Protein AF-A0A093IRE6-F1 (afdb_monomer_lite)

pLDDT: mean 85.44, std 11.19, range [39.12, 98.25]

Radius of gyration: 34.89 Å; chains: 1; bounding box: 88×84×101 Å

Organism: Eurypyga helias (NCBI:txid54383)

Secondary structure (DSSP, 8-state):
-B-SSEEEE-SSEEEEES-SSSPPTT-EEEEEEE--TTPPEEEEEEEEE--TTTSEEEEESSSSTTSPEEEEE-SEEE-SS--SPPPPEEEE-SSEEEEEEE--SS---SEEEEEEEESPPGGGGGGSEEEEE-SSSTT-EEEEEPTTEESTTS-EESSGGGGGTTTSEEE-SSSSSSEEE-TTEESTTS-EESS-SS-EEE-----TT------BS-EEEEETTEEEEE--B-S--TT--SEEEEETTTTEEEE---SS-PPPEES-EEEEETTEEEEE--EE-STT--B---EEEEETTTTEEEEE-PEEPTT--PPP-BS-EEEEEE-TT--EEEEEEEEEETTTEEEEEEEEEETTTTEEE----EES----EES-EEEEETTTTEEEEE--EEEETTTEEEE---EEEEETTTTEEEE----S---BS-EEEEETTEEEEEEEB-----TT-TT--SSEEEEEEEETTTTEEEEEPPP--SS----BS-EEEEETTEEEEE--BSSSB---EEEEE---GGG--SHHHHHT--SS--EEEETTEEEEHHHHHHTT--------PPPPPHHHHTT--SHHHHHSBSS-EEEETTTEEEE--TTSB--GGG----HHHHHTT--SHHHHHTSTTEEEETTTTEEEEPPGGGG-TT-EEETTEEEEEEEEEEEHHHHHHHHHHTT-EE----SHHHHHHHHHHHHH-TTS----EEEEEEETTTEEEETTSPBP-SSSSEEPTT-S-TT-SEEEEEEESEEEEEEE-TTSEEEEEEEEEE---GGGS-PPPPPPGGG--SHHHHHTTSTTEEEETTTTEEEEGGGHHHHSTT---S-EESSPPPPSSGGG--SHHHHHTSTTEEEEE-TTSSS-EEEEEEETTEEEEESSTT---EEE-GGGS-GGGT-EEESSS--S---TTSSPEETTTEE-S--TTEESTTS-EEPTT--SB-GGG-B-

Structure (mmCIF, N/CA/C/O backbone):
data_AF-A0A093IRE6-F1
#
_entry.id   AF-A0A093IRE6-F1
#
loop_
_atom_site.group_PDB
_atom_site.id
_atom_site.type_symbol
_atom_site.label_atom_id
_atom_site.label_alt_id
_atom_site.label_comp_id
_atom_site.label_asym_id
_atom_site.label_entity_id
_atom_site.label_seq_id
_atom_site.pdbx_PDB_ins_code
_atom_site.Cartn_x
_atom_site.Cartn_y
_atom_site.Cartn_z
_atom_site.occupancy
_atom_site.B_iso_or_equiv
_atom_site.auth_seq_id
_atom_site.auth_comp_id
_atom_site.auth_asym_id
_atom_site.auth_atom_id
_atom_site.pdbx_PDB_model_num
ATOM 1 N N . GLN A 1 1 ? 24.867 -15.152 -18.337 1.00 50.03 1 GLN A N 1
ATOM 2 C CA . GLN A 1 1 ? 26.067 -14.277 -18.386 1.00 50.03 1 GLN A CA 1
ATOM 3 C C . GLN A 1 1 ? 26.124 -13.488 -17.080 1.00 50.03 1 GLN A C 1
ATOM 5 O O . GLN A 1 1 ? 25.095 -12.935 -16.710 1.00 50.03 1 GLN A O 1
ATOM 10 N N . HIS A 1 2 ? 27.260 -13.486 -16.366 1.00 59.25 2 HIS A N 1
ATOM 11 C CA . HIS A 1 2 ? 27.428 -12.744 -15.103 1.00 59.25 2 HIS A CA 1
ATOM 12 C C . HIS A 1 2 ? 27.619 -11.251 -15.382 1.00 59.25 2 HIS A C 1
ATOM 14 O O . HIS A 1 2 ? 28.401 -10.894 -16.265 1.00 59.25 2 HIS A O 1
ATOM 20 N N . CYS A 1 3 ? 26.907 -10.384 -14.664 1.00 61.19 3 CYS A N 1
ATOM 21 C CA . CYS A 1 3 ? 26.979 -8.948 -14.904 1.00 61.19 3 CYS A CA 1
ATOM 22 C C . CYS A 1 3 ? 28.053 -8.293 -14.035 1.00 61.19 3 CYS A C 1
ATOM 24 O O . CYS A 1 3 ? 28.054 -8.443 -12.817 1.00 61.19 3 CYS A O 1
ATOM 26 N N . PHE A 1 4 ? 28.957 -7.552 -14.682 1.00 58.19 4 PHE A N 1
ATOM 27 C CA . PHE A 1 4 ? 29.911 -6.682 -13.998 1.00 58.19 4 PHE A CA 1
ATOM 28 C C . PHE A 1 4 ? 29.449 -5.217 -13.963 1.00 58.19 4 PHE A C 1
ATOM 30 O O . PHE A 1 4 ? 29.810 -4.558 -13.001 1.00 58.19 4 PHE A O 1
ATOM 37 N N . PHE A 1 5 ? 28.630 -4.741 -14.925 1.00 65.31 5 PHE A N 1
ATOM 38 C CA . PHE A 1 5 ? 27.968 -3.413 -14.919 1.00 65.31 5 PHE A CA 1
ATOM 39 C C . PHE A 1 5 ? 26.757 -3.354 -15.882 1.00 65.31 5 PHE A C 1
ATOM 41 O O . PHE A 1 5 ? 25.615 -3.223 -15.445 1.00 65.31 5 PHE A O 1
ATOM 48 N N . PHE A 1 6 ? 26.998 -3.509 -17.192 1.00 74.69 6 PHE A N 1
ATOM 49 C CA . PHE A 1 6 ? 25.967 -3.512 -18.241 1.00 74.69 6 PHE A CA 1
ATOM 50 C C . PHE A 1 6 ? 26.229 -4.649 -19.244 1.00 74.69 6 PHE A C 1
ATOM 52 O O . PHE A 1 6 ? 27.378 -4.888 -19.622 1.00 74.69 6 PHE A O 1
ATOM 59 N N . CYS A 1 7 ? 25.197 -5.369 -19.688 1.00 83.19 7 CYS A N 1
ATOM 60 C CA . CYS A 1 7 ? 25.311 -6.450 -20.677 1.00 83.19 7 CYS A CA 1
ATOM 61 C C . CYS A 1 7 ? 24.278 -6.302 -21.805 1.00 83.19 7 CYS A C 1
ATOM 63 O O . CYS A 1 7 ? 23.087 -6.163 -21.540 1.00 83.19 7 CYS A O 1
ATOM 65 N N . ARG A 1 8 ? 24.724 -6.369 -23.068 1.00 87.62 8 ARG A N 1
ATOM 66 C CA . ARG A 1 8 ? 23.844 -6.451 -24.249 1.00 87.62 8 ARG A CA 1
ATOM 67 C C . ARG A 1 8 ? 23.706 -7.905 -24.684 1.00 87.62 8 ARG A C 1
ATOM 69 O O . ARG A 1 8 ? 24.713 -8.602 -24.787 1.00 87.62 8 ARG A O 1
ATOM 76 N N . LEU A 1 9 ? 22.481 -8.335 -24.956 1.00 90.19 9 LEU A N 1
ATOM 77 C CA . LEU A 1 9 ? 22.134 -9.692 -25.366 1.00 90.19 9 LEU A CA 1
ATOM 78 C C . LEU A 1 9 ? 21.341 -9.636 -26.677 1.00 90.19 9 LEU A C 1
ATOM 80 O O . LEU A 1 9 ? 20.309 -8.976 -26.735 1.00 90.19 9 LEU A O 1
ATOM 84 N N . THR A 1 10 ? 21.830 -10.319 -27.712 1.00 90.06 10 THR A N 1
ATOM 85 C CA . THR A 1 10 ? 21.231 -10.342 -29.066 1.00 90.06 10 THR A CA 1
ATOM 86 C C . THR A 1 10 ? 20.888 -11.752 -29.550 1.00 90.06 10 THR A C 1
ATOM 88 O O . THR A 1 10 ? 20.381 -11.926 -30.655 1.00 90.06 10 THR A O 1
ATOM 91 N N . GLU A 1 11 ? 21.209 -12.773 -28.755 1.00 91.06 11 GLU A N 1
ATOM 92 C CA . GLU A 1 11 ? 20.905 -14.165 -29.083 1.00 91.06 11 GLU A CA 1
ATOM 93 C C . GLU A 1 11 ? 19.390 -14.430 -28.984 1.00 91.06 11 GLU A C 1
ATOM 95 O O . GLU A 1 11 ? 18.708 -13.793 -28.181 1.00 91.06 11 GLU A O 1
ATOM 100 N N . PRO A 1 12 ? 18.828 -15.389 -29.748 1.00 88.38 12 PRO A N 1
ATOM 101 C CA . PRO A 1 12 ? 17.388 -15.683 -29.741 1.00 88.38 12 PRO A CA 1
ATOM 102 C C . PRO A 1 12 ? 16.862 -16.184 -28.387 1.00 88.38 12 PRO A C 1
ATOM 104 O O . PRO A 1 12 ? 15.664 -16.099 -28.112 1.00 88.38 12 PRO A O 1
ATOM 107 N N . SER A 1 13 ? 17.741 -16.722 -27.541 1.00 93.06 13 SER A N 1
ATOM 108 C CA . SER A 1 13 ? 17.427 -17.143 -26.177 1.00 93.06 13 SER A CA 1
ATOM 109 C C . SER A 1 13 ? 18.688 -17.203 -25.321 1.00 93.06 13 SER A C 1
ATOM 111 O O . SER A 1 13 ? 19.789 -17.364 -25.850 1.00 93.06 13 SER A O 1
ATOM 113 N N . GLY A 1 14 ? 18.541 -17.145 -24.000 1.00 93.00 14 GLY A N 1
ATOM 114 C CA . GLY A 1 14 ? 19.666 -17.306 -23.082 1.00 93.00 14 GLY A CA 1
ATOM 115 C C . GLY A 1 14 ? 19.288 -17.138 -21.614 1.00 93.00 14 GLY A C 1
ATOM 116 O O . GLY A 1 14 ? 18.112 -17.075 -21.263 1.00 93.00 14 GLY A O 1
ATOM 117 N N . TYR A 1 15 ? 20.304 -17.059 -20.751 1.00 91.12 15 TYR A N 1
ATOM 118 C CA . TYR A 1 15 ? 20.132 -16.958 -19.299 1.00 91.12 15 TYR A CA 1
ATOM 119 C C . TYR A 1 15 ? 20.838 -15.733 -18.704 1.00 91.12 15 TYR A C 1
ATOM 121 O O . TYR A 1 15 ? 22.010 -15.454 -19.004 1.00 91.12 15 TYR A O 1
ATOM 129 N N . LEU A 1 16 ? 20.137 -15.051 -17.801 1.00 90.88 16 LEU A N 1
ATOM 130 C CA . LEU A 1 16 ? 20.636 -13.974 -16.953 1.00 90.88 16 LEU A CA 1
ATOM 131 C C . LEU A 1 16 ? 20.782 -14.502 -15.524 1.00 90.88 16 LEU A C 1
ATOM 133 O O . LEU A 1 16 ? 19.852 -15.093 -14.979 1.00 90.88 16 LEU A O 1
ATOM 137 N N . THR A 1 17 ? 21.962 -14.301 -14.941 1.00 86.94 17 THR A N 1
ATOM 138 C CA . THR A 1 17 ? 22.337 -14.840 -13.626 1.00 86.94 17 THR A CA 1
ATOM 139 C C . THR A 1 17 ? 23.245 -13.854 -12.906 1.00 86.94 17 THR A C 1
ATOM 141 O O . THR A 1 17 ? 24.147 -13.294 -13.540 1.00 86.94 17 THR A O 1
ATOM 144 N N . ASP A 1 18 ? 23.096 -13.710 -11.597 1.00 80.81 18 ASP A N 1
ATOM 145 C CA . ASP A 1 18 ? 23.973 -12.893 -10.751 1.00 80.81 18 ASP A CA 1
ATOM 146 C C . ASP A 1 18 ? 25.319 -13.573 -10.437 1.00 80.81 18 ASP A C 1
ATOM 148 O O . ASP A 1 18 ? 26.335 -12.895 -10.306 1.00 80.81 18 ASP A O 1
ATOM 152 N N . GLY A 1 19 ? 25.382 -14.906 -10.413 1.00 73.75 19 GLY A N 1
ATOM 153 C CA . GLY A 1 19 ? 26.580 -15.617 -9.961 1.00 73.75 19 GLY A CA 1
ATOM 154 C C . GLY A 1 19 ? 26.338 -17.109 -9.729 1.00 73.75 19 GLY A C 1
ATOM 155 O O . GLY A 1 19 ? 25.195 -17.549 -9.751 1.00 73.75 19 GLY A O 1
ATOM 156 N N . PRO A 1 20 ? 27.395 -17.913 -9.516 1.00 69.06 20 PRO A N 1
ATOM 157 C CA . PRO A 1 20 ? 27.273 -19.262 -8.950 1.00 69.06 20 PRO A CA 1
ATOM 158 C C . PRO A 1 20 ? 27.124 -19.258 -7.414 1.00 69.06 20 PRO A C 1
ATOM 160 O O . PRO A 1 20 ? 26.925 -20.309 -6.812 1.00 69.06 20 PRO A O 1
ATOM 163 N N . ILE A 1 21 ? 27.283 -18.094 -6.784 1.00 78.19 21 ILE A N 1
ATOM 164 C CA . ILE A 1 21 ? 27.178 -17.840 -5.342 1.00 78.19 21 ILE A CA 1
ATOM 165 C C . ILE A 1 21 ? 26.118 -16.761 -5.108 1.00 78.19 21 ILE A C 1
ATOM 167 O O . ILE A 1 21 ? 25.673 -16.151 -6.075 1.00 78.19 21 ILE A O 1
ATOM 171 N N . ASN A 1 22 ? 25.770 -16.495 -3.845 1.00 79.06 22 ASN A N 1
ATOM 172 C CA . ASN A 1 22 ? 24.882 -15.389 -3.479 1.00 79.06 22 ASN A CA 1
ATOM 173 C C . ASN A 1 22 ? 25.290 -14.073 -4.163 1.00 79.06 22 ASN A C 1
ATOM 175 O O . ASN A 1 22 ? 26.489 -13.776 -4.268 1.00 79.06 22 ASN A O 1
ATOM 179 N N . TYR A 1 23 ? 24.304 -13.258 -4.549 1.00 79.06 23 TYR A N 1
ATOM 180 C CA . TYR A 1 23 ? 24.570 -11.975 -5.200 1.00 79.06 23 TYR A CA 1
ATOM 181 C C . TYR A 1 23 ? 25.398 -11.050 -4.301 1.00 79.06 23 TYR A C 1
ATOM 183 O O . TYR A 1 23 ? 25.438 -11.166 -3.075 1.00 79.06 23 TYR A O 1
ATOM 191 N N . LYS A 1 24 ? 26.106 -10.102 -4.908 1.00 80.44 24 LYS A N 1
ATOM 192 C CA . LYS A 1 24 ? 26.951 -9.155 -4.176 1.00 80.44 24 LYS A CA 1
ATOM 193 C C . LYS A 1 24 ? 26.117 -7.971 -3.667 1.00 80.44 24 LYS A C 1
ATOM 195 O O . LYS A 1 24 ? 25.299 -7.451 -4.415 1.00 80.44 24 LYS A O 1
ATOM 200 N N . TYR A 1 25 ? 26.381 -7.495 -2.449 1.00 79.44 25 TYR A N 1
ATOM 201 C CA . TYR A 1 25 ? 25.791 -6.259 -1.913 1.00 79.44 25 TYR A CA 1
ATOM 202 C C . TYR A 1 25 ? 26.256 -5.008 -2.685 1.00 79.44 25 TYR A C 1
ATOM 204 O O . TYR A 1 25 ? 27.348 -4.988 -3.264 1.00 79.44 25 TYR A O 1
ATOM 212 N N . LYS A 1 26 ? 25.459 -3.935 -2.646 1.00 79.44 26 LYS A N 1
ATOM 213 C CA . LYS A 1 26 ? 25.662 -2.659 -3.361 1.00 79.44 26 LYS A CA 1
ATOM 214 C C . LYS A 1 26 ? 25.913 -2.839 -4.856 1.00 79.44 26 LYS A C 1
ATOM 216 O O . LYS A 1 26 ? 26.766 -2.161 -5.436 1.00 79.44 26 LYS A O 1
ATOM 221 N N . THR A 1 27 ? 25.210 -3.780 -5.472 1.00 81.25 27 THR A N 1
ATOM 222 C CA . THR A 1 27 ? 25.382 -4.104 -6.883 1.00 81.25 27 THR A CA 1
ATOM 223 C C . THR A 1 27 ? 24.332 -3.396 -7.718 1.00 81.25 27 THR A C 1
ATOM 225 O O . THR A 1 27 ? 23.149 -3.383 -7.384 1.00 81.25 27 THR A O 1
ATOM 228 N N . LYS A 1 28 ? 24.785 -2.832 -8.838 1.00 84.88 28 LYS A N 1
ATOM 229 C CA . LYS A 1 28 ? 23.932 -2.315 -9.906 1.00 84.88 28 LYS A CA 1
ATOM 230 C C . LYS A 1 28 ? 24.258 -3.081 -11.171 1.00 84.88 28 LYS A C 1
ATOM 232 O O . LYS A 1 28 ? 25.422 -3.153 -11.563 1.00 84.88 28 LYS A O 1
ATOM 237 N N . CYS A 1 29 ? 23.255 -3.693 -11.777 1.00 87.12 29 CYS A N 1
ATOM 238 C CA . CYS A 1 29 ? 23.429 -4.479 -12.991 1.00 87.12 29 CYS A CA 1
ATOM 239 C C . CYS A 1 29 ? 22.300 -4.180 -13.960 1.00 87.12 29 CYS A C 1
ATOM 241 O O . CYS A 1 29 ? 21.134 -4.229 -13.579 1.00 87.12 29 CYS A O 1
ATOM 243 N N . THR A 1 30 ? 22.645 -3.906 -15.212 1.00 89.19 30 THR A N 1
ATOM 244 C CA . THR A 1 30 ? 21.650 -3.645 -16.251 1.00 89.19 30 THR A CA 1
ATOM 245 C C . THR A 1 30 ? 21.867 -4.574 -17.437 1.00 89.19 30 THR A C 1
ATOM 247 O O . THR A 1 30 ? 22.984 -4.728 -17.932 1.00 89.19 30 THR A O 1
ATOM 250 N N . TRP A 1 31 ? 20.796 -5.190 -17.922 1.00 91.94 31 TRP A N 1
ATOM 251 C CA . TRP A 1 31 ? 20.805 -6.000 -19.133 1.00 91.94 31 TRP A CA 1
ATOM 252 C C . TRP A 1 31 ? 19.868 -5.390 -20.160 1.00 91.94 31 TRP A C 1
ATOM 254 O O . TRP A 1 31 ? 18.724 -5.077 -19.845 1.00 91.94 31 TRP A O 1
ATOM 264 N N . LEU A 1 32 ? 20.344 -5.261 -21.395 1.00 92.88 32 LEU A N 1
ATOM 265 C CA . LEU A 1 32 ? 19.515 -4.929 -22.545 1.00 92.88 32 LEU A CA 1
ATOM 266 C C . LEU A 1 32 ? 19.430 -6.150 -23.451 1.00 92.88 32 LEU A C 1
ATOM 268 O O . LEU A 1 32 ? 20.439 -6.569 -24.023 1.00 92.88 32 LEU A O 1
ATOM 272 N N . ILE A 1 33 ? 18.229 -6.697 -23.587 1.00 93.94 33 ILE A N 1
ATOM 273 C CA . ILE A 1 33 ? 17.925 -7.750 -24.549 1.00 93.94 33 ILE A CA 1
ATOM 274 C C . ILE A 1 33 ? 17.320 -7.086 -25.778 1.00 93.94 33 ILE A C 1
ATOM 276 O O . ILE A 1 33 ? 16.331 -6.357 -25.682 1.00 93.94 33 ILE A O 1
ATOM 280 N N . GLU A 1 34 ? 17.930 -7.332 -26.927 1.00 91.25 34 GLU A N 1
ATOM 281 C CA . GLU A 1 34 ? 17.522 -6.784 -28.211 1.00 91.25 34 GLU A CA 1
ATOM 282 C C . GLU A 1 34 ? 17.092 -7.915 -29.135 1.00 91.25 34 GLU A C 1
ATOM 284 O O . GLU A 1 34 ? 17.881 -8.792 -29.486 1.00 91.25 34 GLU A O 1
ATOM 289 N N . GLY A 1 35 ? 15.817 -7.884 -29.510 1.00 86.75 35 GLY A N 1
ATOM 290 C CA . GLY A 1 35 ? 15.268 -8.730 -30.552 1.00 86.75 35 GLY A CA 1
ATOM 291 C C . GLY A 1 35 ? 15.113 -7.967 -31.862 1.00 86.75 35 GLY A C 1
ATOM 292 O O . GLY A 1 35 ? 15.942 -7.150 -32.254 1.00 86.75 35 GLY A O 1
ATOM 293 N N . TYR A 1 36 ? 14.010 -8.243 -32.549 1.00 82.38 36 TYR A N 1
ATOM 294 C CA . TYR A 1 36 ? 13.630 -7.569 -33.788 1.00 82.38 36 TYR A CA 1
ATOM 295 C C . TYR A 1 36 ? 12.471 -6.603 -33.515 1.00 82.38 36 TYR A C 1
ATOM 297 O O . TYR A 1 36 ? 11.743 -6.798 -32.538 1.00 82.38 36 TYR A O 1
ATOM 305 N N . PRO A 1 37 ? 12.232 -5.595 -34.372 1.00 76.88 37 PRO A N 1
ATOM 306 C CA . PRO A 1 37 ? 11.074 -4.718 -34.225 1.00 76.88 37 PRO A CA 1
ATOM 307 C C . PRO A 1 37 ? 9.768 -5.516 -34.075 1.00 76.88 37 PRO A C 1
ATOM 309 O O . PRO A 1 37 ? 9.473 -6.382 -34.900 1.00 76.88 37 PRO A O 1
ATOM 312 N N . ASN A 1 38 ? 8.991 -5.212 -33.030 1.00 71.81 38 ASN A N 1
ATOM 313 C CA . ASN A 1 38 ? 7.740 -5.897 -32.657 1.00 71.81 38 ASN A CA 1
ATOM 314 C C . ASN A 1 38 ? 7.882 -7.381 -32.259 1.00 71.81 38 ASN A C 1
ATOM 316 O O . ASN A 1 38 ? 6.882 -8.103 -32.215 1.00 71.81 38 ASN A O 1
ATOM 320 N N . ALA A 1 39 ? 9.097 -7.865 -31.992 1.00 83.06 39 ALA A N 1
ATOM 321 C CA . ALA A 1 39 ? 9.283 -9.202 -31.445 1.00 83.06 39 ALA A CA 1
ATOM 322 C C . ALA A 1 39 ? 8.723 -9.286 -30.018 1.00 83.06 39 ALA A C 1
ATOM 324 O O . ALA A 1 39 ? 8.830 -8.340 -29.236 1.00 83.06 39 ALA A O 1
ATOM 325 N N . ILE A 1 40 ? 8.159 -10.444 -29.673 1.00 85.88 40 ILE A N 1
ATOM 326 C CA . ILE A 1 40 ? 7.755 -10.743 -28.301 1.00 85.88 40 ILE A CA 1
ATOM 327 C C . ILE A 1 40 ? 8.954 -11.335 -27.568 1.00 85.88 40 ILE A C 1
ATOM 329 O O . ILE A 1 40 ? 9.452 -12.388 -27.972 1.00 85.88 40 ILE A O 1
ATOM 333 N N . LEU A 1 41 ? 9.376 -10.715 -26.469 1.00 90.50 41 LEU A N 1
ATOM 334 C CA . LEU A 1 41 ? 10.364 -11.305 -25.569 1.00 90.50 41 LEU A CA 1
ATOM 335 C C . LEU A 1 41 ? 9.647 -11.865 -24.345 1.00 90.50 41 LEU A C 1
ATOM 337 O O . LEU A 1 41 ? 8.853 -11.171 -23.713 1.00 90.50 41 LEU A O 1
ATOM 341 N N . ARG A 1 42 ? 9.938 -13.120 -24.004 1.00 90.81 42 ARG A N 1
ATOM 342 C CA . ARG A 1 42 ? 9.435 -13.779 -22.793 1.00 90.81 42 ARG A CA 1
ATOM 343 C C . ARG A 1 42 ? 10.562 -13.980 -21.803 1.00 90.81 42 ARG A C 1
ATOM 345 O O . ARG A 1 42 ? 11.597 -14.537 -22.165 1.00 90.81 42 ARG A O 1
ATOM 352 N N . LEU A 1 43 ? 10.337 -13.546 -20.569 1.00 93.19 43 LEU A N 1
ATOM 353 C CA . LEU A 1 43 ? 11.257 -13.638 -19.442 1.00 93.19 43 LEU A CA 1
ATOM 354 C C . LEU A 1 43 ? 10.667 -14.589 -18.408 1.00 93.19 43 LEU A C 1
ATOM 356 O O . LEU A 1 43 ? 9.657 -14.275 -17.785 1.00 93.19 43 LEU A O 1
ATOM 360 N N . ARG A 1 44 ? 11.305 -15.739 -18.217 1.00 90.94 44 ARG A N 1
ATOM 361 C CA . ARG A 1 44 ? 10.895 -16.776 -17.273 1.00 90.94 44 ARG A CA 1
ATOM 362 C C . ARG A 1 44 ? 11.826 -16.787 -16.067 1.00 90.94 44 ARG A C 1
ATOM 364 O O . ARG A 1 44 ? 13.027 -17.028 -16.200 1.00 90.94 44 ARG A O 1
ATOM 371 N N . PHE A 1 45 ? 11.267 -16.567 -14.885 1.00 90.56 45 PHE A N 1
ATOM 372 C CA . PHE A 1 45 ? 12.013 -16.455 -13.631 1.00 90.56 45 PHE A CA 1
ATOM 373 C C . PHE A 1 45 ? 12.160 -17.830 -12.976 1.00 90.56 45 PHE A C 1
ATOM 375 O O . PHE A 1 45 ? 11.453 -18.151 -12.029 1.00 90.56 45 PHE A O 1
ATOM 382 N N . ASN A 1 46 ? 13.057 -18.668 -13.502 1.00 87.38 46 ASN A N 1
ATOM 383 C CA . ASN A 1 46 ? 13.237 -20.049 -13.033 1.00 87.38 46 ASN A CA 1
ATOM 384 C C . ASN A 1 46 ? 13.714 -20.137 -11.575 1.00 87.38 46 ASN A C 1
ATOM 386 O O . ASN A 1 46 ? 13.420 -21.115 -10.895 1.00 87.38 46 ASN A O 1
ATOM 390 N N . HIS A 1 47 ? 14.464 -19.133 -11.119 1.00 87.44 47 HIS A N 1
ATOM 391 C CA . HIS A 1 47 ? 14.870 -18.942 -9.728 1.00 87.44 47 HIS A CA 1
ATOM 392 C C . HIS A 1 47 ? 14.882 -17.448 -9.425 1.00 87.44 47 HIS A C 1
ATOM 394 O O . HIS A 1 47 ? 15.368 -16.669 -10.251 1.00 87.44 47 HIS A O 1
ATOM 400 N N . PHE A 1 48 ? 14.367 -17.044 -8.265 1.00 87.25 48 PHE A N 1
ATOM 401 C CA . PHE A 1 48 ? 14.440 -15.655 -7.815 1.00 87.25 48 PHE A CA 1
ATOM 402 C C . PHE A 1 48 ? 14.283 -15.568 -6.293 1.00 87.25 48 PHE A C 1
ATOM 404 O O . PHE A 1 48 ? 13.201 -15.830 -5.757 1.00 87.25 48 PHE A O 1
ATOM 411 N N . ALA A 1 49 ? 15.368 -15.190 -5.624 1.00 86.75 49 ALA A N 1
ATOM 412 C CA . ALA A 1 49 ? 15.476 -15.008 -4.187 1.00 86.75 49 ALA A CA 1
ATOM 413 C C . ALA A 1 49 ? 16.368 -13.792 -3.886 1.00 86.75 49 ALA A C 1
ATOM 415 O O . ALA A 1 49 ? 17.598 -13.875 -3.931 1.00 86.75 49 ALA A O 1
ATOM 416 N N . THR A 1 50 ? 15.737 -12.661 -3.574 1.00 86.88 50 THR A N 1
ATOM 417 C CA . THR A 1 50 ? 16.404 -11.413 -3.158 1.00 86.88 50 THR A CA 1
ATOM 418 C C . THR A 1 50 ? 15.820 -10.904 -1.844 1.00 86.88 50 THR A C 1
ATOM 420 O O . THR A 1 50 ? 14.779 -11.398 -1.404 1.00 86.88 50 THR A O 1
ATOM 423 N N . GLU A 1 51 ? 16.471 -9.942 -1.187 1.00 85.31 51 GLU A N 1
ATOM 424 C CA . GLU A 1 51 ? 15.908 -9.324 0.015 1.00 85.31 51 GLU A CA 1
ATOM 425 C C . GLU A 1 51 ? 14.580 -8.618 -0.306 1.00 85.31 51 GLU A C 1
ATOM 427 O O . GLU A 1 51 ? 14.491 -7.771 -1.199 1.00 85.31 51 GLU A O 1
ATOM 432 N N . CYS A 1 52 ? 13.522 -8.988 0.417 1.00 85.94 52 CYS A N 1
ATOM 433 C CA . CYS A 1 52 ? 12.181 -8.473 0.177 1.00 85.94 52 CYS A CA 1
ATOM 434 C C . CYS A 1 52 ? 12.076 -6.985 0.532 1.00 85.94 52 CYS A C 1
ATOM 436 O O . CYS A 1 52 ? 12.385 -6.594 1.650 1.00 85.94 52 CYS A O 1
ATOM 438 N N . SER A 1 53 ? 11.525 -6.171 -0.370 1.00 84.62 53 SER A N 1
ATOM 439 C CA . SER A 1 53 ? 11.315 -4.717 -0.212 1.00 84.62 53 SER A CA 1
ATOM 440 C C . SER A 1 53 ? 12.584 -3.852 -0.216 1.00 84.62 53 SER A C 1
ATOM 442 O O . SER A 1 53 ? 12.459 -2.628 -0.186 1.00 84.62 53 SER A O 1
ATOM 444 N N . TRP A 1 54 ? 13.776 -4.450 -0.298 1.00 86.81 54 TRP A N 1
ATOM 445 C CA . TRP A 1 54 ? 15.062 -3.739 -0.326 1.00 86.81 54 TRP A CA 1
ATOM 446 C C . TRP A 1 54 ? 15.781 -3.934 -1.664 1.00 86.81 54 TRP A C 1
ATOM 448 O O . TRP A 1 54 ? 16.167 -2.949 -2.303 1.00 86.81 54 TRP A O 1
ATOM 458 N N . ASP A 1 55 ? 15.813 -5.172 -2.163 1.00 89.19 55 ASP A N 1
ATOM 459 C CA . ASP A 1 55 ? 16.482 -5.526 -3.413 1.00 89.19 55 ASP A CA 1
ATOM 460 C C . ASP A 1 55 ? 15.479 -5.785 -4.532 1.00 89.19 55 ASP A C 1
ATOM 462 O O . ASP A 1 55 ? 14.554 -6.598 -4.396 1.00 89.19 55 ASP A O 1
ATOM 466 N N . HIS A 1 56 ? 15.679 -5.102 -5.659 1.00 92.19 56 HIS A N 1
ATOM 467 C CA . HIS A 1 56 ? 14.680 -4.999 -6.717 1.00 92.19 56 HIS A CA 1
ATOM 468 C C . HIS A 1 56 ? 15.263 -5.307 -8.098 1.00 92.19 56 HIS A C 1
ATOM 470 O O . HIS A 1 56 ? 16.310 -4.786 -8.483 1.00 92.19 56 HIS A O 1
ATOM 476 N N . MET A 1 57 ? 14.528 -6.104 -8.873 1.00 94.00 57 MET A N 1
ATOM 477 C CA . MET A 1 57 ? 14.727 -6.295 -10.311 1.00 94.00 57 MET A CA 1
ATOM 478 C C . MET A 1 57 ? 13.590 -5.612 -11.073 1.00 94.00 57 MET A C 1
ATOM 480 O O . MET A 1 57 ? 12.441 -6.050 -11.017 1.00 94.00 57 MET A O 1
ATOM 484 N N . TYR A 1 58 ? 13.922 -4.564 -11.812 1.00 95.50 58 TYR A N 1
ATOM 485 C CA . TYR A 1 58 ? 13.017 -3.799 -12.660 1.00 95.50 58 TYR A CA 1
ATOM 486 C C . TYR A 1 58 ? 13.034 -4.345 -14.082 1.00 95.50 58 TYR A C 1
ATOM 488 O O . TYR A 1 58 ? 14.110 -4.597 -14.623 1.00 95.50 58 TYR A O 1
ATOM 496 N N . VAL A 1 59 ? 11.865 -4.476 -14.706 1.00 96.50 59 VAL A N 1
ATOM 497 C CA . VAL A 1 59 ? 11.723 -4.924 -16.098 1.00 96.50 59 VAL A CA 1
ATOM 498 C C . VAL A 1 59 ? 10.943 -3.884 -16.892 1.00 96.50 59 VAL A C 1
ATOM 500 O O . VAL A 1 59 ? 9.782 -3.605 -16.582 1.00 96.50 59 VAL A O 1
ATOM 503 N N . TYR A 1 60 ? 11.566 -3.346 -17.936 1.00 94.94 60 TYR A N 1
ATOM 504 C CA . TYR A 1 60 ? 10.988 -2.344 -18.827 1.00 94.94 60 TYR A CA 1
ATOM 505 C C . TYR A 1 60 ? 10.730 -2.933 -20.222 1.00 94.94 60 TYR A C 1
ATOM 507 O O . TYR A 1 60 ? 11.592 -3.618 -20.780 1.00 94.94 60 TYR A O 1
ATOM 515 N N . ASP A 1 61 ? 9.566 -2.632 -20.807 1.00 93.50 61 ASP A N 1
ATOM 516 C CA . ASP A 1 61 ? 9.235 -2.952 -22.205 1.00 93.50 61 ASP A CA 1
ATOM 517 C C . ASP A 1 61 ? 9.825 -1.895 -23.150 1.00 93.50 61 ASP A C 1
ATOM 519 O O . ASP A 1 61 ? 9.126 -1.023 -23.669 1.00 93.50 61 ASP A O 1
ATOM 523 N N . GLY A 1 62 ? 11.144 -1.938 -23.329 1.00 92.00 62 GLY A N 1
ATOM 524 C CA . GLY A 1 62 ? 11.863 -1.038 -24.221 1.00 92.00 62 GLY A CA 1
ATOM 525 C C . GLY A 1 62 ? 13.363 -1.024 -23.971 1.00 92.00 62 GLY A C 1
ATOM 526 O O . GLY A 1 62 ? 13.923 -1.924 -23.348 1.00 92.00 62 GLY A O 1
ATOM 527 N N . ASP A 1 63 ? 14.021 0.010 -24.491 1.00 91.31 63 ASP A N 1
ATOM 528 C CA . ASP A 1 63 ? 15.476 0.077 -24.609 1.00 91.31 63 ASP A CA 1
ATOM 529 C C . ASP A 1 63 ? 16.171 0.991 -23.581 1.00 91.31 63 ASP A C 1
ATOM 531 O O . ASP A 1 63 ? 17.366 1.275 -23.699 1.00 91.31 63 ASP A O 1
ATOM 535 N N . SER A 1 64 ? 15.425 1.478 -22.585 1.00 91.81 64 SER A N 1
ATOM 536 C CA . SER A 1 64 ? 15.914 2.308 -21.477 1.00 91.81 64 SER A CA 1
ATOM 537 C C . SER A 1 64 ? 14.927 2.308 -20.299 1.00 91.81 64 SER A C 1
ATOM 539 O O . SER A 1 64 ? 13.804 1.816 -20.420 1.00 91.81 64 SER A O 1
ATOM 541 N N . ILE A 1 65 ? 15.317 2.917 -19.172 1.00 90.56 65 ILE A N 1
ATOM 542 C CA . ILE A 1 65 ? 14.434 3.130 -18.007 1.00 90.56 65 ILE A CA 1
ATOM 543 C C . ILE A 1 65 ? 13.291 4.124 -18.275 1.00 90.56 65 ILE A C 1
ATOM 545 O O . ILE A 1 65 ? 12.408 4.288 -17.439 1.00 90.56 65 ILE A O 1
ATOM 549 N N . TYR A 1 66 ? 13.320 4.818 -19.416 1.00 89.19 66 TYR A N 1
ATOM 550 C CA . TYR A 1 66 ? 12.254 5.725 -19.846 1.00 89.19 66 TYR A CA 1
ATOM 551 C C . TYR A 1 66 ? 11.136 4.996 -20.604 1.00 89.19 66 TYR A C 1
ATOM 553 O O . TYR A 1 66 ? 10.117 5.602 -20.934 1.00 89.19 66 TYR A O 1
ATOM 561 N N . ALA A 1 67 ? 11.326 3.708 -20.903 1.00 90.62 67 ALA A N 1
ATOM 562 C CA . ALA A 1 67 ? 10.291 2.852 -21.458 1.00 90.62 67 ALA A CA 1
ATOM 563 C C . ALA A 1 67 ? 9.266 2.433 -20.380 1.00 90.62 67 ALA A C 1
ATOM 565 O O . ALA A 1 67 ? 9.520 2.602 -19.186 1.00 90.62 67 ALA A O 1
ATOM 566 N N . PRO A 1 68 ? 8.100 1.881 -20.760 1.00 90.88 68 PRO A N 1
ATOM 567 C CA . PRO A 1 68 ? 7.113 1.410 -19.793 1.00 90.88 68 PRO A CA 1
ATOM 568 C C . PRO A 1 68 ? 7.685 0.354 -18.835 1.00 90.88 68 PRO A C 1
ATOM 570 O O . PRO A 1 68 ? 8.120 -0.713 -19.266 1.00 90.88 68 PRO A O 1
ATOM 573 N N . LEU A 1 69 ? 7.646 0.630 -17.529 1.00 92.38 69 LEU A N 1
ATOM 574 C CA . LEU A 1 69 ? 7.911 -0.362 -16.486 1.00 92.38 69 LEU A CA 1
ATOM 575 C C . LEU A 1 69 ? 6.738 -1.350 -16.425 1.00 92.38 69 LEU A C 1
ATOM 577 O O . LEU A 1 69 ? 5.585 -0.934 -16.308 1.00 92.38 69 LEU A O 1
ATOM 581 N N . ILE A 1 70 ? 7.025 -2.649 -16.502 1.00 92.94 70 ILE A N 1
ATOM 582 C CA . ILE A 1 70 ? 5.995 -3.701 -16.556 1.00 92.94 70 ILE A CA 1
ATOM 583 C C . ILE A 1 70 ? 6.058 -4.677 -15.379 1.00 92.94 70 ILE A C 1
ATOM 585 O O . ILE A 1 70 ? 5.045 -5.299 -15.058 1.00 92.94 70 ILE A O 1
ATOM 589 N N . ALA A 1 71 ? 7.209 -4.800 -14.712 1.00 94.38 71 ALA A N 1
ATOM 590 C CA . ALA A 1 71 ? 7.364 -5.649 -13.534 1.00 94.38 71 ALA A CA 1
ATOM 591 C C . ALA A 1 71 ? 8.479 -5.156 -12.604 1.00 94.38 71 ALA A C 1
ATOM 593 O O . ALA A 1 71 ? 9.481 -4.597 -13.056 1.00 94.38 71 ALA A O 1
ATOM 594 N N . VAL A 1 72 ? 8.310 -5.419 -11.307 1.00 94.81 72 VAL A N 1
ATOM 595 C CA . VAL A 1 72 ? 9.298 -5.182 -10.250 1.00 94.81 72 VAL A CA 1
ATOM 596 C C . VAL A 1 72 ? 9.336 -6.399 -9.324 1.00 94.81 72 VAL A C 1
ATOM 598 O O . VAL A 1 72 ? 8.404 -6.639 -8.557 1.00 94.81 72 VAL A O 1
ATOM 601 N N . PHE A 1 73 ? 10.405 -7.187 -9.387 1.00 93.06 73 PHE A N 1
ATOM 602 C CA . PHE A 1 73 ? 10.578 -8.386 -8.562 1.00 93.06 73 PHE A CA 1
ATOM 603 C C . PHE A 1 73 ? 11.419 -8.102 -7.323 1.00 93.06 73 PHE A C 1
ATOM 605 O O . PHE A 1 73 ? 12.408 -7.378 -7.397 1.00 93.06 73 PHE A O 1
ATOM 612 N N . SER A 1 74 ? 11.020 -8.693 -6.197 1.00 90.06 74 SER A N 1
ATOM 613 C CA . SER A 1 74 ? 11.713 -8.622 -4.910 1.00 90.06 74 SER A CA 1
ATOM 614 C C . SER A 1 74 ? 11.251 -9.782 -4.021 1.00 90.06 74 SER A C 1
ATOM 616 O O . SER A 1 74 ? 10.089 -10.193 -4.113 1.00 90.06 74 SER A O 1
ATOM 618 N N . GLY A 1 75 ? 12.128 -10.305 -3.163 1.00 87.38 75 GLY A N 1
ATOM 619 C CA . GLY A 1 75 ? 11.816 -11.422 -2.267 1.00 87.38 75 GLY A CA 1
ATOM 620 C C . GLY A 1 75 ? 11.994 -12.800 -2.901 1.00 87.38 75 GLY A C 1
ATOM 621 O O . GLY A 1 75 ? 12.540 -12.947 -3.995 1.00 87.38 75 GLY A O 1
ATOM 622 N N . LEU A 1 76 ? 11.501 -13.831 -2.207 1.00 82.69 76 LEU A N 1
ATOM 623 C CA . LEU A 1 76 ? 11.407 -15.184 -2.753 1.00 82.69 76 LEU A CA 1
ATOM 624 C C . LEU A 1 76 ? 10.151 -15.324 -3.620 1.00 82.69 76 LEU A C 1
ATOM 626 O O . LEU A 1 76 ? 9.033 -15.166 -3.121 1.00 82.69 76 LEU A O 1
ATOM 630 N N . ILE A 1 77 ? 10.333 -15.669 -4.895 1.00 78.19 77 ILE A N 1
ATOM 631 C CA . ILE A 1 77 ? 9.226 -15.855 -5.846 1.00 78.19 77 ILE A CA 1
ATOM 632 C C . ILE A 1 77 ? 9.024 -17.335 -6.174 1.00 78.19 77 ILE A C 1
ATOM 634 O O . ILE A 1 77 ? 7.902 -17.827 -6.097 1.00 78.19 77 ILE A O 1
ATOM 638 N N . VAL A 1 78 ? 10.111 -18.045 -6.490 1.00 70.50 78 VAL A N 1
ATOM 639 C CA . VAL A 1 78 ? 10.111 -19.489 -6.760 1.00 70.50 78 VAL A CA 1
ATOM 640 C C . VAL A 1 78 ? 10.862 -20.187 -5.620 1.00 70.50 78 VAL A C 1
ATOM 642 O O . VAL A 1 78 ? 12.046 -19.900 -5.439 1.00 70.50 78 VAL A O 1
ATOM 645 N N . PRO A 1 79 ? 10.216 -21.057 -4.820 1.00 59.25 79 PRO A N 1
ATOM 646 C CA . PRO A 1 79 ? 10.864 -21.734 -3.704 1.00 59.25 79 PRO A CA 1
ATOM 647 C C . PRO A 1 79 ? 11.959 -22.690 -4.170 1.00 59.25 79 PRO A C 1
ATOM 649 O O . PRO A 1 79 ? 11.830 -23.357 -5.194 1.00 59.25 79 PRO A O 1
ATOM 652 N N . GLU A 1 80 ? 12.998 -22.841 -3.349 1.00 55.66 80 GLU A N 1
ATOM 653 C CA . GLU A 1 80 ? 14.113 -23.766 -3.605 1.00 55.66 80 GLU A CA 1
ATOM 654 C C . GLU A 1 80 ? 13.682 -25.249 -3.567 1.00 55.66 80 GLU A C 1
ATOM 656 O O . GLU A 1 80 ? 14.365 -26.125 -4.102 1.00 55.66 80 GLU A O 1
ATOM 661 N N . VAL A 1 81 ? 12.519 -25.544 -2.972 1.00 52.84 81 VAL A N 1
ATOM 662 C CA . VAL A 1 81 ? 11.918 -26.882 -2.945 1.00 52.84 81 VAL A CA 1
ATOM 663 C C . VAL A 1 81 ? 10.914 -27.010 -4.090 1.00 52.84 81 VAL A C 1
ATOM 665 O O . VAL A 1 81 ? 9.956 -26.243 -4.164 1.00 52.84 81 VAL A O 1
ATOM 668 N N . ARG A 1 82 ? 11.098 -28.013 -4.961 1.00 49.59 82 ARG A N 1
ATOM 669 C CA . ARG A 1 82 ? 10.151 -28.328 -6.046 1.00 49.59 82 ARG A CA 1
ATOM 670 C C . ARG A 1 82 ? 8.751 -28.582 -5.472 1.00 49.59 82 ARG A C 1
ATOM 672 O O . ARG A 1 82 ? 8.523 -29.607 -4.833 1.00 49.59 82 ARG A O 1
ATOM 679 N N . GLY A 1 83 ? 7.830 -27.661 -5.736 1.00 55.06 83 GLY A N 1
ATOM 680 C CA . GLY A 1 83 ? 6.393 -27.793 -5.492 1.00 55.06 83 GLY A CA 1
ATOM 681 C C . GLY A 1 83 ? 5.586 -27.529 -6.767 1.00 55.06 83 GLY A C 1
ATOM 682 O O . GLY A 1 83 ? 6.158 -27.295 -7.828 1.00 55.06 83 GLY A O 1
ATOM 683 N N . ASN A 1 84 ? 4.255 -27.530 -6.657 1.00 57.69 84 ASN A N 1
ATOM 684 C CA . ASN A 1 84 ? 3.328 -27.216 -7.757 1.00 57.69 84 ASN A CA 1
ATOM 685 C C . ASN A 1 84 ? 3.152 -25.696 -7.978 1.00 57.69 84 ASN A C 1
ATOM 687 O O . ASN A 1 84 ? 2.059 -25.249 -8.316 1.00 57.69 84 ASN A O 1
ATOM 691 N N . GLU A 1 85 ? 4.183 -24.890 -7.723 1.00 65.12 85 GLU A N 1
ATOM 692 C CA . GLU A 1 85 ? 4.099 -23.434 -7.882 1.00 65.12 85 GLU A CA 1
ATOM 693 C C . GLU A 1 85 ? 4.374 -23.025 -9.332 1.00 65.12 85 GLU A C 1
ATOM 695 O O . GLU A 1 85 ? 5.234 -23.590 -10.014 1.00 65.12 85 GLU A O 1
ATOM 700 N N . THR A 1 86 ? 3.618 -22.044 -9.814 1.00 72.69 86 THR A N 1
ATOM 701 C CA . THR A 1 86 ? 3.740 -21.518 -11.171 1.00 72.69 86 THR A CA 1
ATOM 702 C C . THR A 1 86 ? 4.981 -20.642 -11.299 1.00 72.69 86 THR A C 1
ATOM 704 O O . THR A 1 86 ? 5.212 -19.731 -10.508 1.00 72.69 86 THR A O 1
ATOM 707 N N . VAL A 1 87 ? 5.797 -20.913 -12.320 1.00 78.06 87 VAL A N 1
ATOM 708 C CA . VAL A 1 87 ? 6.974 -20.090 -12.620 1.00 78.06 87 VAL A CA 1
ATOM 709 C C . VAL A 1 87 ? 6.502 -18.776 -13.257 1.00 78.06 87 VAL A C 1
ATOM 711 O O . VAL A 1 87 ? 5.846 -18.838 -14.298 1.00 78.06 87 VAL A O 1
ATOM 714 N N . PRO A 1 88 ? 6.833 -17.601 -12.691 1.00 83.62 88 PRO A N 1
ATOM 715 C CA . PRO A 1 88 ? 6.422 -16.324 -13.258 1.00 83.62 88 PRO A CA 1
ATOM 716 C C . PRO A 1 88 ? 7.032 -16.086 -14.641 1.00 83.62 88 PRO A C 1
ATOM 718 O O . PRO A 1 88 ? 8.226 -16.324 -14.863 1.00 83.62 88 PRO A O 1
ATOM 721 N N . GLU A 1 89 ? 6.214 -15.541 -15.540 1.00 85.75 89 GLU A N 1
ATOM 722 C CA . GLU A 1 89 ? 6.620 -15.100 -16.870 1.00 85.75 89 GLU A CA 1
ATOM 723 C C . GLU A 1 89 ? 6.223 -13.634 -17.084 1.00 85.75 89 GLU A C 1
ATOM 725 O O . GLU A 1 89 ? 5.122 -13.215 -16.725 1.00 85.75 89 GLU A O 1
ATOM 730 N N . VAL A 1 90 ? 7.130 -12.851 -17.666 1.00 90.62 90 VAL A N 1
ATOM 731 C CA . VAL A 1 90 ? 6.892 -11.459 -18.068 1.00 90.62 90 VAL A CA 1
ATOM 732 C C . VAL A 1 90 ? 7.145 -11.324 -19.558 1.00 90.62 90 VAL A C 1
ATOM 734 O O . VAL A 1 90 ? 8.114 -11.872 -20.084 1.00 90.62 90 VAL A O 1
ATOM 737 N N . VAL A 1 91 ? 6.270 -10.587 -20.237 1.00 89.31 91 VAL A N 1
ATOM 738 C CA . VAL A 1 91 ? 6.278 -10.454 -21.693 1.00 89.31 91 VAL A CA 1
ATOM 739 C C . VAL A 1 91 ? 6.506 -8.998 -22.082 1.00 89.31 91 VAL A C 1
ATOM 741 O O . VAL A 1 91 ? 5.804 -8.118 -21.589 1.00 89.31 91 VAL A O 1
ATOM 744 N N . THR A 1 92 ? 7.457 -8.753 -22.983 1.00 90.56 92 THR A N 1
ATOM 745 C CA . THR A 1 92 ? 7.677 -7.443 -23.616 1.00 90.56 92 THR A CA 1
ATOM 746 C C . THR A 1 92 ? 7.297 -7.501 -25.094 1.00 90.56 92 THR A C 1
ATOM 748 O O . THR A 1 92 ? 7.346 -8.565 -25.721 1.00 90.56 92 THR A O 1
ATOM 751 N N . THR A 1 93 ? 6.856 -6.373 -25.651 1.00 88.56 93 THR A N 1
ATOM 752 C CA . THR A 1 93 ? 6.277 -6.295 -27.005 1.00 88.56 93 THR A CA 1
ATOM 753 C C . THR A 1 93 ? 6.960 -5.281 -27.917 1.00 88.56 93 THR A C 1
ATOM 755 O O . THR A 1 93 ? 6.740 -5.295 -29.128 1.00 88.56 93 THR A O 1
ATOM 758 N N . SER A 1 94 ? 7.828 -4.429 -27.372 1.00 88.69 94 SER A N 1
ATOM 759 C CA . SER A 1 94 ? 8.584 -3.421 -28.123 1.00 88.69 94 SER A CA 1
ATOM 760 C C . SER A 1 94 ? 9.690 -4.002 -29.013 1.00 88.69 94 SER A C 1
ATOM 762 O O . SER A 1 94 ? 10.253 -3.281 -29.839 1.00 88.69 94 SER A O 1
ATOM 764 N N . GLY A 1 95 ? 10.024 -5.287 -28.859 1.00 88.75 95 GLY A N 1
ATOM 765 C CA . GLY A 1 95 ? 11.232 -5.893 -29.427 1.00 88.75 95 GLY A CA 1
ATOM 766 C C . GLY A 1 95 ? 12.487 -5.698 -28.569 1.00 88.75 95 GLY A C 1
ATOM 767 O O . GLY A 1 95 ? 13.546 -6.216 -28.921 1.00 88.75 95 GLY A O 1
ATOM 768 N N . TYR A 1 96 ? 12.370 -5.001 -27.436 1.00 91.88 96 TYR A N 1
ATOM 769 C CA . TYR A 1 96 ? 13.439 -4.793 -26.465 1.00 91.88 96 TYR A CA 1
ATOM 770 C C . TYR A 1 96 ? 12.967 -5.168 -25.055 1.00 91.88 96 TYR A C 1
ATOM 772 O O . TYR A 1 96 ? 11.773 -5.138 -24.744 1.00 91.88 96 TYR A O 1
ATOM 780 N N . ALA A 1 97 ? 13.911 -5.521 -24.188 1.00 94.25 97 ALA A N 1
ATOM 781 C CA . ALA A 1 97 ? 13.678 -5.627 -22.753 1.00 94.25 97 ALA A CA 1
ATOM 782 C C . ALA A 1 97 ? 14.897 -5.095 -21.998 1.00 94.25 97 ALA A C 1
ATOM 784 O O . ALA A 1 97 ? 16.000 -5.627 -22.153 1.00 94.25 97 ALA A O 1
ATOM 785 N N . LEU A 1 98 ? 14.697 -4.074 -21.165 1.00 94.19 98 LEU A N 1
ATOM 786 C CA . LEU A 1 98 ? 15.718 -3.602 -20.236 1.00 94.19 98 LEU A CA 1
ATOM 787 C C . LEU A 1 98 ? 15.417 -4.156 -18.844 1.00 94.19 98 LEU A C 1
ATOM 789 O O . LEU A 1 98 ? 14.342 -3.917 -18.295 1.00 94.19 98 LEU A O 1
ATOM 793 N N . LEU A 1 99 ? 16.376 -4.871 -18.266 1.00 94.88 99 LEU A N 1
ATOM 794 C CA . LEU A 1 99 ? 16.322 -5.336 -16.887 1.00 94.88 99 LEU A CA 1
ATOM 795 C C . LEU A 1 99 ? 17.342 -4.559 -16.062 1.00 94.88 99 LEU A C 1
ATOM 797 O O . LEU A 1 99 ? 18.498 -4.463 -16.466 1.00 94.88 99 LEU A O 1
ATOM 801 N N . HIS A 1 100 ? 16.940 -4.032 -14.910 1.00 93.00 100 HIS A N 1
ATOM 802 C CA . HIS A 1 100 ? 17.830 -3.326 -13.990 1.00 93.00 100 HIS A CA 1
ATOM 803 C C . HIS A 1 100 ? 17.715 -3.921 -12.590 1.00 93.00 100 HIS A C 1
ATOM 805 O O . HIS A 1 100 ? 16.633 -3.934 -12.014 1.00 93.00 100 HIS A O 1
ATOM 811 N N . PHE A 1 101 ? 18.825 -4.402 -12.042 1.00 92.56 101 PHE A N 1
ATOM 812 C CA . PHE A 1 101 ? 18.919 -4.929 -10.689 1.00 92.56 101 PHE A CA 1
ATOM 813 C C . PHE A 1 101 ? 19.664 -3.951 -9.789 1.00 92.56 101 PHE A C 1
ATOM 815 O O . PHE A 1 101 ? 20.765 -3.506 -10.130 1.00 92.56 101 PHE A O 1
ATOM 822 N N . PHE A 1 102 ? 19.072 -3.672 -8.633 1.00 90.31 102 PHE A N 1
ATOM 823 C CA . PHE A 1 102 ? 19.660 -2.891 -7.554 1.00 90.31 102 PHE A CA 1
ATOM 824 C C . PHE A 1 102 ? 19.631 -3.714 -6.268 1.00 90.31 102 PHE A C 1
ATOM 826 O O . PHE A 1 102 ? 18.566 -4.212 -5.889 1.00 90.31 102 PHE A O 1
ATOM 833 N N . SER A 1 103 ? 20.785 -3.812 -5.602 1.00 88.25 103 SER A N 1
ATOM 834 C CA . SER A 1 103 ? 20.884 -4.350 -4.249 1.00 88.25 103 SER A CA 1
ATOM 835 C C . SER A 1 103 ? 21.438 -3.325 -3.262 1.00 88.25 103 SER A C 1
ATOM 837 O O . SER A 1 103 ? 22.320 -2.524 -3.599 1.00 88.25 103 SER A O 1
ATOM 839 N N . ASP A 1 104 ? 20.974 -3.392 -2.024 1.00 81.50 104 ASP A N 1
ATOM 840 C CA . ASP A 1 104 ? 21.317 -2.447 -0.973 1.00 81.50 104 ASP A CA 1
ATOM 841 C C . ASP A 1 104 ? 22.653 -2.788 -0.259 1.00 81.50 104 ASP A C 1
ATOM 843 O O . ASP A 1 104 ? 23.509 -3.504 -0.787 1.00 81.50 104 ASP A O 1
ATOM 847 N N . ALA A 1 105 ? 22.920 -2.177 0.900 1.00 75.62 105 ALA A N 1
ATOM 848 C CA . ALA A 1 105 ? 24.170 -2.355 1.639 1.00 75.62 105 ALA A CA 1
ATOM 849 C C . ALA A 1 105 ? 24.233 -3.612 2.524 1.00 75.62 105 ALA A C 1
ATOM 851 O O . ALA A 1 105 ? 25.293 -3.848 3.118 1.00 75.62 105 ALA A O 1
ATOM 852 N N . ALA A 1 106 ? 23.140 -4.359 2.650 1.00 73.50 106 ALA A N 1
ATOM 853 C CA . ALA A 1 106 ? 22.977 -5.480 3.560 1.00 73.50 106 ALA A CA 1
ATOM 854 C C . ALA A 1 106 ? 22.544 -6.750 2.800 1.00 73.50 106 ALA A C 1
ATOM 856 O O . ALA A 1 106 ? 22.635 -6.799 1.584 1.00 73.50 106 ALA A O 1
ATOM 857 N N . TYR A 1 107 ? 22.301 -7.816 3.568 1.00 73.88 107 TYR A N 1
ATOM 858 C CA . TYR A 1 107 ? 21.801 -9.151 3.206 1.00 73.88 107 TYR A CA 1
ATOM 859 C C . TYR A 1 107 ? 21.836 -9.584 1.731 1.00 73.88 107 TYR A C 1
ATOM 861 O O . TYR A 1 107 ? 21.170 -9.037 0.866 1.00 73.88 107 TYR A O 1
ATOM 869 N N . ASN A 1 108 ? 22.519 -10.701 1.462 1.00 74.75 108 ASN A N 1
ATOM 870 C CA . ASN A 1 108 ? 22.427 -11.378 0.176 1.00 74.75 108 ASN A CA 1
ATOM 871 C C . ASN A 1 108 ? 21.828 -12.782 0.288 1.00 74.75 108 ASN A C 1
ATOM 873 O O . ASN A 1 108 ? 22.085 -13.531 1.231 1.00 74.75 108 ASN A O 1
ATOM 877 N N . LEU A 1 109 ? 21.044 -13.146 -0.719 1.00 81.38 109 LEU A N 1
ATOM 878 C CA . LEU A 1 109 ? 20.427 -14.461 -0.884 1.00 81.38 109 LEU A CA 1
ATOM 879 C C . LEU A 1 109 ? 20.952 -15.140 -2.157 1.00 81.38 109 LEU A C 1
ATOM 881 O O . LEU A 1 109 ? 21.903 -14.668 -2.781 1.00 81.38 109 LEU A O 1
ATOM 885 N N . THR A 1 110 ? 20.337 -16.259 -2.544 1.00 84.44 110 THR A N 1
ATOM 886 C CA . THR A 1 110 ? 20.769 -17.117 -3.659 1.00 84.44 110 THR A CA 1
ATOM 887 C C . THR A 1 110 ? 20.591 -16.498 -5.051 1.00 84.44 110 THR A C 1
ATOM 889 O O . THR A 1 110 ? 20.976 -17.124 -6.035 1.00 84.44 110 THR A O 1
ATOM 892 N N . GLY A 1 111 ? 20.043 -15.283 -5.155 1.00 87.00 111 GLY A N 1
ATOM 893 C CA . GLY A 1 111 ? 20.035 -14.508 -6.392 1.00 87.00 111 GLY A CA 1
ATOM 894 C C . GLY A 1 111 ? 18.953 -14.948 -7.365 1.00 87.00 111 GLY A C 1
ATOM 895 O O . GLY A 1 111 ? 17.823 -15.237 -6.967 1.00 87.00 111 GLY A O 1
ATOM 896 N N . PHE A 1 112 ? 19.254 -14.948 -8.660 1.00 89.50 112 PHE A N 1
ATOM 897 C CA . PHE A 1 112 ? 18.255 -15.209 -9.694 1.00 89.50 112 PHE A CA 1
ATOM 898 C C . PHE A 1 112 ? 18.812 -15.931 -10.920 1.00 89.50 112 PHE A C 1
ATOM 900 O O . PHE A 1 112 ? 19.958 -15.767 -11.332 1.00 89.50 112 PHE A O 1
ATOM 907 N N . ASN A 1 113 ? 17.933 -16.707 -11.551 1.00 90.56 113 ASN A N 1
ATOM 908 C CA . ASN A 1 113 ? 18.159 -17.338 -12.843 1.00 90.56 113 ASN A CA 1
ATOM 909 C C . ASN A 1 113 ? 16.957 -17.062 -13.748 1.00 90.56 113 ASN A C 1
ATOM 911 O O . ASN A 1 113 ? 15.889 -17.663 -13.594 1.00 90.56 113 ASN A O 1
ATOM 915 N N . ILE A 1 114 ? 17.145 -16.142 -14.690 1.00 93.06 114 ILE A N 1
ATOM 916 C CA . ILE A 1 114 ? 16.104 -15.688 -15.608 1.00 93.06 114 ILE A CA 1
ATOM 917 C C . ILE A 1 114 ? 16.432 -16.231 -16.992 1.00 93.06 114 ILE A C 1
ATOM 919 O O . ILE A 1 114 ? 17.500 -15.962 -17.536 1.00 93.06 114 ILE A O 1
ATOM 923 N N . PHE A 1 115 ? 15.514 -16.991 -17.574 1.00 93.06 115 PHE A N 1
ATOM 924 C CA . PHE A 1 115 ? 15.601 -17.428 -18.961 1.00 93.06 115 PHE A CA 1
ATOM 925 C C . PHE A 1 115 ? 14.846 -16.448 -19.851 1.00 93.06 115 PHE A C 1
ATOM 927 O O . PHE A 1 115 ? 13.707 -16.104 -19.547 1.00 93.06 115 PHE A O 1
ATOM 934 N N . TYR A 1 116 ? 15.450 -16.026 -20.956 1.00 94.06 116 TYR A N 1
ATOM 935 C CA . TYR A 1 116 ? 14.770 -15.218 -21.960 1.00 94.06 116 TYR A CA 1
ATOM 936 C C . TYR A 1 116 ? 14.685 -15.953 -23.292 1.00 94.06 116 TYR A C 1
ATOM 938 O O . TYR A 1 116 ? 15.570 -16.735 -23.646 1.00 94.06 116 TYR A O 1
ATOM 946 N N . SER A 1 117 ? 13.625 -15.674 -24.044 1.00 92.19 117 SER A N 1
ATOM 947 C CA . SER A 1 117 ? 13.437 -16.197 -25.396 1.00 92.19 117 SER A CA 1
ATOM 948 C C . SER A 1 117 ? 12.656 -15.220 -26.269 1.00 92.19 117 SER A C 1
ATOM 950 O O . SER A 1 117 ? 11.729 -14.552 -25.805 1.00 92.19 117 SER A O 1
ATOM 952 N N . ILE A 1 118 ? 13.038 -15.137 -27.541 1.00 89.56 118 ILE A N 1
ATOM 953 C CA . ILE A 1 118 ? 12.394 -14.301 -28.553 1.00 89.56 118 ILE A CA 1
ATOM 954 C C . ILE A 1 118 ? 11.380 -15.157 -29.322 1.00 89.56 118 ILE A C 1
ATOM 956 O O . ILE A 1 118 ? 11.695 -16.264 -29.757 1.00 89.56 118 ILE A O 1
ATOM 960 N N . ASN A 1 119 ? 10.153 -14.656 -29.485 1.00 84.94 119 ASN A N 1
ATOM 961 C CA . ASN A 1 119 ? 9.070 -15.269 -30.266 1.00 84.94 119 ASN A CA 1
ATOM 962 C C . ASN A 1 119 ? 8.818 -16.759 -29.956 1.00 84.94 119 ASN A C 1
ATOM 964 O O . ASN A 1 119 ? 8.494 -17.540 -30.846 1.00 84.94 119 ASN A O 1
ATOM 968 N N . SER A 1 120 ? 8.943 -17.165 -28.693 1.00 86.25 120 SER A N 1
ATOM 969 C CA . SER A 1 120 ? 8.654 -18.538 -28.240 1.00 86.25 120 SER A CA 1
ATOM 970 C C . SER A 1 120 ? 7.288 -18.608 -27.572 1.00 86.25 120 SER A C 1
ATOM 972 O O . SER A 1 120 ? 6.953 -17.680 -26.859 1.00 86.25 120 SER A O 1
ATOM 974 N N . CYS A 1 121 ? 6.484 -19.652 -27.762 1.00 87.19 121 CYS A N 1
ATOM 975 C CA . CYS A 1 121 ? 5.178 -19.753 -27.096 1.00 87.19 121 CYS A CA 1
ATOM 976 C C . CYS A 1 121 ? 5.284 -20.058 -25.586 1.00 87.19 121 CYS A C 1
ATOM 978 O O . CYS A 1 121 ? 6.223 -20.749 -25.178 1.00 87.19 121 CYS A O 1
ATOM 980 N N . PRO A 1 122 ? 4.321 -19.598 -24.759 1.00 85.00 122 PRO A N 1
ATOM 981 C CA . PRO A 1 122 ? 4.341 -19.840 -23.315 1.00 85.00 122 PRO A CA 1
ATOM 982 C C . PRO A 1 122 ? 4.256 -21.345 -23.034 1.00 85.00 122 PRO A C 1
ATOM 984 O O . PRO A 1 122 ? 3.443 -22.044 -23.641 1.00 85.00 122 PRO A O 1
ATOM 987 N N . ASN A 1 123 ? 5.141 -21.852 -22.169 1.00 83.31 123 ASN A N 1
ATOM 988 C CA . ASN A 1 123 ? 5.297 -23.281 -21.844 1.00 83.31 123 ASN A CA 1
ATOM 989 C C . ASN A 1 123 ? 5.287 -24.233 -23.058 1.00 83.31 123 ASN A C 1
ATOM 991 O O . ASN A 1 123 ? 4.871 -25.381 -22.935 1.00 83.31 123 ASN A O 1
ATOM 995 N N . ASN A 1 124 ? 5.712 -23.769 -24.240 1.00 86.62 124 ASN A N 1
ATOM 996 C CA . ASN A 1 124 ? 5.602 -24.530 -25.489 1.00 86.62 124 ASN A CA 1
ATOM 997 C C . ASN A 1 124 ? 4.185 -25.109 -25.727 1.00 86.62 124 ASN A C 1
ATOM 999 O O . ASN A 1 124 ? 4.029 -26.246 -26.167 1.00 86.62 124 ASN A O 1
ATOM 1003 N N . CYS A 1 125 ? 3.152 -24.332 -25.386 1.00 89.62 125 CYS A N 1
ATOM 1004 C CA . CYS A 1 125 ? 1.739 -24.717 -25.466 1.00 89.62 125 CYS A CA 1
ATOM 1005 C C . CYS A 1 125 ? 1.355 -25.941 -24.620 1.00 89.62 125 CYS A C 1
ATOM 1007 O O . CYS A 1 125 ? 0.395 -26.635 -24.948 1.00 8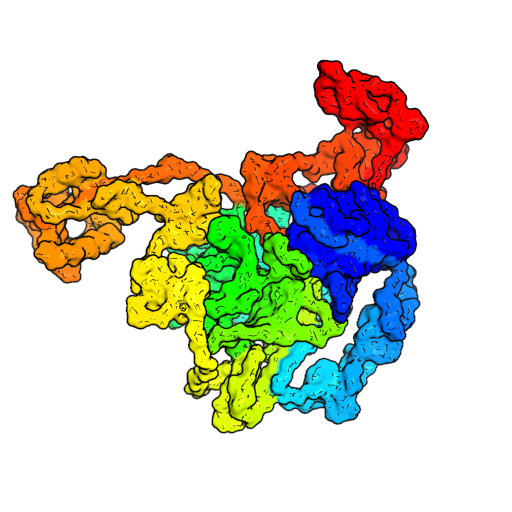9.62 125 CYS A O 1
ATOM 1009 N N . SER A 1 126 ? 2.110 -26.201 -23.545 1.00 89.12 126 SER A N 1
ATOM 1010 C CA . SER A 1 126 ? 1.851 -27.227 -22.523 1.00 89.12 126 SER A CA 1
ATOM 1011 C C . SER A 1 126 ? 1.545 -28.619 -23.081 1.00 89.12 126 SER A C 1
ATOM 1013 O O . SER A 1 126 ? 0.771 -29.359 -22.489 1.00 89.12 126 SER A O 1
ATOM 1015 N N . GLU A 1 127 ? 2.124 -28.961 -24.239 1.00 90.44 127 GLU A N 1
ATOM 1016 C CA . GLU A 1 127 ? 1.873 -30.221 -24.966 1.00 90.44 127 GLU A CA 1
ATOM 1017 C C . GLU A 1 127 ? 0.408 -30.428 -25.418 1.00 90.44 127 GLU A C 1
ATOM 1019 O O . GLU A 1 127 ? 0.036 -31.511 -25.869 1.00 90.44 127 GLU A O 1
ATOM 1024 N N . HIS A 1 128 ? -0.417 -29.382 -25.345 1.00 92.44 128 HIS A N 1
ATOM 1025 C CA . HIS A 1 128 ? -1.849 -29.379 -25.664 1.00 92.44 128 HIS A CA 1
ATOM 1026 C C . HIS A 1 128 ? -2.197 -28.321 -26.716 1.00 92.44 128 HIS A C 1
ATOM 1028 O O . HIS A 1 128 ? -3.274 -27.720 -26.709 1.00 92.44 128 HIS A O 1
ATOM 1034 N N . GLY A 1 129 ? -1.258 -28.039 -27.611 1.00 92.25 129 GLY A N 1
ATOM 1035 C CA . GLY A 1 129 ? -1.452 -27.098 -28.697 1.00 92.25 129 GLY A CA 1
ATOM 1036 C C . GLY A 1 129 ? -0.221 -26.969 -29.576 1.00 92.25 129 GLY A C 1
ATOM 1037 O O . GLY A 1 129 ? 0.821 -27.585 -29.342 1.00 92.25 129 GLY A O 1
ATOM 1038 N N . LYS A 1 130 ? -0.341 -26.132 -30.604 1.00 92.19 130 LYS A N 1
ATOM 1039 C CA . LYS A 1 130 ? 0.744 -25.821 -31.537 1.00 92.19 130 LYS A CA 1
ATOM 1040 C C . LYS A 1 130 ? 1.092 -24.344 -31.464 1.00 92.19 130 LYS A C 1
ATOM 1042 O O . LYS A 1 130 ? 0.213 -23.487 -31.417 1.00 92.19 130 LYS A O 1
ATOM 1047 N N . CYS A 1 131 ? 2.388 -24.051 -31.458 1.00 89.44 131 CYS A N 1
ATOM 1048 C CA . CYS A 1 131 ? 2.872 -22.680 -31.514 1.00 89.44 131 CYS A CA 1
ATOM 1049 C C . CYS A 1 131 ? 2.783 -22.163 -32.952 1.00 89.44 131 CYS A C 1
ATOM 1051 O O . CYS A 1 131 ? 3.492 -22.654 -33.832 1.00 89.44 131 CYS A O 1
ATOM 1053 N N . THR A 1 132 ? 1.921 -21.175 -33.182 1.00 87.12 132 THR A N 1
ATOM 1054 C CA . THR A 1 132 ? 1.622 -20.640 -34.514 1.00 87.12 132 THR A CA 1
ATOM 1055 C C . THR A 1 132 ? 1.960 -19.148 -34.573 1.00 87.12 132 THR A C 1
ATOM 1057 O O . THR A 1 132 ? 1.862 -18.416 -33.584 1.00 87.12 132 THR A O 1
ATOM 1060 N N . THR A 1 133 ? 2.382 -18.673 -35.745 1.00 80.50 133 THR A N 1
ATOM 1061 C CA . THR A 1 133 ? 2.628 -17.249 -36.010 1.00 80.50 133 THR A CA 1
ATOM 1062 C C . THR A 1 133 ? 1.343 -16.535 -36.417 1.00 80.50 133 THR A C 1
ATOM 1064 O O . THR A 1 133 ? 0.591 -17.027 -37.256 1.00 80.50 133 THR A O 1
ATOM 1067 N N . SER A 1 134 ? 1.117 -15.341 -35.878 1.00 72.12 134 SER A N 1
ATOM 1068 C CA . SER A 1 134 ? -0.007 -14.490 -36.251 1.00 72.12 134 SER A CA 1
ATOM 1069 C C . SER A 1 134 ? 0.088 -14.041 -37.703 1.00 72.12 134 SER A C 1
ATOM 1071 O O . SER A 1 134 ? 1.105 -13.508 -38.143 1.00 72.12 134 SER A O 1
ATOM 1073 N N . VAL A 1 135 ? -1.019 -14.198 -38.427 1.00 66.94 135 VAL A N 1
ATOM 1074 C CA . VAL A 1 135 ? -1.173 -13.723 -39.809 1.00 66.94 135 VAL A CA 1
ATOM 1075 C C . VAL A 1 135 ? -1.304 -12.192 -39.859 1.00 66.94 135 VAL A C 1
ATOM 1077 O O . VAL A 1 135 ? -0.965 -11.575 -40.862 1.00 66.94 135 VAL A O 1
ATOM 1080 N N . SER A 1 136 ? -1.780 -11.563 -38.776 1.00 64.31 136 SER A N 1
ATOM 1081 C CA . SER A 1 136 ? -2.074 -10.122 -38.722 1.00 64.31 136 SER A CA 1
ATOM 1082 C C . SER A 1 136 ? -0.895 -9.248 -38.290 1.00 64.31 136 SER A C 1
ATOM 1084 O O . SER A 1 136 ? -0.853 -8.072 -38.643 1.00 64.31 136 SER A O 1
ATOM 1086 N N . VAL A 1 137 ? 0.061 -9.799 -37.537 1.00 63.53 137 VAL A N 1
ATOM 1087 C CA . VAL A 1 137 ? 1.270 -9.094 -37.090 1.00 63.53 137 VAL A CA 1
ATOM 1088 C C . VAL A 1 137 ? 2.459 -10.027 -37.318 1.00 63.53 137 VAL A C 1
ATOM 1090 O O . VAL A 1 137 ? 2.594 -11.002 -36.570 1.00 63.53 137 VAL A O 1
ATOM 1093 N N . PRO A 1 138 ? 3.308 -9.759 -38.330 1.00 57.72 138 PRO A N 1
ATOM 1094 C CA . PRO A 1 138 ? 4.506 -10.550 -38.583 1.00 57.72 138 PRO A CA 1
ATOM 1095 C C . PRO A 1 138 ? 5.335 -10.673 -37.300 1.00 57.72 138 PRO A C 1
ATOM 1097 O O . PRO A 1 138 ? 5.500 -9.688 -36.583 1.00 57.72 138 PRO A O 1
ATOM 1100 N N . SER A 1 139 ? 5.837 -11.877 -37.012 1.00 61.78 139 SER A N 1
ATOM 1101 C CA . SER A 1 139 ? 6.665 -12.210 -35.835 1.00 61.78 139 SER A CA 1
ATOM 1102 C C . SER A 1 139 ? 5.935 -12.418 -34.498 1.00 61.78 139 SER A C 1
ATOM 1104 O O . SER A 1 139 ? 6.567 -12.880 -33.551 1.00 61.78 139 SER A O 1
ATOM 1106 N N . ARG A 1 140 ? 4.622 -12.169 -34.384 1.00 73.50 140 ARG A N 1
ATOM 1107 C CA . ARG A 1 140 ? 3.880 -12.469 -33.142 1.00 73.50 140 ARG A CA 1
ATOM 1108 C C . ARG A 1 140 ? 3.552 -13.964 -33.061 1.00 73.50 140 ARG A C 1
ATOM 1110 O O . ARG A 1 140 ? 2.940 -14.486 -33.986 1.00 73.50 140 ARG A O 1
ATOM 1117 N N . VAL A 1 141 ? 3.885 -14.644 -31.962 1.00 80.38 141 VAL A N 1
ATOM 1118 C CA . VAL A 1 141 ? 3.529 -16.063 -31.737 1.00 80.38 141 VAL A CA 1
ATOM 1119 C C . VAL A 1 141 ? 2.444 -16.233 -30.675 1.00 80.38 141 VAL A C 1
ATOM 1121 O O . VAL A 1 141 ? 2.405 -15.479 -29.697 1.00 80.38 141 VAL A O 1
ATOM 1124 N N . TYR A 1 142 ? 1.578 -17.228 -30.857 1.00 85.94 142 TYR A N 1
ATOM 1125 C CA . TYR A 1 142 ? 0.539 -17.623 -29.904 1.00 85.94 142 TYR A CA 1
ATOM 1126 C C . TYR A 1 142 ? 0.318 -19.140 -29.941 1.00 85.94 142 TYR A C 1
ATOM 1128 O O . TYR A 1 142 ? 0.665 -19.802 -30.920 1.00 85.94 142 TYR A O 1
ATOM 1136 N N . CYS A 1 143 ? -0.271 -19.687 -28.877 1.00 89.50 143 CYS A N 1
ATOM 1137 C CA . CYS A 1 143 ? -0.663 -21.088 -28.854 1.00 89.50 143 CYS A CA 1
ATOM 1138 C C . CYS A 1 143 ? -2.050 -21.287 -29.459 1.00 89.50 143 CYS A C 1
ATOM 1140 O O . CYS A 1 143 ? -3.042 -20.723 -28.994 1.00 89.50 143 CYS A O 1
ATOM 1142 N N . GLU A 1 144 ? -2.118 -22.119 -30.488 1.00 91.75 144 GLU A N 1
ATOM 1143 C CA . GLU A 1 144 ? -3.361 -22.685 -30.986 1.00 91.75 144 GLU A CA 1
ATOM 1144 C C . GLU A 1 144 ? -3.641 -23.974 -30.212 1.00 91.75 144 GLU A C 1
ATOM 1146 O O . GLU A 1 144 ? -2.985 -24.993 -30.428 1.00 91.75 144 GLU A O 1
ATOM 1151 N N . CYS A 1 145 ? -4.567 -23.901 -29.256 1.00 90.69 145 CYS A N 1
ATOM 1152 C CA . CYS A 1 145 ? -4.846 -25.018 -28.363 1.00 90.69 145 CYS A CA 1
ATOM 1153 C C . CYS A 1 145 ? -5.608 -26.148 -29.046 1.00 90.69 145 CYS A C 1
ATOM 1155 O O . CYS A 1 145 ? -6.530 -25.916 -29.835 1.00 90.69 145 CYS A O 1
ATOM 1157 N N . ASP A 1 146 ? -5.267 -27.372 -28.655 1.00 91.75 146 ASP A N 1
ATOM 1158 C CA . ASP A 1 146 ? -6.002 -28.571 -29.008 1.00 91.75 146 ASP A CA 1
ATOM 1159 C C . ASP A 1 146 ? -7.445 -28.497 -28.491 1.00 91.75 146 ASP A C 1
ATOM 1161 O O . ASP A 1 146 ? -7.805 -27.740 -27.578 1.00 91.75 146 ASP A O 1
ATOM 1165 N N . LYS A 1 147 ? -8.313 -29.319 -29.085 1.00 85.25 147 LYS A N 1
ATOM 1166 C CA . LYS A 1 147 ? -9.715 -29.403 -28.674 1.00 85.25 147 LYS A CA 1
ATOM 1167 C C . LYS A 1 147 ? -9.793 -29.707 -27.171 1.00 85.25 147 LYS A C 1
ATOM 1169 O O . LYS A 1 147 ? -9.103 -30.599 -26.690 1.00 85.25 147 LYS A O 1
ATOM 1174 N N . TYR A 1 148 ? -10.674 -28.995 -26.465 1.00 86.81 148 TYR A N 1
ATOM 1175 C CA . TYR A 1 148 ? -10.877 -29.065 -25.008 1.00 86.81 148 TYR A CA 1
ATOM 1176 C C . TYR A 1 148 ? -9.817 -28.378 -24.131 1.00 86.81 148 TYR A C 1
ATOM 1178 O O . TYR A 1 148 ? -9.950 -28.437 -22.910 1.00 86.81 148 TYR A O 1
ATOM 1186 N N . TRP A 1 149 ? -8.844 -27.669 -24.708 1.00 88.06 149 TRP A N 1
ATOM 1187 C CA . TRP A 1 149 ? -7.847 -26.888 -23.965 1.00 88.06 149 TRP A CA 1
ATOM 1188 C C . TRP A 1 149 ? -7.906 -25.398 -24.315 1.00 88.06 149 TRP A C 1
ATOM 1190 O O . TRP A 1 149 ? -8.132 -25.015 -25.467 1.00 88.06 149 TRP A O 1
ATOM 1200 N N . LYS A 1 150 ? -7.766 -24.541 -23.301 1.00 87.50 150 LYS A N 1
ATOM 1201 C CA . LYS A 1 150 ? -7.736 -23.069 -23.374 1.00 87.50 150 LYS A CA 1
ATOM 1202 C C . LYS A 1 150 ? -6.600 -22.516 -22.505 1.00 87.50 150 LYS A C 1
ATOM 1204 O O . LYS A 1 150 ? -5.870 -23.263 -21.866 1.00 87.50 150 LYS A O 1
ATOM 1209 N N . GLY A 1 151 ? -6.507 -21.189 -22.455 1.00 82.06 151 GLY A N 1
ATOM 1210 C CA . GLY A 1 151 ? -5.419 -20.466 -21.797 1.00 82.06 151 GLY A CA 1
ATOM 1211 C C . GLY A 1 151 ? -4.367 -20.036 -22.813 1.00 82.06 151 GLY A C 1
ATOM 1212 O O . GLY A 1 151 ? -4.326 -20.557 -23.925 1.00 82.06 151 GLY A O 1
ATOM 1213 N N . GLU A 1 152 ? -3.524 -19.069 -22.450 1.00 83.25 152 GLU A N 1
ATOM 1214 C CA . GLU A 1 152 ? -2.454 -18.603 -23.345 1.00 83.25 152 GLU A CA 1
ATOM 1215 C C . GLU A 1 152 ? -1.416 -19.697 -23.628 1.00 83.25 152 GLU A C 1
ATOM 1217 O O . GLU A 1 152 ? -0.821 -19.706 -24.704 1.00 83.25 152 GLU A O 1
ATOM 1222 N N . ALA A 1 153 ? -1.242 -20.628 -22.682 1.00 85.94 153 ALA A N 1
ATOM 1223 C CA . ALA A 1 153 ? -0.334 -21.769 -22.749 1.00 85.94 153 ALA A CA 1
ATOM 1224 C C . ALA A 1 153 ? -1.040 -23.110 -23.011 1.00 85.94 153 ALA A C 1
ATOM 1226 O O . ALA A 1 153 ? -0.371 -24.138 -22.980 1.00 85.94 153 ALA A O 1
ATOM 1227 N N . CYS A 1 154 ? -2.353 -23.123 -23.269 1.00 89.69 154 CYS A N 1
ATOM 1228 C CA . CYS A 1 154 ? -3.149 -24.349 -23.445 1.00 89.69 154 CYS A CA 1
ATOM 1229 C C . CYS A 1 154 ? -3.110 -25.319 -22.253 1.00 89.69 154 CYS A C 1
ATOM 1231 O O . CYS A 1 154 ? -3.247 -26.524 -22.408 1.00 89.69 154 CYS A O 1
ATOM 1233 N N . ASP A 1 155 ? -2.942 -24.786 -21.050 1.00 85.81 155 ASP A N 1
ATOM 1234 C CA . ASP A 1 155 ? -2.814 -25.503 -19.781 1.00 85.81 155 ASP A CA 1
ATOM 1235 C C . ASP A 1 155 ? -4.137 -25.628 -19.010 1.00 85.81 155 ASP A C 1
ATOM 1237 O O . ASP A 1 155 ? -4.213 -26.314 -17.989 1.00 85.81 155 ASP A O 1
ATOM 1241 N N . ILE A 1 156 ? -5.204 -24.985 -19.491 1.00 86.81 156 ILE A N 1
ATOM 1242 C CA . ILE A 1 156 ? -6.503 -24.974 -18.822 1.00 86.81 156 ILE A CA 1
ATOM 1243 C C . ILE A 1 156 ? -7.468 -25.880 -19.595 1.00 86.81 156 ILE A C 1
ATOM 1245 O O . ILE A 1 156 ? -7.850 -25.541 -20.718 1.00 86.81 156 ILE A O 1
ATOM 1249 N N . PRO A 1 157 ? -7.940 -27.000 -19.024 1.00 88.25 157 PRO A N 1
ATOM 1250 C CA . PRO A 1 157 ? -8.988 -27.787 -19.662 1.00 88.25 157 PRO A CA 1
ATOM 1251 C C . PRO A 1 157 ? -10.299 -26.987 -19.689 1.00 88.25 157 PRO A C 1
ATOM 1253 O O . PRO A 1 157 ? -10.596 -26.235 -18.759 1.00 88.25 157 PRO A O 1
ATOM 1256 N N . TYR A 1 158 ? -11.116 -27.152 -20.733 1.00 86.94 158 TYR A N 1
ATOM 1257 C CA . TYR A 1 158 ? -12.430 -26.494 -20.826 1.00 86.94 158 TYR A CA 1
ATOM 1258 C C . TYR A 1 158 ? -13.287 -26.853 -19.617 1.00 86.94 158 TYR A C 1
ATOM 1260 O O . TYR A 1 158 ? -13.872 -25.982 -18.978 1.00 86.94 158 TYR A O 1
ATOM 1268 N N . CYS A 1 159 ? -13.322 -28.145 -19.295 1.00 87.31 159 CYS A N 1
ATOM 1269 C CA . CYS A 1 159 ? -14.209 -28.703 -18.294 1.00 87.31 159 CYS A CA 1
ATOM 1270 C C . CYS A 1 159 ? -13.506 -29.831 -17.551 1.00 87.31 159 CYS A C 1
ATOM 1272 O O . CYS A 1 159 ? -13.164 -30.863 -18.131 1.00 87.31 159 CYS A O 1
ATOM 1274 N N . LYS A 1 160 ? -13.306 -29.647 -16.248 1.00 85.19 160 LYS A N 1
ATOM 1275 C CA . LYS A 1 160 ? -12.815 -30.712 -15.374 1.00 85.19 160 LYS A CA 1
ATOM 1276 C C . LYS A 1 160 ? -13.941 -31.727 -15.144 1.00 85.19 160 LYS A C 1
ATOM 1278 O O . LYS A 1 160 ? -15.104 -31.343 -15.064 1.00 85.19 160 LYS A O 1
ATOM 1283 N N . ALA A 1 161 ? -13.603 -33.019 -15.106 1.00 84.75 161 ALA A N 1
ATOM 1284 C CA . ALA A 1 161 ? -14.551 -34.124 -14.895 1.00 84.75 161 ALA A CA 1
ATOM 1285 C C . ALA A 1 161 ? -15.802 -34.102 -15.810 1.00 84.75 161 ALA A C 1
ATOM 1287 O O . ALA A 1 161 ? -16.859 -34.603 -15.434 1.00 84.75 161 ALA A O 1
ATOM 1288 N N . ASN A 1 162 ? -15.695 -33.498 -17.003 1.00 87.75 162 ASN A N 1
ATOM 1289 C CA . ASN A 1 162 ? -16.810 -33.295 -17.934 1.00 87.75 162 ASN A CA 1
ATOM 1290 C C . ASN A 1 162 ? -18.067 -32.678 -17.278 1.00 87.75 162 ASN A C 1
ATOM 1292 O O . ASN A 1 162 ? -19.186 -33.008 -17.662 1.00 87.75 162 ASN A O 1
ATOM 1296 N N . CYS A 1 163 ? -17.887 -31.818 -16.269 1.00 91.31 163 CYS A N 1
ATOM 1297 C CA . CYS A 1 163 ? -18.969 -31.148 -15.533 1.00 91.31 163 CYS A CA 1
ATOM 1298 C C . CYS A 1 163 ? -19.987 -32.098 -14.877 1.00 91.31 163 CYS A C 1
ATOM 1300 O O . CYS A 1 163 ? -21.154 -31.737 -14.734 1.00 91.31 163 CYS A O 1
ATOM 1302 N N . GLY A 1 164 ? -19.591 -33.341 -14.570 1.00 90.44 164 GLY A N 1
ATOM 1303 C CA . GLY A 1 164 ? -20.517 -34.369 -14.078 1.00 90.44 164 GLY A CA 1
ATOM 1304 C C . GLY A 1 164 ? -21.626 -34.724 -15.078 1.00 90.44 164 GLY A C 1
ATOM 1305 O O . GLY A 1 164 ? -22.714 -35.135 -14.682 1.00 90.44 164 GLY A O 1
ATOM 1306 N N . SER A 1 165 ? -21.376 -34.524 -16.375 1.00 89.25 165 SER A N 1
ATOM 1307 C CA . SER A 1 165 ? -22.333 -34.813 -17.441 1.00 89.25 165 SER A CA 1
ATOM 1308 C C . SER A 1 165 ? -22.683 -36.305 -17.513 1.00 89.25 165 SER A C 1
ATOM 1310 O O . SER A 1 165 ? -21.779 -37.140 -17.396 1.00 89.25 165 SER A O 1
ATOM 1312 N N . PRO A 1 166 ? -23.963 -36.652 -17.767 1.00 89.38 166 PRO A N 1
ATOM 1313 C CA . PRO A 1 166 ? -25.078 -35.748 -18.101 1.00 89.38 166 PRO A CA 1
ATOM 1314 C C . PRO A 1 166 ? -25.851 -35.184 -16.898 1.00 89.38 166 PRO A C 1
ATOM 1316 O O . PRO A 1 166 ? -26.632 -34.250 -17.074 1.00 89.38 166 PRO A O 1
ATOM 1319 N N . ASP A 1 167 ? -25.655 -35.727 -15.699 1.00 91.94 167 ASP A N 1
ATOM 1320 C CA . ASP A 1 167 ? -26.571 -35.507 -14.576 1.00 91.94 167 ASP A CA 1
ATOM 1321 C C . ASP A 1 167 ? -26.401 -34.130 -13.918 1.00 91.94 167 ASP A C 1
ATOM 1323 O O . ASP A 1 167 ? -27.381 -33.490 -13.523 1.00 91.94 167 ASP A O 1
ATOM 1327 N N . HIS A 1 168 ? -25.161 -33.652 -13.798 1.00 93.06 168 HIS A N 1
ATOM 1328 C CA . HIS A 1 168 ? -24.866 -32.439 -13.029 1.00 93.06 168 HIS A CA 1
ATOM 1329 C C . HIS A 1 168 ? -24.725 -31.186 -13.898 1.00 93.06 168 HIS A C 1
ATOM 1331 O O . HIS A 1 168 ? -24.947 -30.065 -13.436 1.00 93.06 168 HIS A O 1
ATOM 1337 N N . GLY A 1 169 ? -24.380 -31.363 -15.170 1.00 92.88 169 GLY A N 1
ATOM 1338 C CA . GLY A 1 169 ? -24.162 -30.266 -16.098 1.00 92.88 169 GLY A CA 1
ATOM 1339 C C . GLY A 1 169 ? -23.614 -30.737 -17.435 1.00 92.88 169 GLY A C 1
ATOM 1340 O O . GLY A 1 169 ? -23.548 -31.932 -17.735 1.00 92.88 169 GLY A O 1
ATOM 1341 N N . TYR A 1 170 ? -23.205 -29.782 -18.259 1.00 91.88 170 TYR A N 1
ATOM 1342 C CA . TYR A 1 170 ? -22.565 -30.058 -19.538 1.00 91.88 170 TYR A CA 1
ATOM 1343 C C . TYR A 1 170 ? -21.406 -29.097 -19.795 1.00 91.88 170 TYR A C 1
ATOM 1345 O O . TYR A 1 170 ? -21.328 -27.996 -19.247 1.00 91.88 170 TYR A O 1
ATOM 1353 N N . CYS A 1 171 ? -20.485 -29.536 -20.647 1.00 89.31 171 CYS A N 1
ATOM 1354 C CA . CYS A 1 171 ? -19.354 -28.727 -21.064 1.00 89.31 171 CYS A CA 1
ATOM 1355 C C . CYS A 1 171 ? -19.734 -27.848 -22.260 1.00 89.31 171 CYS A C 1
ATOM 1357 O O . CYS A 1 171 ? -19.985 -28.372 -23.349 1.00 89.31 171 CYS A O 1
ATOM 1359 N N . ASP A 1 172 ? -19.757 -26.525 -22.090 1.00 86.94 172 ASP A N 1
ATOM 1360 C CA . ASP A 1 172 ? -19.900 -25.612 -23.225 1.00 86.94 172 ASP A CA 1
ATOM 1361 C C . ASP A 1 172 ? -18.585 -25.569 -24.016 1.00 86.94 172 ASP A C 1
ATOM 1363 O O . ASP A 1 172 ? -17.531 -25.237 -23.479 1.00 86.94 172 ASP A O 1
ATOM 1367 N N . LEU A 1 173 ? -18.641 -25.913 -25.305 1.00 83.31 173 LEU A N 1
ATOM 1368 C CA . LEU A 1 173 ? -17.479 -25.929 -26.203 1.00 83.31 173 LEU A CA 1
ATOM 1369 C C . LEU A 1 173 ? -17.381 -24.678 -27.088 1.00 83.31 173 LEU A C 1
ATOM 1371 O O . LEU A 1 173 ? -16.371 -24.497 -27.770 1.00 83.31 173 LEU A O 1
ATOM 1375 N N . THR A 1 174 ? -18.423 -23.845 -27.112 1.00 76.75 174 THR A N 1
ATOM 1376 C CA . THR A 1 174 ? -18.596 -22.762 -28.094 1.00 76.75 174 THR A CA 1
ATOM 1377 C C . THR A 1 174 ? -18.566 -21.369 -27.481 1.00 76.75 174 THR A C 1
ATOM 1379 O O . THR A 1 174 ? -18.005 -20.467 -28.101 1.00 76.75 174 THR A O 1
ATOM 1382 N N . GLY A 1 175 ? -19.134 -21.191 -26.285 1.00 76.00 175 GLY A N 1
ATOM 1383 C CA . GLY A 1 175 ? -19.165 -19.919 -25.568 1.00 76.00 175 GLY A CA 1
ATOM 1384 C C . GLY A 1 175 ? -17.899 -19.689 -24.745 1.00 76.00 175 GLY A C 1
ATOM 1385 O O . GLY A 1 175 ? -16.803 -19.543 -25.286 1.00 76.00 175 GLY A O 1
ATOM 1386 N N . GLU A 1 176 ? -18.027 -19.640 -23.420 1.00 72.25 176 GLU A N 1
ATOM 1387 C CA . GLU A 1 176 ? -16.913 -19.308 -22.511 1.00 72.25 176 GLU A CA 1
ATOM 1388 C C . GLU A 1 176 ? -15.984 -20.501 -22.201 1.00 72.25 176 GLU A C 1
ATOM 1390 O O . GLU A 1 176 ? -15.015 -20.380 -21.434 1.00 72.25 176 GLU A O 1
ATOM 1395 N N . LYS A 1 177 ? -16.244 -21.648 -22.846 1.00 84.50 177 LYS A N 1
ATOM 1396 C CA . LYS A 1 177 ? -15.434 -22.872 -22.764 1.00 84.50 177 LYS A CA 1
ATOM 1397 C C . LYS A 1 177 ? -15.300 -23.366 -21.324 1.00 84.50 177 LYS A C 1
ATOM 1399 O O . LYS A 1 177 ? -14.183 -23.554 -20.841 1.00 84.50 177 LYS A O 1
ATOM 1404 N N . LEU A 1 178 ? -16.416 -23.444 -20.604 1.00 85.94 178 LEU A N 1
ATOM 1405 C CA . LEU A 1 178 ? -16.490 -23.736 -19.170 1.00 85.94 178 LEU A CA 1
ATOM 1406 C C . LEU A 1 178 ? -17.702 -24.609 -18.834 1.00 85.94 178 LEU A C 1
ATOM 1408 O O . LEU A 1 178 ? -18.575 -24.827 -19.675 1.00 85.94 178 LEU A O 1
ATOM 1412 N N . CYS A 1 179 ? -17.734 -25.123 -17.605 1.00 89.31 179 CYS A N 1
ATOM 1413 C CA . CYS A 1 179 ? -18.846 -25.931 -17.130 1.00 89.31 179 CYS A CA 1
ATOM 1414 C C . CYS A 1 179 ? -20.110 -25.101 -16.912 1.00 89.31 179 CYS A C 1
ATOM 1416 O O . CYS A 1 179 ? -20.083 -24.094 -16.206 1.00 89.31 179 CYS A O 1
ATOM 1418 N N . VAL A 1 180 ? -21.217 -25.567 -17.493 1.00 90.44 180 VAL A N 1
ATOM 1419 C CA . VAL A 1 180 ? -22.562 -25.046 -17.243 1.00 90.44 180 VAL A CA 1
ATOM 1420 C C . VAL A 1 180 ? -23.295 -26.067 -16.386 1.00 90.44 180 VAL A C 1
ATOM 1422 O O . VAL A 1 180 ? -23.526 -27.198 -16.818 1.00 90.44 180 VAL A O 1
ATOM 1425 N N . CYS A 1 181 ? -23.614 -25.677 -15.155 1.00 93.06 181 CYS A N 1
ATOM 1426 C CA . CYS A 1 181 ? -24.263 -26.556 -14.191 1.00 93.06 181 CYS A CA 1
ATOM 1427 C C . CYS A 1 181 ? -25.783 -26.502 -14.327 1.00 93.06 181 CYS A C 1
ATOM 1429 O O . CYS A 1 181 ? -26.350 -25.444 -14.600 1.00 93.06 181 CYS A O 1
ATOM 1431 N N . ASN A 1 182 ? -26.431 -27.644 -14.108 1.00 94.19 182 ASN A N 1
ATOM 1432 C CA . ASN A 1 182 ? -27.882 -27.716 -13.950 1.00 94.19 182 ASN A CA 1
ATOM 1433 C C . ASN A 1 182 ? -28.296 -27.009 -12.643 1.00 94.19 182 ASN A C 1
ATOM 1435 O O . ASN A 1 182 ? -27.491 -26.917 -11.721 1.00 94.19 182 ASN A O 1
ATOM 1439 N N . ASP A 1 183 ? -29.557 -26.582 -12.513 1.00 91.25 183 ASP A N 1
ATOM 1440 C CA . ASP A 1 183 ? -30.036 -25.713 -11.413 1.00 91.25 183 ASP A CA 1
ATOM 1441 C C . ASP A 1 183 ? -29.741 -26.213 -9.981 1.00 91.25 183 ASP A C 1
ATOM 1443 O O . ASP A 1 183 ? -29.682 -25.424 -9.040 1.00 91.25 183 ASP A O 1
ATOM 1447 N N . SER A 1 184 ? -29.565 -27.526 -9.792 1.00 94.00 184 SER A N 1
ATOM 1448 C CA . SER A 1 184 ? -29.253 -28.141 -8.489 1.00 94.00 184 SER A CA 1
ATOM 1449 C C . SER A 1 184 ? -27.755 -28.264 -8.188 1.00 94.00 184 SER A C 1
ATOM 1451 O O . SER A 1 184 ? -27.395 -28.737 -7.110 1.00 94.00 184 SER A O 1
ATOM 1453 N N . TRP A 1 185 ? -26.888 -27.851 -9.113 1.00 94.38 185 TRP A N 1
ATOM 1454 C CA . TRP A 1 185 ? -25.441 -28.041 -9.054 1.00 94.38 185 TRP A CA 1
ATOM 1455 C C . TRP A 1 185 ? -24.686 -26.726 -9.264 1.00 94.38 185 TRP A C 1
ATOM 1457 O O . TRP A 1 185 ? -25.149 -25.803 -9.928 1.00 94.38 185 TRP A O 1
ATOM 1467 N N . GLN A 1 186 ? -23.496 -26.632 -8.683 1.00 93.00 186 GLN A N 1
ATOM 1468 C CA . GLN A 1 186 ? -22.613 -25.472 -8.751 1.00 93.00 186 GLN A CA 1
ATOM 1469 C C . GLN A 1 186 ? -21.144 -25.883 -8.576 1.00 93.00 186 GLN A C 1
ATOM 1471 O O . GLN A 1 186 ? -20.810 -27.059 -8.420 1.00 93.00 186 GLN A O 1
ATOM 1476 N N . GLY A 1 187 ? -20.257 -24.889 -8.563 1.00 90.06 187 GLY A N 1
ATOM 1477 C CA . GLY A 1 187 ? -18.814 -25.096 -8.491 1.00 90.06 187 GLY A CA 1
ATOM 1478 C C . GLY A 1 187 ? -18.158 -25.114 -9.876 1.00 90.06 187 GLY A C 1
ATOM 1479 O O . GLY A 1 187 ? -18.845 -25.128 -10.896 1.00 90.06 187 GLY A O 1
ATOM 1480 N N . PRO A 1 188 ? -16.817 -25.094 -9.932 1.00 88.25 188 PRO A N 1
ATOM 1481 C CA . PRO A 1 188 ? -16.070 -24.999 -11.189 1.00 88.25 188 PRO A CA 1
ATOM 1482 C C . PRO A 1 188 ? -16.241 -26.218 -12.114 1.00 88.25 188 PRO A C 1
ATOM 1484 O O . PRO A 1 188 ? -15.979 -26.115 -13.310 1.00 88.25 188 PRO A O 1
ATOM 1487 N N . ASP A 1 189 ? -16.666 -27.360 -11.574 1.00 90.12 189 ASP A N 1
ATOM 1488 C CA . ASP A 1 189 ? -16.872 -28.632 -12.275 1.00 90.12 189 ASP A CA 1
ATOM 1489 C C . ASP A 1 189 ? -18.263 -29.246 -12.028 1.00 90.12 189 ASP A C 1
ATOM 1491 O O . ASP A 1 189 ? -18.469 -30.428 -12.297 1.00 90.12 189 ASP A O 1
ATOM 1495 N N . CYS A 1 190 ? -19.219 -28.452 -11.528 1.00 93.12 190 CYS A N 1
ATOM 1496 C CA . CYS A 1 190 ? -20.583 -28.889 -11.196 1.00 93.12 190 CYS A CA 1
ATOM 1497 C C . CYS A 1 190 ? -20.643 -30.076 -10.218 1.00 93.12 190 CYS A C 1
ATOM 1499 O O . CYS A 1 190 ? -21.555 -30.897 -10.269 1.00 93.12 190 CYS A O 1
ATOM 1501 N N . SER A 1 191 ? -19.661 -30.190 -9.322 1.00 92.88 191 SER A N 1
ATOM 1502 C CA . SER A 1 191 ? -19.602 -31.263 -8.323 1.00 92.88 191 SER A CA 1
ATOM 1503 C C . SER A 1 191 ? -20.345 -30.947 -7.022 1.00 92.88 191 SER A C 1
ATOM 1505 O O . SER A 1 191 ? -20.570 -31.852 -6.219 1.00 92.88 191 SER A O 1
ATOM 1507 N N . LEU A 1 192 ? -20.738 -29.689 -6.798 1.00 93.25 192 LEU A N 1
ATOM 1508 C CA . LEU A 1 192 ? -21.325 -29.234 -5.536 1.00 93.25 192 LEU A CA 1
ATOM 1509 C C . LEU A 1 192 ? -22.834 -29.024 -5.665 1.00 93.25 192 LEU A C 1
ATOM 1511 O O . LEU A 1 192 ? -23.295 -28.478 -6.659 1.00 93.25 192 LEU A O 1
ATOM 1515 N N . ASN A 1 193 ? -23.602 -29.378 -4.635 1.00 92.44 193 ASN A N 1
ATOM 1516 C CA . ASN A 1 193 ? -25.053 -29.159 -4.610 1.00 92.44 193 ASN A CA 1
ATOM 1517 C C . ASN A 1 193 ? -25.417 -27.681 -4.389 1.00 92.44 193 ASN A C 1
ATOM 1519 O O . ASN A 1 193 ? -24.660 -26.915 -3.790 1.00 92.44 193 ASN A O 1
ATOM 1523 N N . VAL A 1 194 ? -26.613 -27.275 -4.807 1.00 92.25 194 VAL A N 1
ATOM 1524 C CA . VAL A 1 194 ? -27.226 -25.991 -4.441 1.00 92.25 194 VAL A CA 1
ATOM 1525 C C . VAL A 1 194 ? -28.388 -26.261 -3.476 1.00 92.25 194 VAL A C 1
ATOM 1527 O O . VAL A 1 194 ? -29.374 -26.871 -3.889 1.00 92.25 194 VAL A O 1
ATOM 1530 N N . PRO A 1 195 ? -28.322 -25.821 -2.202 1.00 91.88 195 PRO A N 1
ATOM 1531 C CA . PRO A 1 195 ? -27.195 -25.178 -1.509 1.00 91.88 195 PRO A CA 1
ATOM 1532 C C . PRO A 1 195 ? -26.067 -26.171 -1.125 1.00 91.88 195 PRO A C 1
ATOM 1534 O O . PRO A 1 195 ? -26.313 -27.367 -0.981 1.00 91.88 195 PRO A O 1
ATOM 1537 N N . SER A 1 196 ? -24.832 -25.674 -0.928 1.00 91.56 196 SER A N 1
ATOM 1538 C CA . SER A 1 196 ? -23.640 -26.493 -0.606 1.00 91.56 196 SER A CA 1
ATOM 1539 C C . SER A 1 196 ? -23.122 -26.250 0.813 1.00 91.56 196 SER A C 1
ATOM 1541 O O . SER A 1 196 ? -23.117 -25.112 1.286 1.00 91.56 196 SER A O 1
ATOM 1543 N N . THR A 1 197 ? -22.605 -27.301 1.456 1.00 91.19 197 THR A N 1
ATOM 1544 C CA . THR A 1 197 ? -21.814 -27.222 2.699 1.00 91.19 197 THR A CA 1
ATOM 1545 C C . THR A 1 197 ? -20.330 -26.934 2.450 1.00 91.19 197 THR A C 1
ATOM 1547 O O . THR A 1 197 ? -19.574 -26.744 3.400 1.00 91.19 197 THR A O 1
ATOM 1550 N N . GLU A 1 198 ? -19.903 -26.904 1.190 1.00 91.25 198 GLU A N 1
ATOM 1551 C CA . GLU A 1 198 ? -18.517 -26.674 0.782 1.00 91.25 198 GLU A CA 1
ATOM 1552 C C . GLU A 1 198 ? -18.342 -25.304 0.129 1.00 91.25 198 GLU A C 1
ATOM 1554 O O . GLU A 1 198 ? -19.235 -24.803 -0.559 1.00 91.25 198 GLU A O 1
ATOM 1559 N N . SER A 1 199 ? -17.164 -24.716 0.333 1.00 92.44 199 SER A N 1
ATOM 1560 C CA . SER A 1 199 ? -16.756 -23.469 -0.305 1.00 92.44 199 SER A CA 1
ATOM 1561 C C . SER A 1 199 ? -15.855 -23.716 -1.506 1.00 92.44 199 SER A C 1
ATOM 1563 O O . SER A 1 199 ? -15.197 -24.750 -1.617 1.00 92.44 199 SER A O 1
ATOM 1565 N N . TYR A 1 200 ? -15.802 -22.744 -2.412 1.00 92.94 200 TYR A N 1
ATOM 1566 C CA . TYR A 1 200 ? -14.952 -22.833 -3.593 1.00 92.94 200 TYR A CA 1
ATOM 1567 C C . TYR A 1 200 ? -14.510 -21.459 -4.093 1.00 92.94 200 TYR A C 1
ATOM 1569 O O . TYR A 1 200 ? -15.097 -20.420 -3.776 1.00 92.94 200 TYR A O 1
ATOM 1577 N N . TRP A 1 201 ? -13.444 -21.480 -4.889 1.00 93.75 201 TRP A N 1
ATOM 1578 C CA . TRP A 1 201 ? -12.872 -20.309 -5.536 1.00 93.75 201 TRP A CA 1
ATOM 1579 C C . TRP A 1 201 ? -13.125 -20.348 -7.037 1.00 93.75 201 TRP A C 1
ATOM 1581 O O . TRP A 1 201 ? -13.109 -21.411 -7.657 1.00 93.75 201 TRP A O 1
ATOM 1591 N N . ILE A 1 202 ? -13.314 -19.171 -7.621 1.00 90.19 202 ILE A N 1
ATOM 1592 C CA . ILE A 1 202 ? -13.468 -18.981 -9.058 1.00 90.19 202 ILE A CA 1
ATOM 1593 C C . ILE A 1 202 ? -12.517 -17.873 -9.492 1.00 90.19 202 ILE A C 1
ATOM 1595 O O . ILE A 1 202 ? -12.395 -16.841 -8.829 1.00 90.19 202 ILE A O 1
ATOM 1599 N N . LEU A 1 203 ? -11.884 -18.084 -10.639 1.00 87.31 203 LEU A N 1
ATOM 1600 C CA . LEU A 1 203 ? -11.188 -17.052 -11.389 1.00 87.31 203 LEU A CA 1
ATOM 1601 C C . LEU A 1 203 ? -11.980 -16.811 -12.683 1.00 87.31 203 LEU A C 1
ATOM 1603 O O . LEU A 1 203 ? -11.824 -17.584 -13.632 1.00 87.31 203 LEU A O 1
ATOM 1607 N N . PRO A 1 204 ? -12.882 -15.812 -12.721 1.00 81.31 204 PRO A N 1
ATOM 1608 C CA .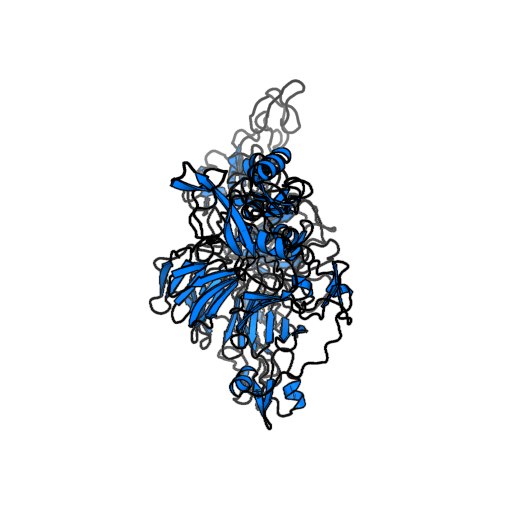 PRO A 1 204 ? -13.653 -15.504 -13.916 1.00 81.31 204 PRO A CA 1
ATOM 1609 C C . PRO A 1 204 ? -12.745 -15.072 -15.070 1.00 81.31 204 PRO A C 1
ATOM 1611 O O . PRO A 1 204 ? -11.734 -14.393 -14.868 1.00 81.31 204 PRO A O 1
ATOM 1614 N N . ASN A 1 205 ? -13.136 -15.415 -16.297 1.00 69.38 205 ASN A N 1
ATOM 1615 C CA . ASN A 1 205 ? -12.439 -14.935 -17.484 1.00 69.38 205 ASN A CA 1
ATOM 1616 C C . ASN A 1 205 ? -12.680 -13.430 -17.640 1.00 69.38 205 ASN A C 1
ATOM 1618 O O . ASN A 1 205 ? -13.801 -12.988 -17.896 1.00 69.38 205 ASN A O 1
ATOM 1622 N N . VAL A 1 206 ? -11.625 -12.627 -17.521 1.00 61.34 206 VAL A N 1
ATOM 1623 C CA . VAL A 1 206 ? -11.698 -11.208 -17.879 1.00 61.34 206 VAL A CA 1
ATOM 1624 C C . VAL A 1 206 ? -11.610 -11.106 -19.400 1.00 61.34 206 VAL A C 1
ATOM 1626 O O . VAL A 1 206 ? -10.664 -11.605 -20.007 1.00 61.34 206 VAL A O 1
ATOM 1629 N N . LYS A 1 207 ? -12.606 -10.479 -20.038 1.00 59.34 207 LYS A N 1
ATOM 1630 C CA . LYS A 1 207 ? -12.624 -10.319 -21.500 1.00 59.34 207 LYS A CA 1
ATOM 1631 C C . LYS A 1 207 ? -11.389 -9.511 -21.955 1.00 59.34 207 LYS A C 1
ATOM 1633 O O . LYS A 1 207 ? -11.145 -8.444 -21.392 1.00 59.34 207 LYS A O 1
ATOM 1638 N N . PRO A 1 208 ? -10.639 -9.959 -22.982 1.00 47.78 208 PRO A N 1
ATOM 1639 C CA . PRO A 1 208 ? -9.328 -9.401 -23.352 1.00 47.78 208 PRO A CA 1
ATOM 1640 C C . PRO A 1 208 ? -9.359 -7.949 -23.858 1.00 47.78 208 PRO A C 1
ATOM 1642 O O . PRO A 1 208 ? -8.328 -7.290 -23.882 1.00 47.78 208 PRO A O 1
ATOM 1645 N N . PHE A 1 209 ? -10.533 -7.425 -24.225 1.00 50.53 209 PHE A N 1
ATOM 1646 C CA . PHE A 1 209 ? -10.728 -6.032 -24.658 1.00 50.53 209 PHE A CA 1
ATOM 1647 C C . PHE A 1 209 ? -11.216 -5.108 -23.529 1.00 50.53 209 PHE A C 1
ATOM 1649 O O . PHE A 1 209 ? -11.707 -4.010 -23.778 1.00 50.53 209 PHE A O 1
ATOM 1656 N N . SER A 1 210 ? -11.138 -5.574 -22.282 1.00 57.66 210 SER A N 1
ATOM 1657 C CA . SER A 1 210 ? -11.570 -4.829 -21.106 1.00 57.66 210 SER A CA 1
ATOM 1658 C C . SER A 1 210 ? -10.578 -3.706 -20.762 1.00 57.66 210 SER A C 1
ATOM 1660 O O . SER A 1 210 ? -9.376 -3.962 -20.713 1.00 57.66 210 SER A O 1
ATOM 1662 N N . PRO A 1 211 ? -11.039 -2.487 -20.425 1.00 58.31 211 PRO A N 1
ATOM 1663 C CA . PRO A 1 211 ? -10.181 -1.358 -20.041 1.00 58.31 211 PRO A CA 1
ATOM 1664 C C . PRO A 1 211 ? -9.475 -1.528 -18.678 1.00 58.31 211 PRO A C 1
ATOM 1666 O O . PRO A 1 211 ? -8.882 -0.579 -18.162 1.00 58.31 211 PRO A O 1
ATOM 1669 N N . SER A 1 212 ? -9.563 -2.705 -18.050 1.00 65.00 212 SER A N 1
ATOM 1670 C CA . SER A 1 212 ? -8.990 -2.975 -16.731 1.00 65.00 212 SER A CA 1
ATOM 1671 C C . SER A 1 212 ? -7.460 -3.058 -16.796 1.00 65.00 212 SER A C 1
ATOM 1673 O O . SER A 1 212 ? -6.879 -4.110 -17.074 1.00 65.00 212 SER A O 1
ATOM 1675 N N . VAL A 1 213 ? -6.807 -1.925 -16.534 1.00 79.44 213 VAL A N 1
ATOM 1676 C CA . VAL A 1 213 ? -5.357 -1.835 -16.314 1.00 79.44 213 VAL A CA 1
ATOM 1677 C C . VAL A 1 213 ? -5.039 -2.245 -14.878 1.00 79.44 213 VAL A C 1
ATOM 1679 O O . VAL A 1 213 ? -5.725 -1.817 -13.940 1.00 79.44 213 VAL A O 1
ATOM 1682 N N . GLY A 1 214 ? -3.986 -3.048 -14.713 1.00 88.81 214 GLY A N 1
ATOM 1683 C CA . GLY A 1 214 ? -3.543 -3.527 -13.409 1.00 88.81 214 GLY A CA 1
ATOM 1684 C C . GLY A 1 214 ? -3.251 -2.388 -12.436 1.00 88.81 214 GLY A C 1
ATOM 1685 O O . GLY A 1 214 ? -2.663 -1.368 -12.810 1.00 88.81 214 GLY A O 1
ATOM 1686 N N . ARG A 1 215 ? -3.685 -2.555 -11.181 1.00 93.81 215 ARG A N 1
ATOM 1687 C CA . ARG A 1 215 ? -3.553 -1.525 -10.139 1.00 93.81 215 ARG A CA 1
ATOM 1688 C C . ARG A 1 215 ? -3.528 -2.092 -8.724 1.00 93.81 215 ARG A C 1
ATOM 1690 O O . ARG A 1 215 ? -4.196 -3.082 -8.426 1.00 93.81 215 ARG A O 1
ATOM 1697 N N . ALA A 1 216 ? -2.845 -1.392 -7.822 1.00 96.56 216 ALA A N 1
ATOM 1698 C CA . ALA A 1 216 ? -2.746 -1.733 -6.399 1.00 96.56 216 ALA A CA 1
ATOM 1699 C C . ALA A 1 216 ? -3.018 -0.512 -5.499 1.00 96.56 216 ALA A C 1
ATOM 1701 O O . ALA A 1 216 ? -3.020 0.617 -5.972 1.00 96.56 216 ALA A O 1
ATOM 1702 N N . SER A 1 217 ? -3.307 -0.707 -4.212 1.00 97.06 217 SER A N 1
ATOM 1703 C CA . SER A 1 217 ? -3.698 0.348 -3.254 1.00 97.06 217 SER A CA 1
ATOM 1704 C C . SER A 1 217 ? -4.833 1.263 -3.739 1.00 97.06 217 SER A C 1
ATOM 1706 O O . SER A 1 217 ? -4.910 2.437 -3.370 1.00 97.06 217 SER A O 1
ATOM 1708 N N . HIS A 1 218 ? -5.714 0.726 -4.581 1.00 97.31 218 HIS A N 1
ATOM 1709 C CA . HIS A 1 218 ? -7.005 1.321 -4.902 1.00 97.31 218 HIS A CA 1
ATOM 1710 C C . HIS A 1 218 ? -8.031 0.911 -3.841 1.00 97.31 218 HIS A C 1
ATOM 1712 O O . HIS A 1 218 ? -7.778 0.028 -3.012 1.00 97.31 218 HIS A O 1
ATOM 1718 N N . LYS A 1 219 ? -9.217 1.508 -3.896 1.00 97.69 219 LYS A N 1
ATOM 1719 C CA . LYS A 1 219 ? -10.363 1.048 -3.115 1.00 97.69 219 LYS A CA 1
ATOM 1720 C C . LYS A 1 219 ? -11.559 0.810 -4.012 1.00 97.69 219 LYS A C 1
ATOM 1722 O O . LYS A 1 219 ? -11.693 1.436 -5.064 1.00 97.69 219 LYS A O 1
ATOM 1727 N N . ALA A 1 220 ? -12.399 -0.123 -3.583 1.00 97.12 220 ALA A N 1
ATOM 1728 C CA . ALA A 1 220 ? -13.671 -0.377 -4.216 1.00 97.12 220 ALA A CA 1
ATOM 1729 C C . ALA A 1 220 ? -14.813 -0.365 -3.212 1.00 97.12 220 ALA A C 1
ATOM 1731 O O . ALA A 1 220 ? -14.635 -0.712 -2.045 1.00 97.12 220 ALA A O 1
ATOM 1732 N N . VAL A 1 221 ? -15.984 0.021 -3.703 1.00 97.31 221 VAL A N 1
ATOM 1733 C CA . VAL A 1 221 ? -17.258 -0.042 -2.985 1.00 97.31 221 VAL A CA 1
ATOM 1734 C C . VAL A 1 221 ? -18.308 -0.673 -3.891 1.00 97.31 221 VAL A C 1
ATOM 1736 O O . VAL A 1 221 ? -18.230 -0.570 -5.118 1.00 97.31 221 VAL A O 1
ATOM 1739 N N . LEU A 1 222 ? -19.283 -1.348 -3.290 1.00 96.12 222 LEU A N 1
ATOM 1740 C CA . LEU A 1 222 ? -20.391 -1.954 -4.017 1.00 96.12 222 LEU A CA 1
ATOM 1741 C C . LEU A 1 222 ? -21.610 -1.033 -3.971 1.00 96.12 222 LEU A C 1
ATOM 1743 O O . LEU A 1 222 ? -22.037 -0.650 -2.888 1.00 96.12 222 LEU A O 1
ATOM 1747 N N . HIS A 1 223 ? -22.201 -0.736 -5.127 1.00 95.88 223 HIS A N 1
ATOM 1748 C CA . HIS A 1 223 ? -23.500 -0.072 -5.214 1.00 95.88 223 HIS A CA 1
ATOM 1749 C C . HIS A 1 223 ? -24.361 -0.766 -6.280 1.00 95.88 223 HIS A C 1
ATOM 1751 O O . HIS A 1 223 ? -24.018 -0.790 -7.469 1.00 95.88 223 HIS A O 1
ATOM 1757 N N . GLY A 1 224 ? -25.465 -1.382 -5.847 1.00 92.94 224 GLY A N 1
ATOM 1758 C CA . GLY A 1 224 ? -26.274 -2.265 -6.688 1.00 92.94 224 GLY A CA 1
ATOM 1759 C C . GLY A 1 224 ? -25.443 -3.431 -7.236 1.00 92.94 224 GLY A C 1
ATOM 1760 O O . GLY A 1 224 ? -24.787 -4.150 -6.486 1.00 92.94 224 GLY A O 1
ATOM 1761 N N . LYS A 1 225 ? -25.438 -3.598 -8.561 1.00 93.12 225 LYS A N 1
ATOM 1762 C CA . LYS A 1 225 ? -24.656 -4.632 -9.263 1.00 93.12 225 LYS A CA 1
ATOM 1763 C C . LYS A 1 225 ? -23.251 -4.204 -9.690 1.00 93.12 225 LYS A C 1
ATOM 1765 O O . LYS A 1 225 ? -22.546 -4.971 -10.350 1.00 93.12 225 LYS A O 1
ATOM 1770 N N . PHE A 1 226 ? -22.863 -2.971 -9.375 1.00 95.25 226 PHE A N 1
ATOM 1771 C CA . PHE A 1 226 ? -21.603 -2.392 -9.818 1.00 95.25 226 PHE A CA 1
ATOM 1772 C C . PHE A 1 226 ? -20.604 -2.325 -8.668 1.00 95.25 226 PHE A C 1
ATOM 1774 O O . PHE A 1 226 ? -20.857 -1.710 -7.631 1.00 95.25 226 PHE A O 1
ATOM 1781 N N . MET A 1 227 ? -19.436 -2.922 -8.885 1.00 95.94 227 MET A N 1
ATOM 1782 C CA . MET A 1 227 ? -18.249 -2.674 -8.076 1.00 95.94 227 MET A CA 1
ATOM 1783 C C . MET A 1 227 ? -17.535 -1.445 -8.644 1.00 95.94 227 MET A C 1
ATOM 1785 O O . MET A 1 227 ? -16.971 -1.501 -9.738 1.00 95.94 227 MET A O 1
ATOM 1789 N N . TRP A 1 228 ? -17.575 -0.336 -7.913 1.00 97.00 228 TRP A N 1
ATOM 1790 C CA . TRP A 1 228 ? -16.909 0.915 -8.273 1.00 97.00 228 TRP A CA 1
ATOM 1791 C C . TRP A 1 228 ? -15.483 0.892 -7.757 1.00 97.00 228 TRP A C 1
ATOM 1793 O O . TRP A 1 228 ? -15.283 0.735 -6.559 1.00 97.00 228 TRP A O 1
ATOM 1803 N N . VAL A 1 229 ? -14.503 1.060 -8.641 1.00 96.69 229 VAL A N 1
ATOM 1804 C CA . VAL A 1 229 ? -13.075 1.056 -8.313 1.00 96.69 229 VAL A CA 1
ATOM 1805 C C . VAL A 1 229 ? -12.495 2.435 -8.580 1.00 96.69 229 VAL A C 1
ATOM 1807 O O . VAL A 1 229 ? -12.545 2.918 -9.713 1.00 96.69 229 VAL A O 1
ATOM 1810 N N . ILE A 1 230 ? -11.927 3.060 -7.547 1.00 97.00 230 ILE A N 1
ATOM 1811 C CA . ILE A 1 230 ? -11.408 4.428 -7.630 1.00 97.00 230 ILE A CA 1
ATOM 1812 C C . ILE A 1 230 ? -9.928 4.474 -7.241 1.00 97.00 230 ILE A C 1
ATOM 1814 O O . ILE A 1 230 ? -9.480 3.842 -6.280 1.00 97.00 230 ILE A O 1
ATOM 1818 N N . GLY A 1 231 ? -9.163 5.229 -8.031 1.00 95.56 231 GLY A N 1
ATOM 1819 C CA . GLY A 1 231 ? -7.737 5.470 -7.848 1.00 95.56 231 GLY A CA 1
ATOM 1820 C C . GLY A 1 231 ? -6.873 4.204 -7.926 1.00 95.56 231 GLY A C 1
ATOM 1821 O O . GLY A 1 231 ? -7.213 3.233 -8.607 1.00 95.56 231 GLY A O 1
ATOM 1822 N N . GLY A 1 232 ? -5.728 4.235 -7.247 1.00 95.56 232 GLY A N 1
ATOM 1823 C CA . GLY A 1 232 ? -4.736 3.160 -7.228 1.00 95.56 232 GLY A CA 1
ATOM 1824 C C . GLY A 1 232 ? -3.399 3.553 -7.842 1.00 95.56 232 GLY A C 1
ATOM 1825 O O . GLY A 1 232 ? -3.295 4.513 -8.598 1.00 95.56 232 GLY A O 1
ATOM 1826 N N . TYR A 1 233 ? -2.377 2.784 -7.488 1.00 94.06 233 TYR A N 1
ATOM 1827 C CA . TYR A 1 233 ? -1.040 2.859 -8.039 1.00 94.06 233 TYR A CA 1
ATOM 1828 C C . TYR A 1 233 ? -0.964 2.055 -9.335 1.00 94.06 233 TYR A C 1
ATOM 1830 O O . TYR A 1 233 ? -1.445 0.918 -9.396 1.00 94.06 233 TYR A O 1
ATOM 1838 N N . THR A 1 234 ? -0.335 2.644 -10.348 1.00 92.00 234 THR A N 1
ATOM 1839 C CA . THR A 1 234 ? 0.036 1.981 -11.596 1.00 92.00 234 THR A CA 1
ATOM 1840 C C . THR A 1 234 ? 1.454 2.379 -12.003 1.00 92.00 234 THR A C 1
ATOM 1842 O O . THR A 1 234 ? 1.948 3.419 -11.572 1.00 92.00 234 THR A O 1
ATOM 1845 N N . PHE A 1 235 ? 2.109 1.578 -12.842 1.00 88.50 235 PHE A N 1
ATOM 1846 C CA . PHE A 1 235 ? 3.430 1.915 -13.374 1.00 88.50 235 PHE A CA 1
ATOM 1847 C C . PHE A 1 235 ? 3.382 3.037 -14.415 1.00 88.50 235 PHE A C 1
ATOM 1849 O O . PHE A 1 235 ? 4.350 3.776 -14.561 1.00 88.50 235 PHE A O 1
ATOM 1856 N N . ASN A 1 236 ? 2.260 3.187 -15.127 1.00 83.25 236 ASN A N 1
ATOM 1857 C CA . ASN A 1 236 ? 2.111 4.195 -16.171 1.00 83.25 236 ASN A CA 1
ATOM 1858 C C . ASN A 1 236 ? 0.798 4.970 -16.020 1.00 83.25 236 ASN A C 1
ATOM 1860 O O . ASN A 1 236 ? -0.287 4.436 -16.248 1.00 83.25 236 ASN A O 1
ATOM 1864 N N . TYR A 1 237 ? 0.909 6.258 -15.690 1.00 80.62 237 TYR A N 1
ATOM 1865 C CA . TYR A 1 237 ? -0.250 7.125 -15.483 1.00 80.62 237 TYR A CA 1
ATOM 1866 C C . TYR A 1 237 ? -0.797 7.795 -16.752 1.00 80.62 237 TYR A C 1
ATOM 1868 O O . TYR A 1 237 ? -1.870 8.390 -16.690 1.00 80.62 237 TYR A O 1
ATOM 1876 N N . SER A 1 238 ? -0.131 7.671 -17.906 1.00 78.75 238 SER A N 1
ATOM 1877 C CA . SER A 1 238 ? -0.581 8.290 -19.172 1.00 78.75 238 SER A CA 1
ATOM 1878 C C . SER A 1 238 ? -1.976 7.829 -19.616 1.00 78.75 238 SER A C 1
ATOM 1880 O O . SER A 1 238 ? -2.748 8.612 -20.159 1.00 78.75 238 SER A O 1
ATOM 1882 N N . SER A 1 239 ? -2.327 6.570 -19.339 1.00 76.31 239 SER A N 1
ATOM 1883 C CA . SER A 1 239 ? -3.631 5.968 -19.656 1.00 76.31 239 SER A CA 1
ATOM 1884 C C . SER A 1 239 ? -4.497 5.723 -18.415 1.00 76.31 239 SER A C 1
ATOM 1886 O O . SER A 1 239 ? -5.507 5.014 -18.478 1.00 76.31 239 SER A O 1
ATOM 1888 N N . PHE A 1 240 ? -4.121 6.304 -17.271 1.00 85.69 240 PHE A N 1
ATOM 1889 C CA . PHE A 1 240 ? -4.766 6.027 -15.996 1.00 85.69 240 PHE A CA 1
ATOM 1890 C C . PHE A 1 240 ? -6.211 6.513 -15.956 1.00 85.69 240 PHE A C 1
ATOM 1892 O O . PHE A 1 240 ? -6.512 7.686 -16.164 1.00 85.69 240 PHE A O 1
ATOM 1899 N N . GLN A 1 241 ? -7.096 5.594 -15.584 1.00 89.25 241 GLN A N 1
ATOM 1900 C CA . GLN A 1 241 ? -8.501 5.885 -15.336 1.00 89.25 241 GLN A CA 1
ATOM 1901 C C . GLN A 1 241 ? -8.747 5.969 -13.833 1.00 89.25 241 GLN A C 1
ATOM 1903 O O . GLN A 1 241 ? -8.519 4.990 -13.109 1.00 89.25 241 GLN A O 1
ATOM 1908 N N . MET A 1 242 ? -9.213 7.138 -13.380 1.00 92.06 242 MET A N 1
ATOM 1909 C CA . MET A 1 242 ? -9.487 7.404 -11.966 1.00 92.06 242 MET A CA 1
ATOM 1910 C C . MET A 1 242 ? -10.709 6.635 -11.461 1.00 92.06 242 MET A C 1
ATOM 1912 O O . MET A 1 242 ? -10.679 6.174 -10.326 1.00 92.06 242 MET A O 1
ATOM 1916 N N . VAL A 1 243 ? -11.753 6.480 -12.284 1.00 94.81 243 VAL A N 1
ATOM 1917 C CA . VAL A 1 243 ? -13.006 5.806 -11.914 1.00 94.81 243 VAL A CA 1
ATOM 1918 C C . VAL A 1 243 ? -13.326 4.707 -12.926 1.00 94.81 243 VAL A C 1
ATOM 1920 O O . VAL A 1 243 ? -13.472 4.961 -14.123 1.00 94.81 243 VAL A O 1
ATOM 1923 N N . LEU A 1 244 ? -13.447 3.481 -12.427 1.00 93.56 244 LEU A N 1
ATOM 1924 C CA . LEU A 1 244 ? -13.898 2.308 -13.169 1.00 93.56 244 LEU A CA 1
ATOM 1925 C C . LEU A 1 244 ? -15.126 1.718 -12.475 1.00 93.56 244 LEU A C 1
ATOM 1927 O O . LEU A 1 244 ? -15.247 1.802 -11.253 1.00 93.56 244 LEU A O 1
ATOM 1931 N N . ASN A 1 245 ? -16.005 1.060 -13.225 1.00 92.88 245 ASN A N 1
ATOM 1932 C CA . ASN A 1 245 ? -16.998 0.168 -12.632 1.00 92.88 245 ASN A CA 1
ATOM 1933 C C . ASN A 1 245 ? -16.982 -1.204 -13.304 1.00 92.88 245 ASN A C 1
ATOM 1935 O O . ASN A 1 245 ? -16.736 -1.328 -14.504 1.00 92.88 245 ASN A O 1
ATOM 1939 N N . TYR A 1 246 ? -17.234 -2.236 -12.506 1.00 92.62 246 TYR A N 1
ATOM 1940 C CA . TYR A 1 246 ? -17.385 -3.610 -12.959 1.00 92.62 246 TYR A CA 1
ATOM 1941 C C . TYR A 1 246 ? -18.800 -4.088 -12.663 1.00 92.62 246 TYR A C 1
ATOM 1943 O O . TYR A 1 246 ? -19.230 -4.085 -11.509 1.00 92.62 246 TYR A O 1
ATOM 1951 N N . ASN A 1 247 ? -19.522 -4.499 -13.702 1.00 92.06 247 ASN A N 1
ATOM 1952 C CA . ASN A 1 247 ? -20.828 -5.125 -13.554 1.00 92.06 247 ASN A CA 1
ATOM 1953 C C . ASN A 1 247 ? -20.642 -6.602 -13.178 1.00 92.06 247 ASN A C 1
ATOM 1955 O O . ASN A 1 247 ? -20.153 -7.390 -13.989 1.00 92.06 247 ASN A O 1
ATOM 1959 N N . LEU A 1 248 ? -21.057 -6.963 -11.964 1.00 90.56 248 LEU A N 1
ATOM 1960 C CA . LEU A 1 248 ? -20.900 -8.306 -11.400 1.00 90.56 248 LEU A CA 1
ATOM 1961 C C . LEU A 1 248 ? -21.786 -9.361 -12.081 1.00 90.56 248 LEU A C 1
ATOM 1963 O O . LEU A 1 248 ? -21.453 -10.540 -12.022 1.00 90.56 248 LEU A O 1
ATOM 1967 N N . GLU A 1 249 ? -22.883 -8.956 -12.730 1.00 88.75 249 GLU A N 1
ATOM 1968 C CA . GLU A 1 249 ? -23.796 -9.863 -13.444 1.00 88.75 249 GLU A CA 1
ATOM 1969 C C . GLU A 1 249 ? -23.282 -10.189 -14.847 1.00 88.75 249 GLU A C 1
ATOM 1971 O O . GLU A 1 249 ? -23.288 -11.340 -15.268 1.00 88.75 249 GLU A O 1
ATOM 1976 N N . SER A 1 250 ? -22.848 -9.166 -15.592 1.00 87.00 250 SER A N 1
ATOM 1977 C CA . SER A 1 250 ? -22.434 -9.321 -16.993 1.00 87.00 250 SER A CA 1
ATOM 1978 C C . SER A 1 250 ? -20.930 -9.534 -17.170 1.00 87.00 250 SER A C 1
ATOM 1980 O O . SER A 1 250 ? -20.467 -9.720 -18.297 1.00 87.00 250 SER A O 1
ATOM 1982 N N . SER A 1 251 ? -20.159 -9.406 -16.089 1.00 85.69 251 SER A N 1
ATOM 1983 C CA . SER A 1 251 ? -18.697 -9.469 -16.068 1.00 85.69 251 SER A CA 1
ATOM 1984 C C . SER A 1 251 ? -18.008 -8.484 -17.023 1.00 85.69 251 SER A C 1
ATOM 1986 O O . SER A 1 251 ? -17.010 -8.810 -17.669 1.00 85.69 251 SER A O 1
ATOM 1988 N N . ILE A 1 252 ? -18.539 -7.260 -17.126 1.00 86.00 252 ILE A N 1
ATOM 1989 C CA . ILE A 1 252 ? -18.033 -6.207 -18.024 1.00 86.00 252 ILE A CA 1
ATOM 1990 C C . ILE A 1 252 ? -17.500 -5.031 -17.206 1.00 86.00 252 ILE A C 1
ATOM 1992 O O . ILE A 1 252 ? -18.147 -4.579 -16.262 1.00 86.00 252 ILE A O 1
ATOM 1996 N N . TRP A 1 253 ? -16.336 -4.527 -17.610 1.00 89.31 253 TRP A N 1
ATOM 1997 C CA . TRP A 1 253 ? -15.744 -3.295 -17.099 1.00 89.31 253 TRP A CA 1
ATOM 1998 C C . TRP A 1 253 ? -16.123 -2.101 -17.966 1.00 89.31 253 TRP A C 1
ATOM 2000 O O . TRP A 1 253 ? -16.062 -2.188 -19.192 1.00 89.31 253 TRP A O 1
ATOM 2010 N N . ASN A 1 254 ? -16.405 -0.968 -17.328 1.00 89.25 254 ASN A N 1
ATOM 2011 C CA . ASN A 1 254 ? -16.580 0.314 -17.997 1.00 89.25 254 ASN A CA 1
ATOM 2012 C C . ASN A 1 254 ? -15.658 1.371 -17.388 1.00 89.25 254 ASN A C 1
ATOM 2014 O O . ASN A 1 254 ? -15.465 1.430 -16.170 1.00 89.25 254 ASN A O 1
ATOM 2018 N N . VAL A 1 255 ? -15.126 2.234 -18.252 1.00 90.12 255 VAL A N 1
ATOM 2019 C CA . VAL A 1 255 ? -14.460 3.473 -17.840 1.00 90.12 255 VAL A CA 1
ATOM 2020 C C . VAL A 1 255 ? -15.521 4.540 -17.632 1.00 90.12 255 VAL A C 1
ATOM 2022 O O . VAL A 1 255 ? -16.396 4.707 -18.480 1.00 90.12 255 VAL A O 1
ATOM 2025 N N . VAL A 1 256 ? -15.429 5.272 -16.525 1.00 90.06 256 VAL A N 1
ATOM 2026 C CA . VAL A 1 256 ? -16.339 6.379 -16.230 1.00 90.06 256 VAL A CA 1
ATOM 2027 C C . VAL A 1 256 ? -15.611 7.690 -16.534 1.00 90.06 256 VAL A C 1
ATOM 2029 O O . VAL A 1 256 ? -14.720 8.076 -15.773 1.00 90.06 256 VAL A O 1
ATOM 2032 N N . PRO A 1 257 ? -15.917 8.357 -17.663 1.00 84.69 257 PRO A N 1
ATOM 2033 C CA . PRO A 1 257 ? -15.235 9.584 -18.046 1.00 84.69 257 PRO A CA 1
ATOM 2034 C C . PRO A 1 257 ? -15.597 10.709 -17.075 1.00 84.69 257 PRO A C 1
ATOM 2036 O O . PRO A 1 257 ? -16.764 11.049 -16.902 1.00 84.69 257 PRO A O 1
ATOM 2039 N N . VAL A 1 258 ? -14.583 11.315 -16.462 1.00 82.00 258 VAL A N 1
ATOM 2040 C CA . VAL A 1 258 ? -14.747 12.429 -15.522 1.00 82.00 258 VAL A CA 1
ATOM 2041 C C . VAL A 1 258 ? -14.090 13.684 -16.088 1.00 82.00 258 VAL A C 1
ATOM 2043 O O . VAL A 1 258 ? -12.921 13.671 -16.462 1.00 82.00 258 VAL A O 1
ATOM 2046 N N . SER A 1 259 ? -14.848 14.779 -16.181 1.00 77.06 259 SER A N 1
ATOM 2047 C CA . SER A 1 259 ? -14.381 16.038 -16.788 1.00 77.06 259 SER A CA 1
ATOM 2048 C C . SER A 1 259 ? -13.479 16.856 -15.860 1.00 77.06 259 SER A C 1
ATOM 2050 O O . SER A 1 259 ? -12.551 17.523 -16.314 1.00 77.06 259 SER A O 1
ATOM 2052 N N . LYS A 1 260 ? -13.754 16.810 -14.553 1.00 87.25 260 LYS A N 1
ATOM 2053 C CA . LYS A 1 260 ? -12.974 17.420 -13.470 1.00 87.25 260 LYS A CA 1
ATOM 2054 C C . LYS A 1 260 ? -13.030 16.508 -12.253 1.00 87.25 260 LYS A C 1
ATOM 2056 O O . LYS A 1 260 ? -14.042 15.846 -12.023 1.00 87.25 260 LYS A O 1
ATOM 2061 N N . GLY A 1 261 ? -11.965 16.492 -11.463 1.00 90.62 261 GLY A N 1
ATOM 2062 C CA . GLY A 1 261 ? -11.903 15.644 -10.284 1.00 90.62 261 GLY A CA 1
ATOM 2063 C C . GLY A 1 261 ? -10.552 15.681 -9.577 1.00 90.62 261 GLY A C 1
ATOM 2064 O O . GLY A 1 261 ? -9.693 16.494 -9.929 1.00 90.62 261 GLY A O 1
ATOM 2065 N N . PRO A 1 262 ? -10.379 14.808 -8.576 1.00 93.88 262 PRO A N 1
ATOM 2066 C CA . PRO A 1 262 ? -9.132 14.673 -7.838 1.00 93.88 262 PRO A CA 1
ATOM 2067 C C . PRO A 1 262 ? -7.974 14.222 -8.736 1.00 93.88 262 PRO A C 1
ATOM 2069 O O . PRO A 1 262 ? -8.157 13.453 -9.680 1.00 93.88 262 PRO A O 1
ATOM 2072 N N . LEU A 1 263 ? -6.759 14.641 -8.372 1.00 92.38 263 LEU A N 1
ATOM 2073 C CA . LEU A 1 263 ? -5.524 14.093 -8.942 1.00 92.38 263 LEU A CA 1
ATOM 2074 C C . LEU A 1 263 ? -5.363 12.600 -8.618 1.00 92.38 263 LEU A C 1
ATOM 2076 O O . LEU A 1 263 ? -5.875 12.123 -7.595 1.00 92.38 263 LEU A O 1
ATOM 2080 N N . GLN A 1 264 ? -4.610 11.892 -9.467 1.00 91.25 264 GLN A N 1
ATOM 2081 C CA . GLN A 1 264 ? -4.348 10.460 -9.324 1.00 91.25 264 GLN A CA 1
ATOM 2082 C C . GLN A 1 264 ? -3.682 10.165 -7.976 1.00 91.25 264 GLN A C 1
ATOM 2084 O O . GLN A 1 264 ? -2.758 10.866 -7.556 1.00 91.25 264 GLN A O 1
ATOM 2089 N N . ARG A 1 265 ? -4.181 9.144 -7.274 1.00 94.56 265 ARG A N 1
ATOM 2090 C CA . ARG A 1 265 ? -3.735 8.807 -5.919 1.00 94.56 265 ARG A CA 1
ATOM 2091 C C . ARG A 1 265 ? -4.000 7.361 -5.542 1.00 94.56 265 ARG A C 1
ATOM 2093 O O . ARG A 1 265 ? -4.899 6.716 -6.083 1.00 94.56 265 ARG A O 1
ATOM 2100 N N . TYR A 1 266 ? -3.283 6.888 -4.532 1.00 96.12 266 TYR A N 1
ATOM 2101 C CA . TYR A 1 266 ? -3.444 5.562 -3.934 1.00 96.12 266 TYR A CA 1
ATOM 2102 C C . TYR A 1 266 ? -3.370 5.634 -2.408 1.00 96.12 266 TYR A C 1
ATOM 2104 O O . TYR A 1 266 ? -3.070 6.684 -1.840 1.00 96.12 266 TYR A O 1
ATOM 2112 N N . GLY A 1 267 ? -3.722 4.538 -1.733 1.00 96.44 267 GLY A N 1
ATOM 2113 C CA . GLY A 1 267 ? -3.720 4.473 -0.268 1.00 96.44 267 GLY A CA 1
ATOM 2114 C C . GLY A 1 267 ? -4.768 5.378 0.394 1.00 96.44 267 GLY A C 1
ATOM 2115 O O . GLY A 1 267 ? -4.654 5.669 1.582 1.00 96.44 267 GLY A O 1
ATOM 2116 N N . HIS A 1 268 ? -5.756 5.845 -0.372 1.00 97.81 268 HIS A N 1
ATOM 2117 C CA . HIS A 1 268 ? -6.924 6.578 0.115 1.00 97.81 268 HIS A CA 1
ATOM 2118 C C . HIS A 1 268 ? -8.008 5.601 0.591 1.00 97.81 268 HIS A C 1
ATOM 2120 O O . HIS A 1 268 ? -7.899 4.384 0.399 1.00 97.81 268 HIS A O 1
ATOM 2126 N N . THR A 1 269 ? -9.080 6.134 1.170 1.00 98.06 269 THR A N 1
ATOM 2127 C CA . THR A 1 269 ? -10.280 5.360 1.512 1.00 98.06 269 THR A CA 1
ATOM 2128 C C . THR A 1 269 ? -11.493 5.815 0.728 1.00 98.06 269 THR A C 1
ATOM 2130 O O . THR A 1 269 ? -11.543 6.950 0.259 1.00 98.06 269 THR A O 1
ATOM 2133 N N . LEU A 1 270 ? -12.455 4.904 0.578 1.00 98.19 270 LEU A N 1
ATOM 2134 C CA . LEU A 1 270 ? -13.775 5.179 0.030 1.00 98.19 270 LEU A CA 1
ATOM 2135 C C . LEU A 1 270 ? -14.817 4.725 1.040 1.00 98.19 270 LEU A C 1
ATOM 2137 O O . LEU A 1 270 ? -14.668 3.655 1.630 1.00 98.19 270 LEU A O 1
ATOM 2141 N N . ALA A 1 271 ? -15.871 5.510 1.192 1.00 96.94 271 ALA A N 1
ATOM 2142 C CA . ALA A 1 271 ? -17.004 5.180 2.033 1.00 96.94 271 ALA A CA 1
ATOM 2143 C C . ALA A 1 271 ? -18.288 5.568 1.286 1.00 96.94 271 ALA A C 1
ATOM 2145 O O . ALA A 1 271 ? -18.434 6.705 0.839 1.00 96.94 271 ALA A O 1
ATOM 2146 N N . LEU A 1 272 ? -19.181 4.601 1.072 1.00 97.12 272 LEU A N 1
ATOM 2147 C CA . LEU A 1 272 ? -20.430 4.809 0.341 1.00 97.12 272 LEU A CA 1
ATOM 2148 C C . LEU A 1 272 ? -21.529 5.232 1.316 1.00 97.12 272 LEU A C 1
ATOM 2150 O O . LEU A 1 272 ? -21.785 4.532 2.295 1.00 97.12 272 LEU A O 1
ATOM 2154 N N . TYR A 1 273 ? -22.211 6.333 1.016 1.00 96.56 273 TYR A N 1
ATOM 2155 C CA . TYR A 1 273 ? -23.433 6.731 1.704 1.00 96.56 273 TYR A CA 1
ATOM 2156 C C . TYR A 1 273 ? -24.470 7.167 0.672 1.00 96.56 273 TYR A C 1
ATOM 2158 O O . TYR A 1 273 ? -24.269 8.143 -0.047 1.00 96.56 273 TYR A O 1
ATOM 2166 N N . GLN A 1 274 ? -25.590 6.444 0.611 1.00 93.69 274 GLN A N 1
ATOM 2167 C CA . GLN A 1 274 ? -26.640 6.667 -0.388 1.00 93.69 274 GLN A CA 1
ATOM 2168 C C . GLN A 1 274 ? -26.077 6.569 -1.826 1.00 93.69 274 GLN A C 1
ATOM 2170 O O . GLN A 1 274 ? -25.549 5.521 -2.200 1.00 93.69 274 GLN A O 1
ATOM 2175 N N . GLU A 1 275 ? -26.175 7.645 -2.611 1.00 95.12 275 GLU A N 1
ATOM 2176 C CA . GLU A 1 275 ? -25.706 7.746 -4.005 1.00 95.12 275 GLU A CA 1
ATOM 2177 C C . GLU A 1 275 ? -24.310 8.387 -4.131 1.00 95.12 275 GLU A C 1
ATOM 2179 O O . GLU A 1 275 ? -23.824 8.628 -5.240 1.00 95.12 275 GLU A O 1
ATOM 2184 N N . ASP A 1 276 ? -23.668 8.685 -3.000 1.00 97.38 276 ASP A N 1
ATOM 2185 C CA . ASP A 1 276 ? -22.420 9.436 -2.932 1.00 97.38 276 ASP A CA 1
ATOM 2186 C C . ASP A 1 276 ? -21.280 8.571 -2.375 1.00 97.38 276 ASP A C 1
ATOM 2188 O O . ASP A 1 276 ? -21.374 7.956 -1.308 1.00 97.38 276 ASP A O 1
ATOM 2192 N N . ILE A 1 277 ? -20.159 8.549 -3.097 1.00 98.25 277 ILE A N 1
ATOM 2193 C CA . ILE A 1 277 ? -18.912 7.918 -2.661 1.00 98.25 277 ILE A CA 1
ATOM 2194 C C . ILE A 1 277 ? -17.994 9.002 -2.100 1.00 98.25 277 ILE A C 1
ATOM 2196 O O . ILE A 1 277 ? -17.519 9.873 -2.831 1.00 98.25 277 ILE A O 1
ATOM 2200 N N . TYR A 1 278 ? -17.707 8.920 -0.806 1.00 98.25 278 TYR A N 1
ATOM 2201 C CA . TYR A 1 278 ? -16.790 9.809 -0.101 1.00 98.25 278 TYR A CA 1
ATOM 2202 C C . TYR A 1 278 ? -15.374 9.247 -0.193 1.00 98.25 278 TYR A C 1
ATOM 2204 O O . TYR A 1 278 ? -15.129 8.121 0.232 1.00 98.25 278 TYR A O 1
ATOM 2212 N N . MET A 1 279 ? -14.442 10.026 -0.734 1.00 98.25 279 MET A N 1
ATOM 2213 C CA . MET A 1 279 ? -13.025 9.695 -0.834 1.00 98.25 279 MET A CA 1
ATOM 2214 C C . MET A 1 279 ? -12.208 10.611 0.071 1.00 98.25 279 MET A C 1
ATOM 2216 O O . MET A 1 279 ? -12.253 11.831 -0.093 1.00 98.25 279 MET A O 1
ATOM 2220 N N . TYR A 1 280 ? -11.426 10.024 0.976 1.00 97.94 280 TYR A N 1
ATOM 2221 C CA . TYR A 1 280 ? -10.594 10.776 1.911 1.00 97.94 280 TYR A CA 1
ATOM 2222 C C . TYR A 1 280 ? -9.110 10.420 1.798 1.00 97.94 280 TYR A C 1
ATOM 2224 O O . TYR A 1 280 ? -8.725 9.245 1.755 1.00 97.94 280 TYR A O 1
ATOM 2232 N N . GLY A 1 281 ? -8.282 11.463 1.779 1.00 96.81 281 GLY A N 1
ATOM 2233 C CA . GLY A 1 281 ? -6.834 11.387 1.911 1.00 96.81 281 GLY A CA 1
ATOM 2234 C C . GLY A 1 281 ? -6.125 10.568 0.830 1.00 96.81 281 GLY A C 1
ATOM 2235 O O . GLY A 1 281 ? -6.435 10.661 -0.363 1.00 96.81 281 GLY A O 1
ATOM 2236 N N . GLY A 1 282 ? -5.125 9.796 1.256 1.00 96.38 282 GLY A N 1
ATOM 2237 C CA . GLY A 1 282 ? -4.214 9.063 0.380 1.00 96.38 282 GLY A CA 1
ATOM 2238 C C . GLY A 1 282 ? -3.053 9.914 -0.124 1.00 96.38 282 GLY A C 1
ATOM 2239 O O . GLY A 1 282 ? -2.836 11.048 0.305 1.00 96.38 282 GLY A O 1
ATOM 2240 N N . LYS A 1 283 ? -2.281 9.341 -1.041 1.00 93.06 283 LYS A N 1
ATOM 2241 C CA . LYS A 1 283 ? -1.061 9.942 -1.572 1.00 93.06 283 LYS A CA 1
ATOM 2242 C C . LYS A 1 283 ? -1.212 10.277 -3.040 1.00 93.06 283 LYS A C 1
ATOM 2244 O O . LYS A 1 283 ? -1.499 9.397 -3.850 1.00 93.06 283 LYS A O 1
ATOM 2249 N N . ILE A 1 284 ? -1.018 11.552 -3.358 1.00 92.12 284 ILE A N 1
ATOM 2250 C CA . ILE A 1 284 ? -1.122 12.087 -4.714 1.00 92.12 284 ILE A CA 1
ATOM 2251 C C . ILE A 1 284 ? 0.156 11.762 -5.477 1.00 92.12 284 ILE A C 1
ATOM 2253 O O . ILE A 1 284 ? 1.248 12.150 -5.054 1.00 92.12 284 ILE A O 1
ATOM 2257 N N . GLU A 1 285 ? 0.012 11.122 -6.633 1.00 83.81 285 GLU A N 1
ATOM 2258 C CA . GLU A 1 285 ? 1.148 10.770 -7.478 1.00 83.81 285 GLU A CA 1
ATOM 2259 C C . GLU A 1 285 ? 1.540 11.945 -8.383 1.00 83.81 285 GLU A C 1
ATOM 2261 O O . GLU A 1 285 ? 1.140 12.062 -9.536 1.00 83.81 285 GLU A O 1
ATOM 2266 N N . THR A 1 286 ? 2.319 12.859 -7.809 1.00 73.44 286 THR A N 1
ATOM 2267 C CA . THR A 1 286 ? 2.984 13.979 -8.495 1.00 73.44 286 THR A CA 1
ATOM 2268 C C . THR A 1 286 ? 4.454 14.015 -8.080 1.00 73.44 286 THR A C 1
ATOM 2270 O O . THR A 1 286 ? 4.834 13.350 -7.118 1.00 73.44 286 THR A O 1
ATOM 2273 N N . ASN A 1 287 ? 5.280 14.839 -8.733 1.00 59.44 287 ASN A N 1
ATOM 2274 C CA . ASN A 1 287 ? 6.715 14.961 -8.427 1.00 59.44 287 ASN A CA 1
ATOM 2275 C C . ASN A 1 287 ? 7.028 15.263 -6.942 1.00 59.44 287 ASN A C 1
ATOM 2277 O O . ASN A 1 287 ? 8.116 14.940 -6.479 1.00 59.44 287 ASN A O 1
ATOM 2281 N N . ASN A 1 288 ? 6.083 15.836 -6.184 1.00 62.41 288 ASN A N 1
ATOM 2282 C CA . ASN A 1 288 ? 6.259 16.106 -4.753 1.00 62.41 288 ASN A CA 1
ATOM 2283 C C . ASN A 1 288 ? 5.689 14.990 -3.850 1.00 62.41 288 ASN A C 1
ATOM 2285 O O . ASN A 1 288 ? 6.098 14.876 -2.698 1.00 62.41 288 ASN A O 1
ATOM 2289 N N . GLY A 1 289 ? 4.798 14.133 -4.370 1.00 63.88 289 GLY A N 1
ATOM 2290 C CA . GLY A 1 289 ? 4.303 12.927 -3.696 1.00 63.88 289 GLY A CA 1
ATOM 2291 C C . GLY A 1 289 ? 3.688 13.172 -2.315 1.00 63.88 289 GLY A C 1
ATOM 2292 O O . GLY A 1 289 ? 4.143 12.572 -1.337 1.00 63.88 289 GLY A O 1
ATOM 2293 N N . ASN A 1 290 ? 2.688 14.057 -2.234 1.00 83.94 290 ASN A N 1
ATOM 2294 C CA . ASN A 1 290 ? 2.106 14.503 -0.967 1.00 83.94 290 ASN A CA 1
ATOM 2295 C C . ASN A 1 290 ? 0.973 13.590 -0.481 1.00 83.94 290 ASN A C 1
ATOM 2297 O O . ASN A 1 290 ? 0.040 13.278 -1.226 1.00 83.94 290 ASN A O 1
ATOM 2301 N N . VAL A 1 291 ? 1.023 13.247 0.807 1.00 92.12 291 VAL A N 1
ATOM 2302 C CA . VAL A 1 291 ? -0.137 12.748 1.554 1.00 92.12 291 VAL A CA 1
ATOM 2303 C C . VAL A 1 291 ? -1.090 13.918 1.787 1.00 92.12 291 VAL A C 1
ATOM 2305 O O . VAL A 1 291 ? -0.654 15.000 2.180 1.00 92.12 291 VAL A O 1
ATOM 2308 N N . THR A 1 292 ? -2.375 13.713 1.526 1.00 93.94 292 THR A N 1
ATOM 2309 C CA . THR A 1 292 ? -3.402 14.765 1.539 1.00 93.94 292 THR A CA 1
ATOM 2310 C C . THR A 1 292 ? -4.481 14.500 2.588 1.00 93.94 292 THR A C 1
ATOM 2312 O O . THR A 1 292 ? -4.665 13.372 3.047 1.00 93.94 292 THR A O 1
ATOM 2315 N N . ASP A 1 293 ? -5.183 15.556 2.971 1.00 93.75 293 ASP A N 1
ATOM 2316 C CA . ASP A 1 293 ? -6.396 15.582 3.785 1.00 93.75 293 ASP A CA 1
ATOM 2317 C C . ASP A 1 293 ? -7.636 15.968 2.955 1.00 93.75 293 ASP A C 1
ATOM 2319 O O . ASP A 1 293 ? -8.706 16.204 3.506 1.00 93.75 293 ASP A O 1
ATOM 2323 N N . GLU A 1 294 ? -7.528 16.024 1.625 1.00 95.38 294 GLU A N 1
ATOM 2324 C CA . GLU A 1 294 ? -8.659 16.346 0.757 1.00 95.38 294 GLU A CA 1
ATOM 2325 C C . GLU A 1 294 ? -9.825 15.358 0.935 1.00 95.38 294 GLU A C 1
ATOM 2327 O O . GLU A 1 294 ? -9.639 14.136 0.894 1.00 95.38 294 GLU A O 1
ATOM 2332 N N . LEU A 1 295 ? -11.040 15.910 1.047 1.00 97.12 295 LEU A N 1
ATOM 2333 C CA . LEU A 1 295 ? -12.300 15.174 1.037 1.00 97.12 295 LEU A CA 1
ATOM 2334 C C . LEU A 1 295 ? -13.053 15.445 -0.269 1.00 97.12 295 LEU A C 1
ATOM 2336 O O . LEU A 1 295 ? -13.500 16.563 -0.543 1.00 97.12 295 LEU A O 1
ATOM 2340 N N . TRP A 1 296 ? -13.216 14.396 -1.065 1.00 97.44 296 TRP A N 1
ATOM 2341 C CA . TRP A 1 296 ? -13.917 14.430 -2.343 1.00 97.44 296 TRP A CA 1
ATOM 2342 C C . TRP A 1 296 ? -15.182 13.583 -2.280 1.00 97.44 296 TRP A C 1
ATOM 2344 O O . TRP A 1 296 ? -15.196 12.529 -1.655 1.00 97.44 296 TRP A O 1
ATOM 2354 N N . ILE A 1 297 ? -16.233 14.020 -2.962 1.00 97.44 297 ILE A N 1
ATOM 2355 C CA . ILE A 1 297 ? -17.494 13.291 -3.082 1.00 97.44 297 ILE A CA 1
ATOM 2356 C C . ILE A 1 297 ? -17.761 13.045 -4.559 1.00 97.44 297 ILE A C 1
ATOM 2358 O O . ILE A 1 297 ? -17.804 13.994 -5.349 1.00 97.44 297 ILE A O 1
ATOM 2362 N N . PHE A 1 298 ? -17.941 11.782 -4.923 1.00 97.56 298 PHE A N 1
ATOM 2363 C CA . PHE A 1 298 ? -18.362 11.367 -6.252 1.00 97.56 298 PHE A CA 1
ATOM 2364 C C . PHE A 1 298 ? -19.824 10.946 -6.220 1.00 97.56 298 PHE A C 1
ATOM 2366 O O . PHE A 1 298 ? -20.165 9.959 -5.571 1.00 97.56 298 PHE A O 1
ATOM 2373 N N . ASN A 1 299 ? -20.669 11.673 -6.944 1.00 96.19 299 ASN A N 1
ATOM 2374 C CA . ASN A 1 299 ? -22.063 11.288 -7.105 1.00 96.19 299 ASN A CA 1
ATOM 2375 C C . ASN A 1 299 ? -22.187 10.254 -8.229 1.00 96.19 299 ASN A C 1
ATOM 2377 O O . ASN A 1 299 ? -21.778 10.513 -9.365 1.00 96.19 299 ASN A O 1
ATOM 2381 N N . ILE A 1 300 ? -22.757 9.090 -7.918 1.00 95.06 300 ILE A N 1
ATOM 2382 C CA . ILE A 1 300 ? -22.852 7.955 -8.845 1.00 95.06 300 ILE A CA 1
ATOM 2383 C C . ILE A 1 300 ? -23.770 8.270 -10.033 1.00 95.06 300 ILE A C 1
ATOM 2385 O O . ILE A 1 300 ? -23.456 7.901 -11.167 1.00 95.06 300 ILE A O 1
ATOM 2389 N N . HIS A 1 301 ? -24.881 8.969 -9.790 1.00 92.12 301 HIS A N 1
ATOM 2390 C CA . HIS A 1 301 ? -25.887 9.248 -10.813 1.00 92.12 301 HIS A CA 1
ATOM 2391 C C . HIS A 1 301 ? -25.404 10.282 -11.835 1.00 92.12 301 HIS A C 1
ATOM 2393 O O . HIS A 1 301 ? -25.482 10.048 -13.041 1.00 92.12 301 HIS A O 1
ATOM 2399 N N . SER A 1 302 ? -24.875 11.417 -11.368 1.00 93.19 302 SER A N 1
ATOM 2400 C CA . SER A 1 302 ? -24.357 12.469 -12.249 1.00 93.19 302 SER A CA 1
ATOM 2401 C C . SER A 1 302 ? -22.944 12.188 -12.763 1.00 93.19 302 SER A C 1
ATOM 2403 O O . SER A 1 302 ? -22.509 12.844 -13.706 1.00 93.19 302 SER A O 1
ATOM 2405 N N . GLN A 1 303 ? -22.224 11.238 -12.155 1.00 93.56 303 GLN A N 1
ATOM 2406 C CA . GLN A 1 303 ? -20.823 10.914 -12.448 1.00 93.56 303 GLN A CA 1
ATOM 2407 C C . GLN A 1 303 ? -19.885 12.124 -12.311 1.00 93.56 303 GLN A C 1
ATOM 2409 O O . GLN A 1 303 ? -18.928 12.297 -13.068 1.00 93.56 303 GLN A O 1
ATOM 2414 N N . THR A 1 304 ? -20.154 12.981 -11.323 1.00 94.19 304 THR A N 1
ATOM 2415 C CA . THR A 1 304 ? -19.387 14.209 -11.082 1.00 94.19 304 THR A CA 1
ATOM 2416 C C . THR A 1 304 ? -18.730 14.222 -9.713 1.00 94.19 304 THR A C 1
ATOM 2418 O O . THR A 1 304 ? -19.332 13.825 -8.715 1.00 94.19 304 THR A O 1
ATOM 2421 N N . TRP A 1 305 ? -17.522 14.780 -9.663 1.00 96.50 305 TRP A N 1
ATOM 2422 C CA . TRP A 1 305 ? -16.805 15.056 -8.425 1.00 96.50 305 TRP A CA 1
ATOM 2423 C C . TRP A 1 305 ? -17.162 16.426 -7.848 1.00 96.50 305 TRP A C 1
ATOM 2425 O O . TRP A 1 305 ? -17.287 17.412 -8.575 1.00 96.50 305 TRP A O 1
ATOM 2435 N N . SER A 1 306 ? -17.226 16.502 -6.523 1.00 95.19 306 SER A N 1
ATOM 2436 C CA . SER A 1 306 ? -17.252 17.747 -5.758 1.00 95.19 306 SER A CA 1
ATOM 2437 C C . SER A 1 306 ? -16.263 17.666 -4.597 1.00 95.19 306 SER A C 1
ATOM 2439 O O . SER A 1 306 ? -16.032 16.593 -4.045 1.00 95.19 306 SER A O 1
ATOM 2441 N N . THR A 1 307 ? -15.643 18.789 -4.244 1.00 95.00 307 THR A N 1
ATOM 2442 C CA . THR A 1 307 ? -14.757 18.877 -3.076 1.00 95.00 307 THR A CA 1
ATOM 2443 C C . THR A 1 307 ? -15.523 19.436 -1.882 1.00 95.00 307 THR A C 1
ATOM 2445 O O . THR A 1 307 ? -16.416 20.274 -2.049 1.00 95.00 307 THR A O 1
ATOM 2448 N N . ARG A 1 308 ? -15.192 18.973 -0.676 1.00 93.69 308 ARG A N 1
ATOM 2449 C CA . ARG A 1 308 ? -15.734 19.496 0.580 1.00 93.69 308 ARG A CA 1
ATOM 2450 C C . ARG A 1 308 ? -14.604 19.928 1.497 1.00 93.69 308 ARG A C 1
ATOM 2452 O O . ARG A 1 308 ? -13.634 19.205 1.687 1.00 93.69 308 ARG A O 1
ATOM 2459 N N . THR A 1 309 ? -14.786 21.088 2.116 1.00 92.25 309 THR A N 1
ATOM 2460 C CA . THR A 1 309 ? -13.933 21.575 3.200 1.00 92.25 309 THR A CA 1
ATOM 2461 C C . THR A 1 309 ? -14.738 21.509 4.499 1.00 92.25 309 THR A C 1
ATOM 2463 O O . THR A 1 309 ? -15.679 22.293 4.665 1.00 92.25 309 THR A O 1
ATOM 2466 N N . PRO A 1 310 ? -14.448 20.545 5.386 1.00 89.38 310 PRO A N 1
ATOM 2467 C CA . PRO A 1 310 ? -15.123 20.425 6.673 1.00 89.38 310 PRO A CA 1
ATOM 2468 C C . PRO A 1 310 ? -14.802 21.598 7.607 1.00 89.38 310 PRO A C 1
ATOM 2470 O O . PRO A 1 310 ? -13.685 22.113 7.614 1.00 89.38 310 PRO A O 1
ATOM 2473 N N . ALA A 1 311 ? -15.762 21.989 8.443 1.00 88.00 311 ALA A N 1
ATOM 2474 C CA . ALA A 1 311 ? -15.502 22.882 9.567 1.00 88.00 311 ALA A CA 1
ATOM 2475 C C . ALA A 1 311 ? -14.871 22.085 10.721 1.00 88.00 311 ALA A C 1
ATOM 2477 O O . ALA A 1 311 ? -15.487 21.158 11.250 1.00 88.00 311 ALA A O 1
ATOM 2478 N N . VAL A 1 312 ? -13.646 22.431 11.115 1.00 82.88 312 VAL A N 1
ATOM 2479 C CA . VAL A 1 312 ? -12.945 21.751 12.214 1.00 82.88 312 VAL A CA 1
ATOM 2480 C C . VAL A 1 312 ? -13.429 22.315 13.550 1.00 82.88 312 VAL A C 1
ATOM 2482 O O . VAL A 1 312 ? -13.292 23.511 13.810 1.00 82.88 312 VAL A O 1
ATOM 2485 N N . LEU A 1 313 ? -14.033 21.466 14.384 1.00 71.69 313 LEU A N 1
ATOM 2486 C CA . LEU A 1 313 ? -14.546 21.859 15.699 1.00 71.69 313 LEU A CA 1
ATOM 2487 C C . LEU A 1 313 ? -13.411 21.888 16.747 1.00 71.69 313 LEU A C 1
ATOM 2489 O O . LEU A 1 313 ? -12.397 21.210 16.590 1.00 71.69 313 LEU A O 1
ATOM 2493 N N . VAL A 1 314 ? -13.585 22.725 17.784 1.00 52.38 314 VAL A N 1
ATOM 2494 C CA . VAL A 1 314 ? -12.652 23.071 18.888 1.00 52.38 314 VAL A CA 1
ATOM 2495 C C . VAL A 1 314 ? -11.597 21.990 19.213 1.00 52.38 314 VAL A C 1
ATOM 2497 O O . VAL A 1 314 ? -11.935 20.828 19.405 1.00 52.38 314 VAL A O 1
ATOM 2500 N N . HIS A 1 315 ? -10.321 22.395 19.320 1.00 50.28 315 HIS A N 1
ATOM 2501 C CA . HIS A 1 315 ? -9.133 21.554 19.594 1.00 50.28 315 HIS A CA 1
ATOM 2502 C C . HIS A 1 315 ? -8.811 20.431 18.580 1.00 50.28 315 HIS A C 1
ATOM 2504 O O . HIS A 1 315 ? -7.840 19.702 18.780 1.00 50.28 315 HIS A O 1
ATOM 2510 N N . GLY A 1 316 ? -9.542 20.312 17.467 1.00 52.66 316 GLY A N 1
ATOM 2511 C CA . GLY A 1 316 ? -9.233 19.357 16.401 1.00 52.66 316 GLY A CA 1
ATOM 2512 C C . GLY A 1 316 ? -8.215 19.878 15.381 1.00 52.66 316 GLY A C 1
ATOM 2513 O O . GLY A 1 316 ? -8.242 21.044 14.995 1.00 52.66 316 GLY A O 1
ATOM 2514 N N . GLN A 1 317 ? -7.350 18.990 14.889 1.00 72.69 317 GLN A N 1
ATOM 2515 C CA . GLN A 1 317 ? -6.633 19.161 13.625 1.00 72.69 317 GLN A CA 1
ATOM 2516 C C . GLN A 1 317 ? -7.054 18.024 12.688 1.00 72.69 317 GLN A C 1
ATOM 2518 O O . GLN A 1 317 ? -7.169 16.877 13.115 1.00 72.69 317 GLN A O 1
ATOM 2523 N N . GLN A 1 318 ? -7.316 18.340 11.423 1.00 88.88 318 GLN A N 1
ATOM 2524 C CA . GLN A 1 318 ? -7.541 17.335 10.390 1.00 88.88 318 GLN A CA 1
ATOM 2525 C C . GLN A 1 318 ? -6.188 16.748 9.971 1.00 88.88 318 GLN A C 1
ATOM 2527 O O . GLN A 1 318 ? -5.244 17.490 9.688 1.00 88.88 318 GLN A O 1
ATOM 2532 N N . TYR A 1 319 ? -6.067 15.421 9.973 1.00 91.38 319 TYR A N 1
ATOM 2533 C CA . TYR A 1 319 ? -4.810 14.743 9.668 1.00 91.38 319 TYR A CA 1
ATOM 2534 C C . TYR A 1 319 ? -4.822 14.203 8.242 1.00 91.38 319 TYR A C 1
ATOM 2536 O O . TYR A 1 319 ? -5.625 13.328 7.904 1.00 91.38 319 TYR A O 1
ATOM 2544 N N . ALA A 1 320 ? -3.864 14.675 7.443 1.00 94.31 320 ALA A N 1
ATOM 2545 C CA . ALA A 1 320 ? -3.516 14.086 6.158 1.00 94.31 320 ALA A CA 1
ATOM 2546 C C . ALA A 1 320 ? -2.885 12.705 6.379 1.00 94.31 320 ALA A C 1
ATOM 2548 O O . ALA A 1 320 ? -1.817 12.599 7.000 1.00 94.31 320 ALA A O 1
ATOM 2549 N N . VAL A 1 321 ? -3.552 11.659 5.882 1.00 95.75 321 VAL A N 1
ATOM 2550 C CA . VAL A 1 321 ? -3.163 10.259 6.099 1.00 95.75 321 VAL A CA 1
ATOM 2551 C C . VAL A 1 321 ? -3.299 9.400 4.841 1.00 95.75 321 VAL A C 1
ATOM 2553 O O . VAL A 1 321 ? -4.220 9.562 4.042 1.00 95.75 321 VAL A O 1
ATOM 2556 N N . GLU A 1 322 ? -2.413 8.416 4.706 1.00 96.06 322 GLU A N 1
ATOM 2557 C CA . GLU A 1 322 ? -2.479 7.336 3.714 1.00 96.06 322 GLU A CA 1
ATOM 2558 C C . GLU A 1 322 ? -2.431 5.952 4.379 1.00 96.06 322 GLU A C 1
ATOM 2560 O O . GLU A 1 322 ? -2.004 5.809 5.527 1.00 96.06 322 GLU A O 1
ATOM 2565 N N . GLY A 1 323 ? -2.908 4.926 3.671 1.00 96.50 323 GLY A N 1
ATOM 2566 C CA . GLY A 1 323 ? -2.972 3.548 4.169 1.00 96.50 323 GLY A CA 1
ATOM 2567 C C . GLY A 1 323 ? -3.883 3.373 5.386 1.00 96.50 323 GLY A C 1
ATOM 2568 O O . GLY A 1 323 ? -3.678 2.449 6.172 1.00 96.50 323 GLY A O 1
ATOM 2569 N N . HIS A 1 324 ? -4.846 4.277 5.555 1.00 97.88 324 HIS A N 1
ATOM 2570 C CA . HIS A 1 324 ? -5.868 4.240 6.593 1.00 97.88 324 HIS A CA 1
ATOM 2571 C C . HIS A 1 324 ? -7.093 3.436 6.128 1.00 97.88 324 HIS A C 1
ATOM 2573 O O . HIS A 1 324 ? -7.182 3.018 4.968 1.00 97.88 324 HIS A O 1
ATOM 2579 N N . SER A 1 325 ? -8.051 3.225 7.027 1.00 97.69 325 SER A N 1
ATOM 2580 C CA . SER A 1 325 ? -9.355 2.639 6.704 1.00 97.69 325 SER A CA 1
ATOM 2581 C C . SER A 1 325 ? -10.493 3.580 7.097 1.00 97.69 325 SER A C 1
ATOM 2583 O O . SER A 1 325 ? -10.298 4.455 7.942 1.00 97.69 325 SER A O 1
ATOM 2585 N N . ALA A 1 326 ? -11.652 3.453 6.446 1.00 97.81 326 ALA A N 1
ATOM 2586 C CA . ALA A 1 326 ? -12.804 4.293 6.744 1.00 97.81 326 ALA A CA 1
ATOM 2587 C C . ALA A 1 326 ? -14.129 3.552 6.561 1.00 97.81 326 ALA A C 1
ATOM 2589 O O . ALA A 1 326 ? -14.228 2.678 5.701 1.00 97.81 326 ALA A O 1
ATOM 2590 N N . HIS A 1 327 ? -15.129 3.934 7.357 1.00 97.75 327 HIS A N 1
ATOM 2591 C CA . HIS A 1 327 ? -16.476 3.353 7.355 1.00 97.75 327 HIS A CA 1
ATOM 2592 C C . HIS A 1 327 ? -17.530 4.436 7.564 1.00 97.75 327 HIS A C 1
ATOM 2594 O O . HIS A 1 327 ? -17.300 5.377 8.325 1.00 97.75 327 HIS A O 1
ATOM 2600 N N . ILE A 1 328 ? -18.690 4.290 6.920 1.00 97.38 328 ILE A N 1
ATOM 2601 C CA . ILE A 1 328 ? -19.885 5.065 7.269 1.00 97.38 328 ILE A CA 1
ATOM 2602 C C . ILE A 1 328 ? -20.617 4.332 8.381 1.00 97.38 328 ILE A C 1
ATOM 2604 O O . ILE A 1 328 ? -20.876 3.136 8.266 1.00 97.38 328 ILE A O 1
ATOM 2608 N N . VAL A 1 329 ? -20.961 5.053 9.441 1.00 96.44 329 VAL A N 1
ATOM 2609 C CA . VAL A 1 329 ? -21.699 4.514 10.581 1.00 96.44 329 VAL A CA 1
ATOM 2610 C C . VAL A 1 329 ? -22.824 5.461 10.979 1.00 96.44 329 VAL A C 1
ATOM 2612 O O . VAL A 1 329 ? -22.725 6.679 10.810 1.00 96.44 329 VAL A O 1
ATOM 2615 N N . GLU A 1 330 ? -23.887 4.897 11.540 1.00 94.38 330 GLU A N 1
ATOM 2616 C CA . GLU A 1 330 ? -24.948 5.655 12.200 1.00 94.38 330 GLU A CA 1
ATOM 2617 C C . GLU A 1 330 ? -24.801 5.504 13.717 1.00 94.38 330 GLU A C 1
ATOM 2619 O O . GLU A 1 330 ? -24.802 4.382 14.235 1.00 94.38 330 GLU A O 1
ATOM 2624 N N . LEU A 1 331 ? -24.645 6.638 14.405 1.00 92.50 331 LEU A N 1
ATOM 2625 C CA . LEU A 1 331 ? -24.575 6.717 15.864 1.00 92.50 331 LEU A CA 1
ATOM 2626 C C . LEU A 1 331 ? -25.967 6.563 16.492 1.00 92.50 331 LEU A C 1
ATOM 2628 O O . LEU A 1 331 ? -26.982 6.813 15.843 1.00 92.50 331 LEU A O 1
ATOM 2632 N N . ASP A 1 332 ? -26.030 6.279 17.793 1.00 90.44 332 ASP A N 1
ATOM 2633 C CA . ASP A 1 332 ? -27.305 6.239 18.536 1.00 90.44 332 ASP A CA 1
ATOM 2634 C C . ASP A 1 332 ? -28.052 7.590 18.521 1.00 90.44 332 ASP A C 1
ATOM 2636 O O . ASP A 1 332 ? -29.279 7.634 18.636 1.00 90.44 332 ASP A O 1
ATOM 2640 N N . SER A 1 333 ? -27.331 8.701 18.313 1.00 89.00 333 SER A N 1
ATOM 2641 C CA . SER A 1 333 ? -27.908 10.036 18.087 1.00 89.00 333 SER A CA 1
ATOM 2642 C C . SER A 1 333 ? -28.601 10.190 16.725 1.00 89.00 333 SER A C 1
ATOM 2644 O O . SER A 1 333 ? -29.220 11.224 16.474 1.00 89.00 333 SER A O 1
ATOM 2646 N N . ARG A 1 334 ? -28.522 9.173 15.853 1.00 90.00 334 ARG A N 1
ATOM 2647 C CA . ARG A 1 334 ? -28.916 9.173 14.429 1.00 90.00 334 ARG A CA 1
ATOM 2648 C C . ARG A 1 334 ? -28.064 10.062 13.533 1.00 90.00 334 ARG A C 1
ATOM 2650 O O . ARG A 1 334 ? -28.454 10.350 12.395 1.00 90.00 334 ARG A O 1
ATOM 2657 N N . ASP A 1 335 ? -26.926 10.528 14.030 1.00 93.06 335 ASP A N 1
ATOM 2658 C CA . ASP A 1 335 ? -25.936 11.192 13.196 1.00 93.06 335 ASP A CA 1
ATOM 2659 C C . ASP A 1 335 ? -25.214 10.166 12.334 1.00 93.06 335 ASP A C 1
ATOM 2661 O O . ASP A 1 335 ? -24.835 9.090 12.798 1.00 93.06 335 ASP A O 1
ATOM 2665 N N . VAL A 1 336 ? -25.014 10.525 11.067 1.00 95.81 336 VAL A N 1
ATOM 2666 C CA . VAL A 1 336 ? -24.236 9.718 10.131 1.00 95.81 336 VAL A CA 1
ATOM 2667 C C . VAL A 1 336 ? -22.830 10.285 10.071 1.00 95.81 336 VAL A C 1
ATOM 2669 O O . VAL A 1 336 ? -22.631 11.460 9.735 1.00 95.81 336 VAL A O 1
ATOM 2672 N N . VAL A 1 337 ? -21.869 9.434 10.401 1.00 96.38 337 VAL A N 1
ATOM 2673 C CA . VAL A 1 337 ? -20.469 9.803 10.555 1.00 96.38 337 VAL A CA 1
ATOM 2674 C C . VAL A 1 337 ? -19.618 8.901 9.674 1.00 96.38 337 VAL A C 1
ATOM 2676 O O . VAL A 1 337 ? -19.786 7.684 9.657 1.00 96.38 337 VAL A O 1
ATOM 2679 N N . MET A 1 338 ? -18.687 9.501 8.939 1.00 97.75 338 MET A N 1
ATOM 2680 C CA . MET A 1 338 ? -17.575 8.776 8.340 1.00 97.75 338 MET A CA 1
ATOM 2681 C C . MET A 1 338 ? -16.450 8.710 9.372 1.00 97.75 338 MET A C 1
ATOM 2683 O O . MET A 1 338 ? -15.919 9.743 9.780 1.00 97.75 338 MET A O 1
ATOM 2687 N N . ILE A 1 339 ? -16.100 7.503 9.806 1.00 97.56 339 ILE A N 1
ATOM 2688 C CA . ILE A 1 339 ? -14.995 7.257 10.735 1.00 97.56 339 ILE A CA 1
ATOM 2689 C C . ILE A 1 339 ? -13.755 6.907 9.928 1.00 97.56 339 ILE A C 1
ATOM 2691 O O . ILE A 1 339 ? -13.814 6.030 9.072 1.00 97.56 339 ILE A O 1
ATOM 2695 N N . ILE A 1 340 ? -12.635 7.557 10.232 1.00 97.94 340 ILE A N 1
ATOM 2696 C CA . ILE A 1 340 ? -11.315 7.308 9.659 1.00 97.94 340 ILE A CA 1
ATOM 2697 C C . ILE A 1 340 ? -10.416 6.759 10.764 1.00 97.94 340 ILE A C 1
ATOM 2699 O O . ILE A 1 340 ? -10.260 7.387 11.812 1.00 97.94 340 ILE A O 1
ATOM 2703 N N . ILE A 1 341 ? -9.807 5.600 10.529 1.00 97.56 341 ILE A N 1
ATOM 2704 C CA . ILE A 1 341 ? -8.992 4.893 11.518 1.00 97.56 341 ILE A CA 1
ATOM 2705 C C . ILE A 1 341 ? -7.532 4.843 11.063 1.00 97.56 341 ILE A C 1
ATOM 2707 O O . ILE A 1 341 ? -7.217 4.284 10.008 1.00 97.56 341 ILE A O 1
ATOM 2711 N N . PHE A 1 342 ? -6.648 5.375 11.914 1.00 96.12 342 PHE A N 1
ATOM 2712 C CA . PHE A 1 342 ? -5.184 5.302 11.815 1.00 96.12 342 PHE A CA 1
ATOM 2713 C C . PHE A 1 342 ? -4.627 5.829 10.476 1.00 96.12 342 PHE A C 1
ATOM 2715 O O . PHE A 1 342 ? -5.200 6.728 9.859 1.00 96.12 342 PHE A O 1
ATOM 2722 N N . GLY A 1 343 ? -3.478 5.300 10.046 1.00 95.38 343 GLY A N 1
ATOM 2723 C CA . GLY A 1 343 ? -2.776 5.667 8.820 1.00 95.38 343 GLY A CA 1
ATOM 2724 C C . GLY A 1 343 ? -1.362 6.181 9.072 1.00 95.38 343 GLY A C 1
ATOM 2725 O O . GLY A 1 343 ? -0.890 6.281 10.206 1.00 95.38 343 GLY A O 1
ATOM 2726 N N . TYR A 1 344 ? -0.673 6.510 7.985 1.00 94.50 344 TYR A N 1
ATOM 2727 C CA . TYR A 1 344 ? 0.619 7.184 8.017 1.00 94.50 344 TYR A CA 1
ATOM 2728 C C . TYR A 1 344 ? 0.474 8.627 7.550 1.00 94.50 344 TYR A C 1
ATOM 2730 O O . TYR A 1 344 ? -0.175 8.903 6.541 1.00 94.50 344 TYR A O 1
ATOM 2738 N N . SER A 1 345 ? 1.104 9.543 8.277 1.00 92.50 345 SER A N 1
ATOM 2739 C CA . SER A 1 345 ? 1.218 10.945 7.912 1.00 92.50 345 SER A CA 1
ATOM 2740 C C . SER A 1 345 ? 2.680 11.311 7.711 1.00 92.50 345 SER A C 1
ATOM 2742 O O . SER A 1 345 ? 3.518 11.090 8.582 1.00 92.50 345 SER A O 1
ATOM 2744 N N . ALA A 1 346 ? 2.974 11.987 6.604 1.00 88.00 346 ALA A N 1
ATOM 2745 C CA . ALA A 1 346 ? 4.318 12.465 6.293 1.00 88.00 346 ALA A CA 1
ATOM 2746 C C . ALA A 1 346 ? 4.860 13.511 7.295 1.00 88.00 346 ALA A C 1
ATOM 2748 O O . ALA A 1 346 ? 6.047 13.838 7.254 1.00 88.00 346 ALA A O 1
ATOM 2749 N N . ILE A 1 347 ? 3.993 14.063 8.154 1.00 87.19 347 ILE A N 1
ATOM 2750 C CA . ILE A 1 347 ? 4.326 15.055 9.189 1.00 87.19 347 ILE A CA 1
ATOM 2751 C C . ILE A 1 347 ? 4.251 14.434 10.589 1.00 87.19 347 ILE A C 1
ATOM 2753 O O . ILE A 1 347 ? 5.113 14.702 11.424 1.00 87.19 347 ILE A O 1
ATOM 2757 N N . TYR A 1 348 ? 3.219 13.623 10.844 1.00 87.06 348 TYR A N 1
ATOM 2758 C CA . TYR A 1 348 ? 2.898 13.099 12.176 1.00 87.06 348 TYR A CA 1
ATOM 2759 C C . TYR A 1 348 ? 3.359 11.649 12.408 1.00 87.06 348 TYR A C 1
ATOM 2761 O O . TYR A 1 348 ? 3.262 11.159 13.535 1.00 87.06 348 TYR A O 1
ATOM 2769 N N . GLY A 1 349 ? 3.915 10.983 11.393 1.00 89.88 349 GLY A N 1
ATOM 2770 C CA . GLY A 1 349 ? 4.342 9.586 11.463 1.00 89.88 349 GLY A CA 1
ATOM 2771 C C . GLY A 1 349 ? 3.161 8.614 11.430 1.00 89.88 349 GLY A C 1
ATOM 2772 O O . GLY A 1 349 ? 2.110 8.904 10.855 1.00 89.88 349 GLY A O 1
ATOM 2773 N N . TYR A 1 350 ? 3.332 7.448 12.050 1.00 91.31 350 TYR A N 1
ATOM 2774 C CA . TYR A 1 350 ? 2.260 6.466 12.220 1.00 91.31 350 TYR A CA 1
ATOM 2775 C C . TYR A 1 350 ? 1.256 6.976 13.254 1.00 91.31 350 TYR A C 1
ATOM 2777 O O . TYR A 1 350 ? 1.636 7.276 14.391 1.00 91.31 350 TYR A O 1
ATOM 2785 N N . THR A 1 351 ? -0.014 7.076 12.866 1.00 90.12 351 THR A N 1
ATOM 2786 C CA . THR A 1 351 ? -1.069 7.635 13.714 1.00 90.12 351 THR A CA 1
ATOM 2787 C C . THR A 1 351 ? -1.902 6.527 14.360 1.00 90.12 351 THR A C 1
ATOM 2789 O O . THR A 1 351 ? -2.254 5.531 13.728 1.00 90.12 351 THR A O 1
ATOM 2792 N N . SER A 1 352 ? -2.253 6.725 15.632 1.00 90.62 352 SER A N 1
ATOM 2793 C CA . SER A 1 352 ? -3.217 5.898 16.382 1.00 90.62 352 SER A CA 1
ATOM 2794 C C . SER A 1 352 ? -4.565 6.611 16.555 1.00 90.62 352 SER A C 1
ATOM 2796 O O . SER A 1 352 ? -5.354 6.265 17.428 1.00 90.62 352 SER A O 1
ATOM 2798 N N . ILE A 1 353 ? -4.803 7.652 15.755 1.00 90.44 353 ILE A N 1
ATOM 2799 C CA . ILE A 1 353 ? -5.919 8.587 15.910 1.00 90.44 353 ILE A CA 1
ATOM 2800 C C . ILE A 1 353 ? -7.146 8.069 15.152 1.00 90.44 353 ILE A C 1
ATOM 2802 O O . ILE A 1 353 ? -7.027 7.540 14.044 1.00 90.44 353 ILE A O 1
ATOM 2806 N N . VAL A 1 354 ? -8.322 8.256 15.752 1.00 95.19 354 VAL A N 1
ATOM 2807 C CA . VAL A 1 354 ? -9.625 8.131 15.088 1.00 95.19 354 VAL A CA 1
ATOM 2808 C C . VAL A 1 354 ? -10.089 9.533 14.707 1.00 95.19 354 VAL A C 1
ATOM 2810 O O . VAL A 1 354 ? -9.993 10.444 15.525 1.00 95.19 354 VAL A O 1
ATOM 2813 N N . GLN A 1 355 ? -10.564 9.721 13.479 1.00 95.25 355 GLN A N 1
ATOM 2814 C CA . GLN A 1 355 ? -11.160 10.980 13.023 1.00 95.25 355 GLN A CA 1
ATOM 2815 C C . GLN A 1 355 ? -12.617 10.734 12.626 1.00 95.25 355 GLN A C 1
ATOM 2817 O O . GLN A 1 355 ? -12.930 9.708 12.026 1.00 95.25 355 GLN A O 1
ATOM 2822 N N . GLU A 1 356 ? -13.500 11.669 12.956 1.00 95.31 356 GLU A N 1
ATOM 2823 C CA . GLU A 1 356 ? -14.937 11.598 12.695 1.00 95.31 356 GLU A CA 1
ATOM 2824 C C . GLU A 1 356 ? -15.361 12.779 11.811 1.00 95.31 356 GLU A C 1
ATOM 2826 O O . GLU A 1 356 ? -15.222 13.944 12.194 1.00 95.31 356 GLU A O 1
ATOM 2831 N N . TYR A 1 357 ? -15.905 12.478 10.631 1.00 95.88 357 TYR A N 1
ATOM 2832 C CA . TYR A 1 357 ? -16.538 13.457 9.752 1.00 95.88 357 TYR A CA 1
ATOM 2833 C C . TYR A 1 357 ? -18.055 13.310 9.798 1.00 95.88 357 TYR A C 1
ATOM 2835 O O . TYR A 1 357 ? -18.619 12.318 9.334 1.00 95.88 357 TYR A O 1
ATOM 2843 N N . TYR A 1 358 ? -18.724 14.321 10.337 1.00 95.25 358 TYR A N 1
ATOM 2844 C CA . TYR A 1 358 ? -20.175 14.376 10.424 1.00 95.25 358 TYR A CA 1
ATOM 2845 C C . TYR A 1 358 ? -20.747 14.869 9.097 1.00 95.25 358 TYR A C 1
ATOM 2847 O O . TYR A 1 358 ? -20.606 16.041 8.734 1.00 95.25 358 TYR A O 1
ATOM 2855 N N . ILE A 1 359 ? -21.425 13.970 8.382 1.00 95.12 359 ILE A N 1
ATOM 2856 C CA . ILE A 1 359 ? -21.845 14.207 6.996 1.00 95.12 359 ILE A CA 1
ATOM 2857 C C . ILE A 1 359 ? -22.875 15.337 6.906 1.00 95.12 359 ILE A C 1
ATOM 2859 O O . ILE A 1 359 ? -22.782 16.196 6.031 1.00 95.12 359 ILE A O 1
ATOM 2863 N N . ARG A 1 360 ? -23.856 15.363 7.818 1.00 92.62 360 ARG A N 1
ATOM 2864 C CA . ARG A 1 360 ? -24.965 16.334 7.770 1.00 92.62 360 ARG A CA 1
ATOM 2865 C C . ARG A 1 360 ? -24.527 17.756 8.119 1.00 92.62 360 ARG A C 1
ATOM 2867 O O . ARG A 1 360 ? -24.962 18.700 7.469 1.00 92.62 360 ARG A O 1
ATOM 2874 N N . SER A 1 361 ? -23.687 17.910 9.140 1.00 92.81 361 SER A N 1
ATOM 2875 C CA . SER A 1 361 ? -23.196 19.212 9.611 1.00 92.81 361 SER A CA 1
ATOM 2876 C C . SER A 1 361 ? -21.939 19.688 8.883 1.00 92.81 361 SER A C 1
ATOM 2878 O O . SER A 1 361 ? -21.532 20.831 9.077 1.00 92.81 361 SER A O 1
ATOM 2880 N N . ASN A 1 362 ? -21.316 18.837 8.057 1.00 93.69 362 ASN A N 1
ATOM 2881 C CA . ASN A 1 362 ? -20.021 19.092 7.425 1.00 93.69 362 ASN A CA 1
ATOM 2882 C C . ASN A 1 362 ? -18.942 19.495 8.451 1.00 93.69 362 ASN A C 1
ATOM 2884 O O . ASN A 1 362 ? -18.191 20.449 8.239 1.00 93.69 362 ASN A O 1
ATOM 2888 N N . SER A 1 363 ? -18.879 18.786 9.579 1.00 92.31 363 SER A N 1
ATOM 2889 C CA . SER A 1 363 ? -17.936 19.079 10.663 1.00 92.31 363 SER A CA 1
ATOM 2890 C C . SER A 1 363 ? -16.956 17.938 10.910 1.00 92.31 363 SER A C 1
ATOM 2892 O O . SER A 1 363 ? -17.317 16.768 10.799 1.00 92.31 363 SER A O 1
ATOM 2894 N N . TRP A 1 364 ? -15.724 18.287 11.274 1.00 93.12 364 TRP A N 1
ATOM 2895 C CA . TRP A 1 364 ? -14.645 17.344 11.571 1.00 93.12 364 TRP A CA 1
ATOM 2896 C C . TRP A 1 364 ? -14.292 17.367 13.057 1.00 93.12 364 TRP A C 1
ATOM 2898 O O . TRP A 1 364 ? -14.166 18.444 13.649 1.00 93.12 364 TRP A O 1
ATOM 2908 N N . LEU A 1 365 ? -14.102 16.185 13.641 1.00 90.50 365 LEU A N 1
ATOM 2909 C CA . LEU A 1 365 ? -13.755 15.992 15.046 1.00 90.50 365 LEU A CA 1
ATOM 2910 C C . LEU A 1 365 ? -12.694 14.896 15.197 1.00 90.50 365 LEU A C 1
ATOM 2912 O O . LEU A 1 365 ? -12.690 13.906 14.470 1.00 90.50 365 LEU A O 1
ATOM 2916 N N . VAL A 1 366 ? -11.822 15.053 16.190 1.00 90.75 366 VAL A N 1
ATOM 2917 C CA . VAL A 1 366 ? -10.959 13.976 16.688 1.00 90.75 366 VAL A CA 1
ATOM 2918 C C . VAL A 1 366 ? -11.454 13.597 18.084 1.00 90.75 366 VAL A C 1
ATOM 2920 O O . VAL A 1 366 ? -11.207 14.346 19.030 1.00 90.75 366 VAL A O 1
ATOM 2923 N N . PRO A 1 367 ? -12.224 12.505 18.228 1.00 89.88 367 PRO A N 1
ATOM 2924 C CA . PRO A 1 367 ? -12.777 12.111 19.516 1.00 89.88 367 PRO A CA 1
ATOM 2925 C C . PRO A 1 367 ? -11.711 11.579 20.482 1.00 89.88 367 PRO A C 1
ATOM 2927 O O . PRO A 1 367 ? -10.787 10.863 20.090 1.00 89.88 367 PRO A O 1
ATOM 2930 N N . GLU A 1 368 ? -11.901 11.834 21.778 1.00 88.00 368 GLU A N 1
ATOM 2931 C CA . GLU A 1 368 ? -11.202 11.080 22.818 1.00 88.00 368 GLU A CA 1
ATOM 2932 C C . GLU A 1 368 ? -11.689 9.627 22.839 1.00 88.00 368 GLU A C 1
ATOM 2934 O O . GLU A 1 368 ? -12.886 9.348 22.715 1.00 88.00 368 GLU A O 1
ATOM 2939 N N . THR A 1 369 ? -10.752 8.696 23.016 1.00 91.62 369 THR A N 1
ATOM 2940 C CA . THR A 1 369 ? -11.038 7.258 23.043 1.00 91.62 369 THR A CA 1
ATOM 2941 C C . THR A 1 369 ? -10.761 6.670 24.421 1.00 91.62 369 THR A C 1
ATOM 2943 O O . THR A 1 369 ? -9.940 7.180 25.183 1.00 91.62 369 THR A O 1
ATOM 2946 N N . LYS A 1 370 ? -11.487 5.603 24.759 1.00 92.31 370 LYS A N 1
ATOM 2947 C CA . LYS A 1 370 ? -11.419 4.914 26.055 1.00 92.31 370 LYS A CA 1
ATOM 2948 C C . LYS A 1 370 ? -11.004 3.455 25.868 1.00 92.31 370 LYS A C 1
ATOM 2950 O O . LYS A 1 370 ? -11.009 2.938 24.754 1.00 92.31 370 LYS A O 1
ATOM 2955 N N . GLY A 1 371 ? -10.712 2.766 26.968 1.00 92.62 371 GLY A N 1
ATOM 2956 C CA . GLY A 1 371 ? -10.357 1.347 26.945 1.00 92.62 371 GLY A CA 1
ATOM 2957 C C . GLY A 1 371 ? -8.878 1.132 26.647 1.00 92.62 371 GLY A C 1
ATOM 2958 O O . GLY A 1 371 ? -8.028 1.784 27.250 1.00 92.62 371 GLY A O 1
ATOM 2959 N N . ALA A 1 372 ? -8.571 0.190 25.761 1.00 92.38 372 ALA A N 1
ATOM 2960 C CA . ALA A 1 372 ? -7.198 -0.184 25.448 1.00 92.38 372 ALA A CA 1
ATOM 2961 C C . ALA A 1 372 ? -6.414 0.944 24.759 1.00 92.38 372 ALA A C 1
ATOM 2963 O O . ALA A 1 372 ? -6.943 1.655 23.903 1.00 92.38 372 ALA A O 1
ATOM 2964 N N . ILE A 1 373 ? -5.120 1.055 25.073 1.00 89.56 373 ILE A N 1
ATOM 2965 C CA . ILE A 1 373 ? -4.220 2.027 24.443 1.00 89.56 373 ILE A CA 1
ATOM 2966 C C . ILE A 1 373 ? -3.678 1.419 23.146 1.00 89.56 373 ILE A C 1
ATOM 2968 O O . ILE A 1 373 ? -2.661 0.718 23.125 1.00 89.56 373 ILE A O 1
ATOM 2972 N N . VAL A 1 374 ? -4.387 1.669 22.047 1.00 90.81 374 VAL A N 1
ATOM 2973 C CA . VAL A 1 374 ? -4.065 1.097 20.735 1.00 90.81 374 VAL A CA 1
ATOM 2974 C C . VAL A 1 374 ? -2.869 1.778 20.071 1.00 90.81 374 VAL A C 1
ATOM 2976 O O . VAL A 1 374 ? -2.656 2.984 20.191 1.00 90.81 374 VAL A O 1
ATOM 2979 N N . GLN A 1 375 ? -2.100 0.990 19.320 1.00 88.94 375 GLN A N 1
ATOM 2980 C CA . GLN A 1 375 ? -1.111 1.501 18.375 1.00 88.94 375 GLN A CA 1
ATOM 2981 C C . GLN A 1 375 ? -1.651 1.304 16.959 1.00 88.94 375 GLN A C 1
ATOM 2983 O O . GLN A 1 375 ? -1.910 0.171 16.543 1.00 88.94 375 GLN A O 1
ATOM 2988 N N . GLY A 1 376 ? -1.832 2.398 16.227 1.00 85.38 376 GLY A N 1
ATOM 2989 C CA . GLY A 1 376 ? -2.227 2.388 14.825 1.00 85.38 376 GLY A CA 1
ATOM 2990 C C . GLY A 1 376 ? -1.032 2.374 13.876 1.00 85.38 376 GLY A C 1
ATOM 2991 O O . GLY A 1 376 ? 0.125 2.507 14.286 1.00 85.38 376 GLY A O 1
ATOM 2992 N N . GLY A 1 377 ? -1.316 2.189 12.588 1.00 91.31 377 GLY A N 1
ATOM 2993 C CA . GLY A 1 377 ? -0.299 2.225 11.544 1.00 91.31 377 GLY A CA 1
ATOM 2994 C C . GLY A 1 377 ? -0.866 2.136 10.131 1.00 91.31 377 GLY A C 1
ATOM 2995 O O . GLY A 1 377 ? -2.045 2.413 9.898 1.00 91.31 377 GLY A O 1
ATOM 2996 N N . TYR A 1 378 ? -0.009 1.753 9.189 1.00 95.44 378 TYR A N 1
ATOM 2997 C CA . TYR A 1 378 ? -0.265 1.777 7.750 1.00 95.44 378 TYR A CA 1
ATOM 2998 C C . TYR A 1 378 ? -0.730 0.417 7.214 1.00 95.44 378 TYR A C 1
ATOM 3000 O O . TYR A 1 378 ? -0.219 -0.630 7.609 1.00 95.44 378 TYR A O 1
ATOM 3008 N N . GLY A 1 379 ? -1.666 0.425 6.263 1.00 96.44 379 GLY A N 1
ATOM 3009 C CA . GLY A 1 379 ? -2.023 -0.754 5.470 1.00 96.44 379 GLY A CA 1
ATOM 3010 C C . GLY A 1 379 ? -2.730 -1.856 6.264 1.00 96.44 379 GLY A C 1
ATOM 3011 O O . GLY A 1 379 ? -2.660 -3.022 5.881 1.00 96.44 379 GLY A O 1
ATOM 3012 N N . HIS A 1 380 ? -3.378 -1.510 7.374 1.00 97.56 380 HIS A N 1
ATOM 3013 C CA . HIS A 1 380 ? -4.274 -2.413 8.092 1.00 97.56 380 HIS A CA 1
ATOM 3014 C C . HIS A 1 380 ? -5.594 -2.577 7.320 1.00 97.56 380 HIS A C 1
ATOM 3016 O O . HIS A 1 380 ? -5.929 -1.768 6.447 1.00 97.56 380 HIS A O 1
ATOM 3022 N N . THR A 1 381 ? -6.373 -3.600 7.660 1.00 97.56 381 THR A N 1
ATOM 3023 C CA . THR A 1 381 ? -7.761 -3.710 7.192 1.00 97.56 381 THR A CA 1
ATOM 3024 C C . THR A 1 381 ? -8.727 -3.449 8.321 1.00 97.56 381 THR A C 1
ATOM 3026 O O . THR A 1 381 ? -8.387 -3.595 9.497 1.00 97.56 381 THR A O 1
ATOM 3029 N N . SER A 1 382 ? -9.945 -3.060 7.963 1.00 97.69 382 SER A N 1
ATOM 3030 C CA . SER A 1 382 ? -11.025 -3.021 8.926 1.00 97.69 382 SER A CA 1
ATOM 3031 C C . SER A 1 382 ? -12.366 -3.346 8.292 1.00 97.69 382 SER A C 1
ATOM 3033 O O . SER A 1 382 ? -12.578 -3.104 7.103 1.00 97.69 382 SER A O 1
ATOM 3035 N N . VAL A 1 383 ? -13.258 -3.904 9.104 1.00 97.56 383 VAL A N 1
ATOM 3036 C CA . VAL A 1 383 ? -14.642 -4.220 8.742 1.00 97.56 383 VAL A CA 1
ATOM 3037 C C . VAL A 1 383 ? -15.572 -3.646 9.804 1.00 97.56 383 VAL A C 1
ATOM 3039 O O . VAL A 1 383 ? -15.245 -3.677 10.992 1.00 97.56 383 VAL A O 1
ATOM 3042 N N . TYR A 1 384 ? -16.712 -3.113 9.382 1.00 96.62 384 TYR A N 1
ATOM 3043 C CA . TYR A 1 384 ? -17.755 -2.638 10.284 1.00 96.62 384 TYR A CA 1
ATOM 3044 C C . TYR A 1 384 ? -18.837 -3.708 10.421 1.00 96.62 384 TYR A C 1
ATOM 3046 O O . TYR A 1 384 ? -19.325 -4.225 9.418 1.00 96.62 384 TYR A O 1
ATOM 3054 N N . ASP A 1 385 ? -19.187 -4.043 11.659 1.00 93.62 385 ASP A N 1
ATOM 3055 C CA . ASP A 1 385 ? -20.327 -4.896 11.978 1.00 93.62 385 ASP A CA 1
ATOM 3056 C C . ASP A 1 385 ? -21.467 -4.038 12.532 1.00 93.62 385 ASP A C 1
ATOM 3058 O O . ASP A 1 385 ? -21.374 -3.465 13.624 1.00 93.62 385 ASP A O 1
ATOM 3062 N N . GLU A 1 386 ? -22.561 -3.961 11.776 1.00 88.94 386 GLU A N 1
ATOM 3063 C CA . GLU A 1 386 ? -23.738 -3.174 12.144 1.00 88.94 386 GLU A CA 1
ATOM 3064 C C . GLU A 1 386 ? -24.445 -3.717 13.391 1.00 88.94 386 GLU A C 1
ATOM 3066 O O . GLU A 1 386 ? -25.018 -2.933 14.152 1.00 88.94 386 GLU A O 1
ATOM 3071 N N . LEU A 1 387 ? -24.379 -5.035 13.623 1.00 85.50 387 LEU A N 1
ATOM 3072 C CA . LEU A 1 387 ? -25.051 -5.704 14.740 1.00 85.50 387 LEU A CA 1
ATOM 3073 C C . LEU A 1 387 ? -24.417 -5.334 16.081 1.00 85.50 387 LEU A C 1
ATOM 3075 O O . LEU A 1 387 ? -25.122 -5.004 17.033 1.00 85.50 387 LEU A O 1
ATOM 3079 N N . THR A 1 388 ? -23.087 -5.367 16.159 1.00 87.38 388 THR A N 1
ATOM 3080 C CA . THR A 1 388 ? -22.343 -4.993 17.372 1.00 87.38 388 THR A CA 1
ATOM 3081 C C . THR A 1 388 ? -21.937 -3.521 17.407 1.00 87.38 388 THR A C 1
ATOM 3083 O O . THR A 1 388 ? -21.263 -3.107 18.352 1.00 87.38 388 THR A O 1
ATOM 3086 N N . LYS A 1 389 ? -22.302 -2.727 16.387 1.00 92.31 389 LYS A N 1
ATOM 3087 C CA . LYS A 1 389 ? -21.904 -1.315 16.231 1.00 92.31 389 LYS A CA 1
ATOM 3088 C C . LYS A 1 389 ? -20.401 -1.109 16.443 1.00 92.31 389 LYS A C 1
ATOM 3090 O O . LYS A 1 389 ? -19.964 -0.143 17.073 1.00 92.31 389 LYS A O 1
ATOM 3095 N N . SER A 1 390 ? -19.610 -2.042 15.919 1.00 96.00 390 SER A N 1
ATOM 3096 C CA . SER A 1 390 ? -18.175 -2.115 16.173 1.00 96.00 390 SER A CA 1
ATOM 3097 C C . SER A 1 390 ? -17.373 -2.219 14.882 1.00 96.00 390 SER A C 1
ATOM 3099 O O . SER A 1 390 ? -17.754 -2.919 13.946 1.00 96.00 390 SER A O 1
ATOM 3101 N N . VAL A 1 391 ? -16.225 -1.544 14.847 1.00 98.06 391 VAL A N 1
ATOM 3102 C CA . VAL A 1 391 ? -15.233 -1.680 13.776 1.00 98.06 391 VAL A CA 1
ATOM 3103 C C . VAL A 1 391 ? -14.115 -2.603 14.249 1.00 98.06 391 VAL A C 1
ATOM 3105 O O . VAL A 1 391 ? -13.506 -2.372 15.294 1.00 98.06 391 VAL A O 1
ATOM 3108 N N . TYR A 1 392 ? -13.829 -3.643 13.476 1.00 98.12 392 TYR A N 1
ATOM 3109 C CA . TYR A 1 392 ? -12.742 -4.585 13.730 1.00 98.12 392 TYR A CA 1
ATOM 3110 C C . TYR A 1 392 ? -11.545 -4.201 12.871 1.00 98.12 392 TYR A C 1
ATOM 3112 O O . TYR A 1 392 ? -11.708 -4.017 11.670 1.00 98.12 392 TYR A O 1
ATOM 3120 N N . VAL A 1 393 ? -10.360 -4.070 13.465 1.00 98.25 393 VAL A N 1
ATOM 3121 C CA . VAL A 1 393 ? -9.148 -3.564 12.803 1.00 98.25 393 VAL A CA 1
ATOM 3122 C C . VAL A 1 393 ? -8.023 -4.579 12.947 1.00 98.25 393 VAL A C 1
ATOM 3124 O O . VAL A 1 393 ? -7.630 -4.890 14.071 1.00 98.25 393 VAL A O 1
ATOM 3127 N N . HIS A 1 394 ? -7.499 -5.078 11.827 1.00 97.69 394 HIS A N 1
ATOM 3128 C CA . HIS A 1 394 ? -6.522 -6.166 11.810 1.00 97.69 394 HIS A CA 1
ATOM 3129 C C . HIS A 1 394 ? -5.223 -5.807 11.079 1.00 97.69 394 HIS A C 1
ATOM 3131 O O . HIS A 1 394 ? -5.230 -5.258 9.970 1.00 97.69 394 HIS A O 1
ATOM 3137 N N . GLY A 1 395 ? -4.106 -6.192 11.700 1.00 95.56 395 GLY A N 1
ATOM 3138 C CA . GLY A 1 395 ? -2.770 -6.160 11.117 1.00 95.56 395 GLY A CA 1
ATOM 3139 C C . GLY A 1 395 ? -2.249 -4.750 10.832 1.00 95.56 395 GLY A C 1
ATOM 3140 O O . GLY A 1 395 ? -2.576 -3.783 11.525 1.00 95.56 395 GLY A O 1
ATOM 3141 N N . GLY A 1 396 ? -1.418 -4.645 9.800 1.00 94.38 396 GLY A N 1
ATOM 3142 C CA . GLY A 1 396 ? -0.761 -3.416 9.367 1.00 94.38 396 GLY A CA 1
ATOM 3143 C C . GLY A 1 396 ? 0.728 -3.370 9.711 1.00 94.38 396 GLY A C 1
ATOM 3144 O O . GLY A 1 396 ? 1.287 -4.287 10.313 1.00 94.38 396 GLY A O 1
ATOM 3145 N N . TYR A 1 397 ? 1.357 -2.271 9.307 1.00 92.12 397 TYR A N 1
ATOM 3146 C CA . TYR A 1 397 ? 2.744 -1.925 9.599 1.00 92.12 397 TYR A CA 1
ATOM 3147 C C . TYR A 1 397 ? 2.761 -0.779 10.616 1.00 92.12 397 TYR A C 1
ATOM 3149 O O . TYR A 1 397 ? 2.161 0.275 10.369 1.00 92.12 397 TYR A O 1
ATOM 3157 N N . LYS A 1 398 ? 3.381 -0.989 11.779 1.00 89.62 398 LYS A N 1
ATOM 3158 C CA . LYS A 1 398 ? 3.290 -0.082 12.937 1.00 89.62 398 LYS A CA 1
ATOM 3159 C C . LYS A 1 398 ? 4.664 0.230 13.523 1.00 89.62 398 LYS A C 1
ATOM 3161 O O . LYS A 1 398 ? 5.618 -0.521 13.335 1.00 89.62 398 LYS A O 1
ATOM 3166 N N . ALA A 1 399 ? 4.727 1.316 14.292 1.00 86.12 399 ALA A N 1
ATOM 3167 C CA . ALA A 1 399 ? 5.826 1.559 15.219 1.00 86.12 399 ALA A CA 1
ATOM 3168 C C . ALA A 1 399 ? 5.649 0.693 16.476 1.00 86.12 399 ALA A C 1
ATOM 3170 O O . ALA A 1 399 ? 4.573 0.655 17.074 1.00 86.12 399 ALA A O 1
ATOM 3171 N N . LEU A 1 400 ? 6.708 0.002 16.868 1.00 80.50 400 LEU A N 1
ATOM 3172 C CA . LEU A 1 400 ? 6.803 -0.897 18.009 1.00 80.50 400 LEU A CA 1
ATOM 3173 C C . LEU A 1 400 ? 7.735 -0.287 19.074 1.00 80.50 400 LEU A C 1
ATOM 3175 O O . LEU A 1 400 ? 8.579 0.549 18.745 1.00 80.50 400 LEU A O 1
ATOM 3179 N N . PRO A 1 401 ? 7.622 -0.706 20.350 1.00 72.12 401 PRO A N 1
ATOM 3180 C CA . PRO A 1 401 ? 8.496 -0.214 21.414 1.00 72.12 401 PRO A CA 1
ATOM 3181 C C . PRO A 1 401 ? 9.993 -0.368 21.092 1.00 72.12 401 PRO A C 1
ATOM 3183 O O . PRO A 1 401 ? 10.412 -1.395 20.550 1.00 72.12 401 PRO A O 1
ATOM 3186 N N . GLY A 1 402 ? 10.797 0.631 21.476 1.00 66.62 402 GLY A N 1
ATOM 3187 C CA . GLY A 1 402 ? 12.246 0.661 21.247 1.00 66.62 402 GLY A CA 1
ATOM 3188 C C . GLY A 1 402 ? 12.638 1.001 19.807 1.00 66.62 402 GLY A C 1
ATOM 3189 O O . GLY A 1 402 ? 13.561 0.383 19.277 1.00 66.62 402 GLY A O 1
ATOM 3190 N N . ASN A 1 403 ? 11.900 1.912 19.160 1.00 67.25 403 ASN A N 1
ATOM 3191 C CA . ASN A 1 403 ? 12.107 2.352 17.773 1.00 67.25 403 ASN A CA 1
ATOM 3192 C C . ASN A 1 403 ? 12.194 1.241 16.730 1.00 67.25 403 ASN A C 1
ATOM 3194 O O . ASN A 1 403 ? 12.892 1.355 15.721 1.00 67.25 403 ASN A O 1
ATOM 3198 N N . LYS A 1 404 ? 11.465 0.153 16.962 1.00 77.88 404 LYS A N 1
ATOM 3199 C CA . LYS A 1 404 ? 11.315 -0.901 15.965 1.00 77.88 404 LYS A CA 1
ATOM 3200 C C . LYS A 1 404 ? 10.092 -0.605 15.123 1.00 77.88 404 LYS A C 1
ATOM 3202 O O . LYS A 1 404 ? 9.107 -0.074 15.615 1.00 77.88 404 LYS A O 1
ATOM 3207 N N . TYR A 1 405 ? 10.137 -0.981 13.861 1.00 85.62 405 TYR A N 1
ATOM 3208 C CA . TYR A 1 405 ? 9.000 -0.875 12.961 1.00 85.62 405 TYR A CA 1
ATOM 3209 C C . TYR A 1 405 ? 8.806 -2.230 12.314 1.00 85.62 405 TYR A C 1
ATOM 3211 O O . TYR A 1 405 ? 9.779 -2.948 12.090 1.00 85.62 405 TYR A O 1
ATOM 3219 N N . GLY A 1 406 ? 7.559 -2.610 12.080 1.00 87.62 406 GLY A N 1
ATOM 3220 C CA . GLY A 1 406 ? 7.305 -3.911 11.495 1.00 87.62 406 GLY A CA 1
ATOM 3221 C C . GLY A 1 406 ? 5.839 -4.261 11.375 1.00 87.62 406 GLY A C 1
ATOM 3222 O O . GLY A 1 406 ? 4.939 -3.502 11.756 1.00 87.62 406 GLY A O 1
ATOM 3223 N N . LEU A 1 407 ? 5.627 -5.453 10.831 1.00 89.50 407 LEU A N 1
ATOM 3224 C CA . LEU A 1 407 ? 4.318 -6.064 10.703 1.00 89.50 407 LEU A CA 1
ATOM 3225 C C . LEU A 1 407 ? 3.782 -6.497 12.059 1.00 89.50 407 LEU A C 1
ATOM 3227 O O . LEU A 1 407 ? 4.517 -7.015 12.899 1.00 89.50 407 LEU A O 1
ATOM 3231 N N . VAL A 1 408 ? 2.472 -6.359 12.227 1.00 91.81 408 VAL A N 1
ATOM 3232 C CA . VAL A 1 408 ? 1.763 -6.883 13.393 1.00 91.81 408 VAL A CA 1
ATOM 3233 C C . VAL A 1 408 ? 0.616 -7.793 12.989 1.00 91.81 408 VAL A C 1
ATOM 3235 O O . VAL A 1 408 ? 0.103 -7.732 11.868 1.00 91.81 408 VAL A O 1
ATOM 3238 N N . ASP A 1 409 ? 0.200 -8.629 13.930 1.00 92.81 409 ASP A N 1
ATOM 3239 C CA . ASP A 1 409 ? -0.909 -9.573 13.826 1.00 92.81 409 ASP A CA 1
ATOM 3240 C C . ASP A 1 409 ? -2.080 -9.225 14.764 1.00 92.81 409 ASP A C 1
ATOM 3242 O O . ASP A 1 409 ? -3.014 -10.023 14.906 1.00 92.81 409 ASP A O 1
ATOM 3246 N N . ASP A 1 410 ? -2.024 -8.029 15.366 1.00 93.88 410 ASP A N 1
ATOM 3247 C CA . ASP A 1 410 ? -3.020 -7.478 16.282 1.00 93.88 410 ASP A CA 1
ATOM 3248 C C . ASP A 1 410 ? -4.433 -7.497 15.685 1.00 93.88 410 ASP A C 1
ATOM 3250 O O . ASP A 1 410 ? -4.637 -7.297 14.479 1.00 93.88 410 ASP A O 1
ATOM 3254 N N . LEU A 1 411 ? -5.419 -7.637 16.570 1.00 96.38 411 LEU A N 1
ATOM 3255 C CA . LEU A 1 411 ? -6.823 -7.397 16.276 1.00 96.38 411 LEU A CA 1
ATOM 3256 C C . LEU A 1 411 ? -7.421 -6.487 17.352 1.00 96.38 411 LEU A C 1
ATOM 3258 O O . LEU A 1 411 ? -7.367 -6.787 18.546 1.00 96.38 411 LEU A O 1
ATOM 3262 N N . TYR A 1 412 ? -8.016 -5.380 16.923 1.00 97.12 412 TYR A N 1
ATOM 3263 C CA . TYR A 1 412 ? -8.732 -4.461 17.802 1.00 97.12 412 TYR A CA 1
ATOM 3264 C C . TYR A 1 412 ? -10.207 -4.397 17.436 1.00 97.12 412 TYR A C 1
ATOM 3266 O O . TYR A 1 412 ? -10.569 -4.493 16.265 1.00 97.12 412 TYR A O 1
ATOM 3274 N N . ARG A 1 413 ? -11.048 -4.162 18.440 1.00 97.69 413 ARG A N 1
ATOM 3275 C CA . ARG A 1 413 ? -12.455 -3.795 18.277 1.00 97.69 413 ARG A CA 1
ATOM 3276 C C . ARG A 1 413 ? -12.665 -2.382 18.794 1.00 97.69 413 ARG A C 1
ATOM 3278 O O . ARG A 1 413 ? -12.368 -2.115 19.958 1.00 97.69 413 ARG A O 1
ATOM 3285 N N . TYR A 1 414 ? -13.198 -1.515 17.947 1.00 98.06 414 TYR A N 1
ATOM 3286 C CA . TYR A 1 414 ? -13.636 -0.170 18.292 1.00 98.06 414 TYR A CA 1
ATOM 3287 C C . TYR A 1 414 ? -15.155 -0.131 18.364 1.00 98.06 414 TYR A C 1
ATOM 3289 O O . TYR A 1 414 ? -15.822 -0.239 17.337 1.00 98.06 414 TYR A O 1
ATOM 3297 N N . GLU A 1 415 ? -15.703 0.014 19.564 1.00 96.75 415 GLU A N 1
ATOM 3298 C CA . GLU A 1 415 ? -17.135 0.234 19.739 1.00 96.75 415 GLU A CA 1
ATOM 3299 C C . GLU A 1 415 ? -17.450 1.710 19.489 1.00 96.75 415 GLU A C 1
ATOM 3301 O O . GLU A 1 415 ? -16.956 2.596 20.193 1.00 96.75 415 GLU A O 1
ATOM 3306 N N . VAL A 1 416 ? -18.261 1.969 18.464 1.00 95.19 416 VAL A N 1
ATOM 3307 C CA . VAL A 1 416 ? -18.429 3.303 17.876 1.00 95.19 416 VAL A CA 1
ATOM 3308 C C . VAL A 1 416 ? -19.106 4.276 18.843 1.00 95.19 416 VAL A C 1
ATOM 3310 O O . VAL A 1 416 ? -18.596 5.366 19.081 1.00 95.19 416 VAL A O 1
ATOM 3313 N N . ASN A 1 417 ? -20.227 3.875 19.447 1.00 93.12 417 ASN A N 1
ATOM 3314 C CA . ASN A 1 417 ? -21.028 4.760 20.301 1.00 93.12 417 ASN A CA 1
ATOM 3315 C C . ASN A 1 417 ? -20.303 5.147 21.598 1.00 93.12 417 ASN A C 1
ATOM 3317 O O . ASN A 1 417 ? -20.389 6.284 22.060 1.00 93.12 417 ASN A O 1
ATOM 3321 N N . THR A 1 418 ? -19.573 4.202 22.196 1.00 94.12 418 THR A N 1
ATOM 3322 C CA . THR A 1 418 ? -18.840 4.427 23.451 1.00 94.12 418 THR A CA 1
ATOM 3323 C C . THR A 1 418 ? -17.425 4.954 23.217 1.00 94.12 418 THR A C 1
ATOM 3325 O O . THR A 1 418 ? -16.771 5.372 24.177 1.00 94.12 418 THR A O 1
ATOM 3328 N N . ARG A 1 419 ? -16.950 4.930 21.962 1.00 95.12 419 ARG A N 1
ATOM 3329 C CA . ARG A 1 419 ? -15.582 5.263 21.537 1.00 95.12 419 ARG A CA 1
ATOM 3330 C C . ARG A 1 419 ? -14.531 4.453 22.302 1.00 95.12 419 ARG A C 1
ATOM 3332 O O . ARG A 1 419 ? -13.490 4.977 22.709 1.00 95.12 419 ARG A O 1
ATOM 3339 N N . THR A 1 420 ? -14.828 3.174 22.532 1.00 95.94 420 THR A N 1
ATOM 3340 C CA . THR A 1 420 ? -14.025 2.288 23.384 1.00 95.94 420 THR A CA 1
ATOM 3341 C C . THR A 1 420 ? -13.273 1.254 22.557 1.00 95.94 420 THR A C 1
ATOM 3343 O O . THR A 1 420 ? -13.863 0.509 21.776 1.00 95.94 420 THR A O 1
ATOM 3346 N N . TRP A 1 421 ? -11.963 1.163 22.775 1.00 97.06 421 TRP A N 1
ATOM 3347 C CA . TRP A 1 421 ? -11.104 0.134 22.203 1.00 97.06 421 TRP A CA 1
ATOM 3348 C C . TRP A 1 421 ? -11.021 -1.100 23.102 1.00 97.06 421 TRP A C 1
ATOM 3350 O O . TRP A 1 421 ? -10.831 -1.001 24.315 1.00 97.06 421 TRP A O 1
ATOM 3360 N N . THR A 1 422 ? -11.114 -2.282 22.495 1.00 95.94 422 THR A N 1
ATOM 3361 C CA . THR A 1 422 ? -10.847 -3.583 23.125 1.00 95.94 422 THR A CA 1
ATOM 3362 C C . THR A 1 422 ? -9.817 -4.351 22.298 1.00 95.94 422 THR A C 1
ATOM 3364 O O . THR A 1 422 ? -9.948 -4.427 21.075 1.00 95.94 422 THR A O 1
ATOM 3367 N N . ILE A 1 423 ? -8.820 -4.952 22.948 1.00 94.94 423 ILE A N 1
ATOM 3368 C CA . ILE A 1 423 ? -7.861 -5.852 22.293 1.00 94.94 423 ILE A CA 1
ATOM 3369 C C . ILE A 1 423 ? -8.463 -7.256 22.218 1.00 94.94 423 ILE A C 1
ATOM 3371 O O . ILE A 1 423 ? -8.911 -7.806 23.226 1.00 94.94 423 ILE A O 1
ATOM 3375 N N . LEU A 1 424 ? -8.484 -7.818 21.015 1.00 94.06 424 LEU A N 1
ATOM 3376 C CA . LEU A 1 424 ? -8.993 -9.155 20.735 1.00 94.06 424 LEU A CA 1
ATOM 3377 C C . LEU A 1 424 ? -7.843 -10.155 20.585 1.00 94.06 424 LEU A C 1
ATOM 3379 O O . LEU A 1 424 ? -6.670 -9.776 20.618 1.00 94.06 424 LEU A O 1
ATOM 3383 N N . LYS A 1 425 ? -8.176 -11.438 20.422 1.00 91.00 425 LYS A N 1
ATOM 3384 C CA . LYS A 1 425 ? -7.186 -12.493 20.206 1.00 91.00 425 LYS A CA 1
ATOM 3385 C C . LYS A 1 425 ? -6.392 -12.229 18.926 1.00 91.00 425 LYS A C 1
ATOM 3387 O O . LYS A 1 425 ? -6.974 -12.002 17.865 1.00 91.00 425 LYS A O 1
ATOM 3392 N N . GLU A 1 426 ? -5.070 -12.299 19.016 1.00 90.69 426 GLU A N 1
ATOM 3393 C CA . GLU A 1 426 ? -4.159 -12.142 17.884 1.00 90.69 426 GLU A CA 1
ATOM 3394 C C . GLU A 1 426 ? -4.237 -13.315 16.894 1.00 90.69 426 GLU A C 1
ATOM 3396 O O . GLU A 1 426 ? -4.582 -14.447 17.258 1.00 90.69 426 GLU A O 1
ATOM 3401 N N . SER A 1 427 ? -3.921 -13.044 15.625 1.00 92.06 427 SER A N 1
ATOM 3402 C CA . SER A 1 427 ? -4.008 -14.066 14.570 1.00 92.06 427 SER A CA 1
ATOM 3403 C C . SER A 1 427 ? -2.817 -15.028 14.545 1.00 92.06 427 SER A C 1
ATOM 3405 O O . SER A 1 427 ? -2.969 -16.163 14.094 1.00 92.06 427 SER A O 1
ATOM 3407 N N . GLY A 1 428 ? -1.636 -14.595 14.999 1.00 89.56 428 GLY A N 1
ATOM 3408 C CA . GLY A 1 428 ? -0.361 -15.285 14.788 1.00 89.56 428 GLY A CA 1
ATOM 3409 C C . GLY A 1 428 ? 0.262 -15.056 13.403 1.00 89.56 428 GLY A C 1
ATOM 3410 O O . GLY A 1 428 ? 1.344 -15.574 13.140 1.00 89.56 428 GLY A O 1
ATOM 3411 N N . PHE A 1 429 ? -0.391 -14.297 12.512 1.00 89.62 429 PHE A N 1
ATOM 3412 C CA . PHE A 1 429 ? 0.020 -14.114 11.115 1.00 89.62 429 PHE A CA 1
ATOM 3413 C C . PHE A 1 429 ? 0.124 -12.634 10.728 1.00 89.62 429 PHE A C 1
ATOM 3415 O O . PHE A 1 429 ? -0.780 -12.080 10.098 1.00 89.62 429 PHE A O 1
ATOM 3422 N N . ALA A 1 430 ? 1.251 -12.009 11.073 1.00 91.81 430 ALA A N 1
ATOM 3423 C CA . ALA A 1 430 ? 1.491 -10.589 10.827 1.00 91.81 430 ALA A CA 1
ATOM 3424 C C . ALA A 1 430 ? 1.495 -10.242 9.329 1.00 91.81 430 ALA A C 1
ATOM 3426 O O . ALA A 1 430 ? 2.091 -10.957 8.519 1.00 91.81 430 ALA A O 1
ATOM 3427 N N . ARG A 1 431 ? 0.802 -9.158 8.954 1.00 92.38 431 ARG A N 1
ATOM 3428 C CA . ARG A 1 431 ? 0.616 -8.765 7.546 1.00 92.38 431 ARG A CA 1
ATOM 3429 C C . ARG A 1 431 ? 0.125 -7.332 7.372 1.00 92.38 431 ARG A C 1
ATOM 3431 O O . ARG A 1 431 ? -0.596 -6.813 8.218 1.00 92.38 431 ARG A O 1
ATOM 3438 N N . TYR A 1 432 ? 0.396 -6.734 6.214 1.00 94.81 432 TYR A N 1
ATOM 3439 C CA . TYR A 1 432 ? -0.177 -5.445 5.793 1.00 94.81 432 TYR A CA 1
ATOM 3440 C C . TYR A 1 432 ? -0.586 -5.459 4.313 1.00 94.81 432 TYR A C 1
ATOM 3442 O O . TYR A 1 432 ? -0.258 -6.389 3.575 1.00 94.81 432 TYR A O 1
ATOM 3450 N N . LEU A 1 433 ? -1.367 -4.458 3.894 1.00 96.75 433 LEU A N 1
ATOM 3451 C CA . LEU A 1 433 ? -1.961 -4.338 2.556 1.00 96.75 433 LEU A CA 1
ATOM 3452 C C . LEU A 1 433 ? -2.732 -5.603 2.118 1.00 96.75 433 LEU A C 1
ATOM 3454 O O . LEU A 1 433 ? -2.783 -5.939 0.937 1.00 96.75 433 LEU A O 1
ATOM 3458 N N . HIS A 1 434 ? -3.327 -6.318 3.071 1.00 97.56 434 HIS A N 1
ATOM 3459 C CA . HIS A 1 434 ? -4.288 -7.388 2.809 1.00 97.56 434 HIS A CA 1
ATOM 3460 C C . HIS A 1 434 ? -5.690 -6.796 2.605 1.00 97.56 434 HIS A C 1
ATOM 3462 O O . HIS A 1 434 ? -5.888 -5.588 2.754 1.00 97.56 434 HIS A O 1
ATOM 3468 N N . SER A 1 435 ? -6.671 -7.634 2.276 1.00 97.69 435 SER A N 1
ATOM 3469 C CA . SER A 1 435 ? -8.086 -7.254 2.303 1.00 97.69 435 SER A CA 1
ATOM 3470 C C . SER A 1 435 ? -8.840 -8.064 3.351 1.00 97.69 435 SER A C 1
ATOM 3472 O O . SER A 1 435 ? -8.445 -9.185 3.681 1.00 97.69 435 SER A O 1
ATOM 3474 N N . ALA A 1 436 ? -9.908 -7.477 3.885 1.00 97.75 436 ALA A N 1
ATOM 3475 C CA . ALA A 1 436 ? -10.821 -8.163 4.778 1.00 97.75 436 ALA A CA 1
ATOM 3476 C C . ALA A 1 436 ? -12.269 -7.822 4.435 1.00 97.75 436 ALA A C 1
ATOM 3478 O O . ALA A 1 436 ? -12.561 -6.702 4.015 1.00 97.75 436 ALA A O 1
ATOM 3479 N N . VAL A 1 437 ? -13.158 -8.791 4.626 1.00 97.44 437 VAL A N 1
ATOM 3480 C CA . VAL A 1 437 ? -14.608 -8.637 4.473 1.00 97.44 437 VAL A CA 1
ATOM 3481 C C . VAL A 1 437 ? -15.335 -9.331 5.618 1.00 97.44 437 VAL A C 1
ATOM 3483 O O . VAL A 1 437 ? -14.795 -10.258 6.220 1.00 97.44 437 VAL A O 1
ATOM 3486 N N . LEU A 1 438 ? -16.559 -8.902 5.913 1.00 95.12 438 LEU A N 1
ATOM 3487 C CA . LEU A 1 438 ? -17.430 -9.553 6.888 1.00 95.12 438 LEU A CA 1
ATOM 3488 C C . LEU A 1 438 ? -18.526 -10.322 6.144 1.00 95.12 438 LEU A C 1
ATOM 3490 O O . LEU A 1 438 ? -19.221 -9.741 5.315 1.00 95.12 438 LEU A O 1
ATOM 3494 N N . ILE A 1 439 ? -18.660 -11.621 6.412 1.00 93.69 439 ILE A N 1
ATOM 3495 C CA . ILE A 1 439 ? -19.720 -12.468 5.849 1.00 93.69 439 ILE A CA 1
ATOM 3496 C C . ILE A 1 439 ? -20.289 -13.338 6.968 1.00 93.69 439 ILE A C 1
ATOM 3498 O O . ILE A 1 439 ? -19.558 -14.141 7.549 1.00 93.69 439 ILE A O 1
ATOM 3502 N N . ASN A 1 440 ? -21.588 -13.209 7.269 1.00 88.62 440 ASN A N 1
ATOM 3503 C CA . ASN A 1 440 ? -22.292 -14.052 8.245 1.00 88.62 440 ASN A CA 1
ATOM 3504 C C . ASN A 1 440 ? -21.538 -14.200 9.582 1.00 88.62 440 ASN A C 1
ATOM 3506 O O . ASN A 1 440 ? -21.306 -15.316 10.042 1.00 88.62 440 ASN A O 1
ATOM 3510 N N . GLY A 1 441 ? -21.098 -13.094 10.192 1.00 88.00 441 GLY A N 1
ATOM 3511 C CA . GLY A 1 441 ? -20.395 -13.111 11.485 1.00 88.00 441 GLY A CA 1
ATOM 3512 C C . GLY A 1 441 ? -18.952 -13.644 11.452 1.00 88.00 441 GLY A C 1
ATOM 3513 O O . GLY A 1 441 ? -18.334 -13.805 12.505 1.00 88.00 441 GLY A O 1
ATOM 3514 N N . ALA A 1 442 ? -18.393 -13.915 10.271 1.00 92.81 442 ALA A N 1
ATOM 3515 C CA . ALA A 1 442 ? -16.988 -14.261 10.092 1.00 92.81 442 ALA A CA 1
ATOM 3516 C C . ALA A 1 442 ? -16.258 -13.149 9.327 1.00 92.81 442 ALA A C 1
ATOM 3518 O O . ALA A 1 442 ? -16.654 -12.770 8.224 1.00 92.81 442 ALA A O 1
ATOM 3519 N N . MET A 1 443 ? -15.174 -12.635 9.904 1.00 96.06 443 MET A N 1
ATOM 3520 C CA . MET A 1 443 ? -14.249 -11.741 9.213 1.00 96.06 443 MET A CA 1
ATOM 3521 C C . MET A 1 443 ? -13.266 -12.598 8.409 1.00 96.06 443 MET A C 1
ATOM 3523 O O . MET A 1 443 ? -12.517 -13.387 8.984 1.00 96.06 443 MET A O 1
ATOM 3527 N N . LEU A 1 444 ? -13.282 -12.469 7.084 1.00 97.56 444 LEU A N 1
ATOM 3528 C CA . LEU A 1 444 ? -12.427 -13.210 6.155 1.00 97.56 444 LEU A CA 1
ATOM 3529 C C . LEU A 1 444 ? -11.283 -12.321 5.680 1.00 97.56 444 LEU A C 1
ATOM 3531 O O . LEU A 1 444 ? -11.532 -11.204 5.238 1.00 97.56 444 LEU A O 1
ATOM 3535 N N . ILE A 1 445 ? -10.048 -12.815 5.757 1.00 97.69 445 ILE A N 1
ATOM 3536 C CA . ILE A 1 445 ? -8.824 -12.078 5.428 1.00 97.69 445 ILE A CA 1
ATOM 3537 C C . ILE A 1 445 ? -8.098 -12.808 4.305 1.00 97.69 445 ILE A C 1
ATOM 3539 O O . ILE A 1 445 ? -7.793 -13.992 4.453 1.00 97.69 445 ILE A O 1
ATOM 3543 N N . PHE A 1 446 ? -7.759 -12.103 3.225 1.00 97.62 446 PHE A N 1
ATOM 3544 C CA . PHE A 1 446 ? -7.029 -12.677 2.095 1.00 97.62 446 PHE A CA 1
ATOM 3545 C C . PHE A 1 446 ? -5.723 -11.936 1.794 1.00 97.62 446 PHE A C 1
ATOM 3547 O O . PHE A 1 446 ? -5.678 -10.704 1.714 1.00 97.62 446 PHE A O 1
ATOM 3554 N N . GLY A 1 447 ? -4.665 -12.721 1.585 1.00 95.56 447 GLY A N 1
ATOM 3555 C CA . GLY A 1 447 ? -3.364 -12.277 1.096 1.00 95.56 447 GLY A CA 1
ATOM 3556 C C . GLY A 1 447 ? -2.667 -11.255 1.994 1.00 95.56 447 GLY A C 1
ATOM 3557 O O . GLY A 1 447 ? -2.756 -11.325 3.223 1.00 95.56 447 GLY A O 1
ATOM 3558 N N . GLY A 1 448 ? -1.955 -10.315 1.374 1.00 94.69 448 GLY A N 1
ATOM 3559 C CA . GLY A 1 448 ? -1.130 -9.315 2.052 1.00 94.69 448 GLY A CA 1
ATOM 3560 C C . GLY A 1 448 ? 0.363 -9.590 1.931 1.00 94.69 448 GLY A C 1
ATOM 3561 O O . GLY A 1 448 ? 0.785 -10.643 1.448 1.00 94.69 448 GLY A O 1
ATOM 3562 N N . ASN A 1 449 ? 1.153 -8.609 2.360 1.00 91.69 449 ASN A N 1
ATOM 3563 C CA . ASN A 1 449 ? 2.593 -8.750 2.499 1.00 91.69 449 ASN A CA 1
ATOM 3564 C C . ASN A 1 449 ? 2.913 -9.215 3.924 1.00 91.69 449 ASN A C 1
ATOM 3566 O O . ASN A 1 449 ? 2.444 -8.614 4.894 1.00 91.69 449 ASN A O 1
ATOM 3570 N N . THR A 1 450 ? 3.646 -10.324 4.012 1.00 86.62 450 THR A N 1
ATOM 3571 C CA . THR A 1 450 ? 3.927 -11.090 5.236 1.00 86.62 450 THR A CA 1
ATOM 3572 C C . THR A 1 450 ? 5.412 -11.096 5.608 1.00 86.62 450 THR A C 1
ATOM 3574 O O . THR A 1 450 ? 5.807 -11.831 6.511 1.00 86.62 450 THR A O 1
ATOM 3577 N N . HIS A 1 451 ? 6.255 -10.332 4.907 1.00 78.44 451 HIS A N 1
ATOM 3578 C CA . HIS A 1 451 ? 7.690 -10.308 5.178 1.00 78.44 451 HIS A CA 1
ATOM 3579 C C . HIS A 1 451 ? 7.989 -9.568 6.484 1.00 78.44 451 HIS A C 1
ATOM 3581 O O . HIS A 1 451 ? 7.718 -8.377 6.609 1.00 78.44 451 HIS A O 1
ATOM 3587 N N . ASN A 1 452 ? 8.552 -10.280 7.457 1.00 66.19 452 ASN A N 1
ATOM 3588 C CA . ASN A 1 452 ? 9.026 -9.705 8.708 1.00 66.19 452 ASN A CA 1
ATOM 3589 C C . ASN A 1 452 ? 10.554 -9.640 8.643 1.00 66.19 452 ASN A C 1
ATOM 3591 O O . ASN A 1 452 ? 11.170 -10.703 8.548 1.00 66.19 452 ASN A O 1
ATOM 3595 N N . ASP A 1 453 ? 11.126 -8.431 8.703 1.00 56.16 453 ASP A N 1
ATOM 3596 C CA . ASP A 1 453 ? 12.540 -8.047 8.474 1.00 56.16 453 ASP A CA 1
ATOM 3597 C C . ASP A 1 453 ? 13.570 -8.676 9.449 1.00 56.16 453 ASP A C 1
ATOM 3599 O O . ASP A 1 453 ? 14.580 -8.079 9.822 1.00 56.16 453 ASP A O 1
ATOM 3603 N N . THR A 1 454 ? 13.321 -9.893 9.929 1.00 46.12 454 THR A N 1
ATOM 3604 C CA . THR A 1 454 ? 14.209 -10.639 10.816 1.00 46.12 454 THR A CA 1
ATOM 3605 C C . THR A 1 454 ? 15.177 -11.512 10.024 1.00 46.12 454 THR A C 1
ATOM 3607 O O . THR A 1 454 ? 14.785 -12.303 9.167 1.00 46.12 454 THR A O 1
ATOM 3610 N N . SER A 1 455 ? 16.447 -11.429 10.416 1.00 40.00 455 SER A N 1
ATOM 3611 C CA . SER A 1 455 ? 17.635 -12.141 9.918 1.00 40.00 455 SER A CA 1
ATOM 3612 C C . SER A 1 455 ? 17.576 -13.683 9.925 1.00 40.00 455 SER A C 1
ATOM 3614 O O . SER A 1 455 ? 18.575 -14.336 9.638 1.00 40.00 455 SER A O 1
ATOM 3616 N N . LEU A 1 456 ? 16.427 -14.276 10.261 1.00 40.12 456 LEU A N 1
ATOM 3617 C CA . LEU A 1 456 ? 16.171 -15.722 10.306 1.00 40.12 456 LEU A CA 1
ATOM 3618 C C . LEU A 1 456 ? 15.218 -16.196 9.197 1.00 40.12 456 LEU A C 1
ATOM 3620 O O . LEU A 1 456 ? 14.932 -17.389 9.094 1.00 40.12 456 LEU A O 1
ATOM 3624 N N . SER A 1 457 ? 14.723 -15.279 8.365 1.00 43.78 457 SER A N 1
ATOM 3625 C CA . SER A 1 457 ? 13.883 -15.588 7.212 1.00 43.78 457 SER A CA 1
ATOM 3626 C C . SER A 1 457 ? 14.738 -16.119 6.051 1.00 43.78 457 SER A C 1
ATOM 3628 O O . SER A 1 457 ? 14.999 -15.428 5.065 1.00 43.78 457 SER A O 1
ATOM 3630 N N . ASN A 1 458 ? 15.158 -17.379 6.138 1.00 39.56 458 ASN A N 1
ATOM 3631 C CA . ASN A 1 458 ? 15.560 -18.124 4.947 1.00 39.56 458 ASN A CA 1
ATOM 3632 C C . ASN A 1 458 ? 14.305 -18.320 4.071 1.00 39.56 458 ASN A C 1
ATOM 3634 O O . ASN A 1 458 ? 13.513 -19.226 4.322 1.00 39.56 458 ASN A O 1
ATOM 3638 N N . GLY A 1 459 ? 14.092 -17.451 3.076 1.00 50.00 459 GLY A N 1
ATOM 3639 C CA . GLY A 1 459 ? 13.082 -17.656 2.032 1.00 50.00 459 GLY A CA 1
ATOM 3640 C C . GLY A 1 459 ? 11.635 -17.228 2.337 1.00 50.00 459 GLY A C 1
ATOM 3641 O O . GLY A 1 459 ? 10.706 -17.951 1.980 1.00 50.00 459 GLY A O 1
ATOM 3642 N N . ALA A 1 460 ? 11.384 -16.065 2.951 1.00 57.19 460 ALA A N 1
ATOM 3643 C CA . ALA A 1 460 ? 10.014 -15.541 3.043 1.00 57.19 460 ALA A CA 1
ATOM 3644 C C . ALA A 1 460 ? 9.554 -14.870 1.734 1.00 57.19 460 ALA A C 1
ATOM 3646 O O . ALA A 1 460 ? 10.246 -14.032 1.152 1.00 57.19 460 ALA A O 1
ATOM 3647 N N . LYS A 1 461 ? 8.338 -15.212 1.289 1.00 72.06 461 LYS A N 1
ATOM 3648 C CA . LYS A 1 461 ? 7.659 -14.545 0.169 1.00 72.06 461 LYS A CA 1
ATOM 3649 C C . LYS A 1 461 ? 7.171 -13.159 0.601 1.00 72.06 461 LYS A C 1
ATOM 3651 O O . LYS A 1 461 ? 6.556 -13.026 1.660 1.00 72.06 461 LYS A O 1
ATOM 3656 N N . CYS A 1 462 ? 7.369 -12.143 -0.244 1.00 83.56 462 CYS A N 1
ATOM 3657 C CA . CYS A 1 462 ? 6.839 -10.792 -0.007 1.00 83.56 462 CYS A CA 1
ATOM 3658 C C . CYS A 1 462 ? 5.312 -10.727 -0.057 1.00 83.56 462 CYS A C 1
ATOM 3660 O O . CYS A 1 462 ? 4.711 -9.790 0.449 1.00 83.56 462 CYS A O 1
ATOM 3662 N N . PHE A 1 463 ? 4.668 -11.677 -0.722 1.00 87.38 463 PHE A N 1
ATOM 3663 C CA . PHE A 1 463 ? 3.233 -11.683 -0.951 1.00 87.38 463 PHE A CA 1
ATOM 3664 C C . PHE A 1 463 ? 2.663 -13.067 -0.672 1.00 87.38 463 PHE A C 1
ATOM 3666 O O . PHE A 1 463 ? 3.294 -14.086 -0.950 1.00 87.38 463 PHE A O 1
ATOM 3673 N N . SER A 1 464 ? 1.447 -13.095 -0.134 1.00 89.19 464 SER A N 1
ATOM 3674 C CA . SER A 1 464 ? 0.785 -14.319 0.304 1.00 89.19 464 SER A CA 1
ATOM 3675 C C . SER A 1 464 ? -0.584 -14.497 -0.363 1.00 89.19 464 SER A C 1
ATOM 3677 O O . SER A 1 464 ? -1.227 -13.527 -0.767 1.00 89.19 464 SER A O 1
ATOM 3679 N N . ALA A 1 465 ? -1.023 -15.751 -0.485 1.00 91.44 465 ALA A N 1
ATOM 3680 C CA . ALA A 1 465 ? -2.398 -16.168 -0.782 1.00 91.44 465 ALA A CA 1
ATOM 3681 C C . ALA A 1 465 ? -3.051 -16.858 0.431 1.00 91.44 465 ALA A C 1
ATOM 3683 O O . ALA A 1 465 ? -4.027 -17.595 0.281 1.00 91.44 465 ALA A O 1
ATOM 3684 N N . ASP A 1 466 ? -2.490 -16.679 1.632 1.00 92.31 466 ASP A N 1
ATOM 3685 C CA . ASP A 1 466 ? -3.092 -17.203 2.854 1.00 92.31 466 ASP A CA 1
ATOM 3686 C C . ASP A 1 466 ? -4.493 -16.627 3.035 1.00 92.31 466 ASP A C 1
ATOM 3688 O O . ASP A 1 466 ? -4.741 -15.441 2.786 1.00 92.31 466 ASP A O 1
ATOM 3692 N N . PHE A 1 467 ? -5.383 -17.485 3.519 1.00 94.88 467 PHE A N 1
ATOM 3693 C CA . PHE A 1 467 ? -6.776 -17.163 3.740 1.00 94.88 467 PHE A CA 1
ATOM 3694 C C . PHE A 1 467 ? -7.129 -17.485 5.189 1.00 94.88 467 PHE A C 1
ATOM 3696 O O . PHE A 1 467 ? -6.942 -18.613 5.643 1.00 94.88 467 PHE A O 1
ATOM 3703 N N . LEU A 1 468 ? -7.571 -16.482 5.941 1.00 95.56 468 LEU A N 1
ATOM 3704 C CA . LEU A 1 468 ? -7.870 -16.601 7.368 1.00 95.56 468 LEU A CA 1
ATOM 3705 C C . LEU A 1 468 ? -9.332 -16.244 7.620 1.00 95.56 468 LEU A C 1
ATOM 3707 O O . LEU A 1 468 ? -9.907 -15.412 6.921 1.00 95.56 468 LEU A O 1
ATOM 3711 N N . ALA A 1 469 ? -9.907 -16.839 8.657 1.00 96.00 469 ALA A N 1
ATOM 3712 C CA . ALA A 1 469 ? -11.212 -16.478 9.180 1.00 96.00 469 ALA A CA 1
ATOM 3713 C C . ALA A 1 469 ? -11.119 -16.185 10.676 1.00 96.00 469 ALA A C 1
ATOM 3715 O O . ALA A 1 469 ? -10.516 -16.954 11.429 1.00 96.00 469 ALA A O 1
ATOM 3716 N N . TYR A 1 470 ? -11.763 -15.103 11.095 1.00 94.94 470 TYR A N 1
ATOM 3717 C CA . TYR A 1 470 ? -11.975 -14.751 12.490 1.00 94.94 470 TYR A CA 1
ATOM 3718 C C . TYR A 1 470 ? -13.471 -14.776 12.813 1.00 94.94 470 TYR A C 1
ATOM 3720 O O . TYR A 1 470 ? -14.270 -14.083 12.182 1.00 94.94 470 TYR A O 1
ATOM 3728 N N . ASP A 1 471 ? -13.856 -15.598 13.787 1.00 91.38 471 ASP A N 1
ATOM 3729 C CA . ASP A 1 471 ? -15.224 -15.680 14.305 1.00 91.38 471 ASP A CA 1
ATOM 3730 C C . ASP A 1 471 ? -15.439 -14.571 15.341 1.00 91.38 471 ASP A C 1
ATOM 3732 O O . ASP A 1 471 ? -14.925 -14.656 16.462 1.00 91.38 471 ASP A O 1
ATOM 3736 N N . ILE A 1 472 ? -16.209 -13.540 14.979 1.00 90.19 472 ILE A N 1
ATOM 3737 C CA . ILE A 1 472 ? -16.383 -12.342 15.818 1.00 90.19 472 ILE A CA 1
ATOM 3738 C C . ILE A 1 472 ? -17.097 -12.644 17.138 1.00 90.19 472 ILE A C 1
ATOM 3740 O O . ILE A 1 472 ? -16.894 -11.941 18.127 1.00 90.19 472 ILE A O 1
ATOM 3744 N N . ALA A 1 473 ? -17.939 -13.680 17.163 1.00 85.88 473 ALA A N 1
ATOM 3745 C CA . ALA A 1 473 ? -18.734 -14.025 18.333 1.00 85.88 473 ALA A CA 1
ATOM 3746 C C . ALA A 1 473 ? -17.920 -14.838 19.347 1.00 85.88 473 ALA A C 1
ATOM 3748 O O . ALA A 1 473 ? -18.124 -14.698 20.555 1.00 85.88 473 ALA A O 1
ATOM 3749 N N . CYS A 1 474 ? -17.007 -15.687 18.865 1.00 85.75 474 CYS A N 1
ATOM 3750 C CA . CYS A 1 474 ? -16.192 -16.551 19.721 1.00 85.75 474 CYS A CA 1
ATOM 3751 C C . CYS A 1 474 ? -14.769 -16.055 19.960 1.00 85.75 474 CYS A C 1
ATOM 3753 O O . CYS A 1 474 ? -14.116 -16.563 20.876 1.00 85.75 474 CYS A O 1
ATOM 3755 N N . ASP A 1 475 ? -14.322 -15.038 19.222 1.00 89.50 475 ASP A N 1
ATOM 3756 C CA . ASP A 1 475 ? -12.971 -14.493 19.316 1.00 89.50 475 ASP A CA 1
ATOM 3757 C C . ASP A 1 475 ? -11.916 -15.579 19.036 1.00 89.50 475 ASP A C 1
ATOM 3759 O O . ASP A 1 475 ? -11.014 -15.867 19.827 1.00 89.50 475 ASP A O 1
ATOM 3763 N N . GLU A 1 476 ? -12.096 -16.249 17.892 1.00 89.19 476 GLU A N 1
ATOM 3764 C CA . GLU A 1 476 ? -11.290 -17.386 17.450 1.00 89.19 476 GLU A CA 1
ATOM 3765 C C . GLU A 1 476 ? -10.844 -17.239 15.994 1.00 89.19 476 GLU A C 1
ATOM 3767 O O . GLU A 1 476 ? -11.641 -16.950 15.105 1.00 89.19 476 GLU A O 1
ATOM 3772 N N . TRP A 1 477 ? -9.559 -17.511 15.761 1.00 92.38 477 TRP A N 1
ATOM 3773 C CA . TRP A 1 477 ? -8.943 -17.548 14.440 1.00 92.38 477 TRP A CA 1
ATOM 3774 C C . TRP A 1 477 ? -8.869 -18.966 13.890 1.00 92.38 477 TRP A C 1
ATOM 3776 O O . TRP A 1 477 ? -8.597 -19.923 14.624 1.00 92.38 477 TRP A O 1
ATOM 3786 N N . LYS A 1 478 ? -9.011 -19.089 12.571 1.00 92.19 478 LYS A N 1
ATOM 3787 C CA . LYS A 1 478 ? -8.651 -20.296 11.835 1.00 92.19 478 LYS A CA 1
ATOM 3788 C C . LYS A 1 478 ? -8.061 -19.968 10.469 1.00 92.19 478 LYS A C 1
ATOM 3790 O O . LYS A 1 478 ? -8.491 -19.039 9.796 1.00 92.19 478 LYS A O 1
ATOM 3795 N N . ILE A 1 479 ? -7.104 -20.788 10.052 1.00 92.19 479 ILE A N 1
ATOM 3796 C CA . ILE A 1 479 ? -6.586 -20.805 8.688 1.00 92.19 479 ILE A CA 1
ATOM 3797 C C . ILE A 1 479 ? -7.575 -21.585 7.820 1.00 92.19 479 ILE A C 1
ATOM 3799 O O . ILE A 1 479 ? -7.963 -22.704 8.171 1.00 92.19 479 ILE A O 1
ATOM 3803 N N . LEU A 1 480 ? -7.984 -20.984 6.711 1.00 92.88 480 LEU A N 1
ATOM 3804 C CA . LEU A 1 480 ? -8.809 -21.604 5.686 1.00 92.88 480 LEU A CA 1
ATOM 3805 C C . LEU A 1 480 ? -7.931 -22.194 4.570 1.00 92.88 480 LEU A C 1
ATOM 3807 O O . LEU A 1 480 ? -6.779 -21.783 4.400 1.00 92.88 480 LEU A O 1
ATOM 3811 N N . PRO A 1 481 ? -8.454 -23.156 3.789 1.00 90.69 481 PRO A N 1
ATOM 3812 C CA . PRO A 1 481 ? -7.748 -23.678 2.627 1.00 90.69 481 PRO A CA 1
ATOM 3813 C C . PRO A 1 481 ? -7.387 -22.565 1.637 1.00 90.69 481 PRO A C 1
ATOM 3815 O O . PRO A 1 481 ? -8.202 -21.683 1.348 1.00 90.69 481 PRO A O 1
ATOM 3818 N N . LYS A 1 482 ? -6.165 -22.624 1.098 1.00 85.81 482 LYS A N 1
ATOM 3819 C CA . LYS A 1 482 ? -5.715 -21.715 0.036 1.00 85.81 482 LYS A CA 1
ATOM 3820 C C . LYS A 1 482 ? -6.553 -21.916 -1.238 1.00 85.81 482 LYS A C 1
ATOM 3822 O O . LYS A 1 482 ? -7.062 -23.021 -1.449 1.00 85.81 482 LYS A O 1
ATOM 3827 N N . PRO A 1 483 ? -6.681 -20.893 -2.105 1.00 89.88 483 PRO A N 1
ATOM 3828 C CA . PRO A 1 483 ? -7.380 -21.039 -3.377 1.00 89.88 483 PRO A CA 1
ATOM 3829 C C . PRO A 1 483 ? -6.793 -22.176 -4.221 1.00 89.88 483 PRO A C 1
ATOM 3831 O O . PRO A 1 483 ? -5.614 -22.158 -4.561 1.00 89.88 483 PRO A O 1
ATOM 3834 N N . ASN A 1 484 ? -7.625 -23.157 -4.572 1.00 84.94 484 ASN A N 1
ATOM 3835 C CA . ASN A 1 484 ? -7.248 -24.264 -5.450 1.00 84.94 484 ASN A CA 1
ATOM 3836 C C . ASN A 1 484 ? -7.561 -23.896 -6.909 1.00 84.94 484 ASN A C 1
ATOM 3838 O O . ASN A 1 484 ? -8.578 -24.312 -7.465 1.00 84.94 484 ASN A O 1
ATOM 3842 N N . LEU A 1 485 ? -6.727 -23.033 -7.489 1.00 86.44 485 LEU A N 1
ATOM 3843 C CA . LEU A 1 485 ? -6.862 -22.514 -8.852 1.00 86.44 485 LEU A CA 1
ATOM 3844 C C . LEU A 1 485 ? -5.685 -22.986 -9.720 1.00 86.44 485 LEU A C 1
ATOM 3846 O O . LEU A 1 485 ? -4.663 -23.424 -9.208 1.00 86.44 485 LEU A O 1
ATOM 3850 N N . HIS A 1 486 ? -5.817 -22.875 -11.044 1.00 78.31 486 HIS A N 1
ATOM 3851 C CA . HIS A 1 486 ? -4.790 -23.313 -12.005 1.00 78.31 486 HIS A CA 1
ATOM 3852 C C . HIS A 1 486 ? -3.527 -22.429 -12.031 1.00 78.31 486 HIS A C 1
ATOM 3854 O O . HIS A 1 486 ? -2.588 -22.737 -12.754 1.00 78.31 486 HIS A O 1
ATOM 3860 N N . ARG A 1 487 ? -3.502 -21.325 -11.273 1.00 79.12 487 ARG A N 1
ATOM 3861 C CA . ARG A 1 487 ? -2.360 -20.411 -11.163 1.00 79.12 487 ARG A CA 1
ATOM 3862 C C . ARG A 1 487 ? -2.217 -19.867 -9.751 1.00 79.12 487 ARG A C 1
ATOM 3864 O O . ARG A 1 487 ? -3.213 -19.771 -9.028 1.00 79.12 487 ARG A O 1
ATOM 3871 N N . ASP A 1 488 ? -1.008 -19.440 -9.399 1.00 83.00 488 ASP A N 1
ATOM 3872 C CA . ASP A 1 488 ? -0.769 -18.748 -8.138 1.00 83.00 488 ASP A CA 1
ATOM 3873 C C . ASP A 1 488 ? -1.470 -17.389 -8.099 1.00 83.00 488 ASP A C 1
ATOM 3875 O O . ASP A 1 488 ? -1.491 -16.629 -9.067 1.00 83.00 488 ASP A O 1
ATOM 3879 N N . VAL A 1 489 ? -2.047 -17.071 -6.942 1.00 90.06 489 VAL A N 1
ATOM 3880 C CA . VAL A 1 489 ? -2.843 -15.850 -6.739 1.00 90.06 489 VAL A CA 1
ATOM 3881 C C . VAL A 1 489 ? -2.342 -14.999 -5.573 1.00 90.06 489 VAL A C 1
ATOM 3883 O O . VAL A 1 489 ? -3.084 -14.158 -5.063 1.00 90.06 489 VAL A O 1
ATOM 3886 N N . ASN A 1 490 ? -1.091 -15.207 -5.152 1.00 90.31 490 ASN A N 1
ATOM 3887 C CA . ASN A 1 490 ? -0.458 -14.460 -4.065 1.00 90.31 490 ASN A CA 1
ATOM 3888 C C . ASN A 1 490 ? -0.392 -12.965 -4.401 1.00 90.31 490 ASN A C 1
ATOM 3890 O O . ASN A 1 490 ? 0.005 -12.617 -5.509 1.00 90.31 490 ASN A O 1
ATOM 3894 N N . ARG A 1 491 ? -0.785 -12.083 -3.473 1.00 94.06 491 ARG A N 1
ATOM 3895 C CA . ARG A 1 491 ? -0.877 -10.636 -3.750 1.00 94.06 491 ARG A CA 1
ATOM 3896 C C . ARG A 1 491 ? -1.034 -9.777 -2.497 1.00 94.06 491 ARG A C 1
ATOM 3898 O O . ARG A 1 491 ? -1.593 -10.218 -1.494 1.00 94.06 491 ARG A O 1
ATOM 3905 N N . PHE A 1 492 ? -0.681 -8.499 -2.603 1.00 96.19 492 PHE A N 1
ATOM 3906 C CA . PHE A 1 492 ? -1.067 -7.447 -1.647 1.00 96.19 492 PHE A CA 1
ATOM 3907 C C . PHE A 1 492 ? -1.510 -6.166 -2.364 1.00 96.19 492 PHE A C 1
ATOM 3909 O O . PHE A 1 492 ? -1.388 -6.043 -3.579 1.00 96.19 492 PHE A O 1
ATOM 3916 N N . GLY A 1 493 ? -2.085 -5.215 -1.631 1.00 96.88 493 GLY A N 1
ATOM 3917 C CA . GLY A 1 493 ? -2.608 -3.958 -2.170 1.00 96.88 493 GLY A CA 1
ATOM 3918 C C . GLY A 1 493 ? -3.869 -4.126 -3.022 1.00 96.88 493 GLY A C 1
ATOM 3919 O O . GLY A 1 493 ? -4.183 -3.246 -3.815 1.00 96.88 493 GLY A O 1
ATOM 3920 N N . HIS A 1 494 ? -4.568 -5.250 -2.909 1.00 98.00 494 HIS A N 1
ATOM 3921 C CA . HIS A 1 494 ? -5.844 -5.486 -3.582 1.00 98.00 494 HIS A CA 1
ATOM 3922 C C . HIS A 1 494 ? -7.010 -4.977 -2.724 1.00 98.00 494 HIS A C 1
ATOM 3924 O O . HIS A 1 494 ? -6.857 -4.710 -1.529 1.00 98.00 494 HIS A O 1
ATOM 3930 N N . THR A 1 495 ? -8.191 -4.868 -3.323 1.00 97.44 495 THR A N 1
ATOM 3931 C CA . THR A 1 495 ? -9.435 -4.571 -2.603 1.00 97.44 495 THR A CA 1
ATOM 3932 C C . THR A 1 495 ? -10.357 -5.783 -2.616 1.00 97.44 495 THR A C 1
ATOM 3934 O O . THR A 1 495 ? -10.252 -6.622 -3.512 1.00 97.44 495 THR A O 1
ATOM 3937 N N . ALA A 1 496 ? -11.251 -5.869 -1.634 1.00 97.56 496 ALA A N 1
ATOM 3938 C CA . ALA A 1 496 ? -12.293 -6.879 -1.601 1.00 97.56 496 ALA A CA 1
ATOM 3939 C C . ALA A 1 496 ? -13.640 -6.252 -1.240 1.00 97.56 496 ALA A C 1
ATOM 3941 O O . ALA A 1 496 ? -13.699 -5.354 -0.400 1.00 97.56 496 ALA A O 1
ATOM 3942 N N . VAL A 1 497 ? -14.706 -6.739 -1.870 1.00 97.06 497 VAL A N 1
ATOM 3943 C CA . VAL A 1 497 ? -16.096 -6.345 -1.611 1.00 97.06 497 VAL A CA 1
ATOM 3944 C C . VAL A 1 497 ? -16.968 -7.589 -1.463 1.00 97.06 497 VAL A C 1
ATOM 3946 O O . VAL A 1 497 ? -16.626 -8.659 -1.971 1.00 97.06 497 VAL A O 1
ATOM 3949 N N . VAL A 1 498 ? -18.102 -7.457 -0.777 1.00 95.81 498 VAL A N 1
ATOM 3950 C CA . VAL A 1 498 ? -19.082 -8.541 -0.622 1.00 95.81 498 VAL A CA 1
ATOM 3951 C C . VAL A 1 498 ? -20.293 -8.250 -1.487 1.00 95.81 498 VAL A C 1
ATOM 3953 O O . VAL A 1 498 ? -20.861 -7.171 -1.384 1.00 95.81 498 VAL A O 1
ATOM 3956 N N . SER A 1 499 ? -20.709 -9.215 -2.306 1.00 94.88 499 SER A N 1
ATOM 3957 C CA . SER A 1 499 ? -21.965 -9.169 -3.061 1.00 94.88 499 SER A CA 1
ATOM 3958 C C . SER A 1 499 ? -22.643 -10.535 -3.008 1.00 94.88 499 SER A C 1
ATOM 3960 O O . SER A 1 499 ? -21.990 -11.553 -3.247 1.00 94.88 499 SER A O 1
ATOM 3962 N N . ASN A 1 500 ? -23.934 -10.573 -2.661 1.00 90.69 500 ASN A N 1
ATOM 3963 C CA . ASN A 1 500 ? -24.730 -11.802 -2.531 1.00 90.69 500 ASN A CA 1
ATOM 3964 C C . ASN A 1 500 ? -24.006 -12.901 -1.726 1.00 90.69 500 ASN A C 1
ATOM 3966 O O . ASN A 1 500 ? -23.802 -14.018 -2.207 1.00 90.69 500 ASN A O 1
ATOM 3970 N N . GLY A 1 501 ? -23.513 -12.545 -0.534 1.00 90.62 501 GLY A N 1
ATOM 3971 C CA . GLY A 1 501 ? -22.792 -13.460 0.362 1.00 90.62 501 GLY A CA 1
ATOM 3972 C C . GLY A 1 501 ? -21.456 -13.981 -0.179 1.00 90.62 501 GLY A C 1
ATOM 3973 O O . GLY A 1 501 ? -20.899 -14.913 0.384 1.00 90.62 501 GLY A O 1
ATOM 3974 N N . SER A 1 502 ? -20.941 -13.418 -1.273 1.00 94.31 502 SER A N 1
ATOM 3975 C CA . SER A 1 502 ? -19.704 -13.849 -1.931 1.00 94.31 502 SER A CA 1
ATOM 3976 C C . SER A 1 502 ? -18.655 -12.747 -1.860 1.00 94.31 502 SER A C 1
ATOM 3978 O O . SER A 1 502 ? -18.982 -11.570 -2.010 1.00 94.31 502 SER A O 1
ATOM 3980 N N . MET A 1 503 ? -17.394 -13.120 -1.669 1.00 96.75 503 MET A N 1
ATOM 3981 C CA . MET A 1 503 ? -16.275 -12.178 -1.646 1.00 96.75 503 MET A CA 1
ATOM 3982 C C . MET A 1 503 ? -15.701 -12.031 -3.056 1.00 96.75 503 MET A C 1
ATOM 3984 O O . MET A 1 503 ? -15.340 -13.026 -3.681 1.00 96.75 503 MET A O 1
ATOM 3988 N N . TYR A 1 504 ? -15.591 -10.796 -3.536 1.00 96.69 504 TYR A N 1
ATOM 3989 C CA . TYR A 1 504 ? -14.961 -10.435 -4.805 1.00 96.69 504 TYR A CA 1
ATOM 3990 C C . TYR A 1 504 ? -13.684 -9.660 -4.519 1.00 96.69 504 TYR A C 1
ATOM 3992 O O . TYR A 1 504 ? -13.715 -8.697 -3.759 1.00 96.69 504 TYR A O 1
ATOM 4000 N N . ILE A 1 505 ? -12.577 -10.060 -5.134 1.00 97.25 505 ILE A N 1
ATOM 4001 C CA . ILE A 1 505 ? -11.255 -9.458 -4.951 1.00 97.25 505 ILE A CA 1
ATOM 4002 C C . ILE A 1 505 ? -10.778 -8.931 -6.290 1.00 97.25 505 ILE A C 1
ATOM 4004 O O . ILE A 1 505 ? -10.841 -9.660 -7.276 1.00 97.25 505 ILE A O 1
ATOM 4008 N N . PHE A 1 506 ? -10.272 -7.701 -6.325 1.00 96.06 506 PHE A N 1
ATOM 4009 C CA . PHE A 1 506 ? -9.768 -7.096 -7.552 1.00 96.06 506 PHE A CA 1
ATOM 4010 C C . PHE A 1 506 ? -8.349 -6.548 -7.399 1.00 96.06 506 PHE A C 1
ATOM 4012 O O . PHE A 1 506 ? -8.011 -5.874 -6.419 1.00 96.06 506 PHE A O 1
ATOM 4019 N N . GLY A 1 507 ? -7.538 -6.830 -8.418 1.00 95.19 507 GLY A N 1
ATOM 4020 C CA . GLY A 1 507 ? -6.208 -6.275 -8.617 1.00 95.19 507 GLY A CA 1
ATOM 4021 C C . GLY A 1 507 ? -5.197 -6.664 -7.542 1.00 95.19 507 GLY A C 1
ATOM 4022 O O . GLY A 1 507 ? -5.202 -7.791 -7.036 1.00 95.19 507 GLY A O 1
ATOM 4023 N N . GLY A 1 508 ? -4.305 -5.729 -7.220 1.00 96.12 508 GLY A N 1
ATOM 4024 C CA . GLY A 1 508 ? -3.177 -5.928 -6.312 1.00 96.12 508 GLY A CA 1
ATOM 4025 C C . GLY A 1 508 ? -1.841 -6.047 -7.037 1.00 96.12 508 GLY A C 1
ATOM 4026 O O . GLY A 1 508 ? -1.721 -5.740 -8.221 1.00 96.12 508 GLY A O 1
ATOM 4027 N N . PHE A 1 509 ? -0.825 -6.459 -6.289 1.00 94.12 509 PHE A N 1
ATOM 4028 C CA . PHE A 1 509 ? 0.554 -6.549 -6.739 1.00 94.12 509 PHE A CA 1
ATOM 4029 C C . PHE A 1 509 ? 1.173 -7.895 -6.357 1.00 94.12 509 PHE A C 1
ATOM 4031 O O . PHE A 1 509 ? 1.049 -8.336 -5.210 1.00 94.12 509 PHE A O 1
ATOM 4038 N N . SER A 1 510 ? 1.846 -8.516 -7.322 1.00 90.88 510 SER A N 1
ATOM 4039 C CA . SER A 1 510 ? 2.580 -9.782 -7.195 1.00 90.88 510 SER A CA 1
ATOM 4040 C C . SER A 1 510 ? 3.827 -9.738 -8.086 1.00 90.88 510 SER A C 1
ATOM 4042 O O . SER A 1 510 ? 3.965 -10.516 -9.029 1.00 90.88 510 SER A O 1
ATOM 4044 N N . SER A 1 511 ? 4.657 -8.711 -7.883 1.00 91.06 511 SER A N 1
ATOM 4045 C CA . SER A 1 511 ? 5.723 -8.257 -8.797 1.00 91.06 511 SER A CA 1
ATOM 4046 C C . SER A 1 511 ? 5.246 -7.637 -10.113 1.00 91.06 511 SER A C 1
ATOM 4048 O O . SER A 1 511 ? 5.911 -6.770 -10.676 1.00 91.06 511 SER A O 1
ATOM 4050 N N . VAL A 1 512 ? 4.051 -8.000 -10.564 1.00 91.62 512 VAL A N 1
ATOM 4051 C CA . VAL A 1 512 ? 3.287 -7.303 -11.599 1.00 91.62 512 VAL A CA 1
ATOM 4052 C C . VAL A 1 512 ? 2.026 -6.701 -10.991 1.00 91.62 512 VAL A C 1
ATOM 4054 O O . VAL A 1 512 ? 1.530 -7.162 -9.958 1.00 91.62 512 VAL A O 1
ATOM 4057 N N . LEU A 1 513 ? 1.493 -5.664 -11.632 1.00 92.44 513 LEU A N 1
ATOM 4058 C CA . LEU A 1 513 ? 0.189 -5.120 -11.271 1.00 92.44 513 LEU A CA 1
ATOM 4059 C C . LEU A 1 513 ? -0.913 -6.001 -11.853 1.00 92.44 513 LEU A C 1
ATOM 406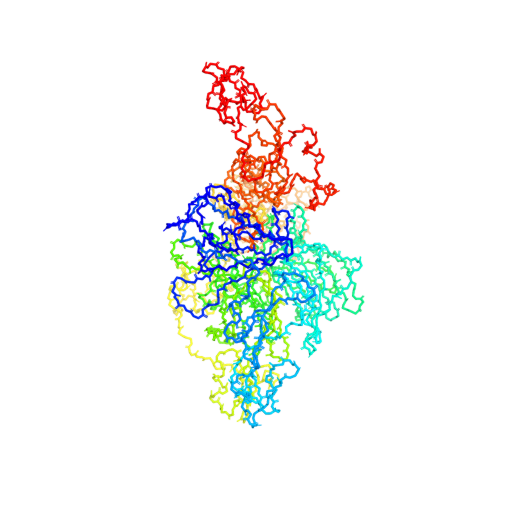1 O O . LEU A 1 513 ? -0.977 -6.225 -13.059 1.00 92.44 513 LEU A O 1
ATOM 4065 N N . LEU A 1 514 ? -1.801 -6.472 -10.987 1.00 92.12 514 LEU A N 1
ATOM 4066 C CA . LEU A 1 514 ? -2.860 -7.405 -11.341 1.00 92.12 514 LEU A CA 1
ATOM 4067 C C . LEU A 1 514 ? -4.138 -6.662 -11.732 1.00 92.12 514 LEU A C 1
ATOM 4069 O O . LEU A 1 514 ? -4.461 -5.609 -11.176 1.00 92.12 514 LEU A O 1
ATOM 4073 N N . ASN A 1 515 ? -4.878 -7.238 -12.675 1.00 90.19 515 ASN A N 1
ATOM 4074 C CA . ASN A 1 515 ? -6.170 -6.755 -13.171 1.00 90.19 515 ASN A CA 1
ATOM 4075 C C . ASN A 1 515 ? -7.253 -7.851 -13.179 1.00 90.19 515 ASN A C 1
ATOM 4077 O O . ASN A 1 515 ? -8.316 -7.671 -13.779 1.00 90.19 515 ASN A O 1
ATOM 4081 N N . ASP A 1 516 ? -6.978 -8.991 -12.549 1.00 90.50 516 ASP A N 1
ATOM 4082 C CA . ASP A 1 516 ? -7.901 -10.110 -12.439 1.00 90.50 516 ASP A CA 1
ATOM 4083 C C . ASP A 1 516 ? -8.888 -9.932 -11.279 1.00 90.50 516 ASP A C 1
ATOM 4085 O O . ASP A 1 516 ? -8.699 -9.115 -10.371 1.00 90.50 516 ASP A O 1
ATOM 4089 N N . ILE A 1 517 ? -9.970 -10.708 -11.345 1.00 92.06 517 ILE A N 1
ATOM 4090 C CA . ILE A 1 517 ? -10.990 -10.794 -10.303 1.00 92.06 517 ILE A CA 1
ATOM 4091 C C . ILE A 1 517 ? -10.935 -12.197 -9.712 1.00 92.06 517 ILE A C 1
ATOM 4093 O O . ILE A 1 517 ? -10.959 -13.167 -10.459 1.00 92.06 517 ILE A O 1
ATOM 4097 N N . LEU A 1 518 ? -10.900 -12.319 -8.389 1.00 94.44 518 LEU A N 1
ATOM 4098 C CA . LEU A 1 518 ? -11.087 -13.597 -7.699 1.00 94.44 518 LEU A CA 1
ATOM 4099 C C . LEU A 1 518 ? -12.423 -13.581 -6.977 1.00 94.44 518 LEU A C 1
ATOM 4101 O O . LEU A 1 518 ? -12.801 -12.566 -6.394 1.00 94.44 518 LEU A O 1
ATOM 4105 N N . VAL A 1 519 ? -13.119 -14.712 -6.991 1.00 95.19 519 VAL A N 1
ATOM 4106 C CA . VAL A 1 519 ? -14.398 -14.866 -6.299 1.00 95.19 519 VAL A CA 1
ATOM 4107 C C . VAL A 1 519 ? -14.303 -16.029 -5.329 1.00 95.19 519 VAL A C 1
ATOM 4109 O O . VAL A 1 519 ? -13.971 -17.143 -5.731 1.00 95.19 519 VAL A O 1
ATOM 4112 N N . TYR A 1 520 ? -14.628 -15.776 -4.065 1.00 96.00 520 TYR A N 1
ATOM 4113 C CA . TYR A 1 520 ? -14.824 -16.809 -3.056 1.00 96.00 520 TYR A CA 1
ATOM 4114 C C . TYR A 1 520 ? -16.307 -16.948 -2.734 1.00 96.00 520 TYR A C 1
ATOM 4116 O O . TYR A 1 520 ? -16.986 -15.978 -2.376 1.00 96.00 520 TYR A O 1
ATOM 4124 N N . LYS A 1 521 ? -16.795 -18.180 -2.862 1.00 94.19 521 LYS A N 1
ATOM 4125 C CA . LYS A 1 521 ? -18.160 -18.584 -2.538 1.00 94.19 521 LYS A CA 1
ATOM 4126 C C . LYS A 1 521 ? -18.107 -19.389 -1.234 1.00 94.19 521 LYS A C 1
ATOM 4128 O O . LYS A 1 521 ? -17.574 -20.501 -1.253 1.00 94.19 521 LYS A O 1
ATOM 4133 N N . PRO A 1 522 ? -18.581 -18.840 -0.100 1.00 93.56 522 PRO A N 1
ATOM 4134 C CA . PRO A 1 522 ? -18.623 -19.576 1.158 1.00 93.56 522 PRO A CA 1
ATOM 4135 C C . PRO A 1 522 ? -19.710 -20.665 1.133 1.00 93.56 522 PRO A C 1
ATOM 4137 O O . PRO A 1 522 ? -20.557 -20.663 0.235 1.00 93.56 522 PRO A O 1
ATOM 4140 N N . PRO A 1 523 ? -19.731 -21.569 2.129 1.00 91.75 523 PRO A N 1
ATOM 4141 C CA . PRO A 1 523 ? -20.833 -22.509 2.285 1.00 91.75 523 PRO A CA 1
ATOM 4142 C C . PRO A 1 523 ? -22.152 -21.774 2.564 1.00 91.75 523 PRO A C 1
ATOM 4144 O O . PRO A 1 523 ? -22.164 -20.625 3.014 1.00 91.75 523 PRO A O 1
ATOM 4147 N N . ASN A 1 524 ? -23.275 -22.447 2.337 1.00 91.50 524 ASN A N 1
ATOM 4148 C CA . ASN A 1 524 ? -24.602 -21.915 2.630 1.00 91.50 524 ASN A CA 1
ATOM 4149 C C . ASN A 1 524 ? -25.180 -22.603 3.877 1.00 91.50 524 ASN A C 1
ATOM 4151 O O . ASN A 1 524 ? -25.237 -23.831 3.945 1.00 91.50 524 ASN A O 1
ATOM 4155 N N . CYS A 1 525 ? -25.632 -21.809 4.854 1.00 91.19 525 CYS A N 1
ATOM 4156 C CA . CYS A 1 525 ? -26.212 -22.318 6.096 1.00 91.19 525 CYS A CA 1
ATOM 4157 C C . CYS A 1 525 ? -27.414 -23.246 5.860 1.00 91.19 525 CYS A C 1
ATOM 4159 O O . CYS A 1 525 ? -27.525 -24.273 6.520 1.00 91.19 525 CYS A O 1
ATOM 4161 N N . GLU A 1 526 ? -28.256 -22.971 4.865 1.00 91.19 526 GLU A N 1
ATOM 4162 C CA . GLU A 1 526 ? -29.442 -23.782 4.556 1.00 91.19 526 GLU A CA 1
ATOM 4163 C C . GLU A 1 526 ? -29.095 -25.198 4.058 1.00 91.19 526 GLU A C 1
ATOM 4165 O O . GLU A 1 526 ? -29.939 -26.095 4.092 1.00 91.19 526 GLU A O 1
ATOM 4170 N N . ALA A 1 527 ? -27.848 -25.435 3.630 1.00 91.56 527 ALA A N 1
ATOM 4171 C CA . ALA A 1 527 ? -27.377 -26.766 3.249 1.00 91.56 527 ALA A CA 1
ATOM 4172 C C . ALA A 1 527 ? -27.228 -27.712 4.452 1.00 91.56 527 ALA A C 1
ATOM 4174 O O . ALA A 1 527 ? -27.297 -28.934 4.296 1.00 91.56 527 ALA A O 1
ATOM 4175 N N . PHE A 1 528 ? -27.037 -27.171 5.659 1.00 91.19 528 PHE A N 1
ATOM 4176 C CA . PHE A 1 528 ? -26.848 -27.966 6.867 1.00 91.19 528 PHE A CA 1
ATOM 4177 C C . PHE A 1 528 ? -28.201 -28.419 7.428 1.00 91.19 528 PHE A C 1
ATOM 4179 O O . PHE A 1 528 ? -28.947 -27.649 8.029 1.00 91.19 528 PHE A O 1
ATOM 4186 N N . ARG A 1 529 ? -28.511 -29.707 7.250 1.00 89.50 529 ARG A N 1
ATOM 4187 C CA . ARG A 1 529 ? -29.774 -30.326 7.704 1.00 89.50 529 ARG A CA 1
ATOM 4188 C C . ARG A 1 529 ? -29.729 -30.889 9.124 1.00 89.50 529 ARG A C 1
ATOM 4190 O O . ARG A 1 529 ? -30.748 -31.354 9.622 1.00 89.50 529 ARG A O 1
ATOM 4197 N N . ASP A 1 530 ? -28.558 -30.874 9.746 1.00 90.19 530 ASP A N 1
ATOM 4198 C CA . ASP A 1 530 ? -28.316 -31.407 11.082 1.00 90.19 530 ASP A CA 1
ATOM 4199 C C . ASP A 1 530 ? -27.897 -30.285 12.041 1.00 90.19 530 ASP A C 1
ATOM 4201 O O . ASP A 1 530 ? -27.141 -29.383 11.670 1.00 90.19 530 ASP A O 1
ATOM 4205 N N . GLU A 1 531 ? -28.390 -30.350 13.278 1.00 87.56 531 GLU A N 1
ATOM 4206 C CA . GLU A 1 531 ? -28.166 -29.327 14.300 1.00 87.56 531 GLU A CA 1
ATOM 4207 C C . GLU A 1 531 ? -26.686 -29.182 14.673 1.00 87.56 531 GLU A C 1
ATOM 4209 O O . GLU A 1 531 ? -26.195 -28.060 14.836 1.00 87.56 531 GLU A O 1
ATOM 4214 N N . GLU A 1 532 ? -25.963 -30.294 14.799 1.00 86.75 532 GLU A N 1
ATOM 4215 C CA . GLU A 1 532 ? -24.546 -30.277 15.151 1.00 86.75 532 GLU A CA 1
ATOM 4216 C C . GLU A 1 532 ? -23.697 -29.804 13.975 1.00 86.75 532 GLU A C 1
ATOM 4218 O O . GLU A 1 532 ? -22.804 -28.976 14.169 1.00 86.75 532 GLU A O 1
ATOM 4223 N N . LEU A 1 533 ? -23.992 -30.244 12.749 1.00 87.94 533 LEU A N 1
ATOM 4224 C CA . LEU A 1 533 ? -23.288 -29.754 11.558 1.00 87.94 533 LEU A CA 1
ATOM 4225 C C . LEU A 1 533 ? -23.521 -28.254 11.330 1.00 87.94 533 LEU A C 1
ATOM 4227 O O . LEU A 1 533 ? -22.568 -27.533 11.053 1.00 87.94 533 LEU A O 1
ATOM 4231 N N . CYS A 1 534 ? -24.746 -27.763 11.526 1.00 88.38 534 CYS A N 1
ATOM 4232 C CA . CYS A 1 534 ? -25.076 -26.339 11.428 1.00 88.38 534 CYS A CA 1
ATOM 4233 C C . CYS A 1 534 ? -24.278 -25.494 12.432 1.00 88.38 534 CYS A C 1
ATOM 4235 O O . CYS A 1 534 ? -23.629 -24.512 12.070 1.00 88.38 534 CYS A O 1
ATOM 4237 N N . LYS A 1 535 ? -24.271 -25.896 13.709 1.00 82.69 535 LYS A N 1
ATOM 4238 C CA . LYS A 1 535 ? -23.514 -25.189 14.758 1.00 82.69 535 LYS A CA 1
ATOM 4239 C C . LYS A 1 535 ? -22.004 -25.261 14.544 1.00 82.69 535 LYS A C 1
ATOM 4241 O O . LYS A 1 535 ? -21.282 -24.361 14.976 1.00 82.69 535 LYS A O 1
ATOM 4246 N N . ASN A 1 536 ? -21.529 -26.321 13.895 1.00 83.38 536 ASN A N 1
ATOM 4247 C CA . ASN A 1 536 ? -20.124 -26.528 13.567 1.00 83.38 536 ASN A CA 1
ATOM 4248 C C . ASN A 1 536 ? -19.761 -26.109 12.132 1.00 83.38 536 ASN A C 1
ATOM 4250 O O . ASN A 1 536 ? -18.650 -26.405 11.713 1.00 83.38 536 ASN A O 1
ATOM 4254 N N . ALA A 1 537 ? -20.617 -25.365 11.419 1.00 82.94 537 ALA A N 1
ATOM 4255 C CA . ALA A 1 537 ? -20.346 -24.863 10.061 1.00 82.94 537 ALA A CA 1
ATOM 4256 C C . ALA A 1 537 ? -19.154 -23.882 9.975 1.00 82.94 537 ALA A C 1
ATOM 4258 O O . ALA A 1 537 ? -18.683 -23.542 8.891 1.00 82.94 537 ALA A O 1
ATOM 4259 N N . ARG A 1 538 ? -18.640 -23.435 11.125 1.00 76.50 538 ARG A N 1
ATOM 4260 C CA . ARG A 1 538 ? -17.354 -22.739 11.252 1.00 76.50 538 ARG A CA 1
ATOM 4261 C C . ARG A 1 538 ? -16.188 -23.642 10.803 1.00 76.50 538 ARG A C 1
ATOM 4263 O O . ARG A 1 538 ? -16.232 -24.850 11.022 1.00 76.50 538 ARG A O 1
ATOM 4270 N N . PRO A 1 539 ? -15.066 -23.089 10.322 1.00 72.38 539 PRO A N 1
ATOM 4271 C CA . PRO A 1 539 ? -14.738 -21.672 10.180 1.00 72.38 539 PRO A CA 1
ATOM 4272 C C . PRO A 1 539 ? -15.157 -21.100 8.816 1.00 72.38 539 PRO A C 1
ATOM 4274 O O . PRO A 1 539 ? -15.198 -21.813 7.822 1.00 72.38 539 PRO A O 1
ATOM 4277 N N . GLY A 1 540 ? -15.409 -19.790 8.759 1.00 79.00 540 GLY A N 1
ATOM 4278 C CA . GLY A 1 540 ? -15.634 -19.055 7.505 1.00 79.00 540 GLY A CA 1
ATOM 4279 C C . GLY A 1 540 ? -17.064 -18.557 7.285 1.00 79.00 540 GLY A C 1
ATOM 4280 O O . GLY A 1 540 ? -17.249 -17.580 6.569 1.00 79.00 540 GLY A O 1
ATOM 4281 N N . ILE A 1 541 ? -18.048 -19.164 7.947 1.00 88.31 541 ILE A N 1
ATOM 4282 C CA . ILE A 1 541 ? -19.400 -18.625 8.137 1.00 88.31 541 ILE A CA 1
ATOM 4283 C C . ILE A 1 541 ? -19.891 -18.988 9.533 1.00 88.31 541 ILE A C 1
ATOM 4285 O O . ILE A 1 541 ? -19.423 -19.963 10.132 1.00 88.31 541 ILE A O 1
ATOM 4289 N N . ARG A 1 542 ? -20.868 -18.238 10.037 1.00 86.88 542 ARG A N 1
ATOM 4290 C CA . ARG A 1 542 ? -21.597 -18.593 11.247 1.00 86.88 542 ARG A CA 1
ATOM 4291 C C . ARG A 1 542 ? -23.058 -18.864 10.914 1.00 86.88 542 ARG A C 1
ATOM 4293 O O . ARG A 1 542 ? -23.744 -18.024 10.333 1.00 86.88 542 ARG A O 1
ATOM 4300 N N . CYS A 1 543 ? -23.518 -20.042 11.320 1.00 87.75 543 CYS A N 1
ATOM 4301 C CA . CYS A 1 543 ? -24.893 -20.476 11.145 1.00 87.75 543 CYS A CA 1
ATOM 4302 C C . CYS A 1 543 ? -25.568 -20.720 12.497 1.00 87.75 543 CYS A C 1
ATOM 4304 O O . CYS A 1 543 ? -24.917 -21.043 13.497 1.00 87.75 543 CYS A O 1
ATOM 4306 N N . LEU A 1 544 ? -26.883 -20.539 12.528 1.00 86.00 544 LEU A N 1
ATOM 4307 C CA . LEU A 1 544 ? -27.730 -20.663 13.704 1.00 86.00 544 LEU A CA 1
ATOM 4308 C C . LEU A 1 544 ? -28.789 -21.733 13.447 1.00 86.00 544 LEU A C 1
ATOM 4310 O O . LEU A 1 544 ? -29.492 -21.701 12.442 1.00 86.00 544 LEU A O 1
ATOM 4314 N N . TRP A 1 545 ? -28.917 -22.686 14.369 1.00 84.94 545 TRP A N 1
ATOM 4315 C CA . TRP A 1 545 ? -29.957 -23.706 14.281 1.00 84.94 545 TRP A CA 1
ATOM 4316 C C . TRP A 1 545 ? -31.277 -23.176 14.842 1.00 84.94 545 TRP A C 1
ATOM 4318 O O . TRP A 1 545 ? -31.381 -22.896 16.040 1.00 84.94 545 TRP A O 1
ATOM 4328 N N . ASN A 1 546 ? -32.296 -23.080 13.994 1.00 82.75 546 ASN A N 1
ATOM 4329 C CA . ASN A 1 546 ? -33.631 -22.627 14.358 1.00 82.75 546 ASN A CA 1
ATOM 4330 C C . ASN A 1 546 ? -34.622 -23.796 14.325 1.00 82.75 546 ASN A C 1
ATOM 4332 O O . ASN A 1 546 ? -35.358 -23.977 13.360 1.00 82.75 546 ASN A O 1
ATOM 4336 N N . LYS A 1 547 ? -34.651 -24.586 15.409 1.00 80.19 547 LYS A N 1
ATOM 4337 C CA . LYS A 1 547 ? -35.540 -25.743 15.675 1.00 80.19 547 LYS A CA 1
ATOM 4338 C C . LYS A 1 547 ? -35.486 -26.889 14.649 1.00 80.19 547 LYS A C 1
ATOM 4340 O O . LYS A 1 547 ? -35.338 -28.033 15.065 1.00 80.19 547 LYS A O 1
ATOM 4345 N N . LYS A 1 548 ? -35.674 -26.617 13.355 1.00 83.81 548 LYS A N 1
ATOM 4346 C CA . LYS A 1 548 ? -35.765 -27.591 12.258 1.00 83.81 548 LYS A CA 1
ATOM 4347 C C . LYS A 1 548 ? -34.878 -27.273 11.052 1.00 83.81 548 LYS A C 1
ATOM 4349 O O . LYS A 1 548 ? -34.703 -28.157 10.220 1.00 83.81 548 LYS A O 1
ATOM 4354 N N . HIS A 1 549 ? -34.351 -26.059 10.931 1.00 87.94 549 HIS A N 1
ATOM 4355 C CA . HIS A 1 549 ? -33.488 -25.673 9.816 1.00 87.94 549 HIS A CA 1
ATOM 4356 C C . HIS A 1 549 ? -32.356 -24.760 10.282 1.00 87.94 549 HIS A C 1
ATOM 4358 O O . HIS A 1 549 ? -32.403 -24.174 11.366 1.00 87.94 549 HIS A O 1
ATOM 4364 N N . CYS A 1 550 ? -31.316 -24.687 9.461 1.00 89.31 550 CYS A N 1
ATOM 4365 C CA . CYS A 1 550 ? -30.133 -23.886 9.715 1.00 89.31 550 CYS A CA 1
ATOM 4366 C C . CYS A 1 550 ? -30.236 -22.556 8.958 1.00 89.31 550 CYS A C 1
ATOM 4368 O O . CYS A 1 550 ? -30.479 -22.540 7.754 1.00 89.31 550 CYS A O 1
ATOM 4370 N N . GLU A 1 551 ? -30.064 -21.446 9.669 1.00 89.06 551 GLU A N 1
ATOM 4371 C CA . GLU A 1 551 ? -30.156 -20.081 9.143 1.00 89.06 551 GLU A CA 1
ATOM 4372 C C . GLU A 1 551 ? -28.807 -19.366 9.280 1.00 89.06 551 GLU A C 1
ATOM 4374 O O . GLU A 1 551 ? -27.933 -19.785 10.046 1.00 89.06 551 GLU A O 1
ATOM 4379 N N . SER A 1 552 ? -28.617 -18.272 8.544 1.00 87.62 552 SER A N 1
ATOM 4380 C CA . SER A 1 552 ? -27.418 -17.446 8.679 1.00 87.62 552 SER A CA 1
ATOM 4381 C C . SER A 1 552 ? -27.407 -16.656 9.992 1.00 87.62 552 SER A C 1
ATOM 4383 O O . SER A 1 552 ? -28.445 -16.400 10.611 1.00 87.62 552 SER A O 1
ATOM 4385 N N . TRP A 1 553 ? -26.210 -16.244 10.415 1.00 84.56 553 TRP A N 1
ATOM 4386 C CA . TRP A 1 553 ? -26.015 -15.366 11.571 1.00 84.56 553 TRP A CA 1
ATOM 4387 C C . TRP A 1 553 ? -26.857 -14.085 11.507 1.00 84.56 553 TRP A C 1
ATOM 4389 O O . TRP A 1 553 ? -27.470 -13.702 12.502 1.00 84.56 553 TRP A O 1
ATOM 4399 N N . GLU A 1 554 ? -26.924 -13.456 10.335 1.00 80.00 554 GLU A N 1
ATOM 4400 C CA . GLU A 1 554 ? -27.665 -12.212 10.116 1.00 80.00 554 GLU A CA 1
ATOM 4401 C C . GLU A 1 554 ? -29.180 -12.427 10.268 1.00 80.00 554 GLU A C 1
ATOM 4403 O O . GLU A 1 554 ? -29.852 -11.669 10.971 1.00 80.00 554 GLU A O 1
ATOM 4408 N N . SER A 1 555 ? -29.718 -13.512 9.698 1.00 76.06 555 SER A N 1
ATOM 4409 C CA . SER A 1 555 ? -31.149 -13.831 9.773 1.00 76.06 555 SER A CA 1
ATOM 4410 C C . SER A 1 555 ? -31.601 -14.240 11.179 1.00 76.06 555 SER A C 1
ATOM 4412 O O . SER A 1 555 ? -32.672 -13.829 11.627 1.00 76.06 555 SER A O 1
ATOM 4414 N N . GLY A 1 556 ? -30.796 -15.011 11.917 1.00 65.12 556 GLY A N 1
ATOM 4415 C CA . GLY A 1 556 ? -31.173 -15.456 13.265 1.00 65.12 556 GLY A CA 1
ATOM 4416 C C . GLY A 1 556 ? -31.164 -14.337 14.316 1.00 65.12 556 GLY A C 1
ATOM 4417 O O . GLY A 1 556 ? -31.953 -14.379 15.266 1.00 65.12 556 GLY A O 1
ATOM 4418 N N . HIS A 1 557 ? -30.340 -13.298 14.127 1.00 64.75 557 HIS A N 1
ATOM 4419 C CA . HIS A 1 557 ? -30.301 -12.136 15.022 1.00 64.75 557 HIS A CA 1
ATOM 4420 C C . HIS A 1 557 ? -31.519 -11.216 14.851 1.00 64.75 557 HIS A C 1
ATOM 4422 O O . HIS A 1 557 ? -32.038 -10.710 15.847 1.00 64.75 557 HIS A O 1
ATOM 4428 N N . ALA A 1 558 ? -32.038 -11.074 13.625 1.00 60.00 558 ALA A N 1
ATOM 4429 C CA . ALA A 1 558 ? -33.297 -10.371 13.354 1.00 60.00 558 ALA A CA 1
ATOM 4430 C C . ALA A 1 558 ? -34.502 -11.008 14.080 1.00 60.00 558 ALA A C 1
ATOM 4432 O O . ALA A 1 558 ? -35.473 -10.326 14.402 1.00 60.00 558 ALA A O 1
ATOM 4433 N N . ASN A 1 559 ? -34.406 -12.302 14.407 1.00 54.56 559 ASN A N 1
ATOM 4434 C CA . ASN A 1 559 ? -35.433 -13.068 15.112 1.00 54.56 559 ASN A CA 1
ATOM 4435 C C . ASN A 1 559 ? -35.237 -13.137 16.645 1.00 54.56 559 ASN A C 1
ATOM 4437 O O . ASN A 1 559 ? -35.985 -13.853 17.311 1.00 54.56 559 ASN A O 1
ATOM 4441 N N . ASN A 1 560 ? -34.274 -12.406 17.234 1.00 54.72 560 ASN A N 1
ATOM 4442 C CA . ASN A 1 560 ? -33.939 -12.443 18.674 1.00 54.72 560 ASN A CA 1
ATOM 4443 C C . ASN A 1 560 ? -33.567 -13.849 19.209 1.00 54.72 560 ASN A C 1
ATOM 4445 O O . ASN A 1 560 ? -33.793 -14.161 20.384 1.00 54.72 560 ASN A O 1
ATOM 4449 N N . ILE A 1 561 ? -32.987 -14.721 18.375 1.00 50.50 561 ILE A N 1
ATOM 4450 C CA . ILE A 1 561 ? -32.660 -16.102 18.758 1.00 50.50 561 ILE A CA 1
ATOM 4451 C C . ILE A 1 561 ? -31.166 -16.251 19.116 1.00 50.50 561 ILE A C 1
ATOM 4453 O O . ILE A 1 561 ? -30.297 -16.253 18.256 1.00 50.50 561 ILE A O 1
ATOM 4457 N N . LEU A 1 562 ? -30.932 -16.490 20.417 1.00 52.88 562 LEU A N 1
ATOM 4458 C CA . LEU A 1 562 ? -29.784 -17.147 21.076 1.00 52.88 562 LEU A CA 1
ATOM 4459 C C . LEU A 1 562 ? -28.382 -16.495 21.044 1.00 52.88 562 LEU A C 1
ATOM 4461 O O . LEU A 1 562 ? -27.806 -16.161 20.017 1.00 52.88 562 LEU A O 1
ATOM 4465 N N . ARG A 1 563 ? -27.756 -16.478 22.234 1.00 56.91 563 ARG A N 1
ATOM 4466 C CA . ARG A 1 563 ? -26.316 -16.240 22.426 1.00 56.91 563 ARG A CA 1
ATOM 4467 C C . ARG A 1 563 ? -25.495 -17.370 21.800 1.00 56.91 563 ARG A C 1
ATOM 4469 O O . ARG A 1 563 ? -25.782 -18.549 22.018 1.00 56.91 563 ARG A O 1
ATOM 4476 N N . ALA A 1 564 ? -24.424 -16.999 21.106 1.00 60.38 564 ALA A N 1
ATOM 4477 C CA . ALA A 1 564 ? -23.413 -17.912 20.589 1.00 60.38 564 ALA A CA 1
ATOM 4478 C C . ALA A 1 564 ? -22.902 -18.885 21.674 1.00 60.38 564 ALA A C 1
ATOM 4480 O O . ALA A 1 564 ? -22.356 -18.463 22.694 1.00 60.38 564 ALA A O 1
ATOM 4481 N N . LYS A 1 565 ? -23.041 -20.200 21.449 1.00 67.88 565 LYS A N 1
ATOM 4482 C CA . LYS A 1 565 ? -22.312 -21.212 22.230 1.00 67.88 565 LYS A CA 1
ATOM 4483 C C . LYS A 1 565 ? -20.893 -21.310 21.681 1.00 67.88 565 LYS A C 1
ATOM 4485 O O . LYS A 1 565 ? -20.681 -21.888 20.619 1.00 67.88 565 LYS A O 1
ATOM 4490 N N . CYS A 1 566 ? -19.940 -20.734 22.399 1.00 73.56 566 CYS A N 1
ATOM 4491 C CA . CYS A 1 566 ? -18.524 -20.813 22.058 1.00 73.56 566 CYS A CA 1
ATOM 4492 C C . CYS A 1 566 ? -17.832 -21.945 22.830 1.00 73.56 566 CYS A C 1
ATOM 4494 O O . CYS A 1 566 ? -18.308 -22.332 23.904 1.00 73.56 566 CYS A O 1
ATOM 4496 N N . PRO A 1 567 ? -16.719 -22.493 22.309 1.00 70.12 567 PRO A N 1
ATOM 4497 C CA . PRO A 1 567 ? -15.890 -23.426 23.058 1.00 70.12 567 PRO A CA 1
ATOM 4498 C C . PRO A 1 567 ? -15.455 -22.779 24.376 1.00 70.12 567 PRO A C 1
ATOM 4500 O O . PRO A 1 567 ? -15.310 -21.557 24.464 1.00 70.12 567 PRO A O 1
ATOM 4503 N N . LYS A 1 568 ? -15.252 -23.585 25.424 1.00 65.31 568 LYS A N 1
ATOM 4504 C CA . LYS A 1 568 ? -14.711 -23.059 26.681 1.00 65.31 568 LYS A CA 1
ATOM 4505 C C . LYS A 1 568 ? -13.323 -22.479 26.401 1.00 65.31 568 LYS A C 1
ATOM 4507 O O . LYS A 1 568 ? -12.409 -23.229 26.072 1.00 65.31 568 LYS A O 1
ATOM 4512 N N . LYS A 1 569 ? -13.177 -21.158 26.544 1.00 62.09 569 LYS A N 1
ATOM 4513 C CA . LYS A 1 569 ? -11.882 -20.481 26.446 1.00 62.09 569 LYS A CA 1
ATOM 4514 C C . LYS A 1 569 ? -10.954 -21.044 27.526 1.00 62.09 569 LYS A C 1
ATOM 4516 O O . LYS A 1 569 ? -11.250 -20.930 28.714 1.00 62.09 569 LYS A O 1
ATOM 4521 N N . THR A 1 570 ? -9.843 -21.655 27.129 1.00 57.66 570 THR A N 1
ATOM 4522 C CA . THR A 1 570 ? -8.705 -21.863 28.032 1.00 57.66 570 THR A CA 1
ATOM 4523 C C . THR A 1 570 ? -8.143 -20.493 28.393 1.00 57.66 570 THR A C 1
ATOM 4525 O O . THR A 1 570 ? -7.946 -19.675 27.492 1.00 57.66 570 THR A O 1
ATOM 4528 N N . ALA A 1 571 ? -7.914 -20.232 29.684 1.00 56.28 571 ALA A N 1
ATOM 4529 C CA . ALA A 1 571 ? -7.252 -19.005 30.122 1.00 56.28 571 ALA A CA 1
ATOM 4530 C C . ALA A 1 571 ? -5.937 -18.832 29.346 1.00 56.28 571 ALA A C 1
ATOM 4532 O O . ALA A 1 571 ? -5.236 -19.820 29.103 1.00 56.28 571 ALA A O 1
ATOM 4533 N N . ALA A 1 572 ? -5.637 -17.607 28.905 1.00 58.44 572 ALA A N 1
ATOM 4534 C CA . ALA A 1 572 ? -4.347 -17.334 28.293 1.00 58.44 572 ALA A CA 1
ATOM 4535 C C . ALA A 1 572 ? -3.237 -17.713 29.281 1.00 58.44 572 ALA A C 1
ATOM 4537 O O . ALA A 1 572 ? -3.366 -17.474 30.483 1.00 58.44 572 ALA A O 1
ATOM 4538 N N . ALA A 1 573 ? -2.165 -18.318 28.771 1.00 63.62 573 ALA A N 1
ATOM 4539 C CA . ALA A 1 573 ? -0.954 -18.468 29.556 1.00 63.62 573 ALA A CA 1
ATOM 4540 C C . ALA A 1 573 ? -0.426 -17.070 29.935 1.00 63.62 573 ALA A C 1
ATOM 4542 O O . ALA A 1 573 ? -0.682 -16.079 29.239 1.00 63.62 573 ALA A O 1
ATOM 4543 N N . ASP A 1 574 ? 0.262 -16.979 31.077 1.00 64.94 574 ASP A N 1
ATOM 4544 C CA . ASP A 1 574 ? 0.724 -15.698 31.629 1.00 64.94 574 ASP A CA 1
ATOM 4545 C C . ASP A 1 574 ? 1.606 -14.908 30.639 1.00 64.94 574 ASP A C 1
ATOM 4547 O O . ASP A 1 574 ? 1.601 -13.676 30.641 1.00 64.94 574 ASP A O 1
ATOM 4551 N N . ASP A 1 575 ? 2.286 -15.610 29.726 1.00 71.38 575 ASP A N 1
ATOM 4552 C CA . ASP A 1 575 ? 3.127 -15.062 28.659 1.00 71.38 575 ASP A CA 1
ATOM 4553 C C . ASP A 1 575 ? 2.407 -14.070 27.729 1.00 71.38 575 ASP A C 1
ATOM 4555 O O . ASP A 1 575 ? 3.012 -13.083 27.299 1.00 71.38 575 ASP A O 1
ATOM 4559 N N . ARG A 1 576 ? 1.116 -14.274 27.439 1.00 78.50 576 ARG A N 1
ATOM 4560 C CA . ARG A 1 576 ? 0.328 -13.346 26.608 1.00 78.50 576 ARG A CA 1
ATOM 4561 C C . ARG A 1 576 ? -0.042 -12.078 27.357 1.00 78.50 576 ARG A C 1
ATOM 4563 O O . ARG A 1 576 ? 0.024 -10.995 26.781 1.00 78.50 576 ARG A O 1
ATOM 4570 N N . CYS A 1 577 ? -0.395 -12.196 28.634 1.00 84.19 577 CYS A N 1
ATOM 4571 C CA . CYS A 1 577 ? -0.762 -11.042 29.449 1.00 84.19 577 CYS A CA 1
ATOM 4572 C C . CYS A 1 577 ? 0.446 -10.140 29.727 1.00 84.19 577 CYS A C 1
ATOM 4574 O O . CYS A 1 577 ? 0.307 -8.920 29.674 1.00 84.19 577 CYS A O 1
ATOM 4576 N N . TYR A 1 578 ? 1.649 -10.706 29.898 1.00 84.94 578 TYR A N 1
ATOM 4577 C CA . TYR A 1 578 ? 2.882 -9.931 30.104 1.00 84.94 578 TYR A CA 1
ATOM 4578 C C . TYR A 1 578 ? 3.232 -8.966 28.963 1.00 84.94 578 TYR A C 1
ATOM 4580 O O . TYR A 1 578 ? 4.029 -8.051 29.168 1.00 84.94 578 TYR A O 1
ATOM 4588 N N . ARG A 1 579 ? 2.637 -9.130 27.774 1.00 81.00 579 ARG A N 1
ATOM 4589 C CA . ARG A 1 579 ? 2.818 -8.201 26.648 1.00 81.00 579 ARG A CA 1
ATOM 4590 C C . ARG A 1 579 ? 2.182 -6.832 26.901 1.00 81.00 579 ARG A C 1
ATOM 4592 O O . ARG A 1 579 ? 2.605 -5.849 26.295 1.00 81.00 579 ARG A O 1
ATOM 4599 N N . TYR A 1 580 ? 1.182 -6.747 27.779 1.00 85.88 580 TYR A N 1
ATOM 4600 C CA . TYR A 1 580 ? 0.518 -5.489 28.109 1.00 85.88 580 TYR A CA 1
ATOM 4601 C C . TYR A 1 580 ? 1.241 -4.787 29.260 1.00 85.88 580 TYR A C 1
ATOM 4603 O O . TYR A 1 580 ? 1.187 -5.213 30.413 1.00 85.88 580 TYR A O 1
ATOM 4611 N N . ALA A 1 581 ? 1.897 -3.674 28.937 1.00 83.38 581 ALA A N 1
ATOM 4612 C CA . ALA A 1 581 ? 2.657 -2.872 29.895 1.00 83.38 581 ALA A CA 1
ATOM 4613 C C . ALA A 1 581 ? 1.792 -1.875 30.696 1.00 83.38 581 ALA A C 1
ATOM 4615 O O . ALA A 1 581 ? 2.312 -1.149 31.544 1.00 83.38 581 ALA A O 1
ATOM 4616 N N . ASP A 1 582 ? 0.485 -1.808 30.431 1.00 86.38 582 ASP A N 1
ATOM 4617 C CA . ASP A 1 582 ? -0.422 -0.844 31.046 1.00 86.38 582 ASP A CA 1
ATOM 4618 C C . ASP A 1 582 ? -1.751 -1.461 31.505 1.00 86.38 582 ASP A C 1
ATOM 4620 O O . ASP A 1 582 ? -2.265 -2.412 30.914 1.00 86.38 582 ASP A O 1
ATOM 4624 N N . CYS A 1 583 ? -2.317 -0.885 32.571 1.00 87.19 583 CYS A N 1
ATOM 4625 C CA . CYS A 1 583 ? -3.561 -1.341 33.192 1.00 87.19 583 CYS A CA 1
ATOM 4626 C C . CYS A 1 583 ? -4.740 -1.317 32.213 1.00 87.19 583 CYS A C 1
ATOM 4628 O O . CYS A 1 583 ? -5.534 -2.258 32.192 1.00 87.19 583 CYS A O 1
ATOM 4630 N N . ALA A 1 584 ? -4.854 -0.269 31.392 1.00 89.69 584 ALA A N 1
ATOM 4631 C CA . ALA A 1 584 ? -6.000 -0.074 30.514 1.00 89.69 584 ALA A CA 1
ATOM 4632 C C . ALA A 1 584 ? -6.044 -1.150 29.417 1.00 89.69 584 ALA A C 1
ATOM 4634 O O . ALA A 1 584 ? -7.034 -1.865 29.309 1.00 89.69 584 ALA A O 1
ATOM 4635 N N . SER A 1 585 ? -4.946 -1.372 28.694 1.00 90.50 585 SER A N 1
ATOM 4636 C CA . SER A 1 585 ? -4.798 -2.449 27.703 1.00 90.50 585 SER A CA 1
ATOM 4637 C C . SER A 1 585 ? -4.873 -3.841 28.337 1.00 90.50 585 SER A C 1
ATOM 4639 O O . SER A 1 585 ? -5.473 -4.750 27.764 1.00 90.50 585 SER A O 1
ATOM 4641 N N . CYS A 1 586 ? -4.323 -4.015 29.544 1.00 90.06 586 CYS A N 1
ATOM 4642 C CA . CYS A 1 586 ? -4.378 -5.279 30.286 1.00 90.06 586 CYS A CA 1
ATOM 4643 C C . CYS A 1 586 ? -5.798 -5.682 30.717 1.00 90.06 586 CYS A C 1
ATOM 4645 O O . CYS A 1 586 ? -6.082 -6.867 30.877 1.00 90.06 586 CYS A O 1
ATOM 4647 N N . THR A 1 587 ? -6.694 -4.719 30.919 1.00 90.19 587 THR A N 1
ATOM 4648 C CA . THR A 1 587 ? -8.063 -4.979 31.396 1.00 90.19 587 THR A CA 1
ATOM 4649 C C . THR A 1 587 ? -9.119 -4.796 30.307 1.00 90.19 587 THR A C 1
ATOM 4651 O O . THR A 1 587 ? -10.190 -5.389 30.391 1.00 90.19 587 THR A O 1
ATOM 4654 N N . ALA A 1 588 ? -8.819 -4.042 29.248 1.00 92.94 588 ALA A N 1
ATOM 4655 C CA . ALA A 1 588 ? -9.640 -3.909 28.048 1.00 92.94 588 ALA A CA 1
ATOM 4656 C C . ALA A 1 588 ? -9.210 -4.907 26.955 1.00 92.94 588 ALA A C 1
ATOM 4658 O O . ALA A 1 588 ? -8.958 -4.528 25.809 1.00 92.94 588 ALA A O 1
ATOM 4659 N N . ASN A 1 589 ? -9.124 -6.196 27.297 1.00 91.06 589 ASN A N 1
ATOM 4660 C CA . ASN A 1 589 ? -8.869 -7.268 26.333 1.00 91.06 589 ASN A CA 1
ATOM 4661 C C . ASN A 1 589 ? -9.728 -8.512 26.587 1.00 91.06 589 ASN A C 1
ATOM 4663 O O . ASN A 1 589 ? -10.289 -8.700 27.667 1.00 91.06 589 ASN A O 1
ATOM 4667 N N . THR A 1 590 ? -9.814 -9.384 25.584 1.00 88.88 590 THR A N 1
ATOM 4668 C CA . THR A 1 590 ? -10.545 -10.661 25.660 1.00 88.88 590 THR A CA 1
ATOM 4669 C C . THR A 1 590 ? -9.660 -11.867 25.992 1.00 88.88 590 THR A C 1
ATOM 4671 O O . THR A 1 590 ? -10.170 -12.990 26.062 1.00 88.88 590 THR A O 1
ATOM 4674 N N . ASN A 1 591 ? -8.366 -11.645 26.252 1.00 85.56 591 ASN A N 1
ATOM 4675 C CA . ASN A 1 591 ? -7.376 -12.679 26.577 1.00 85.56 591 ASN A CA 1
ATOM 4676 C C . ASN A 1 591 ? -7.470 -13.179 28.034 1.00 85.56 591 ASN A C 1
ATOM 4678 O O . ASN A 1 591 ? -6.793 -14.135 28.405 1.00 85.56 591 ASN A O 1
ATOM 4682 N N . GLY A 1 592 ? -8.350 -12.597 28.855 1.00 83.44 592 GLY A N 1
ATOM 4683 C CA . GLY A 1 592 ? -8.562 -13.031 30.240 1.00 83.44 592 GLY A CA 1
ATOM 4684 C C . GLY A 1 592 ? -7.472 -12.548 31.198 1.00 83.44 592 GLY A C 1
ATOM 4685 O O . GLY A 1 592 ? -7.161 -13.232 32.174 1.00 83.44 592 GLY A O 1
ATOM 4686 N N . CYS A 1 593 ? -6.894 -11.384 30.907 1.00 87.88 593 CYS A N 1
ATOM 4687 C CA . CYS A 1 593 ? -5.861 -10.764 31.721 1.00 87.88 593 CYS A CA 1
ATOM 4688 C C . CYS A 1 593 ? -6.441 -9.854 32.817 1.00 87.88 593 CYS A C 1
ATOM 4690 O O . CYS A 1 593 ? -7.596 -9.424 32.766 1.00 87.88 593 CYS A O 1
ATOM 4692 N N . GLN A 1 594 ? -5.627 -9.566 33.828 1.00 87.06 594 GLN A N 1
ATOM 4693 C CA . GLN A 1 594 ? -5.944 -8.671 34.937 1.00 87.06 594 GLN A CA 1
ATOM 4694 C C . GLN A 1 594 ? -4.697 -7.931 35.426 1.00 87.06 594 GLN A C 1
ATOM 4696 O O . GLN A 1 594 ? -3.573 -8.421 35.299 1.00 87.06 594 GLN A O 1
ATOM 4701 N N . TRP A 1 595 ? -4.904 -6.763 36.027 1.00 87.69 595 TRP A N 1
ATOM 4702 C CA . TRP A 1 595 ? -3.832 -5.888 36.490 1.00 87.69 595 TRP A CA 1
ATOM 4703 C C . TRP A 1 595 ? -3.690 -5.925 38.013 1.00 87.69 595 TRP A C 1
ATOM 4705 O O . TRP A 1 595 ? -4.630 -5.572 38.729 1.00 87.69 595 TRP A O 1
ATOM 4715 N N . CYS A 1 596 ? -2.526 -6.346 38.507 1.00 84.81 596 CYS A N 1
ATOM 4716 C CA . CYS A 1 596 ? -2.246 -6.491 39.941 1.00 84.81 596 CYS A CA 1
ATOM 4717 C C . CYS A 1 596 ? -1.310 -5.390 40.468 1.00 84.81 596 CYS A C 1
ATOM 4719 O O . CYS A 1 596 ? -0.610 -4.738 39.689 1.00 84.81 596 CYS A O 1
ATOM 4721 N N . ASP A 1 597 ? -1.274 -5.212 41.794 1.00 69.50 597 ASP A N 1
ATOM 4722 C CA . ASP A 1 597 ? -0.559 -4.122 42.486 1.00 69.50 597 ASP A CA 1
ATOM 4723 C C . ASP A 1 597 ? 0.949 -4.048 42.172 1.00 69.50 597 ASP A C 1
ATOM 4725 O O . ASP A 1 597 ? 1.529 -2.962 42.175 1.00 69.50 597 ASP A O 1
ATOM 4729 N N . ASP A 1 598 ? 1.558 -5.160 41.748 1.00 65.25 598 ASP A N 1
ATOM 4730 C CA . ASP A 1 598 ? 2.941 -5.225 41.246 1.00 65.25 598 ASP A CA 1
ATOM 4731 C C . ASP A 1 598 ? 3.155 -4.519 39.888 1.00 65.25 598 ASP A C 1
ATOM 4733 O O . ASP A 1 598 ? 4.230 -4.625 39.292 1.00 65.25 598 ASP A O 1
ATOM 4737 N N . LYS A 1 599 ? 2.136 -3.817 39.364 1.00 70.94 599 LYS A N 1
ATOM 4738 C CA . LYS A 1 599 ? 2.102 -3.191 38.027 1.00 70.94 599 LYS A CA 1
ATOM 4739 C C . LYS A 1 599 ? 2.374 -4.186 36.899 1.00 70.94 599 LYS A C 1
ATOM 4741 O O . LYS A 1 599 ? 3.007 -3.855 35.897 1.00 70.94 599 LYS A O 1
ATOM 4746 N N . LYS A 1 600 ? 1.919 -5.422 37.083 1.00 82.75 600 LYS A N 1
ATOM 4747 C CA . LYS A 1 600 ? 2.066 -6.501 36.109 1.00 82.75 600 LYS A CA 1
ATOM 4748 C C . LYS A 1 600 ? 0.701 -6.959 35.637 1.00 82.75 600 LYS A C 1
ATOM 4750 O O . LYS A 1 600 ? -0.228 -7.117 36.431 1.00 82.75 600 LYS A O 1
ATOM 4755 N N . CYS A 1 601 ? 0.623 -7.196 34.336 1.00 86.75 601 CYS A N 1
ATOM 4756 C CA . CYS A 1 601 ? -0.517 -7.831 33.713 1.00 86.75 601 CYS A CA 1
ATOM 4757 C C . CYS A 1 601 ? -0.345 -9.352 33.763 1.00 86.75 601 CYS A C 1
ATOM 4759 O O . CYS A 1 601 ? 0.636 -9.873 33.236 1.00 86.75 601 CYS A O 1
ATOM 4761 N N . ILE A 1 602 ? -1.273 -10.055 34.409 1.00 86.19 602 ILE A N 1
ATOM 4762 C CA . ILE A 1 602 ? -1.226 -11.515 34.595 1.00 86.19 602 ILE A CA 1
ATOM 4763 C C . ILE A 1 602 ? -2.551 -12.159 34.193 1.00 86.19 602 ILE A C 1
ATOM 4765 O O . ILE A 1 602 ? -3.553 -11.459 34.026 1.00 86.19 602 ILE A O 1
ATOM 4769 N N . SER A 1 603 ? -2.585 -13.485 34.062 1.00 84.00 603 SER A N 1
ATOM 4770 C CA . SER A 1 603 ? -3.845 -14.207 33.861 1.00 84.00 603 SER A CA 1
ATOM 4771 C C . SER A 1 603 ? -4.769 -14.108 35.089 1.00 84.00 603 SER A C 1
ATOM 4773 O O . SER A 1 603 ? -4.347 -13.832 36.217 1.00 84.00 603 SER A O 1
ATOM 4775 N N . ALA A 1 604 ? -6.075 -14.267 34.870 1.00 73.38 604 ALA A N 1
ATOM 4776 C CA . ALA A 1 604 ? -7.092 -14.056 35.898 1.00 73.38 604 ALA A CA 1
ATOM 4777 C C . ALA A 1 604 ? -6.982 -15.001 37.126 1.00 73.38 604 ALA A C 1
ATOM 4779 O O . ALA A 1 604 ? -7.472 -16.125 37.093 1.00 73.38 604 ALA A O 1
ATOM 4780 N N . ASN A 1 605 ? -6.469 -14.476 38.247 1.00 67.00 605 ASN A N 1
ATOM 4781 C CA . ASN A 1 605 ? -6.488 -15.020 39.619 1.00 67.00 605 ASN A CA 1
ATOM 4782 C C . ASN A 1 605 ? -7.226 -14.069 40.595 1.00 67.00 605 ASN A C 1
ATOM 4784 O O . ASN A 1 605 ? -7.310 -12.868 40.376 1.00 67.00 605 ASN A O 1
ATOM 4788 N N . SER A 1 606 ? -7.811 -14.561 41.684 1.00 62.66 606 SER A N 1
ATOM 4789 C CA . SER A 1 606 ? -8.964 -13.922 42.352 1.00 62.66 606 SER A CA 1
ATOM 4790 C C . SER A 1 606 ? -8.808 -12.554 43.067 1.00 62.66 606 SER A C 1
ATOM 4792 O O . SER A 1 606 ? -9.788 -12.139 43.671 1.00 62.66 606 SER A O 1
ATOM 4794 N N . ASN A 1 607 ? -7.710 -11.786 42.951 1.00 69.69 607 ASN A N 1
ATOM 4795 C CA . ASN A 1 607 ? -7.491 -10.545 43.736 1.00 69.69 607 ASN A CA 1
ATOM 4796 C C . ASN A 1 607 ? -6.983 -9.295 42.962 1.00 69.69 607 ASN A C 1
ATOM 4798 O O . ASN A 1 607 ? -6.339 -8.443 43.562 1.00 69.69 607 ASN A O 1
ATOM 4802 N N . CYS A 1 608 ? -7.254 -9.134 41.659 1.00 81.00 608 CYS A N 1
ATOM 4803 C CA . CYS A 1 608 ? -6.705 -8.009 40.871 1.00 81.00 608 CYS A CA 1
ATOM 4804 C C . CYS A 1 608 ? -7.758 -7.187 40.101 1.00 81.00 608 CYS A C 1
ATOM 4806 O O . CYS A 1 608 ? -8.924 -7.580 39.991 1.00 81.00 608 CYS A O 1
ATOM 4808 N N . ILE A 1 609 ? -7.354 -6.030 39.560 1.00 80.88 609 ILE A N 1
ATOM 4809 C CA . ILE A 1 609 ? -8.219 -5.146 38.766 1.00 80.88 609 ILE A CA 1
ATOM 4810 C C . ILE A 1 609 ? -8.552 -5.826 37.437 1.00 80.88 609 ILE A C 1
ATOM 4812 O O . ILE A 1 609 ? -7.666 -6.232 36.689 1.00 80.88 609 ILE A O 1
ATOM 4816 N N . LYS A 1 610 ? -9.849 -5.914 37.131 1.00 80.19 610 LYS A N 1
ATOM 4817 C CA . LYS A 1 610 ? -10.378 -6.532 35.901 1.00 80.19 610 LYS A CA 1
ATOM 4818 C C . LYS A 1 610 ? -11.107 -5.558 34.978 1.00 80.19 610 LYS A C 1
ATOM 4820 O O . LYS A 1 610 ? -11.489 -5.942 33.884 1.00 80.19 610 LYS A O 1
ATOM 4825 N N . ASN A 1 611 ? -11.352 -4.326 35.427 1.00 83.56 611 ASN A N 1
ATOM 4826 C CA . ASN A 1 611 ? -12.106 -3.333 34.666 1.00 83.56 611 ASN A CA 1
ATOM 4827 C C . ASN A 1 611 ? -11.243 -2.096 34.412 1.00 83.56 611 ASN A C 1
ATOM 4829 O O . ASN A 1 611 ? -10.743 -1.492 35.364 1.00 83.56 611 ASN A O 1
ATOM 4833 N N . TYR A 1 612 ? -11.130 -1.714 33.141 1.00 84.06 612 TYR A N 1
ATOM 4834 C CA . TYR A 1 612 ? -10.340 -0.574 32.689 1.00 84.06 612 TYR A CA 1
ATOM 4835 C C . TYR A 1 612 ? -10.825 0.763 33.253 1.00 84.06 612 TYR A C 1
ATOM 4837 O O . TYR A 1 612 ? -10.029 1.687 33.371 1.00 84.06 612 TYR A O 1
ATOM 4845 N N . THR A 1 613 ? -12.090 0.884 33.670 1.00 85.44 613 THR A N 1
ATOM 4846 C CA . THR A 1 613 ? -12.597 2.123 34.289 1.00 85.44 613 THR A CA 1
ATOM 4847 C C . THR A 1 613 ? -11.928 2.445 35.625 1.00 85.44 613 THR A C 1
ATOM 4849 O O . THR A 1 613 ? -11.976 3.586 36.072 1.00 85.44 613 THR A O 1
ATOM 4852 N N . LYS A 1 614 ? -11.285 1.458 36.262 1.00 83.06 614 LYS A N 1
ATOM 4853 C CA . LYS A 1 614 ? -10.487 1.637 37.485 1.00 83.06 614 LYS A CA 1
ATOM 4854 C C . LYS A 1 614 ? -9.012 1.932 37.198 1.00 83.06 614 LYS A C 1
ATOM 4856 O O . LYS A 1 614 ? -8.238 2.119 38.133 1.00 83.06 614 LYS A O 1
ATOM 4861 N N . CYS A 1 615 ? -8.603 1.924 35.932 1.00 81.19 615 CYS A N 1
ATOM 4862 C CA . CYS A 1 615 ? -7.229 2.174 35.532 1.00 81.19 615 CYS A CA 1
ATOM 4863 C C . CYS A 1 615 ? -6.998 3.668 35.315 1.00 81.19 615 CYS A C 1
ATOM 4865 O O . CYS A 1 615 ? -7.690 4.308 34.528 1.00 81.19 615 CYS A O 1
ATOM 4867 N N . HIS A 1 616 ? -5.961 4.208 35.951 1.00 78.62 616 HIS A N 1
ATOM 4868 C CA . HIS A 1 616 ? -5.474 5.542 35.633 1.00 78.62 616 HIS A CA 1
ATOM 4869 C C . HIS A 1 616 ? -4.448 5.460 34.494 1.00 78.62 616 HIS A C 1
ATOM 4871 O O . HIS A 1 616 ? -3.385 4.851 34.653 1.00 78.62 616 HIS A O 1
ATOM 4877 N N . VAL A 1 617 ? -4.773 6.061 33.346 1.00 73.31 617 VAL A N 1
ATOM 4878 C CA . VAL A 1 617 ? -3.853 6.179 32.205 1.00 73.31 617 VAL A CA 1
ATOM 4879 C C . VAL A 1 617 ? -2.788 7.224 32.524 1.00 73.31 617 VAL A C 1
ATOM 4881 O O . VAL A 1 617 ? -3.107 8.378 32.811 1.00 73.31 617 VAL A O 1
ATOM 4884 N N . ARG A 1 618 ? -1.517 6.818 32.487 1.00 73.69 618 ARG A N 1
ATOM 4885 C CA . ARG A 1 618 ? -0.374 7.703 32.758 1.00 73.69 618 ARG A CA 1
ATOM 4886 C C . ARG A 1 618 ? 0.085 8.394 31.479 1.00 73.69 618 ARG A C 1
ATOM 4888 O O . ARG A 1 618 ? 0.075 7.778 30.416 1.00 73.69 618 ARG A O 1
ATOM 4895 N N . ASN A 1 619 ? 0.602 9.619 31.595 1.00 76.19 619 ASN A N 1
ATOM 4896 C CA . ASN A 1 619 ? 1.188 10.343 30.457 1.00 76.19 619 ASN A CA 1
ATOM 4897 C C . ASN A 1 619 ? 2.298 9.536 29.763 1.00 76.19 619 ASN A C 1
ATOM 4899 O O . ASN A 1 619 ? 2.358 9.526 28.542 1.00 76.19 619 ASN A O 1
ATOM 4903 N N . GLU A 1 620 ? 3.112 8.792 30.521 1.00 78.19 620 GLU A N 1
ATOM 4904 C CA . GLU A 1 620 ? 4.158 7.891 30.001 1.00 78.19 620 GLU A CA 1
ATOM 4905 C C . GLU A 1 620 ? 3.617 6.936 28.928 1.00 78.19 620 GLU A C 1
ATOM 4907 O O . GLU A 1 620 ? 4.224 6.748 27.878 1.00 78.19 620 GLU A O 1
ATOM 4912 N N . GLN A 1 621 ? 2.431 6.370 29.164 1.00 77.75 621 GLN A N 1
ATOM 4913 C CA . GLN A 1 621 ? 1.809 5.397 28.269 1.00 77.75 621 GLN A CA 1
ATOM 4914 C C . GLN A 1 621 ? 1.294 6.051 26.985 1.00 77.75 621 GLN A C 1
ATOM 4916 O O . GLN A 1 621 ? 1.310 5.414 25.937 1.00 77.75 621 GLN A O 1
ATOM 4921 N N . ILE A 1 622 ? 0.864 7.313 27.061 1.00 80.50 622 ILE A N 1
ATOM 4922 C CA . ILE A 1 622 ? 0.397 8.097 25.912 1.00 80.50 622 ILE A CA 1
ATOM 4923 C C . ILE A 1 622 ? 1.596 8.564 25.081 1.00 80.50 622 ILE A C 1
ATOM 4925 O O . ILE A 1 622 ? 1.621 8.348 23.871 1.00 80.50 622 ILE A O 1
ATOM 4929 N N . CYS A 1 623 ? 2.612 9.152 25.721 1.00 82.00 623 CYS A N 1
ATOM 4930 C CA . CYS A 1 623 ? 3.780 9.703 25.035 1.00 82.00 623 CYS A CA 1
ATOM 4931 C C . CYS A 1 623 ? 4.545 8.622 24.262 1.00 82.00 623 CYS A C 1
ATOM 4933 O O . CYS A 1 623 ? 4.863 8.836 23.097 1.00 82.00 623 CYS A O 1
ATOM 4935 N N . ASN A 1 624 ? 4.712 7.423 24.833 1.00 82.06 624 ASN A N 1
ATOM 4936 C CA . ASN A 1 624 ? 5.399 6.306 24.171 1.00 82.06 624 ASN A CA 1
ATOM 4937 C C . ASN A 1 624 ? 4.728 5.838 22.861 1.00 82.06 624 ASN A C 1
ATOM 4939 O O . ASN A 1 624 ? 5.334 5.094 22.094 1.00 82.06 624 ASN A O 1
ATOM 4943 N N . LYS A 1 625 ? 3.470 6.224 22.604 1.00 80.38 625 LYS A N 1
ATOM 4944 C CA . LYS A 1 625 ? 2.725 5.889 21.375 1.00 80.38 625 LYS A CA 1
ATOM 4945 C C . LYS A 1 625 ? 2.867 6.955 20.287 1.00 80.38 625 LYS A C 1
ATOM 4947 O O . LYS A 1 625 ? 2.457 6.728 19.147 1.00 80.38 625 LYS A O 1
ATOM 4952 N N . LEU A 1 626 ? 3.428 8.119 20.620 1.00 85.81 626 LEU A N 1
ATOM 4953 C CA . LEU A 1 626 ? 3.633 9.231 19.698 1.00 85.81 626 LEU A CA 1
ATOM 4954 C C . LEU A 1 626 ? 4.946 9.023 18.941 1.00 85.81 626 LEU A C 1
ATOM 4956 O O . LEU A 1 626 ? 6.037 9.178 19.478 1.00 85.81 626 LEU A O 1
ATOM 4960 N N . THR A 1 627 ? 4.820 8.681 17.662 1.00 85.12 627 THR A N 1
ATOM 4961 C CA . THR A 1 627 ? 5.926 8.162 16.839 1.00 85.12 627 THR A CA 1
ATOM 4962 C C . THR A 1 627 ? 6.756 9.243 16.146 1.00 85.12 627 THR A C 1
ATOM 4964 O O . THR A 1 627 ? 7.697 8.933 15.425 1.00 85.12 627 THR A O 1
ATOM 4967 N N . SER A 1 628 ? 6.418 10.521 16.332 1.00 84.62 628 SER A N 1
ATOM 4968 C CA . SER A 1 628 ? 7.143 11.630 15.712 1.00 84.62 628 SER A CA 1
ATOM 4969 C C . SER A 1 628 ? 7.273 12.819 16.652 1.00 84.62 628 SER A C 1
ATOM 4971 O O . SER A 1 628 ? 6.400 13.068 17.488 1.00 84.62 628 SER A O 1
ATOM 4973 N N . CYS A 1 629 ? 8.326 13.619 16.453 1.00 83.88 629 CYS A N 1
ATOM 4974 C CA . CYS A 1 629 ? 8.534 14.859 17.202 1.00 83.88 629 CYS A CA 1
ATOM 4975 C C . CYS A 1 629 ? 7.319 15.780 17.114 1.00 83.88 629 CYS A C 1
ATOM 4977 O O . CYS A 1 629 ? 6.914 16.368 18.115 1.00 83.88 629 CYS A O 1
ATOM 4979 N N . LYS A 1 630 ? 6.697 15.882 15.929 1.00 84.25 630 LYS A N 1
ATOM 4980 C CA . LYS A 1 630 ? 5.551 16.770 15.747 1.00 84.25 630 LYS A CA 1
ATOM 4981 C C . LYS A 1 630 ? 4.336 16.278 16.527 1.00 84.25 630 LYS A C 1
ATOM 4983 O O . LYS A 1 630 ? 3.738 17.084 17.234 1.00 84.25 630 LYS A O 1
ATOM 4988 N N . SER A 1 631 ? 4.022 14.984 16.468 1.00 85.25 631 SER A N 1
ATOM 4989 C CA . SER A 1 631 ? 2.956 14.388 17.285 1.00 85.25 631 SER A CA 1
ATOM 4990 C C . SER A 1 631 ? 3.237 14.540 18.779 1.00 85.25 631 SER A C 1
ATOM 4992 O O . SER A 1 631 ? 2.352 14.944 19.523 1.00 85.25 631 SER A O 1
ATOM 4994 N N . CYS A 1 632 ? 4.482 14.313 19.203 1.00 83.12 632 CYS A N 1
ATOM 4995 C CA . CYS A 1 632 ? 4.923 14.503 20.584 1.00 83.12 632 CYS A CA 1
ATOM 4996 C C . CYS A 1 632 ? 4.718 15.949 21.062 1.00 83.12 632 CYS A C 1
ATOM 4998 O O . CYS A 1 632 ? 4.151 16.178 22.123 1.00 83.12 632 CYS A O 1
ATOM 5000 N N . SER A 1 633 ? 5.096 16.930 20.234 1.00 81.25 633 SER A N 1
ATOM 5001 C CA . SER A 1 633 ? 4.998 18.363 20.552 1.00 81.25 633 SER A CA 1
ATOM 5002 C C . SER A 1 633 ? 3.569 18.897 20.675 1.00 81.25 633 SER A C 1
ATOM 5004 O O . SER A 1 633 ? 3.375 19.976 21.225 1.00 81.25 633 SER A O 1
ATOM 5006 N N . LEU A 1 634 ? 2.575 18.178 20.140 1.00 76.06 634 LEU A N 1
ATOM 5007 C CA . LEU A 1 634 ? 1.165 18.546 20.289 1.00 76.06 634 LEU A CA 1
ATOM 5008 C C . LEU A 1 634 ? 0.595 18.137 21.654 1.00 76.06 634 LEU A C 1
ATOM 5010 O O . LEU A 1 634 ? -0.443 18.658 22.055 1.00 76.06 634 LEU A O 1
ATOM 5014 N N . HIS A 1 635 ? 1.259 17.229 22.373 1.00 73.56 635 HIS A N 1
ATOM 5015 C CA . HIS A 1 635 ? 0.839 16.796 23.698 1.00 73.56 635 HIS A CA 1
ATOM 5016 C C . HIS A 1 635 ? 1.613 17.546 24.785 1.00 73.56 635 HIS A C 1
ATOM 5018 O O . HIS A 1 635 ? 2.821 17.385 24.926 1.00 73.56 635 HIS A O 1
ATOM 5024 N N . LEU A 1 636 ? 0.893 18.316 25.607 1.00 69.62 636 LEU A N 1
ATOM 5025 C CA . LEU A 1 636 ? 1.465 19.185 26.650 1.00 69.62 636 LEU A CA 1
ATOM 5026 C C . LEU A 1 636 ? 2.352 18.445 27.667 1.00 69.62 636 LEU A C 1
ATOM 5028 O O . LEU A 1 636 ? 3.318 19.010 28.165 1.00 69.62 636 LEU A O 1
ATOM 5032 N N . ASN A 1 637 ? 2.047 17.176 27.952 1.00 74.94 637 ASN A N 1
ATOM 5033 C CA . ASN A 1 637 ? 2.758 16.371 28.949 1.00 74.94 637 ASN A CA 1
ATOM 5034 C C . ASN A 1 637 ? 3.897 15.519 28.360 1.00 74.94 637 ASN A C 1
ATOM 5036 O O . ASN A 1 637 ? 4.434 14.657 29.060 1.00 74.94 637 ASN A O 1
ATOM 5040 N N . CYS A 1 638 ? 4.239 15.715 27.084 1.00 80.06 638 CYS A N 1
ATOM 5041 C CA . CYS A 1 638 ? 5.226 14.915 26.368 1.00 80.06 638 CYS A CA 1
ATOM 5042 C C . CYS A 1 638 ? 6.389 15.772 25.849 1.00 80.06 638 CYS A C 1
ATOM 5044 O O . CYS A 1 638 ? 6.218 16.931 25.475 1.00 80.06 638 CYS A O 1
ATOM 5046 N N . GLN A 1 639 ? 7.582 15.183 25.784 1.00 82.44 639 GLN A N 1
ATOM 5047 C CA . GLN A 1 639 ? 8.786 15.795 25.236 1.00 82.44 639 GLN A CA 1
ATOM 5048 C C . GLN A 1 639 ? 9.522 14.816 24.322 1.00 82.44 639 GLN A C 1
ATOM 5050 O O . GLN A 1 639 ? 9.680 13.637 24.629 1.00 82.44 639 GLN A O 1
ATOM 5055 N N . TRP A 1 640 ? 9.998 15.328 23.188 1.00 82.50 640 TRP A N 1
ATOM 5056 C CA . TRP A 1 640 ? 10.773 14.543 22.236 1.00 82.50 640 TRP A CA 1
ATOM 5057 C C . TRP A 1 640 ? 12.246 14.453 22.650 1.00 82.50 640 TRP A C 1
ATOM 5059 O O . TRP A 1 640 ? 12.934 15.477 22.727 1.00 82.50 640 TRP A O 1
ATOM 5069 N N . ASP A 1 641 ? 12.750 13.236 22.850 1.00 81.25 641 ASP A N 1
ATOM 5070 C CA . ASP A 1 641 ? 14.174 12.963 23.030 1.00 81.25 641 ASP A CA 1
ATOM 5071 C C . ASP A 1 641 ? 14.854 12.813 21.660 1.00 81.25 641 ASP A C 1
ATOM 5073 O O . ASP A 1 641 ? 14.689 11.823 20.950 1.00 81.25 641 ASP A O 1
ATOM 5077 N N . GLN A 1 642 ? 15.673 13.799 21.279 1.00 75.44 642 GLN A N 1
ATOM 5078 C CA . GLN A 1 642 ? 16.401 13.770 20.006 1.00 75.44 642 GLN A CA 1
ATOM 5079 C C . GLN A 1 642 ? 17.503 12.704 19.935 1.00 75.44 642 GLN A C 1
ATOM 5081 O O . GLN A 1 642 ? 17.894 12.333 18.827 1.00 75.44 642 GLN A O 1
ATOM 5086 N N . ARG A 1 643 ? 18.048 12.245 21.068 1.00 74.88 643 ARG A N 1
ATOM 5087 C CA . ARG A 1 643 ? 19.108 11.223 21.081 1.00 74.88 643 ARG A CA 1
ATOM 5088 C C . ARG A 1 643 ? 18.520 9.842 20.874 1.00 74.88 643 ARG A C 1
ATOM 5090 O O . ARG A 1 643 ? 19.065 9.073 20.091 1.00 74.88 643 ARG A O 1
ATOM 5097 N N . GLN A 1 644 ? 17.424 9.560 21.569 1.00 75.44 644 GLN A N 1
ATOM 5098 C CA . GLN A 1 644 ? 16.733 8.284 21.457 1.00 75.44 644 GLN A CA 1
ATOM 5099 C C . GLN A 1 644 ? 15.742 8.251 20.298 1.00 75.44 644 GLN A C 1
ATOM 5101 O O . GLN A 1 644 ? 15.379 7.160 19.913 1.00 75.44 644 GLN A O 1
ATOM 5106 N N . GLN A 1 645 ? 15.364 9.390 19.700 1.00 79.00 645 GLN A N 1
ATOM 5107 C CA . GLN A 1 645 ? 14.299 9.483 18.685 1.00 79.00 645 GLN A CA 1
ATOM 5108 C C . GLN A 1 645 ? 12.954 8.945 19.200 1.00 79.00 645 GLN A C 1
ATOM 5110 O O . GLN A 1 645 ? 12.219 8.291 18.471 1.00 79.00 645 GLN A O 1
ATOM 5115 N N . GLU A 1 646 ? 12.642 9.217 20.467 1.00 82.81 646 GLU A N 1
ATOM 5116 C CA . GLU A 1 646 ? 11.439 8.724 21.143 1.00 82.81 646 GLU A CA 1
ATOM 5117 C C . GLU A 1 646 ? 10.715 9.862 21.866 1.00 82.81 646 GLU A C 1
ATOM 5119 O O . GLU A 1 646 ? 11.318 10.856 22.281 1.00 82.81 646 GLU A O 1
ATOM 5124 N N . CYS A 1 647 ? 9.401 9.720 22.024 1.00 83.38 647 CYS A N 1
ATOM 5125 C CA . CYS A 1 647 ? 8.589 10.649 22.794 1.00 83.38 647 CYS A CA 1
ATOM 5126 C C . CYS A 1 647 ? 8.433 10.140 24.229 1.00 83.38 647 CYS A C 1
ATOM 5128 O O . CYS A 1 647 ? 7.899 9.057 24.458 1.00 83.38 647 CYS A O 1
ATOM 5130 N N . GLN A 1 648 ? 8.877 10.936 25.195 1.00 83.31 648 GLN A N 1
ATOM 5131 C CA . GLN A 1 648 ? 8.856 10.595 26.614 1.00 83.31 648 GLN A CA 1
ATOM 5132 C C . GLN A 1 648 ? 7.890 11.516 27.356 1.00 83.31 648 GLN A C 1
ATOM 5134 O O . GLN A 1 648 ? 7.672 12.660 26.957 1.00 83.31 648 GLN A O 1
ATOM 5139 N N . ALA A 1 649 ? 7.300 11.037 28.450 1.00 76.81 649 ALA A N 1
ATOM 5140 C CA . ALA A 1 649 ? 6.554 11.926 29.332 1.00 76.81 649 ALA A CA 1
ATOM 5141 C C . ALA A 1 649 ? 7.507 12.872 30.059 1.00 76.81 649 ALA A C 1
ATOM 5143 O O . ALA A 1 649 ? 8.604 12.480 30.464 1.00 76.81 649 ALA A O 1
ATOM 5144 N N . LEU A 1 650 ? 7.070 14.115 30.252 1.00 68.94 650 LEU A N 1
ATOM 5145 C CA . LEU A 1 650 ? 7.798 15.054 31.091 1.00 68.94 650 LEU A CA 1
ATOM 5146 C C . LEU A 1 650 ? 7.919 14.475 32.513 1.00 68.94 650 LEU A C 1
ATOM 5148 O O . LEU A 1 650 ? 6.932 13.942 33.035 1.00 68.94 650 LEU A O 1
ATOM 5152 N N . PRO A 1 651 ? 9.098 14.564 33.161 1.00 58.66 651 PRO A N 1
ATOM 5153 C CA . PRO A 1 651 ? 9.260 14.094 34.529 1.00 58.66 651 PRO A CA 1
ATOM 5154 C C . PRO A 1 651 ? 8.221 14.745 35.446 1.00 58.66 651 PRO A C 1
ATOM 5156 O O . PRO A 1 651 ? 8.034 15.960 35.406 1.00 58.66 651 PRO A O 1
ATOM 5159 N N . ALA A 1 652 ? 7.612 13.968 36.346 1.00 50.44 652 ALA A N 1
ATOM 5160 C CA . ALA A 1 652 ? 6.665 14.474 37.350 1.00 50.44 652 ALA A CA 1
ATOM 5161 C C . ALA A 1 652 ? 7.248 15.591 38.256 1.00 50.44 652 ALA A C 1
ATOM 5163 O O . ALA A 1 652 ? 6.514 16.262 38.974 1.00 50.44 652 ALA A O 1
ATOM 5164 N N . HIS A 1 653 ? 8.565 15.823 38.198 1.00 52.69 653 HIS A N 1
ATOM 5165 C CA . HIS A 1 653 ? 9.315 16.805 38.980 1.00 52.69 653 HIS A CA 1
ATOM 5166 C C . HIS A 1 653 ? 9.483 18.181 38.314 1.00 52.69 653 HIS A C 1
ATOM 5168 O O . HIS A 1 653 ? 10.338 18.952 38.746 1.00 52.69 653 HIS A O 1
ATOM 5174 N N . LEU A 1 654 ? 8.665 18.545 37.318 1.00 59.69 654 LEU A N 1
ATOM 5175 C CA . LEU A 1 654 ? 8.614 19.925 36.791 1.00 59.69 654 LEU A CA 1
ATOM 5176 C C . LEU A 1 654 ? 8.389 20.977 37.896 1.00 59.69 654 LEU A C 1
ATOM 5178 O O . LEU A 1 654 ? 8.832 22.119 37.793 1.00 59.69 654 LEU A O 1
ATOM 5182 N N . CYS A 1 655 ? 7.719 20.565 38.973 1.00 65.25 655 CYS A N 1
ATOM 5183 C CA . CYS A 1 655 ? 7.353 21.405 40.102 1.00 65.25 655 CYS A CA 1
ATOM 5184 C C . CYS A 1 655 ? 8.263 21.235 41.337 1.00 65.25 655 CYS A C 1
ATOM 5186 O O . CYS A 1 655 ? 8.079 21.938 42.332 1.00 65.25 655 CYS A O 1
ATOM 5188 N N . GLY A 1 656 ? 9.270 20.354 41.291 1.00 64.38 656 GLY A N 1
ATOM 5189 C CA . GLY A 1 656 ? 10.071 19.960 42.461 1.00 64.38 656 GLY A CA 1
ATOM 5190 C C . GLY A 1 656 ? 9.318 19.047 43.444 1.00 64.38 656 GLY A C 1
ATOM 5191 O O . GLY A 1 656 ? 8.126 18.793 43.289 1.00 64.38 656 GLY A O 1
ATOM 5192 N N . GLU A 1 657 ? 10.014 18.513 44.453 1.00 69.00 657 GLU A N 1
ATOM 5193 C CA . GLU A 1 657 ? 9.392 17.630 45.454 1.00 69.00 657 GLU A CA 1
ATOM 5194 C C . GLU A 1 657 ? 8.300 18.340 46.274 1.00 69.00 657 GLU A C 1
ATOM 5196 O O . GLU A 1 657 ? 8.463 19.478 46.721 1.00 69.00 657 GLU A O 1
ATOM 5201 N N . GLY A 1 658 ? 7.177 17.645 46.489 1.00 71.00 658 GLY A N 1
ATOM 5202 C CA . GLY A 1 658 ? 6.048 18.133 47.287 1.00 71.00 658 GLY A CA 1
ATOM 5203 C C . GLY A 1 658 ? 5.067 19.053 46.553 1.00 71.00 658 GLY A C 1
ATOM 5204 O O . GLY A 1 658 ? 4.191 19.611 47.207 1.00 71.00 658 GLY A O 1
ATOM 5205 N N . TRP A 1 659 ? 5.191 19.211 45.232 1.00 79.94 659 TRP A N 1
ATOM 5206 C CA . TRP A 1 659 ? 4.278 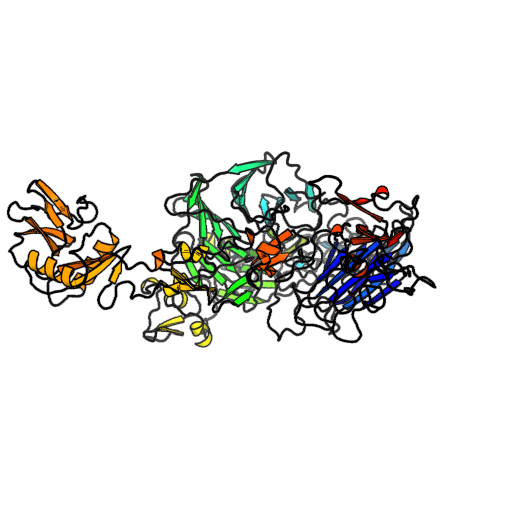19.988 44.387 1.00 79.94 659 TRP A CA 1
ATOM 5207 C C . TRP A 1 659 ? 3.634 19.108 43.308 1.00 79.94 659 TRP A C 1
ATOM 5209 O O . TRP A 1 659 ? 4.275 18.200 42.784 1.00 79.94 659 TRP A O 1
ATOM 5219 N N . SER A 1 660 ? 2.388 19.405 42.946 1.00 77.69 660 SER A N 1
ATOM 5220 C CA . SER A 1 660 ? 1.618 18.693 41.917 1.00 77.69 660 SER A CA 1
ATOM 5221 C C . SER A 1 660 ? 1.475 19.554 40.662 1.00 77.69 660 SER A C 1
ATOM 5223 O O . SER A 1 660 ? 1.197 20.741 40.770 1.00 77.69 660 SER A O 1
ATOM 5225 N N . HIS A 1 661 ? 1.661 18.974 39.477 1.00 77.44 661 HIS A N 1
ATOM 5226 C CA . HIS A 1 661 ? 1.567 19.672 38.187 1.00 77.44 661 HIS A CA 1
ATOM 5227 C C . HIS A 1 661 ? 0.139 19.623 37.619 1.00 77.44 661 HIS A C 1
ATOM 5229 O O . HIS A 1 661 ? -0.332 18.543 37.251 1.00 77.44 661 HIS A O 1
ATOM 5235 N N . ILE A 1 662 ? -0.548 20.766 37.544 1.00 77.19 662 ILE A N 1
ATOM 5236 C CA . ILE A 1 662 ? -1.927 20.888 37.053 1.00 77.19 662 ILE A CA 1
ATOM 5237 C C . ILE A 1 662 ? -1.995 22.035 36.038 1.00 77.19 662 ILE A C 1
ATOM 5239 O O . ILE A 1 662 ? -1.839 23.197 36.393 1.00 77.19 662 ILE A O 1
ATOM 5243 N N . GLY A 1 663 ? -2.262 21.711 34.768 1.00 69.56 663 GLY A N 1
ATOM 5244 C CA . GLY A 1 663 ? -2.293 22.718 33.702 1.00 69.56 663 GLY A CA 1
ATOM 5245 C C . GLY A 1 663 ? -0.919 23.362 33.506 1.00 69.56 663 GLY A C 1
ATOM 5246 O O . GLY A 1 663 ? 0.064 22.644 33.340 1.00 69.56 663 GLY A O 1
ATOM 5247 N N . ASP A 1 664 ? -0.868 24.692 33.561 1.00 71.25 664 ASP A N 1
ATOM 5248 C CA . ASP A 1 664 ? 0.371 25.484 33.496 1.00 71.25 664 ASP A CA 1
ATOM 5249 C C . ASP A 1 664 ? 0.896 25.884 34.895 1.00 71.25 664 ASP A C 1
ATOM 5251 O O . ASP A 1 664 ? 1.830 26.686 35.021 1.00 71.25 664 ASP A O 1
ATOM 5255 N N . ALA A 1 665 ? 0.323 25.301 35.955 1.00 78.12 665 ALA A N 1
ATOM 5256 C CA . ALA A 1 665 ? 0.594 25.628 37.347 1.00 78.12 665 ALA A CA 1
ATOM 5257 C C . ALA A 1 665 ? 1.097 24.422 38.159 1.00 78.12 665 ALA A C 1
ATOM 5259 O O . ALA A 1 665 ? 0.773 23.257 37.919 1.00 78.12 665 ALA A O 1
ATOM 5260 N N . CYS A 1 666 ? 1.894 24.713 39.179 1.00 86.12 666 CYS A N 1
ATOM 5261 C CA . CYS A 1 666 ? 2.319 23.772 40.202 1.00 86.12 666 CYS A CA 1
ATOM 5262 C C . CYS A 1 666 ? 1.587 24.097 41.502 1.00 86.12 666 CYS A C 1
ATOM 5264 O O . CYS A 1 666 ? 1.832 25.157 42.072 1.00 86.12 666 CYS A O 1
ATOM 5266 N N . LEU A 1 667 ? 0.749 23.189 42.001 1.00 88.31 667 LEU A N 1
ATOM 5267 C CA . LEU A 1 667 ? -0.047 23.376 43.215 1.00 88.31 667 LEU A CA 1
ATOM 5268 C C . LEU A 1 667 ? 0.486 22.557 44.391 1.00 88.31 667 LEU A C 1
ATOM 5270 O O . LEU A 1 667 ? 0.929 21.416 44.236 1.00 88.31 667 LEU A O 1
ATOM 5274 N N . ARG A 1 668 ? 0.415 23.123 45.595 1.00 89.00 668 ARG A N 1
ATOM 5275 C CA . ARG A 1 668 ? 0.755 22.437 46.846 1.00 89.00 668 ARG A CA 1
ATOM 5276 C C . ARG A 1 668 ? -0.206 22.840 47.952 1.00 89.00 668 ARG A C 1
ATOM 5278 O O . ARG A 1 668 ? -0.409 24.025 48.187 1.00 89.00 668 ARG A O 1
ATOM 5285 N N . ILE A 1 669 ? -0.735 21.852 48.668 1.00 88.31 669 ILE A N 1
ATOM 5286 C CA . ILE A 1 669 ? -1.612 22.071 49.821 1.00 88.31 669 ILE A CA 1
ATOM 5287 C C . ILE A 1 669 ? -0.817 21.852 51.107 1.00 88.31 669 ILE A C 1
ATOM 5289 O O . ILE A 1 669 ? -0.043 20.898 51.219 1.00 88.31 669 ILE A O 1
ATOM 5293 N N . ASN A 1 670 ? -1.004 22.743 52.075 1.00 87.94 670 ASN A N 1
ATOM 5294 C CA . ASN A 1 670 ? -0.522 22.571 53.440 1.00 87.94 670 ASN A CA 1
ATOM 5295 C C . ASN A 1 670 ? -1.708 22.641 54.410 1.00 87.94 670 ASN A C 1
ATOM 5297 O O . ASN A 1 670 ? -2.634 23.419 54.201 1.00 87.94 670 ASN A O 1
ATOM 5301 N N . SER A 1 671 ? -1.682 21.823 55.461 1.00 88.06 671 SER A N 1
ATOM 5302 C CA . SER A 1 671 ? -2.707 21.742 56.503 1.00 88.06 671 SER A CA 1
ATOM 5303 C C . SER A 1 671 ? -2.427 22.639 57.720 1.00 88.06 671 SER A C 1
ATOM 5305 O O . SER A 1 671 ? -3.119 22.530 58.729 1.00 88.06 671 SER A O 1
ATOM 5307 N N . SER A 1 672 ? -1.395 23.487 57.675 1.00 89.00 672 SER A N 1
ATOM 5308 C CA . SER A 1 672 ? -1.050 24.414 58.755 1.00 89.00 672 SER A CA 1
ATOM 5309 C C . SER A 1 672 ? -2.136 25.466 58.963 1.00 89.00 672 SER A C 1
ATOM 5311 O O . SER A 1 672 ? -2.660 26.034 58.004 1.00 89.00 672 SER A O 1
ATOM 5313 N N . ARG A 1 673 ? -2.440 25.754 60.229 1.00 91.31 673 ARG A N 1
ATOM 5314 C CA . ARG A 1 673 ? -3.426 26.759 60.619 1.00 91.31 673 ARG A CA 1
ATOM 5315 C C . ARG A 1 673 ? -2.771 28.133 60.728 1.00 91.31 673 ARG A C 1
ATOM 5317 O O . ARG A 1 673 ? -2.036 28.378 61.680 1.00 91.31 673 ARG A O 1
ATOM 5324 N N . GLU A 1 674 ? -3.058 29.017 59.780 1.00 91.25 674 GLU A N 1
ATOM 5325 C CA . GLU A 1 674 ? -2.350 30.293 59.604 1.00 91.25 674 GLU A CA 1
ATOM 5326 C C . GLU A 1 674 ? -3.306 31.454 59.288 1.00 91.25 674 GLU A C 1
ATOM 5328 O O . GLU A 1 674 ? -4.439 31.249 58.835 1.00 91.25 674 GLU A O 1
ATOM 5333 N N . SER A 1 675 ? -2.840 32.688 59.506 1.00 93.94 675 SER A N 1
ATOM 5334 C CA . SER A 1 675 ? -3.489 33.893 58.972 1.00 93.94 675 SER A CA 1
ATOM 5335 C C . SER A 1 675 ? -3.223 34.030 57.472 1.00 93.94 675 SER A C 1
ATOM 5337 O O . SER A 1 675 ? -2.298 33.408 56.945 1.00 93.94 675 SER A O 1
ATOM 5339 N N . TYR A 1 676 ? -3.998 34.857 56.767 1.00 92.56 676 TYR A N 1
ATOM 5340 C CA . TYR A 1 676 ? -3.824 35.030 55.320 1.00 92.56 676 TYR A CA 1
ATOM 5341 C C . TYR A 1 676 ? -2.424 35.556 54.963 1.00 92.56 676 TYR A C 1
ATOM 5343 O O . TYR A 1 676 ? -1.773 35.036 54.057 1.00 92.56 676 TYR A O 1
ATOM 5351 N N . ASP A 1 677 ? -1.927 36.547 55.709 1.00 90.75 677 ASP A N 1
ATOM 5352 C CA . ASP A 1 677 ? -0.604 37.135 55.468 1.00 90.75 677 ASP A CA 1
ATOM 5353 C C . ASP A 1 677 ? 0.529 36.130 55.744 1.00 90.75 677 ASP A C 1
ATOM 5355 O O . ASP A 1 677 ? 1.499 36.065 54.984 1.00 90.75 677 ASP A O 1
ATOM 5359 N N . ASN A 1 678 ? 0.382 35.284 56.771 1.00 92.81 678 ASN A N 1
ATOM 5360 C CA . ASN A 1 678 ? 1.329 34.201 57.048 1.00 92.81 678 ASN A CA 1
ATOM 5361 C C . ASN A 1 678 ? 1.276 33.107 55.976 1.00 92.81 678 ASN A C 1
ATOM 5363 O O . ASN A 1 678 ? 2.322 32.615 55.556 1.00 92.81 678 ASN A O 1
ATOM 5367 N N . ALA A 1 679 ? 0.083 32.743 55.503 1.00 92.94 679 ALA A N 1
ATOM 5368 C CA . ALA A 1 679 ? -0.094 31.776 54.424 1.00 92.94 679 ALA A CA 1
ATOM 5369 C C . ALA A 1 679 ? 0.527 32.283 53.112 1.00 92.94 679 ALA A C 1
ATOM 5371 O O . ALA A 1 679 ? 1.217 31.536 52.414 1.00 92.94 679 ALA A O 1
ATOM 5372 N N . LYS A 1 680 ? 0.372 33.578 52.818 1.00 91.88 680 LYS A N 1
ATOM 5373 C CA . LYS A 1 680 ? 1.036 34.242 51.692 1.00 91.88 680 LYS A CA 1
ATOM 5374 C C . LYS A 1 680 ? 2.557 34.202 51.827 1.00 91.88 680 LYS A C 1
ATOM 5376 O O . LYS A 1 680 ? 3.240 33.811 50.881 1.00 91.88 680 LYS A O 1
ATOM 5381 N N . LEU A 1 681 ? 3.092 34.544 53.000 1.00 91.38 681 LEU A N 1
ATOM 5382 C CA . LEU A 1 681 ? 4.531 34.477 53.270 1.00 91.38 681 LEU A CA 1
ATOM 5383 C C . LEU A 1 681 ? 5.069 33.040 53.168 1.00 91.38 681 LEU A C 1
ATOM 5385 O O . LEU A 1 681 ? 6.161 32.825 52.641 1.00 91.38 681 LEU A O 1
ATOM 5389 N N . TYR A 1 682 ? 4.298 32.051 53.623 1.00 92.75 682 TYR A N 1
ATOM 5390 C CA . TYR A 1 682 ? 4.641 30.636 53.503 1.00 92.75 682 TYR A CA 1
ATOM 5391 C C . TYR A 1 682 ? 4.794 30.219 52.036 1.00 92.75 682 TYR A C 1
ATOM 5393 O O . TYR A 1 682 ? 5.817 29.639 51.670 1.00 92.75 682 TYR A O 1
ATOM 5401 N N . CYS A 1 683 ? 3.822 30.551 51.180 1.00 91.25 683 CYS A N 1
ATOM 5402 C CA . CYS A 1 683 ? 3.920 30.250 49.752 1.00 91.25 683 CYS A CA 1
ATOM 5403 C C . CYS A 1 683 ? 5.091 30.987 49.091 1.00 91.25 683 CYS A C 1
ATOM 5405 O O . CYS A 1 683 ? 5.826 30.379 48.308 1.00 91.25 683 CYS A O 1
ATOM 5407 N N . TYR A 1 684 ? 5.334 32.243 49.479 1.00 90.19 684 TYR A N 1
ATOM 5408 C CA . TYR A 1 684 ? 6.460 33.039 48.986 1.00 90.19 684 TYR A CA 1
ATOM 5409 C C . TYR A 1 684 ? 7.818 32.404 49.313 1.00 90.19 684 TYR A C 1
ATOM 5411 O O . TYR A 1 684 ? 8.685 32.301 48.444 1.00 90.19 684 TYR A O 1
ATOM 5419 N N . ASN A 1 685 ? 7.984 31.871 50.528 1.00 89.56 685 ASN A N 1
ATOM 5420 C CA . ASN A 1 685 ? 9.192 31.140 50.932 1.00 89.56 685 ASN A CA 1
ATOM 5421 C C . ASN A 1 685 ? 9.432 29.861 50.112 1.00 89.56 685 ASN A C 1
ATOM 5423 O O . ASN A 1 685 ? 10.562 29.382 50.037 1.00 89.56 685 ASN A O 1
ATOM 5427 N N . LEU A 1 686 ? 8.396 29.317 49.469 1.00 87.31 686 LEU A N 1
ATOM 5428 C CA . LEU A 1 686 ? 8.500 28.183 48.551 1.00 87.31 686 LEU A CA 1
ATOM 5429 C C . LEU A 1 686 ? 8.616 28.603 47.072 1.00 87.31 686 LEU A C 1
ATOM 5431 O O . LEU A 1 686 ? 8.438 27.763 46.185 1.00 87.31 686 LEU A O 1
ATOM 5435 N N . SER A 1 687 ? 8.927 29.878 46.802 1.00 85.94 687 SER A N 1
ATOM 5436 C CA . SER A 1 687 ? 8.976 30.466 45.452 1.00 85.94 687 SER A CA 1
ATOM 5437 C C . SER A 1 687 ? 7.640 30.382 44.698 1.00 85.94 687 SER A C 1
ATOM 5439 O O . SER A 1 687 ? 7.621 30.173 43.486 1.00 85.94 687 SER A O 1
ATOM 5441 N N . GLY A 1 688 ? 6.527 30.515 45.421 1.00 86.75 688 GLY A N 1
ATOM 5442 C CA . GLY A 1 688 ? 5.172 30.564 44.874 1.00 86.75 688 GLY A CA 1
ATOM 5443 C C . GLY A 1 688 ? 4.324 31.665 45.513 1.00 86.75 688 GLY A C 1
ATOM 5444 O O . GLY A 1 688 ? 4.801 32.433 46.340 1.00 86.75 688 GLY A O 1
ATOM 5445 N N . ASN A 1 689 ? 3.052 31.730 45.146 1.00 91.12 689 ASN A N 1
ATOM 5446 C CA . ASN A 1 689 ? 2.046 32.623 45.721 1.00 91.12 689 ASN A CA 1
ATOM 5447 C C . ASN A 1 689 ? 0.865 31.800 46.251 1.00 91.12 689 ASN A C 1
ATOM 5449 O O . ASN A 1 689 ? 0.826 30.583 46.072 1.00 91.12 689 ASN A O 1
ATOM 5453 N N . LEU A 1 690 ? -0.096 32.442 46.919 1.00 92.88 690 LEU A N 1
ATOM 5454 C CA . LEU A 1 690 ? -1.388 31.795 47.167 1.00 92.88 690 LEU A CA 1
ATOM 5455 C C . LEU A 1 690 ? -2.098 31.547 45.831 1.00 92.88 690 LEU A C 1
ATOM 5457 O O . LEU A 1 690 ? -2.061 32.404 44.951 1.00 92.88 690 LEU A O 1
ATOM 5461 N N . ALA A 1 691 ? -2.727 30.382 45.695 1.00 92.00 691 ALA A N 1
ATOM 5462 C CA . ALA A 1 691 ? -3.202 29.887 44.409 1.00 92.00 691 ALA A CA 1
ATOM 5463 C C . ALA A 1 691 ? -4.377 30.681 43.825 1.00 92.00 691 ALA A C 1
ATOM 5465 O O . ALA A 1 691 ? -5.351 30.977 44.530 1.00 92.00 691 ALA A O 1
ATOM 5466 N N . SER A 1 692 ? -4.294 30.937 42.522 1.00 91.00 692 SER A N 1
ATOM 5467 C CA . SER A 1 692 ? -5.327 31.543 41.687 1.00 91.00 692 SER A CA 1
ATOM 5468 C C . SER A 1 692 ? -6.050 30.444 40.912 1.00 91.00 692 SER A C 1
ATOM 5470 O O . SER A 1 692 ? -5.612 30.015 39.853 1.00 91.00 692 SER A O 1
ATOM 5472 N N . LEU A 1 693 ? -7.167 29.952 41.457 1.00 87.38 693 LEU A N 1
ATOM 5473 C CA . LEU A 1 693 ? -7.879 28.783 40.919 1.00 87.38 693 LEU A CA 1
ATOM 5474 C C . LEU A 1 693 ? -8.787 29.181 39.742 1.00 87.38 693 LEU A C 1
ATOM 5476 O O . LEU A 1 693 ? -10.010 29.318 39.870 1.00 87.38 693 LEU A O 1
ATOM 5480 N N . THR A 1 694 ? -8.164 29.413 38.590 1.00 83.69 694 THR A N 1
ATOM 5481 C CA . THR A 1 694 ? -8.799 29.982 37.393 1.00 83.69 694 THR A CA 1
ATOM 5482 C C . THR A 1 694 ? -9.302 28.927 36.413 1.00 83.69 694 THR A C 1
ATOM 5484 O O . THR A 1 694 ? -10.111 29.259 35.544 1.00 83.69 694 THR A O 1
ATOM 5487 N N . THR A 1 695 ? -8.899 27.658 36.562 1.00 80.81 695 THR A N 1
ATOM 5488 C CA . THR A 1 695 ? -9.356 26.553 35.702 1.00 80.81 695 THR A CA 1
ATOM 5489 C C . THR A 1 695 ? -10.140 25.484 36.468 1.00 80.81 695 THR A C 1
ATOM 5491 O O . THR A 1 695 ? -9.889 25.205 37.639 1.00 80.81 695 THR A O 1
ATOM 5494 N N . SER A 1 696 ? -11.096 24.823 35.801 1.00 78.44 696 SER A N 1
ATOM 5495 C CA . SER A 1 696 ? -11.893 23.746 36.418 1.00 78.44 696 SER A CA 1
ATOM 5496 C C . SER A 1 696 ? -11.037 22.560 36.884 1.00 78.44 696 SER A C 1
ATOM 5498 O O . SER A 1 696 ? -11.381 21.924 37.873 1.00 78.44 696 SER A O 1
ATOM 5500 N N . LYS A 1 697 ? -9.904 22.295 36.213 1.00 74.19 697 LYS A N 1
ATOM 5501 C CA . LYS A 1 697 ? -8.969 21.214 36.570 1.00 74.19 697 LYS A CA 1
ATOM 5502 C C . LYS A 1 697 ? -8.206 21.505 37.867 1.00 74.19 697 LYS A C 1
ATOM 5504 O O . LYS A 1 697 ? -8.006 20.593 38.662 1.00 74.19 697 LYS A O 1
ATOM 5509 N N . GLU A 1 698 ? -7.792 22.755 38.088 1.00 82.38 698 GLU A N 1
ATOM 5510 C CA . GLU A 1 698 ? -7.169 23.189 39.351 1.00 82.38 698 GLU A CA 1
ATOM 5511 C C . GLU A 1 698 ? -8.140 23.050 40.517 1.00 82.38 698 GLU A C 1
ATOM 5513 O O . GLU A 1 698 ? -7.777 22.515 41.563 1.00 82.38 698 GLU A O 1
ATOM 5518 N N . VAL A 1 699 ? -9.385 23.492 40.316 1.00 83.25 699 VAL A N 1
ATOM 5519 C CA . VAL A 1 699 ? -10.441 23.381 41.323 1.00 83.25 699 VAL A CA 1
ATOM 5520 C C . VAL A 1 699 ? -10.690 21.915 41.663 1.00 83.25 699 VAL A C 1
ATOM 5522 O O . VAL A 1 699 ? -10.557 21.545 42.823 1.00 83.25 699 VAL A O 1
ATOM 5525 N N . GLU A 1 700 ? -10.974 21.065 40.675 1.00 79.19 700 GLU A N 1
ATOM 5526 C CA . GLU A 1 700 ? -11.239 19.635 40.889 1.00 79.19 700 GLU A CA 1
ATOM 5527 C C . GLU A 1 700 ? -10.093 18.942 41.644 1.00 79.19 700 GLU A C 1
ATOM 5529 O O . GLU A 1 700 ? -10.337 18.257 42.637 1.00 79.19 700 GLU A O 1
ATOM 5534 N N . PHE A 1 701 ? -8.839 19.210 41.260 1.00 83.00 701 PHE A N 1
ATOM 5535 C CA . PHE A 1 701 ? -7.660 18.684 41.951 1.00 83.00 701 PHE A CA 1
ATOM 5536 C C . PHE A 1 701 ? -7.598 19.102 43.427 1.00 83.00 701 PHE A C 1
ATOM 5538 O O . PHE A 1 701 ? -7.395 18.257 44.301 1.00 83.00 701 PHE A O 1
ATOM 5545 N N . VAL A 1 702 ? -7.766 20.397 43.720 1.00 84.12 702 VAL A N 1
ATOM 5546 C CA . VAL A 1 702 ? -7.712 20.908 45.100 1.00 84.12 702 VAL A CA 1
ATOM 5547 C C . VAL A 1 702 ? -8.804 20.263 45.950 1.00 84.12 702 VAL A C 1
ATOM 5549 O O . VAL A 1 702 ? -8.553 19.900 47.100 1.00 84.12 702 VAL A O 1
ATOM 5552 N N . LEU A 1 703 ? -9.999 20.070 45.393 1.00 82.50 703 LEU A N 1
ATOM 5553 C CA . LEU A 1 703 ? -11.107 19.434 46.102 1.00 82.50 703 LEU A CA 1
ATOM 5554 C C . LEU A 1 703 ? -10.845 17.963 46.394 1.00 82.50 703 LEU A C 1
ATOM 5556 O O . LEU A 1 703 ? -11.083 17.531 47.524 1.00 82.50 703 LEU A O 1
ATOM 5560 N N . ASP A 1 704 ? -10.323 17.215 45.430 1.00 76.94 704 ASP A N 1
ATOM 5561 C CA . ASP A 1 704 ? -9.940 15.816 45.620 1.00 76.94 704 ASP A CA 1
ATOM 5562 C C . ASP A 1 704 ? -8.814 15.657 46.651 1.00 76.94 704 ASP A C 1
ATOM 5564 O O . ASP A 1 704 ? -8.860 14.754 47.490 1.00 76.94 704 ASP A O 1
ATOM 5568 N N . GLU A 1 705 ? -7.820 16.547 46.659 1.00 80.75 705 GLU A N 1
ATOM 5569 C CA . GLU A 1 705 ? -6.747 16.506 47.658 1.00 80.75 705 GLU A CA 1
ATOM 5570 C C . GLU A 1 705 ? -7.249 16.837 49.064 1.00 80.75 705 GLU A C 1
ATOM 5572 O O . GLU A 1 705 ? -6.916 16.131 50.017 1.00 80.75 705 GLU A O 1
ATOM 5577 N N . ILE A 1 706 ? -8.115 17.844 49.218 1.00 80.00 706 ILE A N 1
ATOM 5578 C CA . ILE A 1 706 ? -8.734 18.157 50.516 1.00 80.00 706 ILE A CA 1
ATOM 5579 C C . ILE A 1 706 ? -9.543 16.956 51.036 1.00 80.00 706 ILE A C 1
ATOM 5581 O O . ILE A 1 706 ? -9.575 16.711 52.245 1.00 80.00 706 ILE A O 1
ATOM 5585 N N . GLN A 1 707 ? -10.163 16.155 50.158 1.00 75.00 707 GLN A N 1
ATOM 5586 C CA . GLN A 1 707 ? -10.895 14.950 50.571 1.00 75.00 707 GLN A CA 1
ATOM 5587 C C . GLN A 1 707 ? -9.999 13.874 51.202 1.00 75.00 707 GLN A C 1
ATOM 5589 O O . GLN A 1 707 ? -10.488 13.117 52.046 1.00 75.00 707 GLN A O 1
ATOM 5594 N N . LYS A 1 708 ? -8.706 13.817 50.855 1.00 75.94 708 LYS A N 1
ATOM 5595 C CA . LYS A 1 708 ? -7.756 12.833 51.410 1.00 75.94 708 LYS A CA 1
ATOM 5596 C C . LYS A 1 708 ? -7.442 13.078 52.885 1.00 75.94 708 LYS A C 1
ATOM 5598 O O . LYS A 1 708 ? -7.087 12.137 53.596 1.00 75.94 708 LYS A O 1
ATOM 5603 N N . TYR A 1 709 ? -7.645 14.298 53.379 1.00 73.19 709 TYR A N 1
ATOM 5604 C CA . TYR A 1 709 ? -7.498 14.649 54.793 1.00 73.19 709 TYR A CA 1
ATOM 5605 C C . TYR A 1 709 ? -8.749 14.246 55.596 1.00 73.19 709 TYR A C 1
ATOM 5607 O O . TYR A 1 709 ? -9.491 15.069 56.123 1.00 73.19 709 TYR A O 1
ATOM 5615 N N . THR A 1 710 ? -9.012 12.943 55.704 1.00 59.00 710 THR A N 1
ATOM 5616 C CA . THR A 1 710 ? -10.219 12.389 56.352 1.00 59.00 710 THR A CA 1
ATOM 5617 C C . THR A 1 710 ? -10.288 12.599 57.871 1.00 59.00 710 THR A C 1
ATOM 5619 O O . THR A 1 710 ? -11.381 12.563 58.433 1.00 59.00 710 THR A O 1
ATOM 5622 N N . LEU A 1 711 ? -9.156 12.855 58.538 1.00 61.41 711 LEU A N 1
ATOM 5623 C CA . LEU A 1 711 ? -9.066 13.069 59.994 1.00 61.41 711 LEU A CA 1
ATOM 5624 C C . LEU A 1 711 ? -9.046 14.554 60.412 1.00 61.41 711 LEU A C 1
ATOM 5626 O O . LEU A 1 711 ? -9.294 14.859 61.577 1.00 61.41 711 LEU A O 1
ATOM 5630 N N . GLN A 1 712 ? -8.778 15.480 59.484 1.00 66.38 712 GLN A N 1
ATOM 5631 C CA . GLN A 1 712 ? -8.705 16.927 59.726 1.00 66.38 712 GLN A CA 1
ATOM 5632 C C . GLN A 1 712 ? -9.530 17.658 58.666 1.00 66.38 712 GLN A C 1
ATOM 5634 O O . GLN A 1 712 ? -9.221 17.587 57.482 1.00 66.38 712 GLN A O 1
ATOM 5639 N N . LYS A 1 713 ? -10.581 18.377 59.076 1.00 73.31 713 LYS A N 1
ATOM 5640 C CA . LYS A 1 713 ? -11.325 19.245 58.154 1.00 73.31 713 LYS A CA 1
ATOM 5641 C C . LYS A 1 713 ? -10.458 20.461 57.822 1.00 73.31 713 LYS A C 1
ATOM 5643 O O . LYS A 1 713 ? -10.265 21.310 58.682 1.00 73.31 713 LYS A O 1
ATOM 5648 N N . ILE A 1 714 ? -9.930 20.506 56.602 1.00 85.44 714 ILE A N 1
ATOM 5649 C CA . ILE A 1 714 ? -9.127 21.619 56.082 1.00 85.44 714 ILE A CA 1
ATOM 5650 C C . ILE A 1 714 ? -10.049 22.542 55.278 1.00 85.44 714 ILE A C 1
ATOM 5652 O O . ILE A 1 714 ? -10.833 22.071 54.451 1.00 85.44 714 ILE A O 1
ATOM 5656 N N . SER A 1 715 ? -9.947 23.842 55.528 1.00 88.44 715 SER A N 1
ATOM 5657 C CA . SER A 1 715 ? -10.673 24.921 54.856 1.00 88.44 715 SER A CA 1
ATOM 5658 C C . SER A 1 715 ? -9.659 25.972 54.375 1.00 88.44 715 SER A C 1
ATOM 5660 O O . SER A 1 715 ? -9.469 27.000 55.035 1.00 88.44 715 SER A O 1
ATOM 5662 N N . PRO A 1 716 ? -8.910 25.683 53.296 1.00 91.50 716 PRO A N 1
ATOM 5663 C CA . PRO A 1 716 ? -7.653 26.365 53.053 1.00 91.50 716 PRO A CA 1
ATOM 5664 C C . PRO A 1 716 ? -7.832 27.775 52.486 1.00 91.50 716 PRO A C 1
ATOM 5666 O O . PRO A 1 716 ? -8.749 28.037 51.701 1.00 91.50 716 PRO A O 1
ATOM 5669 N N . TRP A 1 717 ? -6.900 28.667 52.829 1.00 94.00 717 TRP A N 1
ATOM 5670 C CA . TRP A 1 717 ? -6.749 29.956 52.154 1.00 94.00 717 TRP A CA 1
ATOM 5671 C C . TRP A 1 717 ? -6.419 29.768 50.668 1.00 94.00 717 TRP A C 1
ATOM 5673 O O . TRP A 1 717 ? -5.575 28.942 50.304 1.00 94.00 717 TRP A O 1
ATOM 5683 N N . VAL A 1 718 ? -7.048 30.586 49.826 1.00 92.56 718 VAL A N 1
ATOM 5684 C CA . VAL A 1 718 ? -6.752 30.731 48.392 1.00 92.56 718 VAL A CA 1
ATOM 5685 C C . VAL A 1 718 ? -6.416 32.189 48.094 1.00 92.56 718 VAL A C 1
ATOM 5687 O O . VAL A 1 718 ? -6.747 33.066 48.887 1.00 92.56 718 VAL A O 1
ATOM 5690 N N . GLY A 1 719 ? -5.772 32.484 46.965 1.00 92.00 719 GLY A N 1
ATOM 5691 C CA . GLY A 1 719 ? -5.252 33.822 46.649 1.00 92.00 7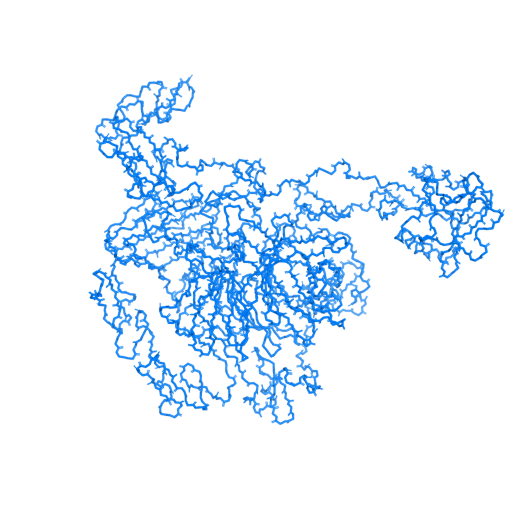19 GLY A CA 1
ATOM 5692 C C . GLY A 1 719 ? -6.305 34.894 46.351 1.00 92.00 719 GLY A C 1
ATOM 5693 O O . GLY A 1 719 ? -5.973 35.916 45.764 1.00 92.00 719 GLY A O 1
ATOM 5694 N N . LEU A 1 720 ? -7.575 34.679 46.692 1.00 91.50 720 LEU A N 1
ATOM 5695 C CA . LEU A 1 720 ? -8.672 35.586 46.368 1.00 91.50 720 LEU A CA 1
ATOM 5696 C C . LEU A 1 720 ? -8.887 36.605 47.497 1.00 91.50 720 LEU A C 1
ATOM 5698 O O . LEU A 1 720 ? -9.176 36.240 48.640 1.00 91.50 720 LEU A O 1
ATOM 5702 N N . ARG A 1 721 ? -8.797 37.899 47.173 1.00 89.94 721 ARG A N 1
ATOM 5703 C CA . ARG A 1 721 ? -8.964 39.003 48.134 1.00 89.94 721 ARG A CA 1
ATOM 5704 C C . ARG A 1 721 ? -9.694 40.202 47.540 1.00 89.94 721 ARG A C 1
ATOM 5706 O O . ARG A 1 721 ? -9.771 40.375 46.325 1.00 89.94 721 ARG A O 1
ATOM 5713 N N . LYS A 1 722 ? -10.200 41.080 48.403 1.00 87.19 722 LYS A N 1
ATOM 5714 C CA . LYS A 1 722 ? -10.828 42.340 47.993 1.00 87.19 722 LYS A CA 1
ATOM 5715 C C . LYS A 1 722 ? -9.742 43.373 47.660 1.00 87.19 722 LYS A C 1
ATOM 5717 O O . LYS A 1 722 ? -8.938 43.747 48.516 1.00 87.19 722 LYS A O 1
ATOM 5722 N N . ILE A 1 723 ? -9.704 43.842 46.417 1.00 80.00 723 ILE A N 1
ATOM 5723 C CA . ILE A 1 723 ? -8.761 44.852 45.921 1.00 80.00 723 ILE A CA 1
ATOM 5724 C C . ILE A 1 723 ? -9.415 46.232 46.041 1.00 80.00 723 ILE A C 1
ATOM 5726 O O . ILE A 1 723 ? -10.547 46.431 45.603 1.00 80.00 723 ILE A O 1
ATOM 5730 N N . ASN A 1 724 ? -8.718 47.191 46.665 1.00 74.88 724 ASN A N 1
ATOM 5731 C CA . ASN A 1 724 ? -9.184 48.574 46.864 1.00 74.88 724 ASN A CA 1
ATOM 5732 C C . ASN A 1 724 ? -10.612 48.690 47.437 1.00 74.88 724 ASN A C 1
ATOM 5734 O O . ASN A 1 724 ? -11.334 49.632 47.119 1.00 74.88 724 ASN A O 1
ATOM 5738 N N . ILE A 1 725 ? -11.026 47.718 48.263 1.00 69.81 725 ILE A N 1
ATOM 5739 C CA . ILE A 1 725 ? -12.337 47.666 48.937 1.00 69.81 725 ILE A CA 1
ATOM 5740 C C . ILE A 1 725 ? -13.529 47.569 47.948 1.00 69.81 725 ILE A C 1
ATOM 5742 O O . ILE A 1 725 ? -14.679 47.518 48.378 1.00 69.81 725 ILE A O 1
ATOM 5746 N N . SER A 1 726 ? -13.293 47.456 46.634 1.00 74.31 726 SER A N 1
ATOM 5747 C CA . SER A 1 726 ? -14.333 47.596 45.602 1.00 74.31 726 SER A CA 1
ATOM 5748 C C . SER A 1 726 ? -14.689 46.302 44.872 1.00 74.31 726 SER A C 1
ATOM 5750 O O . SER A 1 726 ? -15.863 46.084 44.588 1.00 74.31 726 SER A O 1
ATOM 5752 N N . TYR A 1 727 ? -13.729 45.416 44.601 1.00 84.44 727 TYR A N 1
ATOM 5753 C CA . TYR A 1 727 ? -13.988 44.149 43.904 1.00 84.44 727 TYR A CA 1
ATOM 5754 C C . TYR A 1 727 ? -13.071 43.026 44.391 1.00 84.44 727 TYR A C 1
ATOM 5756 O O . TYR A 1 727 ? -12.047 43.277 45.023 1.00 84.44 727 TYR A O 1
ATOM 5764 N N . TRP A 1 728 ? -13.449 41.781 44.107 1.00 87.56 728 TRP A N 1
ATOM 5765 C CA . TRP A 1 728 ? -12.641 40.599 44.405 1.00 87.56 728 TRP A CA 1
ATOM 5766 C C . TRP A 1 728 ? -11.723 40.269 43.229 1.00 87.56 728 TRP A C 1
ATOM 5768 O O . TRP A 1 728 ? -12.164 40.243 42.080 1.00 87.56 728 TRP A O 1
ATOM 5778 N N . GLY A 1 729 ? -10.451 40.022 43.518 1.00 88.12 729 GLY A N 1
ATOM 5779 C CA . GLY A 1 729 ? -9.447 39.639 42.533 1.00 88.12 729 GLY A CA 1
ATOM 5780 C C . GLY A 1 729 ? -8.414 38.702 43.141 1.00 88.12 729 GLY A C 1
ATOM 5781 O O . GLY A 1 729 ? -8.257 38.634 44.365 1.00 88.12 729 GLY A O 1
ATOM 5782 N N . TRP A 1 730 ? -7.748 37.954 42.275 1.00 89.62 730 TRP A N 1
ATOM 5783 C CA . TRP A 1 730 ? -6.703 37.021 42.665 1.00 89.62 730 TRP A CA 1
ATOM 5784 C C . TRP A 1 730 ? -5.389 37.757 42.964 1.00 89.62 730 TRP A C 1
ATOM 5786 O O . TRP A 1 730 ? -5.180 38.901 42.545 1.00 89.62 730 TRP A O 1
ATOM 5796 N N . ASP A 1 731 ? -4.493 37.124 43.720 1.00 81.00 731 ASP A N 1
ATOM 5797 C CA . ASP A 1 731 ? -3.230 37.732 44.153 1.00 81.00 731 ASP A CA 1
ATOM 5798 C C . ASP A 1 731 ? -2.245 37.935 42.985 1.00 81.00 731 ASP A C 1
ATOM 5800 O O . ASP A 1 731 ? -1.351 38.775 43.076 1.00 81.00 731 ASP A O 1
ATOM 5804 N N . ASP A 1 732 ? -2.466 37.243 41.862 1.00 77.31 732 ASP A N 1
ATOM 5805 C CA . ASP A 1 732 ? -1.785 37.437 40.574 1.00 77.31 732 ASP A CA 1
ATOM 5806 C C . ASP A 1 732 ? -2.355 38.602 39.730 1.00 77.31 732 ASP A C 1
ATOM 5808 O O . ASP A 1 732 ? -1.900 38.846 38.613 1.00 77.31 732 ASP A O 1
ATOM 5812 N N . MET A 1 733 ? -3.321 39.351 40.279 1.00 78.50 733 MET A N 1
ATOM 5813 C CA . MET A 1 733 ? -4.069 40.449 39.649 1.00 78.50 733 MET A CA 1
ATOM 5814 C C . MET A 1 733 ? -5.075 40.038 38.562 1.00 78.50 733 MET A C 1
ATOM 5816 O O . MET A 1 733 ? -5.658 40.915 37.915 1.00 78.50 733 MET A O 1
ATOM 5820 N N . SER A 1 734 ? -5.339 38.745 38.369 1.00 82.62 734 SER A N 1
ATOM 5821 C CA . SER A 1 734 ? -6.392 38.288 37.461 1.00 82.62 734 SER A CA 1
ATOM 5822 C C . SER A 1 734 ? -7.801 38.545 38.040 1.00 82.62 734 SER A C 1
ATOM 5824 O O . SER A 1 734 ? -8.009 38.523 39.263 1.00 82.62 734 SER A O 1
ATOM 5826 N N . PRO A 1 735 ? -8.806 38.843 37.187 1.00 83.56 735 PRO A N 1
ATOM 5827 C CA . PRO A 1 735 ? -10.162 39.123 37.647 1.00 83.56 735 PRO A CA 1
ATOM 5828 C C . PRO A 1 735 ? -10.888 37.843 38.082 1.00 83.56 735 PRO A C 1
ATOM 5830 O O . PRO A 1 735 ? -10.845 36.819 37.401 1.00 83.56 735 PRO A O 1
ATOM 5833 N N . PHE A 1 736 ? -11.635 37.916 39.184 1.00 87.62 736 PHE A N 1
ATOM 5834 C CA . PHE A 1 736 ? -12.516 36.828 39.608 1.00 87.62 736 PHE A CA 1
ATOM 5835 C C . PHE A 1 736 ? -13.824 36.840 38.800 1.00 87.62 736 PHE A C 1
ATOM 5837 O O . PHE A 1 736 ? -14.553 37.832 38.813 1.00 87.62 736 PHE A O 1
ATOM 5844 N N . THR A 1 737 ? -14.142 35.741 38.106 1.00 79.06 737 THR A N 1
ATOM 5845 C CA . THR A 1 737 ? -15.294 35.658 37.181 1.00 79.06 737 THR A CA 1
ATOM 5846 C C . THR A 1 737 ? -16.442 34.762 37.661 1.00 79.06 737 THR A C 1
ATOM 5848 O O . THR A 1 737 ? -17.402 34.580 36.920 1.00 79.06 737 THR A O 1
ATOM 5851 N N . ASN A 1 738 ? -16.392 34.222 38.886 1.00 75.31 738 ASN A N 1
ATOM 5852 C CA . ASN A 1 738 ? -17.434 33.354 39.474 1.00 75.31 738 ASN A CA 1
ATOM 5853 C C . ASN A 1 738 ? -17.821 32.121 38.613 1.00 75.31 738 ASN A C 1
ATOM 5855 O O . ASN A 1 738 ? -18.908 31.563 38.761 1.00 75.31 738 ASN A O 1
ATOM 5859 N N . THR A 1 739 ? -16.956 31.732 37.668 1.00 74.75 739 THR A N 1
ATOM 5860 C CA . THR A 1 739 ? -17.190 30.664 36.681 1.00 74.75 739 THR A CA 1
ATOM 5861 C C . THR A 1 739 ? -16.675 29.312 37.167 1.00 74.75 739 THR A C 1
ATOM 5863 O O . THR A 1 739 ? -17.367 28.309 37.016 1.00 74.75 739 THR A O 1
ATOM 5866 N N . THR A 1 740 ? -15.478 29.280 37.760 1.00 74.56 740 THR A N 1
ATOM 5867 C CA . THR A 1 740 ? -14.814 28.060 38.251 1.00 74.56 740 THR A CA 1
ATOM 5868 C C . THR A 1 740 ? -15.082 27.770 39.723 1.00 74.56 740 THR A C 1
ATOM 5870 O O . THR A 1 740 ? -15.227 26.612 40.102 1.00 74.56 740 THR A O 1
ATOM 5873 N N . LEU A 1 741 ? -15.182 28.814 40.546 1.00 83.06 741 LEU A N 1
ATOM 5874 C CA . LEU A 1 741 ? -15.550 28.753 41.958 1.00 83.06 741 LEU A CA 1
ATOM 5875 C C . LEU A 1 741 ? -16.671 29.744 42.228 1.00 83.06 741 LEU A C 1
ATOM 5877 O O . LEU A 1 741 ? -16.666 30.845 41.676 1.00 83.06 741 LEU A O 1
ATOM 5881 N N . GLN A 1 742 ? -17.601 29.348 43.097 1.00 86.25 742 GLN A N 1
ATOM 5882 C CA . GLN A 1 742 ? -18.761 30.153 43.454 1.00 86.25 742 GLN A CA 1
ATOM 5883 C C . GLN A 1 742 ? -18.749 30.548 44.927 1.00 86.25 742 GLN A C 1
ATOM 5885 O O . GLN A 1 742 ? -18.326 29.773 45.783 1.00 86.25 742 GLN A O 1
ATOM 5890 N N . TRP A 1 743 ? -19.222 31.754 45.235 1.00 87.88 743 TRP A N 1
ATOM 5891 C CA . TRP A 1 743 ? -19.522 32.138 46.615 1.00 87.88 743 TRP A CA 1
ATOM 5892 C C . TRP A 1 743 ? -20.667 31.289 47.170 1.00 87.88 743 TRP A C 1
ATOM 5894 O O . TRP A 1 743 ? -21.638 31.009 46.463 1.00 87.88 743 TRP A O 1
ATOM 5904 N N . LEU A 1 744 ? -20.571 30.893 48.441 1.00 87.19 744 LEU A N 1
ATOM 5905 C CA . LEU A 1 744 ? -21.682 30.223 49.118 1.00 87.19 744 LEU A CA 1
ATOM 5906 C C . LEU A 1 744 ? -22.871 31.181 49.330 1.00 87.19 744 LEU A C 1
ATOM 5908 O O . LEU A 1 744 ? -22.689 32.400 49.362 1.00 87.19 744 LEU A O 1
ATOM 5912 N N . PRO A 1 745 ? -24.103 30.662 49.500 1.00 83.50 745 PRO A N 1
ATOM 5913 C CA . PRO A 1 745 ? -25.264 31.502 49.783 1.00 83.50 745 PRO A CA 1
ATOM 5914 C C . PRO A 1 745 ? -25.026 32.413 50.998 1.00 83.50 745 PRO A C 1
ATOM 5916 O O . PRO A 1 745 ? -24.727 31.932 52.089 1.00 83.50 745 PRO A O 1
ATOM 5919 N N . GLY A 1 746 ? -25.173 33.728 50.809 1.00 81.19 746 GLY A N 1
ATOM 5920 C CA . GLY A 1 746 ? -24.918 34.737 51.849 1.00 81.19 746 GLY A CA 1
ATOM 5921 C C . GLY A 1 746 ? -23.481 35.273 51.900 1.00 81.19 746 GLY A C 1
ATOM 5922 O O . GLY A 1 746 ? -23.178 36.091 52.765 1.00 81.19 746 GLY A O 1
ATOM 5923 N N . GLU A 1 747 ? -22.615 34.854 50.977 1.00 85.19 747 GLU A N 1
ATOM 5924 C CA . GLU A 1 747 ? -21.242 35.338 50.813 1.00 85.19 747 GLU A CA 1
ATOM 5925 C C . GLU A 1 747 ? -21.080 36.100 49.478 1.00 85.19 747 GLU A C 1
ATOM 5927 O O . GLU A 1 747 ? -21.850 35.869 48.541 1.00 85.19 747 GLU A O 1
ATOM 5932 N N . PRO A 1 748 ? -20.090 37.001 49.346 1.00 82.38 748 PRO A N 1
ATOM 5933 C CA . PRO A 1 748 ? -19.140 37.420 50.374 1.00 82.38 748 PRO A CA 1
ATOM 5934 C C . PRO A 1 748 ? -19.819 38.290 51.438 1.00 82.38 748 PRO A C 1
ATOM 5936 O O . PRO A 1 748 ? -20.501 39.263 51.117 1.00 82.38 748 PRO A O 1
ATOM 5939 N N . ASN A 1 749 ? -19.626 37.954 52.709 1.00 76.44 749 ASN A N 1
ATOM 5940 C CA . ASN A 1 749 ? -20.071 38.798 53.812 1.00 76.44 749 ASN A CA 1
ATOM 5941 C C . ASN A 1 749 ? -19.223 40.094 53.887 1.00 76.44 749 ASN A C 1
ATOM 5943 O O . ASN A 1 749 ? -18.057 40.120 53.488 1.00 76.44 749 ASN A O 1
ATOM 5947 N N . ASP A 1 750 ? -19.767 41.179 54.453 1.00 71.56 750 ASP A N 1
ATOM 5948 C CA . ASP A 1 750 ? -19.004 42.423 54.704 1.00 71.56 750 ASP A CA 1
ATOM 5949 C C . ASP A 1 750 ? -17.990 42.285 55.861 1.00 71.56 750 ASP A C 1
ATOM 5951 O O . ASP A 1 750 ? -17.372 43.258 56.293 1.00 71.56 750 ASP A O 1
ATOM 5955 N N . SER A 1 751 ? -17.812 41.071 56.386 1.00 66.38 751 SER A N 1
ATOM 5956 C CA . SER A 1 751 ? -16.969 40.783 57.549 1.00 66.38 751 SER A CA 1
ATOM 5957 C C . SER A 1 751 ? -15.531 40.427 57.159 1.00 66.38 751 SER A C 1
ATOM 5959 O O . SER A 1 751 ? -14.687 40.324 58.043 1.00 66.38 751 SER A O 1
ATOM 5961 N N . GLY A 1 752 ? -15.219 40.247 55.868 1.00 73.88 752 GLY A N 1
ATOM 5962 C CA . GLY A 1 752 ? -13.919 39.751 55.417 1.00 73.88 752 GLY A CA 1
ATOM 5963 C C . GLY A 1 752 ? -13.377 40.372 54.130 1.00 73.88 752 GLY A C 1
ATOM 5964 O O . GLY A 1 752 ? -14.122 40.767 53.239 1.00 73.88 752 GLY A O 1
ATOM 5965 N N . PHE A 1 753 ? -12.045 40.425 54.022 1.00 87.25 753 PHE A N 1
ATOM 5966 C CA . PHE A 1 753 ? -11.324 40.918 52.835 1.00 87.25 753 PHE A CA 1
ATOM 5967 C C . PHE A 1 753 ? -10.535 39.814 52.112 1.00 87.25 753 PHE A C 1
ATOM 5969 O O . PHE A 1 753 ? -9.966 40.080 51.054 1.00 87.25 753 PHE A O 1
ATOM 5976 N N . CYS A 1 754 ? -10.508 38.595 52.658 1.00 91.19 754 CYS A N 1
ATOM 5977 C CA . CYS A 1 754 ? -9.779 37.445 52.128 1.00 91.19 754 CYS A CA 1
ATOM 5978 C C . CYS A 1 754 ? -10.699 36.221 52.055 1.00 91.19 754 CYS A C 1
ATOM 5980 O O . CYS A 1 754 ? -11.573 36.062 52.912 1.00 91.19 754 CYS A O 1
ATOM 5982 N N . ALA A 1 755 ? -10.521 35.375 51.038 1.00 91.69 755 ALA A N 1
ATOM 5983 C CA . ALA A 1 755 ? -11.382 34.221 50.799 1.00 91.69 755 ALA A CA 1
ATOM 5984 C C . ALA A 1 755 ? -10.684 32.895 51.108 1.00 91.69 755 ALA A C 1
ATOM 5986 O O . ALA A 1 755 ? -9.510 32.698 50.790 1.00 91.69 755 ALA A O 1
ATOM 5987 N N . TYR A 1 756 ? -11.443 31.962 51.667 1.00 91.00 756 TYR A N 1
ATOM 5988 C CA . TYR A 1 756 ? -11.013 30.589 51.900 1.00 91.00 756 TYR A CA 1
ATOM 5989 C C . TYR A 1 756 ? -12.051 29.611 51.340 1.00 91.00 756 TYR A C 1
ATOM 5991 O O . TYR A 1 756 ? -13.210 29.978 51.109 1.00 91.00 756 TYR A O 1
ATOM 5999 N N . LEU A 1 757 ? -11.624 28.375 51.089 1.00 89.62 757 LEU A N 1
ATOM 6000 C CA . LEU A 1 757 ? -12.502 27.312 50.603 1.00 89.62 757 LEU A CA 1
ATOM 6001 C C . LEU A 1 757 ? -13.205 26.625 51.776 1.00 89.62 757 LEU A C 1
ATOM 6003 O O . LEU A 1 757 ? -12.551 26.137 52.696 1.00 89.62 757 LEU A O 1
ATOM 6007 N N . GLU A 1 758 ? -14.533 26.541 51.720 1.00 82.62 758 GLU A N 1
ATOM 6008 C CA . GLU A 1 758 ? -15.360 25.846 52.711 1.00 82.62 758 GLU A CA 1
ATOM 6009 C C . GLU A 1 758 ? -15.993 24.592 52.089 1.00 82.62 758 GLU A C 1
ATOM 6011 O O . GLU A 1 758 ? -16.490 24.601 50.958 1.00 82.62 758 GLU A O 1
ATOM 6016 N N . ARG A 1 759 ? -15.989 23.487 52.842 1.00 67.56 759 ARG A N 1
ATOM 6017 C CA . ARG A 1 759 ? -16.510 22.194 52.385 1.00 67.56 759 ARG A CA 1
ATOM 6018 C C . ARG A 1 759 ? -17.996 22.067 52.729 1.00 67.56 759 ARG A C 1
ATOM 6020 O O . ARG A 1 759 ? -18.328 21.647 53.834 1.00 67.56 759 ARG A O 1
ATOM 6027 N N . ALA A 1 760 ? -18.886 22.359 51.779 1.00 50.97 760 ALA A N 1
ATOM 6028 C CA . ALA A 1 760 ? -20.330 22.182 51.961 1.00 50.97 760 ALA A CA 1
ATOM 6029 C C . ALA A 1 760 ? -21.008 21.599 50.709 1.00 50.97 760 ALA A C 1
ATOM 6031 O O . ALA A 1 760 ? -21.636 22.347 49.981 1.00 50.97 760 ALA A O 1
ATOM 6032 N N . GLU A 1 761 ? -20.879 20.284 50.458 1.00 52.12 761 GLU A N 1
ATOM 6033 C CA . GLU A 1 761 ? -21.466 19.506 49.326 1.00 52.12 761 GLU A CA 1
ATOM 6034 C C . GLU A 1 761 ? -21.113 19.978 47.891 1.00 52.12 761 GLU A C 1
ATOM 6036 O O . GLU A 1 761 ? -21.020 19.162 46.978 1.00 52.12 761 GLU A O 1
ATOM 6041 N N . VAL A 1 762 ? -20.791 21.257 47.720 1.00 54.75 762 VAL A N 1
ATOM 6042 C CA . VAL A 1 762 ? -20.221 21.968 46.584 1.00 54.75 762 VAL A CA 1
ATOM 6043 C C . VAL A 1 762 ? -19.128 22.847 47.190 1.00 54.75 762 VAL A C 1
ATOM 6045 O O . VAL A 1 762 ? -19.353 23.520 48.198 1.00 54.75 762 VAL A O 1
ATOM 6048 N N . ALA A 1 763 ? -17.915 22.814 46.656 1.00 63.50 763 ALA A N 1
ATOM 6049 C CA . ALA A 1 763 ? -16.873 23.683 47.176 1.00 63.50 763 ALA A CA 1
ATOM 6050 C C . ALA A 1 763 ? -17.194 25.136 46.848 1.00 63.50 763 ALA A C 1
ATOM 6052 O O . ALA A 1 763 ? -17.263 25.510 45.676 1.00 63.50 763 ALA A O 1
ATOM 6053 N N . GLY A 1 764 ? -17.400 25.937 47.886 1.00 80.44 764 GLY A N 1
ATOM 6054 C CA . GLY A 1 764 ? -17.729 27.341 47.739 1.00 80.44 764 GLY A CA 1
ATOM 6055 C C . GLY A 1 764 ? -16.790 28.229 48.538 1.00 80.44 764 GLY A C 1
ATOM 6056 O O . GLY A 1 764 ? -16.143 27.805 49.498 1.00 80.44 764 GLY A O 1
ATOM 6057 N N . LEU A 1 765 ? -16.701 29.477 48.100 1.00 89.25 765 LEU A N 1
ATOM 6058 C CA . LEU A 1 765 ? -15.880 30.504 48.720 1.00 89.25 765 LEU A CA 1
ATOM 6059 C C . LEU A 1 765 ? -16.638 31.156 49.879 1.00 89.25 765 LEU A C 1
ATOM 6061 O O . LEU A 1 765 ? -17.842 31.419 49.778 1.00 89.25 765 LEU A O 1
ATOM 6065 N N . LYS A 1 766 ? -15.912 31.459 50.956 1.00 89.69 766 LYS A N 1
ATOM 6066 C CA . LYS A 1 766 ? -16.375 32.297 52.070 1.00 89.69 766 LYS A CA 1
ATOM 6067 C C . LYS A 1 766 ? -15.381 33.409 52.355 1.00 89.69 766 LYS A C 1
ATOM 6069 O O . LYS A 1 766 ? -14.173 33.205 52.229 1.00 89.69 766 LYS A O 1
ATOM 6074 N N . ALA A 1 767 ? -15.886 34.578 52.738 1.00 89.19 767 ALA A N 1
ATOM 6075 C CA . ALA A 1 767 ? -15.056 35.711 53.121 1.00 89.19 767 ALA A CA 1
ATOM 6076 C C . ALA A 1 767 ? -14.802 35.707 54.636 1.00 89.19 767 ALA A C 1
ATOM 6078 O O . ALA A 1 767 ? -15.691 35.410 55.435 1.00 89.19 767 ALA A O 1
ATOM 6079 N N . ASN A 1 768 ? -13.580 36.053 55.039 1.00 89.38 768 ASN A N 1
ATOM 6080 C CA . ASN A 1 768 ? -13.178 36.174 56.443 1.00 89.38 768 ASN A CA 1
ATOM 6081 C C . ASN A 1 768 ? -12.149 37.320 56.595 1.00 89.38 768 ASN A C 1
ATOM 6083 O O . ASN A 1 768 ? -11.509 37.700 55.600 1.00 89.38 768 ASN A O 1
ATOM 6087 N N . PRO A 1 769 ? -11.964 37.930 57.786 1.00 89.12 769 PRO A N 1
ATOM 6088 C CA . PRO A 1 769 ? -10.866 38.863 58.000 1.00 89.12 769 PRO A CA 1
ATOM 6089 C C . PRO A 1 769 ? -9.537 38.189 57.663 1.00 89.12 769 PRO A C 1
ATOM 6091 O O . PRO A 1 769 ? -9.291 37.062 58.081 1.00 89.12 769 PRO A O 1
ATOM 6094 N N . CYS A 1 770 ? -8.647 38.890 56.962 1.00 88.75 770 CYS A N 1
ATOM 6095 C CA . CYS A 1 770 ? -7.319 38.363 56.627 1.00 88.75 770 CYS A CA 1
ATOM 6096 C C . CYS A 1 770 ? -6.471 38.056 57.884 1.00 88.75 770 CYS A C 1
ATOM 6098 O O . CYS A 1 770 ? -5.531 37.266 57.833 1.00 88.75 770 CYS A O 1
ATOM 6100 N N . THR A 1 771 ? -6.835 38.655 59.024 1.00 87.56 771 THR A N 1
ATOM 6101 C CA . THR A 1 771 ? -6.251 38.411 60.350 1.00 87.56 771 THR A CA 1
ATOM 6102 C C . THR A 1 771 ? -6.800 37.167 61.053 1.00 87.56 771 THR A C 1
ATOM 6104 O O . THR A 1 771 ? -6.233 36.746 62.060 1.00 87.56 771 THR A O 1
ATOM 6107 N N . ALA A 1 772 ? -7.898 36.581 60.566 1.00 89.12 772 ALA A N 1
ATOM 6108 C CA . ALA A 1 772 ? -8.437 35.339 61.103 1.00 89.12 772 ALA A CA 1
ATOM 6109 C C . ALA A 1 772 ? -7.553 34.150 60.705 1.00 89.12 772 ALA A C 1
ATOM 6111 O O . ALA A 1 772 ? -6.822 34.202 59.719 1.00 89.12 772 ALA A O 1
ATOM 6112 N N . MET A 1 773 ? -7.635 33.064 61.472 1.00 90.00 773 MET A N 1
ATOM 6113 C CA . MET A 1 773 ? -6.907 31.829 61.180 1.00 90.00 773 MET A CA 1
ATOM 6114 C C . MET A 1 773 ? -7.795 30.893 60.358 1.00 90.00 773 MET A C 1
ATOM 6116 O O . MET A 1 773 ? -8.937 30.659 60.759 1.00 90.00 773 MET A O 1
ATOM 6120 N N . ALA A 1 774 ? -7.265 30.319 59.277 1.00 88.06 774 ALA A N 1
ATOM 6121 C CA . ALA A 1 774 ? -7.917 29.237 58.537 1.00 88.06 774 ALA A CA 1
ATOM 6122 C C . ALA A 1 774 ? -7.066 27.967 58.578 1.00 88.06 774 ALA A C 1
ATOM 6124 O O . ALA A 1 774 ? -5.838 28.024 58.684 1.00 88.06 774 ALA A O 1
ATOM 6125 N N . ASP A 1 775 ? -7.735 26.819 58.530 1.00 88.44 775 ASP A N 1
ATOM 6126 C CA . ASP A 1 775 ? -7.090 25.515 58.554 1.00 88.44 775 ASP A CA 1
ATOM 6127 C C . ASP A 1 775 ? -6.640 25.158 57.136 1.00 88.44 775 ASP A C 1
ATOM 6129 O O . ASP A 1 775 ? -7.420 24.648 56.338 1.00 88.44 775 ASP A O 1
ATOM 6133 N N . GLY A 1 776 ? -5.377 25.453 56.829 1.00 89.25 776 GLY A N 1
ATOM 6134 C CA . GLY A 1 776 ? -4.706 25.127 55.576 1.00 89.25 776 GLY A CA 1
ATOM 6135 C C . GLY A 1 776 ? -4.552 26.282 54.588 1.00 89.25 776 GLY A C 1
ATOM 6136 O O . GLY A 1 776 ? -5.103 27.371 54.744 1.00 89.25 776 GLY A O 1
ATOM 6137 N N . LEU A 1 777 ? -3.775 26.030 53.539 1.00 92.12 777 LEU A N 1
ATOM 6138 C CA . LEU A 1 777 ? -3.502 26.978 52.459 1.00 92.12 777 LEU A CA 1
ATOM 6139 C C . LEU A 1 777 ? -3.111 26.250 51.167 1.00 92.12 777 LEU A C 1
ATOM 6141 O O . LEU A 1 777 ? -2.530 25.160 51.210 1.00 92.12 777 LEU A O 1
ATOM 6145 N N . VAL A 1 778 ? -3.414 26.866 50.025 1.00 93.00 778 VAL A N 1
ATOM 6146 C CA . VAL A 1 778 ? -3.028 26.365 48.700 1.00 93.00 778 VAL A CA 1
ATOM 6147 C C . VAL A 1 778 ? -2.000 27.308 48.087 1.00 93.00 778 VAL A C 1
ATOM 6149 O O . VAL A 1 778 ? -2.294 28.475 47.831 1.00 93.00 778 VAL A O 1
ATOM 6152 N N . CYS A 1 779 ? -0.799 26.794 47.842 1.00 92.75 779 CYS A N 1
ATOM 6153 C CA . CYS A 1 779 ? 0.250 27.505 47.125 1.00 92.75 779 CYS A CA 1
ATOM 6154 C C . CYS A 1 779 ? 0.257 27.133 45.645 1.00 92.75 779 CYS A C 1
ATOM 6156 O O . CYS A 1 779 ? 0.015 25.980 45.286 1.00 92.75 779 CYS A O 1
ATOM 6158 N N . GLU A 1 780 ? 0.641 28.093 44.816 1.00 90.94 780 GLU A N 1
ATOM 6159 C CA . GLU A 1 780 ? 0.828 27.966 43.379 1.00 90.94 780 GLU A CA 1
ATOM 6160 C C . GLU A 1 780 ? 2.184 28.537 42.960 1.00 90.94 780 GLU A C 1
ATOM 6162 O O . GLU A 1 780 ? 2.632 29.555 43.486 1.00 90.94 780 GLU A O 1
ATOM 6167 N N . LYS A 1 781 ? 2.837 27.919 41.981 1.00 87.62 781 LYS A N 1
ATOM 6168 C CA . LYS A 1 781 ? 3.949 28.535 41.248 1.00 87.62 781 LYS A CA 1
ATOM 6169 C C . LYS A 1 781 ? 3.887 28.148 39.770 1.00 87.62 781 LYS A C 1
ATOM 6171 O O . LYS A 1 781 ? 3.357 27.080 39.462 1.00 87.62 781 LYS A O 1
ATOM 6176 N N . PRO A 1 782 ? 4.443 28.958 38.857 1.00 75.81 782 PRO A N 1
ATOM 6177 C CA . PRO A 1 782 ? 4.497 28.589 37.451 1.00 75.81 782 PRO A CA 1
ATOM 6178 C C . PRO A 1 782 ? 5.331 27.321 37.265 1.00 75.81 782 PRO A C 1
ATOM 6180 O O . PRO A 1 782 ? 6.335 27.103 37.956 1.00 75.81 782 PRO A O 1
ATOM 6183 N N . VAL A 1 783 ? 4.936 26.499 36.298 1.00 68.88 783 VAL A N 1
ATOM 6184 C CA . VAL A 1 783 ? 5.768 25.388 35.839 1.00 68.88 783 VAL A CA 1
ATOM 6185 C C . VAL A 1 783 ? 7.100 25.964 35.362 1.00 68.88 783 VAL A C 1
ATOM 6187 O O . VAL A 1 783 ? 7.130 26.843 34.497 1.00 68.88 783 VAL A O 1
ATOM 6190 N N . VAL A 1 784 ? 8.219 25.481 35.916 1.00 57.88 784 VAL A N 1
ATOM 6191 C CA . VAL A 1 784 ? 9.549 25.793 35.376 1.00 57.88 784 VAL A CA 1
ATOM 6192 C C . VAL A 1 784 ? 9.635 25.081 34.036 1.00 57.88 784 VAL A C 1
ATOM 6194 O O . VAL A 1 784 ? 10.023 23.921 33.953 1.00 57.88 784 VAL A O 1
ATOM 6197 N N . SER A 1 785 ? 9.158 25.746 32.990 1.00 45.91 785 SER A N 1
ATOM 6198 C CA . SER A 1 785 ? 9.007 25.132 31.686 1.00 45.91 785 SER A CA 1
ATOM 6199 C C . SER A 1 785 ? 10.382 24.761 31.126 1.00 45.91 785 SER A C 1
ATOM 6201 O O . SER A 1 785 ? 11.196 25.653 30.871 1.00 45.91 785 SER A O 1
ATOM 6203 N N . PRO A 1 786 ? 10.651 23.478 30.825 1.00 47.12 786 PRO A N 1
ATOM 6204 C CA . PRO A 1 786 ? 11.756 23.119 29.951 1.00 47.12 786 PRO A CA 1
ATOM 6205 C C . PRO A 1 786 ? 11.508 23.644 28.525 1.00 47.12 786 PRO A C 1
ATOM 6207 O O . PRO A 1 786 ? 12.447 23.705 27.731 1.00 47.12 786 PRO A O 1
ATOM 6210 N N . ASN A 1 787 ? 10.274 24.060 28.184 1.00 46.94 787 ASN A N 1
ATOM 6211 C CA . ASN A 1 787 ? 9.889 24.450 26.826 1.00 46.94 787 ASN A CA 1
ATOM 6212 C C . ASN A 1 787 ? 10.379 25.829 26.374 1.00 46.94 787 ASN A C 1
ATOM 6214 O O . ASN A 1 787 ? 10.275 26.108 25.184 1.00 46.94 787 ASN A O 1
ATOM 6218 N N . GLN A 1 788 ? 11.002 26.655 27.223 1.00 43.66 788 GLN A N 1
ATOM 6219 C CA . GLN A 1 788 ? 11.792 27.777 26.684 1.00 43.66 788 GLN A CA 1
ATOM 6220 C C . GLN A 1 788 ? 13.115 27.306 26.047 1.00 43.66 788 GLN A C 1
ATOM 6222 O O . GLN A 1 788 ? 13.683 28.020 25.227 1.00 43.66 788 GLN A O 1
ATOM 6227 N N . ASN A 1 789 ? 13.560 26.076 26.348 1.00 39.12 789 ASN A N 1
ATOM 6228 C CA . ASN A 1 789 ? 14.744 25.435 25.765 1.00 39.12 789 ASN A CA 1
ATOM 6229 C C . ASN A 1 789 ? 14.429 24.162 24.951 1.00 39.12 789 ASN A C 1
ATOM 6231 O O . ASN A 1 789 ? 15.360 23.490 24.492 1.00 39.12 789 ASN A O 1
ATOM 6235 N N . ALA A 1 790 ? 13.153 23.810 24.738 1.00 48.66 790 ALA A N 1
ATOM 6236 C CA . ALA A 1 790 ? 12.791 22.715 23.843 1.00 48.66 790 ALA A CA 1
ATOM 6237 C C . ALA A 1 790 ? 13.177 23.112 22.415 1.00 48.66 790 ALA A C 1
ATOM 6239 O O . ALA A 1 790 ? 12.531 23.942 21.775 1.00 48.66 790 ALA A O 1
ATOM 6240 N N . ARG A 1 791 ? 14.286 22.546 21.927 1.00 54.56 791 ARG A N 1
ATOM 6241 C CA . ARG A 1 791 ? 14.742 22.768 20.554 1.00 54.56 791 ARG A CA 1
ATOM 6242 C C . ARG A 1 791 ? 13.581 22.471 19.599 1.00 54.56 791 ARG A C 1
ATOM 6244 O O . ARG A 1 791 ? 12.966 21.411 19.736 1.00 54.56 791 ARG A O 1
ATOM 6251 N N . PRO A 1 792 ? 13.293 23.355 18.629 1.00 65.62 792 PRO A N 1
ATOM 6252 C CA . PRO A 1 792 ? 12.210 23.132 17.683 1.00 65.62 792 PRO A CA 1
ATOM 6253 C C . PRO A 1 792 ? 12.392 21.787 16.973 1.00 65.62 792 PRO A C 1
ATOM 6255 O O . PRO A 1 792 ? 13.519 21.391 16.652 1.00 65.62 792 PRO A O 1
ATOM 6258 N N . CYS A 1 793 ? 11.280 21.080 16.738 1.00 76.00 793 CYS A N 1
ATOM 6259 C CA . CYS A 1 793 ? 11.301 19.841 15.969 1.00 76.00 793 CYS A CA 1
ATOM 6260 C C . CYS A 1 793 ? 12.013 20.065 14.635 1.00 76.00 793 CYS A C 1
ATOM 6262 O O . CYS A 1 793 ? 11.772 21.060 13.945 1.00 76.00 793 CYS A O 1
ATOM 6264 N N . LYS A 1 794 ? 12.879 19.116 14.265 1.00 79.00 794 LYS A N 1
ATOM 6265 C CA . LYS A 1 794 ? 13.516 19.119 12.951 1.00 79.00 794 LYS A CA 1
ATOM 6266 C C . LYS A 1 794 ? 12.446 19.125 11.862 1.00 79.00 794 LYS A C 1
ATOM 6268 O O . LYS A 1 794 ? 11.360 18.569 12.025 1.00 79.00 794 LYS A O 1
ATOM 6273 N N . LYS A 1 795 ? 12.788 19.722 10.721 1.00 84.06 795 LYS A N 1
ATOM 6274 C CA . LYS A 1 795 ? 11.950 19.674 9.526 1.00 84.06 795 LYS A CA 1
ATOM 6275 C C . LYS A 1 795 ? 11.783 18.205 9.079 1.00 84.06 795 LYS A C 1
ATOM 6277 O O . LYS A 1 795 ? 12.816 17.579 8.797 1.00 84.06 795 LYS A O 1
ATOM 6282 N N . PRO A 1 796 ? 10.539 17.680 8.994 1.00 86.88 796 PRO A N 1
ATOM 6283 C CA . PRO A 1 796 ? 10.263 16.322 8.523 1.00 86.88 796 PRO A CA 1
ATOM 6284 C C . PRO A 1 796 ? 10.926 16.028 7.177 1.00 86.88 796 PRO A C 1
ATOM 6286 O O . PRO A 1 796 ? 11.015 16.926 6.332 1.00 86.88 796 PRO A O 1
ATOM 6289 N N . CYS A 1 797 ? 11.365 14.781 6.968 1.00 89.19 797 CYS A N 1
ATOM 6290 C CA . CYS A 1 797 ? 12.045 14.355 5.739 1.00 89.19 797 CYS A CA 1
ATOM 6291 C C . CYS A 1 797 ? 11.218 14.693 4.491 1.00 89.19 797 CYS A C 1
ATOM 6293 O O . CYS A 1 797 ? 11.742 15.282 3.554 1.00 89.19 797 CYS A O 1
ATOM 6295 N N . SER A 1 798 ? 9.906 14.458 4.539 1.00 87.50 798 SER A N 1
ATOM 6296 C CA . SER A 1 798 ? 8.950 14.745 3.460 1.00 87.50 798 SER A CA 1
ATOM 6297 C C . SER A 1 798 ? 8.948 16.195 2.963 1.00 87.50 798 SER A C 1
ATOM 6299 O O . SER A 1 798 ? 8.626 16.452 1.807 1.00 87.50 798 SER A O 1
ATOM 6301 N N . LEU A 1 799 ? 9.338 17.158 3.805 1.00 88.00 799 LEU A N 1
ATOM 6302 C CA . LEU A 1 799 ? 9.402 18.575 3.437 1.00 88.00 799 LEU A CA 1
ATOM 6303 C C . LEU A 1 799 ? 10.780 18.989 2.886 1.00 88.00 799 LEU A C 1
ATOM 6305 O O . LEU A 1 799 ? 10.994 20.167 2.569 1.00 88.00 799 LEU A O 1
ATOM 6309 N N . ARG A 1 800 ? 11.749 18.069 2.819 1.00 89.00 800 ARG A N 1
ATOM 6310 C CA . ARG A 1 800 ? 13.087 18.299 2.260 1.00 89.00 800 ARG A CA 1
ATOM 6311 C C . ARG A 1 800 ? 13.077 17.924 0.779 1.00 89.00 800 ARG A C 1
ATOM 6313 O O . ARG A 1 800 ? 12.908 16.768 0.416 1.00 89.00 800 ARG A O 1
ATOM 6320 N N . THR A 1 801 ? 13.273 18.920 -0.077 1.00 87.81 801 THR A N 1
ATOM 6321 C CA . THR A 1 801 ? 13.065 18.803 -1.530 1.00 87.81 801 THR A CA 1
ATOM 6322 C C . THR A 1 801 ? 14.345 18.567 -2.333 1.00 87.81 801 THR A C 1
ATOM 6324 O O . THR A 1 801 ? 14.282 18.422 -3.548 1.00 87.81 801 THR A O 1
ATOM 6327 N N . THR A 1 802 ? 15.512 18.542 -1.686 1.00 88.50 802 THR A N 1
ATOM 6328 C CA . THR A 1 802 ? 16.805 18.311 -2.345 1.00 88.50 802 THR A CA 1
ATOM 6329 C C . THR A 1 802 ? 17.582 17.218 -1.629 1.00 88.50 802 THR A C 1
ATOM 6331 O O . THR A 1 802 ? 17.475 17.082 -0.407 1.00 88.50 802 THR A O 1
ATOM 6334 N N . CYS A 1 803 ? 18.412 16.480 -2.376 1.00 89.12 803 CYS A N 1
ATOM 6335 C CA . CYS A 1 803 ? 19.242 15.419 -1.808 1.00 89.12 803 CYS A CA 1
ATOM 6336 C C . CYS A 1 803 ? 20.118 15.942 -0.664 1.00 89.12 803 CYS A C 1
ATOM 6338 O O . CYS A 1 803 ? 20.052 15.413 0.438 1.00 89.12 803 CYS A O 1
ATOM 6340 N N . SER A 1 804 ? 20.843 17.048 -0.875 1.00 88.69 804 SER A N 1
ATOM 6341 C CA . SER A 1 804 ? 21.752 17.597 0.138 1.00 88.69 804 SER A CA 1
ATOM 6342 C C . SER A 1 804 ? 21.037 17.993 1.431 1.00 88.69 804 SER A C 1
ATOM 6344 O O . SER A 1 804 ? 21.578 17.807 2.514 1.00 88.69 804 SER A O 1
ATOM 6346 N N . ASN A 1 805 ? 19.807 18.516 1.348 1.00 90.12 805 ASN A N 1
ATOM 6347 C CA . ASN A 1 805 ? 19.013 18.817 2.542 1.00 90.12 805 ASN A CA 1
ATOM 6348 C C . ASN A 1 805 ? 18.513 17.520 3.202 1.00 90.12 805 ASN A C 1
ATOM 6350 O O . ASN A 1 805 ? 18.571 17.372 4.424 1.00 90.12 805 ASN A O 1
ATOM 6354 N N . CYS A 1 806 ? 18.081 16.548 2.397 1.00 89.88 806 CYS A N 1
ATOM 6355 C CA . CYS A 1 806 ? 17.639 15.241 2.870 1.00 89.88 806 CYS A CA 1
ATOM 6356 C C . CYS A 1 806 ? 18.734 14.512 3.664 1.00 89.88 806 CYS A C 1
ATOM 6358 O O . CYS A 1 806 ? 18.504 14.163 4.820 1.00 89.88 806 CYS A O 1
ATOM 6360 N N . THR A 1 807 ? 19.938 14.389 3.100 1.00 89.06 807 THR A N 1
ATOM 6361 C CA . THR A 1 807 ? 21.055 13.610 3.665 1.00 89.06 807 THR A CA 1
ATOM 6362 C C . THR A 1 807 ? 21.929 14.383 4.658 1.00 89.06 807 THR A C 1
ATOM 6364 O O . THR A 1 807 ? 22.829 13.811 5.267 1.00 89.06 807 THR A O 1
ATOM 6367 N N . SER A 1 808 ? 21.656 15.675 4.880 1.00 81.81 808 SER A N 1
ATOM 6368 C CA . SER A 1 808 ? 22.457 16.548 5.760 1.00 81.81 808 SER A CA 1
ATOM 6369 C C . SER A 1 808 ? 22.603 16.067 7.212 1.00 81.81 808 SER A C 1
ATOM 6371 O O . SER A 1 808 ? 23.540 16.479 7.890 1.00 81.81 808 SER A O 1
ATOM 6373 N N . ASN A 1 809 ? 21.695 15.215 7.701 1.00 67.38 809 ASN A N 1
ATOM 6374 C CA . ASN A 1 809 ? 21.590 14.830 9.115 1.00 67.38 809 ASN A CA 1
ATOM 6375 C C . ASN A 1 809 ? 21.754 13.314 9.375 1.00 67.38 809 ASN A C 1
ATOM 6377 O O . ASN A 1 809 ? 21.174 12.789 10.323 1.00 67.38 809 ASN A O 1
ATOM 6381 N N . GLY A 1 810 ? 22.559 12.606 8.576 1.00 64.81 810 GLY A N 1
ATOM 6382 C CA . GLY A 1 810 ? 22.816 11.167 8.759 1.00 64.81 810 GLY A CA 1
ATOM 6383 C C . GLY A 1 810 ? 21.653 10.268 8.303 1.00 64.81 810 GLY A C 1
ATOM 6384 O O . GLY A 1 810 ? 20.832 10.683 7.492 1.00 64.81 810 GLY A O 1
ATOM 6385 N N . MET A 1 811 ? 21.572 9.036 8.831 1.00 68.31 811 MET A N 1
ATOM 6386 C CA . MET A 1 811 ? 20.646 7.962 8.390 1.00 68.31 811 MET A CA 1
ATOM 6387 C C . MET A 1 811 ? 19.157 8.154 8.783 1.00 68.31 811 MET A C 1
ATOM 6389 O O . MET A 1 811 ? 18.369 7.215 8.702 1.00 68.31 811 MET A O 1
ATOM 6393 N N . GLU A 1 812 ? 18.756 9.350 9.227 1.00 81.69 812 GLU A N 1
ATOM 6394 C CA . GLU A 1 812 ? 17.369 9.677 9.621 1.00 81.69 812 GLU A CA 1
ATOM 6395 C C . GLU A 1 812 ? 16.430 9.744 8.403 1.00 81.69 812 GLU A C 1
ATOM 6397 O O . GLU A 1 812 ? 15.289 9.294 8.455 1.00 81.69 812 GLU A O 1
ATOM 6402 N N . CYS A 1 813 ? 16.924 10.283 7.286 1.00 90.00 813 CYS A N 1
ATOM 6403 C CA . CYS A 1 813 ? 16.163 10.406 6.050 1.00 90.00 813 CYS A CA 1
ATOM 6404 C C . CYS A 1 813 ? 16.847 9.654 4.905 1.00 90.00 813 CYS A C 1
ATOM 6406 O O . CYS A 1 813 ? 18.074 9.557 4.844 1.00 90.00 813 CYS A O 1
ATOM 6408 N N . MET A 1 814 ? 16.043 9.200 3.948 1.00 91.19 814 MET A N 1
ATOM 6409 C CA . MET A 1 814 ? 16.489 8.542 2.724 1.00 91.19 814 MET A CA 1
ATOM 6410 C C . MET A 1 814 ? 16.024 9.351 1.514 1.00 91.19 814 MET A C 1
ATOM 6412 O O . MET A 1 814 ? 14.836 9.651 1.370 1.00 91.19 814 MET A O 1
ATOM 6416 N N . TRP A 1 815 ? 16.961 9.721 0.643 1.00 91.44 815 TRP A N 1
ATOM 6417 C CA . TRP A 1 815 ? 16.675 10.417 -0.608 1.00 91.44 815 TRP A CA 1
ATOM 6418 C C . TRP A 1 815 ? 16.516 9.420 -1.750 1.00 91.44 815 TRP A C 1
ATOM 6420 O O . TRP A 1 815 ? 17.434 8.654 -2.018 1.00 91.44 815 TRP A O 1
ATOM 6430 N N . CYS A 1 816 ? 15.394 9.477 -2.460 1.00 90.19 816 CYS A N 1
ATOM 6431 C CA . CYS A 1 816 ? 15.160 8.722 -3.679 1.00 90.19 816 CYS A CA 1
ATOM 6432 C C . CYS A 1 816 ? 15.263 9.635 -4.905 1.00 90.19 816 CYS A C 1
ATOM 6434 O O . CYS A 1 816 ? 14.414 10.513 -5.101 1.00 90.19 816 CYS A O 1
ATOM 6436 N N . SER A 1 817 ? 16.284 9.433 -5.740 1.00 84.62 817 SER A N 1
ATOM 6437 C CA . SER A 1 817 ? 16.554 10.312 -6.889 1.00 84.62 817 SER A CA 1
ATOM 6438 C C . SER A 1 817 ? 15.552 10.140 -8.028 1.00 84.62 817 SER A C 1
ATOM 6440 O O . SER A 1 817 ? 15.123 11.140 -8.598 1.00 84.62 817 SER A O 1
ATOM 6442 N N . SER A 1 818 ? 15.120 8.909 -8.314 1.00 83.69 818 SER A N 1
ATOM 6443 C CA . SER A 1 818 ? 14.158 8.613 -9.386 1.00 83.69 818 SER A CA 1
ATOM 6444 C C . SER A 1 818 ? 12.797 9.265 -9.147 1.00 83.69 818 SER A C 1
ATOM 6446 O O . SER A 1 818 ? 12.212 9.826 -10.069 1.00 83.69 818 SER A O 1
ATOM 6448 N N . THR A 1 819 ? 12.325 9.277 -7.898 1.00 85.62 819 THR A N 1
ATOM 6449 C CA . THR A 1 819 ? 11.068 9.944 -7.528 1.00 85.62 819 THR A CA 1
ATOM 6450 C C . THR A 1 819 ? 11.262 11.376 -7.027 1.00 85.62 819 THR A C 1
ATOM 6452 O O . THR A 1 819 ? 10.274 12.025 -6.711 1.00 85.62 819 THR A O 1
ATOM 6455 N N . LYS A 1 820 ? 12.508 11.857 -6.885 1.00 85.94 820 LYS A N 1
ATOM 6456 C CA . LYS A 1 820 ? 12.883 13.160 -6.289 1.00 85.94 820 LYS A CA 1
ATOM 6457 C C . LYS A 1 820 ? 12.264 13.418 -4.908 1.00 85.94 820 LYS A C 1
ATOM 6459 O O . LYS A 1 820 ? 11.793 14.517 -4.619 1.00 85.94 820 LYS A O 1
ATOM 6464 N N . ARG A 1 821 ? 12.249 12.399 -4.043 1.00 88.56 821 ARG A N 1
ATOM 6465 C CA . ARG A 1 821 ? 11.563 12.451 -2.739 1.00 88.56 821 ARG A CA 1
ATOM 6466 C C . ARG A 1 821 ? 12.490 12.089 -1.592 1.00 88.56 821 ARG A C 1
ATOM 6468 O O . ARG A 1 821 ? 13.301 11.178 -1.704 1.00 88.56 821 ARG A O 1
ATOM 6475 N N . CYS A 1 822 ? 12.311 12.781 -0.474 1.00 90.81 822 CYS A N 1
ATOM 6476 C CA . CYS A 1 822 ? 12.962 12.481 0.792 1.00 90.81 822 CYS A CA 1
ATOM 6477 C C . CYS A 1 822 ? 11.946 11.830 1.737 1.00 90.81 822 CYS A C 1
ATOM 6479 O O . CYS A 1 822 ? 10.879 12.397 1.979 1.00 90.81 822 CYS A O 1
ATOM 6481 N N . VAL A 1 823 ? 12.258 10.650 2.263 1.00 90.94 823 VAL A N 1
ATOM 6482 C CA . VAL A 1 823 ? 11.377 9.898 3.172 1.00 90.94 823 VAL A CA 1
ATOM 6483 C C . VAL A 1 823 ? 12.090 9.597 4.482 1.00 90.94 823 VAL A C 1
ATOM 6485 O O . VAL A 1 823 ? 13.317 9.606 4.542 1.00 90.94 823 VAL A O 1
ATOM 6488 N N . ASP A 1 824 ? 11.316 9.373 5.539 1.00 88.19 824 ASP A N 1
ATOM 6489 C CA . ASP A 1 824 ? 11.844 8.863 6.806 1.00 88.19 824 ASP A CA 1
ATOM 6490 C C . ASP A 1 824 ? 12.359 7.433 6.598 1.00 88.19 824 ASP A C 1
ATOM 6492 O O . ASP A 1 824 ? 11.685 6.638 5.931 1.00 88.19 824 ASP A O 1
ATOM 6496 N N . SER A 1 825 ? 13.537 7.101 7.131 1.00 87.19 825 SER A N 1
ATOM 6497 C CA . SER A 1 825 ? 14.119 5.764 6.953 1.00 87.19 825 SER A CA 1
ATOM 6498 C C . SER A 1 825 ? 13.228 4.655 7.519 1.00 87.19 825 SER A C 1
ATOM 6500 O O . SER A 1 825 ? 13.098 3.598 6.904 1.00 87.19 825 SER A O 1
ATOM 6502 N N . ASN A 1 826 ? 12.491 4.929 8.597 1.00 84.69 826 ASN A N 1
ATOM 6503 C CA . ASN A 1 826 ? 11.544 3.991 9.208 1.00 84.69 826 ASN A CA 1
ATOM 6504 C C . ASN A 1 826 ? 10.214 3.864 8.445 1.00 84.69 826 ASN A C 1
ATOM 6506 O O . ASN A 1 826 ? 9.357 3.039 8.779 1.00 84.69 826 ASN A O 1
ATOM 6510 N N . ALA A 1 827 ? 10.007 4.706 7.433 1.00 88.75 827 ALA A N 1
ATOM 6511 C CA . ALA A 1 827 ? 8.841 4.681 6.562 1.00 88.75 827 ALA A CA 1
ATOM 6512 C C . ALA A 1 827 ? 9.191 4.282 5.122 1.00 88.75 827 ALA A C 1
ATOM 6514 O O . ALA A 1 827 ? 8.321 4.367 4.255 1.00 88.75 827 ALA A O 1
ATOM 6515 N N . TYR A 1 828 ? 10.429 3.855 4.840 1.00 89.69 828 TYR A N 1
ATOM 6516 C CA . TYR A 1 828 ? 10.870 3.503 3.486 1.00 89.69 828 TYR A CA 1
ATOM 6517 C C . TYR A 1 828 ? 9.977 2.426 2.848 1.00 89.69 828 TYR A C 1
ATOM 6519 O O . TYR A 1 828 ? 9.394 2.671 1.789 1.00 89.69 828 TYR A O 1
ATOM 6527 N N . ILE A 1 829 ? 9.775 1.300 3.546 1.00 88.31 829 ILE A N 1
ATOM 6528 C CA . ILE A 1 829 ? 8.986 0.149 3.065 1.00 88.31 829 ILE A CA 1
ATOM 6529 C C . ILE A 1 829 ? 7.552 0.564 2.702 1.00 88.31 829 ILE A C 1
ATOM 6531 O O . ILE A 1 829 ? 7.048 0.219 1.636 1.00 88.31 829 ILE A O 1
ATOM 6535 N N . ILE A 1 830 ? 6.897 1.368 3.546 1.00 91.25 830 ILE A N 1
ATOM 6536 C CA . ILE A 1 830 ? 5.522 1.827 3.290 1.00 91.25 830 ILE A CA 1
ATOM 6537 C C . ILE A 1 830 ? 5.445 2.991 2.291 1.00 91.25 830 ILE A C 1
ATOM 6539 O O . ILE A 1 830 ? 4.393 3.235 1.704 1.00 91.25 830 ILE A O 1
ATOM 6543 N N . SER A 1 831 ? 6.549 3.714 2.078 1.00 91.38 831 SER A N 1
ATOM 6544 C CA . SER A 1 831 ? 6.628 4.822 1.119 1.00 91.38 831 SER A CA 1
ATOM 6545 C C . SER A 1 831 ? 6.797 4.337 -0.314 1.00 91.38 831 SER A C 1
ATOM 6547 O O . SER A 1 831 ? 6.349 5.033 -1.239 1.00 91.38 831 SER A O 1
ATOM 6549 N N . PHE A 1 832 ? 7.440 3.177 -0.482 1.00 92.19 832 PHE A N 1
ATOM 6550 C CA . PHE A 1 832 ? 7.737 2.543 -1.762 1.00 92.19 832 PHE A CA 1
ATOM 6551 C C . PHE A 1 832 ? 7.373 1.039 -1.788 1.00 92.19 832 PHE A C 1
ATOM 6553 O O . PHE A 1 832 ? 8.203 0.216 -2.174 1.00 92.19 832 PHE A O 1
ATOM 6560 N N . PRO A 1 833 ? 6.129 0.650 -1.434 1.00 91.62 833 PRO A N 1
ATOM 6561 C CA . PRO A 1 833 ? 5.746 -0.756 -1.265 1.00 91.62 833 PRO A CA 1
ATOM 6562 C C . PRO A 1 833 ? 5.722 -1.558 -2.576 1.00 91.62 833 PRO A C 1
ATOM 6564 O O . PRO A 1 833 ? 5.554 -2.773 -2.547 1.00 91.62 833 PRO A O 1
ATOM 6567 N N . TYR A 1 834 ? 5.849 -0.892 -3.726 1.00 92.75 834 TYR A N 1
ATOM 6568 C CA . TYR A 1 834 ? 5.855 -1.494 -5.063 1.00 92.75 834 TYR A CA 1
ATOM 6569 C C . TYR A 1 834 ? 7.209 -1.331 -5.763 1.00 92.75 834 TYR A C 1
ATOM 6571 O O . TYR A 1 834 ? 7.285 -1.466 -6.983 1.00 92.75 834 TYR A O 1
ATOM 6579 N N . GLY A 1 835 ? 8.257 -0.980 -5.008 1.00 91.06 835 GLY A N 1
ATOM 6580 C CA . GLY A 1 835 ? 9.584 -0.696 -5.541 1.00 91.06 835 GLY A CA 1
ATOM 6581 C C . GLY A 1 835 ? 9.616 0.565 -6.399 1.00 91.06 835 GLY A C 1
ATOM 6582 O O . GLY A 1 835 ? 10.309 0.616 -7.398 1.00 91.06 835 GLY A O 1
ATOM 6583 N N . GLN A 1 836 ? 8.859 1.613 -6.063 1.00 91.19 836 GLN A N 1
ATOM 6584 C CA . GLN A 1 836 ? 8.864 2.841 -6.877 1.00 91.19 836 GLN A CA 1
ATOM 6585 C C . GLN A 1 836 ? 10.204 3.595 -6.823 1.00 91.19 836 GLN A C 1
ATOM 6587 O O . GLN A 1 836 ? 10.452 4.478 -7.643 1.00 91.19 836 GLN A O 1
ATOM 6592 N N . CYS A 1 837 ? 11.057 3.281 -5.846 1.00 90.81 837 CYS A N 1
ATOM 6593 C CA . CYS A 1 837 ? 12.352 3.912 -5.687 1.00 90.81 837 CYS A CA 1
ATOM 6594 C C . CYS A 1 837 ? 13.475 3.065 -6.294 1.00 90.81 837 CYS A C 1
ATOM 6596 O O . CYS A 1 837 ? 13.989 2.165 -5.637 1.00 90.81 837 CYS A O 1
ATOM 6598 N N . LEU A 1 838 ? 13.884 3.420 -7.518 1.00 88.75 838 LEU A N 1
ATOM 6599 C CA . LEU A 1 838 ? 15.011 2.790 -8.224 1.00 88.75 838 LEU A CA 1
ATOM 6600 C C . LEU A 1 838 ? 16.289 2.677 -7.371 1.00 88.75 838 LEU A C 1
ATOM 6602 O O . LEU A 1 838 ? 16.924 1.631 -7.354 1.00 88.75 838 LEU A O 1
ATOM 6606 N N . GLU A 1 839 ? 16.655 3.759 -6.679 1.00 86.12 839 GLU A N 1
ATOM 6607 C CA . GLU A 1 839 ? 17.831 3.839 -5.810 1.00 86.12 839 GLU A CA 1
ATOM 6608 C C . GLU A 1 839 ? 17.615 4.898 -4.723 1.00 86.12 839 GLU A C 1
ATOM 6610 O O . GLU A 1 839 ? 17.040 5.964 -4.980 1.00 86.12 839 GLU A O 1
ATOM 6615 N N . TRP A 1 840 ? 18.147 4.630 -3.528 1.00 88.00 840 TRP A N 1
ATOM 6616 C CA . TRP A 1 840 ? 18.122 5.541 -2.390 1.00 88.00 840 TRP A CA 1
ATOM 6617 C C . TRP A 1 840 ? 19.523 5.910 -1.876 1.00 88.00 840 TRP A C 1
ATOM 6619 O O . TRP A 1 840 ? 20.490 5.169 -2.036 1.00 88.00 840 TRP A O 1
ATOM 6629 N N . GLN A 1 841 ? 19.634 7.077 -1.234 1.00 86.75 841 GLN A N 1
ATOM 6630 C CA . GLN A 1 841 ? 20.884 7.638 -0.706 1.00 86.75 841 GLN A CA 1
ATOM 6631 C C . GLN A 1 841 ? 20.677 8.217 0.703 1.00 86.75 841 GLN A C 1
ATOM 6633 O O . GLN A 1 841 ? 19.676 8.884 0.960 1.00 86.75 841 GLN A O 1
ATOM 6638 N N . THR A 1 842 ? 21.634 7.998 1.613 1.00 86.25 842 THR A N 1
ATOM 6639 C CA . THR A 1 842 ? 21.579 8.479 3.016 1.00 86.25 842 THR A CA 1
ATOM 6640 C C . THR A 1 842 ? 22.695 9.455 3.396 1.00 86.25 842 THR A C 1
ATOM 6642 O O . THR A 1 842 ? 22.609 10.096 4.439 1.00 86.25 842 THR A O 1
ATOM 6645 N N . ALA A 1 843 ? 23.736 9.600 2.570 1.00 81.56 843 ALA A N 1
ATOM 6646 C CA . ALA A 1 843 ? 24.881 10.466 2.866 1.00 81.56 843 ALA A CA 1
ATOM 6647 C C . ALA A 1 843 ? 25.356 11.233 1.623 1.00 81.56 843 ALA A C 1
ATOM 6649 O O . ALA A 1 843 ? 25.098 12.429 1.484 1.00 81.56 843 ALA A O 1
ATOM 6650 N N . THR A 1 844 ? 26.031 10.541 0.702 1.00 81.44 844 THR A N 1
ATOM 6651 C CA . THR A 1 844 ? 26.593 11.121 -0.522 1.00 81.44 844 THR A CA 1
ATOM 6652 C C . THR A 1 844 ? 25.541 11.244 -1.615 1.00 81.44 844 THR A C 1
ATOM 6654 O O . THR A 1 844 ? 24.972 10.241 -2.039 1.00 81.44 844 THR A O 1
ATOM 6657 N N . CYS A 1 845 ? 25.329 12.473 -2.087 1.00 81.94 845 CYS A N 1
ATOM 6658 C CA . CYS A 1 845 ? 24.442 12.762 -3.204 1.00 81.94 845 CYS A CA 1
ATOM 6659 C C . CYS A 1 845 ? 25.173 12.600 -4.533 1.00 81.94 845 CYS A C 1
ATOM 6661 O O . CYS A 1 845 ? 26.121 13.338 -4.807 1.00 81.94 845 CYS A O 1
ATOM 6663 N N . SER A 1 846 ? 24.705 11.678 -5.369 1.00 75.88 846 SER A N 1
ATOM 6664 C CA . SER A 1 846 ? 25.146 11.613 -6.767 1.00 75.88 846 SER A CA 1
ATOM 6665 C C . SER A 1 846 ? 24.521 12.756 -7.574 1.00 75.88 846 SER A C 1
ATOM 6667 O O . SER A 1 846 ? 23.454 13.259 -7.197 1.00 75.88 846 SER A O 1
ATOM 6669 N N . PRO A 1 847 ? 25.144 13.185 -8.688 1.00 77.56 847 PRO A N 1
ATOM 6670 C CA . PRO A 1 847 ? 24.511 14.116 -9.613 1.00 77.56 847 PRO A CA 1
ATOM 6671 C C . PRO A 1 847 ? 23.119 13.623 -10.024 1.00 77.56 847 PRO A C 1
ATOM 6673 O O . PRO A 1 847 ? 22.958 12.467 -10.402 1.00 77.56 847 PRO A O 1
ATOM 6676 N N . GLN A 1 848 ? 22.108 14.492 -9.923 1.00 72.31 848 GLN A N 1
ATOM 6677 C CA . GLN A 1 848 ? 20.723 14.117 -10.246 1.00 72.31 848 GLN A CA 1
ATOM 6678 C C . GLN A 1 848 ? 20.448 14.034 -11.748 1.00 72.31 848 GLN A C 1
ATOM 6680 O O . GLN A 1 848 ? 19.515 13.351 -12.154 1.00 72.31 848 GLN A O 1
ATOM 6685 N N . ASN A 1 849 ? 21.252 14.735 -12.547 1.00 84.56 849 ASN A N 1
ATOM 6686 C CA . ASN A 1 849 ? 21.165 14.750 -14.000 1.00 84.56 849 ASN A CA 1
ATOM 6687 C C . ASN A 1 849 ? 22.449 14.163 -14.579 1.00 84.56 849 ASN A C 1
ATOM 6689 O O . ASN A 1 849 ? 23.528 14.326 -13.992 1.00 84.56 849 ASN A O 1
ATOM 6693 N N . CYS A 1 850 ? 22.342 13.565 -15.762 1.00 90.19 850 CYS A N 1
ATOM 6694 C CA . CYS A 1 850 ? 23.466 12.929 -16.441 1.00 90.19 850 CYS A CA 1
ATOM 6695 C C . CYS A 1 850 ? 24.607 13.926 -16.686 1.00 90.19 850 CYS A C 1
ATOM 6697 O O . CYS A 1 850 ? 25.769 13.605 -16.463 1.00 90.19 850 CYS A O 1
ATOM 6699 N N . SER A 1 851 ? 24.278 15.179 -17.009 1.00 90.50 851 SER A N 1
ATOM 6700 C CA . SER A 1 851 ? 25.248 16.253 -17.274 1.00 90.50 851 SER A CA 1
ATOM 6701 C C . SER A 1 851 ? 26.205 16.579 -16.122 1.00 90.50 851 SER A C 1
ATOM 6703 O O . SER A 1 851 ? 27.246 17.196 -16.350 1.00 90.50 851 SER A O 1
ATOM 6705 N N . GLY A 1 852 ? 25.890 16.174 -14.888 1.00 87.38 852 GLY A N 1
ATOM 6706 C CA . GLY A 1 852 ? 26.794 16.332 -13.748 1.00 87.38 852 GLY A CA 1
ATOM 6707 C C . GLY A 1 852 ? 27.868 15.244 -13.637 1.00 87.38 852 GLY A C 1
ATOM 6708 O O . GLY A 1 852 ? 28.758 15.369 -12.796 1.00 87.38 852 GLY A O 1
ATOM 6709 N N . LEU A 1 853 ? 27.803 14.189 -14.454 1.00 90.56 853 LEU A N 1
ATOM 6710 C CA . LEU A 1 853 ? 28.759 13.079 -14.470 1.00 90.56 853 LEU A CA 1
ATOM 6711 C C . LEU A 1 853 ? 29.871 13.386 -15.472 1.00 90.56 853 LEU A C 1
ATOM 6713 O O . LEU A 1 853 ? 29.615 13.648 -16.649 1.00 90.56 853 LEU A O 1
ATOM 6717 N N . ARG A 1 854 ? 31.118 13.375 -14.994 1.00 89.88 854 ARG A N 1
ATOM 6718 C CA . ARG A 1 854 ? 32.260 13.865 -15.774 1.00 89.88 854 ARG A CA 1
ATOM 6719 C C . ARG A 1 854 ? 32.987 12.785 -16.546 1.00 89.88 854 ARG A C 1
ATOM 6721 O O . ARG A 1 854 ? 33.609 13.118 -17.536 1.00 89.88 854 ARG A O 1
ATOM 6728 N N . THR A 1 855 ? 32.915 11.519 -16.154 1.00 90.31 855 THR A N 1
ATOM 6729 C CA . THR A 1 855 ? 33.573 10.431 -16.893 1.00 90.31 855 THR A CA 1
ATOM 6730 C C . THR A 1 855 ? 32.545 9.510 -17.534 1.00 90.31 855 THR A C 1
ATOM 6732 O O . THR A 1 855 ? 31.437 9.351 -17.018 1.00 90.31 855 THR A O 1
ATOM 6735 N N . CYS A 1 856 ? 32.914 8.852 -18.636 1.00 90.31 856 CYS A N 1
ATOM 6736 C CA . CYS A 1 856 ? 32.028 7.875 -19.261 1.00 90.31 856 CYS A CA 1
ATOM 6737 C C . CYS A 1 856 ? 31.665 6.733 -18.298 1.00 90.31 856 CYS A C 1
ATOM 6739 O O . CYS A 1 856 ? 30.510 6.328 -18.248 1.00 90.31 856 CYS A O 1
ATOM 6741 N N . GLY A 1 857 ? 32.614 6.253 -17.483 1.00 88.12 857 GLY A N 1
ATOM 6742 C CA . GLY A 1 857 ? 32.344 5.198 -16.499 1.00 88.12 857 GLY A CA 1
ATOM 6743 C C . GLY A 1 857 ? 31.237 5.587 -15.516 1.00 88.12 857 GLY A C 1
ATOM 6744 O O . GLY A 1 857 ? 30.251 4.871 -15.393 1.00 88.12 857 GLY A O 1
ATOM 6745 N N . GLN A 1 858 ? 31.345 6.771 -14.903 1.00 88.31 858 GLN A N 1
ATOM 6746 C CA . GLN A 1 858 ? 30.300 7.311 -14.022 1.00 88.31 858 GLN A CA 1
ATOM 6747 C C . GLN A 1 858 ? 28.972 7.523 -14.755 1.00 88.31 858 GLN A C 1
ATOM 6749 O O . GLN A 1 858 ? 27.909 7.318 -14.176 1.00 88.31 858 GLN A O 1
ATOM 6754 N N . CYS A 1 859 ? 29.035 7.945 -16.022 1.00 90.75 859 CYS A N 1
ATOM 6755 C CA . CYS A 1 859 ? 27.862 8.142 -16.862 1.00 90.75 859 CYS A CA 1
ATOM 6756 C C . CYS A 1 859 ? 27.092 6.833 -17.067 1.00 90.75 859 CYS A C 1
ATOM 6758 O O . CYS A 1 859 ? 25.904 6.771 -16.776 1.00 90.75 859 CYS A O 1
ATOM 6760 N N . LEU A 1 860 ? 27.773 5.773 -17.512 1.00 88.75 860 LEU A N 1
ATOM 6761 C CA . LEU A 1 860 ? 27.136 4.497 -17.853 1.00 88.75 860 LEU A CA 1
ATOM 6762 C C . LEU A 1 860 ? 26.764 3.641 -16.629 1.00 88.75 860 LEU A C 1
ATOM 6764 O O . LEU A 1 860 ? 26.016 2.676 -16.765 1.00 88.75 860 LEU A O 1
ATOM 6768 N N . GLU A 1 861 ? 27.238 3.992 -15.428 1.00 83.81 861 GLU A N 1
ATOM 6769 C CA . GLU A 1 861 ? 26.719 3.431 -14.170 1.00 83.81 861 GLU A CA 1
ATOM 6770 C C . GLU A 1 861 ? 25.259 3.835 -13.904 1.00 83.81 861 GLU A C 1
ATOM 6772 O O . GLU A 1 861 ? 24.556 3.148 -13.158 1.00 83.81 861 GLU A O 1
ATOM 6777 N N . GLN A 1 862 ? 24.792 4.939 -14.495 1.00 86.38 862 GLN A N 1
ATOM 6778 C CA . GLN A 1 862 ? 23.411 5.390 -14.373 1.00 86.38 862 GLN A CA 1
ATOM 6779 C C . GLN A 1 862 ? 22.565 4.820 -15.522 1.00 86.38 862 GLN A C 1
ATOM 6781 O O . GLN A 1 862 ? 22.814 5.140 -16.683 1.00 86.38 862 GLN A O 1
ATOM 6786 N N . PRO A 1 863 ? 21.510 4.033 -15.242 1.00 85.25 863 PRO A N 1
ATOM 6787 C CA . PRO A 1 863 ? 20.777 3.291 -16.274 1.00 85.25 863 PRO A CA 1
ATOM 6788 C C . PRO A 1 863 ? 19.956 4.168 -17.243 1.00 85.25 863 PRO A C 1
ATOM 6790 O O . PRO A 1 863 ? 19.408 3.653 -18.215 1.00 85.25 863 PRO A O 1
ATOM 6793 N N . GLY A 1 864 ? 19.848 5.476 -16.983 1.00 88.62 864 GLY A N 1
ATOM 6794 C CA . GLY A 1 864 ? 19.203 6.459 -17.865 1.00 88.62 864 GLY A CA 1
ATOM 6795 C C . GLY A 1 864 ? 20.170 7.387 -18.604 1.00 88.62 864 GLY A C 1
ATOM 6796 O O . GLY A 1 864 ? 19.719 8.304 -19.287 1.00 88.62 864 GLY A O 1
ATOM 6797 N N . CYS A 1 865 ? 21.480 7.190 -18.464 1.00 92.19 865 CYS A N 1
ATOM 6798 C CA . CYS A 1 865 ? 22.486 8.079 -19.032 1.00 92.19 865 CYS A CA 1
ATOM 6799 C C . CYS A 1 865 ? 23.303 7.387 -20.126 1.00 92.19 865 CYS A C 1
ATOM 6801 O O . CYS A 1 865 ? 23.563 6.187 -20.073 1.00 92.19 865 CYS A O 1
ATOM 6803 N N . GLY A 1 866 ? 23.747 8.164 -21.109 1.00 93.50 866 GLY A N 1
ATOM 6804 C CA . GLY A 1 866 ? 24.715 7.740 -22.112 1.00 93.50 866 GLY A CA 1
ATOM 6805 C C . GLY A 1 866 ? 25.758 8.817 -22.386 1.00 93.50 866 GLY A C 1
ATOM 6806 O O . GLY A 1 866 ? 25.558 10.007 -22.139 1.00 93.50 866 GLY A O 1
ATOM 6807 N N . TRP A 1 867 ? 26.910 8.379 -22.871 1.00 94.38 867 TRP A N 1
ATOM 6808 C CA . TRP A 1 867 ? 28.068 9.211 -23.145 1.00 94.38 867 TRP A CA 1
ATOM 680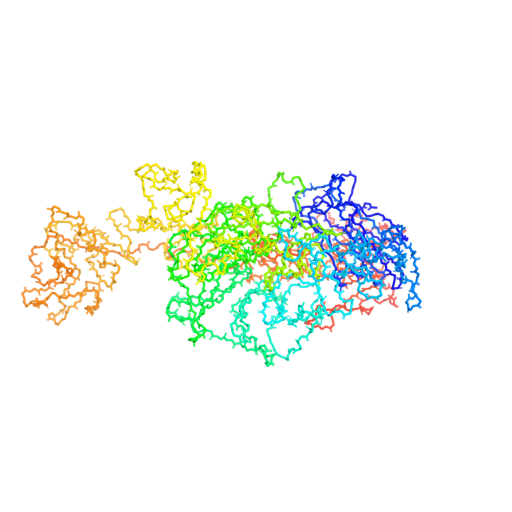9 C C . TRP A 1 867 ? 28.119 9.589 -24.623 1.00 94.38 867 TRP A C 1
ATOM 6811 O O . TRP A 1 867 ? 28.209 8.724 -25.494 1.00 94.38 867 TRP A O 1
ATOM 6821 N N . CYS A 1 868 ? 28.092 10.887 -24.906 1.00 95.00 868 CYS A N 1
ATOM 6822 C CA . CYS A 1 868 ? 28.340 11.438 -26.228 1.00 95.00 868 CYS A CA 1
ATOM 6823 C C . CYS A 1 868 ? 29.812 11.844 -26.341 1.00 95.00 868 CYS A C 1
ATOM 6825 O O . CYS A 1 868 ? 30.228 12.873 -25.803 1.00 95.00 868 CYS A O 1
ATOM 6827 N N . ASN A 1 869 ? 30.605 11.017 -27.012 1.00 92.38 869 ASN A N 1
ATOM 6828 C CA . ASN A 1 869 ? 32.030 11.234 -27.212 1.00 92.38 869 ASN A CA 1
ATOM 6829 C C . ASN A 1 869 ? 32.279 12.286 -28.298 1.00 92.38 869 ASN A C 1
ATOM 6831 O O . ASN A 1 869 ? 31.632 12.268 -29.349 1.00 92.38 869 ASN A O 1
ATOM 6835 N N . ASP A 1 870 ? 33.227 13.185 -28.048 1.00 90.56 870 ASP A N 1
ATOM 6836 C CA . ASP A 1 870 ? 33.633 14.202 -29.011 1.00 90.56 870 ASP A CA 1
ATOM 6837 C C . ASP A 1 870 ? 34.612 13.625 -30.063 1.00 90.56 870 ASP A C 1
ATOM 6839 O O . ASP A 1 870 ? 35.251 12.589 -29.844 1.00 90.56 870 ASP A O 1
ATOM 6843 N N . PRO A 1 871 ? 34.772 14.278 -31.227 1.00 88.81 871 PRO A N 1
ATOM 6844 C CA . PRO A 1 871 ? 35.613 13.753 -32.303 1.00 88.81 871 PRO A CA 1
ATOM 6845 C C . PRO A 1 871 ? 37.124 13.928 -32.056 1.00 88.81 871 PRO A C 1
ATOM 6847 O O . PRO A 1 871 ? 37.922 13.691 -32.961 1.00 88.81 871 PRO A O 1
ATOM 6850 N N . SER A 1 872 ? 37.558 14.367 -30.867 1.00 88.44 872 SER A N 1
ATOM 6851 C CA . SER A 1 872 ? 38.965 14.716 -30.610 1.00 88.44 872 SER A CA 1
ATOM 6852 C C . SER A 1 872 ? 39.890 13.507 -30.421 1.00 88.44 872 SER A C 1
ATOM 6854 O O . SER A 1 872 ? 41.108 13.674 -30.402 1.00 88.44 872 SER A O 1
ATOM 6856 N N . ASN A 1 873 ? 39.333 12.299 -30.259 1.00 87.25 873 ASN A N 1
ATOM 6857 C CA . ASN A 1 873 ? 40.070 11.074 -29.914 1.00 87.25 873 ASN A CA 1
ATOM 6858 C C . ASN A 1 873 ? 40.936 11.218 -28.640 1.00 87.25 873 ASN A C 1
ATOM 6860 O O . ASN A 1 873 ? 42.026 10.652 -28.524 1.00 87.25 873 ASN A O 1
ATOM 6864 N N . THR A 1 874 ? 40.447 12.007 -27.681 1.00 89.56 874 THR A N 1
ATOM 6865 C CA . THR A 1 874 ? 41.063 12.182 -26.354 1.00 89.56 874 THR A CA 1
ATOM 6866 C C . THR A 1 874 ? 40.223 11.588 -25.219 1.00 89.56 874 THR A C 1
ATOM 6868 O O . THR A 1 874 ? 40.603 11.668 -24.051 1.00 89.56 874 THR A O 1
ATOM 6871 N N . GLY A 1 875 ? 39.066 11.005 -25.552 1.00 87.19 875 GLY A N 1
ATOM 6872 C CA . GLY A 1 875 ? 38.085 10.496 -24.593 1.00 87.19 875 GLY A CA 1
ATOM 6873 C C . GLY A 1 875 ? 37.214 11.570 -23.935 1.00 87.19 875 GLY A C 1
ATOM 6874 O O . GLY A 1 875 ? 36.514 11.265 -22.970 1.00 87.19 875 GLY A O 1
ATOM 6875 N N . LYS A 1 876 ? 37.259 12.819 -24.423 1.00 91.88 876 LYS A N 1
ATOM 6876 C CA . LYS A 1 876 ? 36.341 13.882 -23.998 1.00 91.88 876 LYS A CA 1
ATOM 6877 C C . LYS A 1 876 ? 34.927 13.629 -24.504 1.00 91.88 876 LYS A C 1
ATOM 6879 O O . LYS A 1 876 ? 34.715 13.093 -25.588 1.00 91.88 876 LYS A O 1
ATOM 6884 N N . GLY A 1 877 ? 33.946 14.076 -23.736 1.00 92.94 877 GLY A N 1
ATOM 6885 C CA . GLY A 1 877 ? 32.550 13.934 -24.114 1.00 92.94 877 GLY A CA 1
ATOM 6886 C C . GLY A 1 877 ? 31.593 14.580 -23.130 1.00 92.94 877 GLY A C 1
ATOM 6887 O O . GLY A 1 877 ? 31.981 15.341 -22.243 1.00 92.94 877 GLY A O 1
ATOM 6888 N N . GLN A 1 878 ? 30.314 14.295 -23.323 1.00 94.06 878 GLN A N 1
ATOM 6889 C CA . GLN A 1 878 ? 29.231 14.791 -22.487 1.00 94.06 878 GLN A CA 1
ATOM 6890 C C . GLN A 1 878 ? 28.338 13.631 -22.076 1.00 94.06 878 GLN A C 1
ATOM 6892 O O . GLN A 1 878 ? 27.916 12.840 -22.917 1.00 94.06 878 GLN A O 1
ATOM 6897 N N . CYS A 1 879 ? 28.028 13.546 -20.787 1.00 94.81 879 CYS A N 1
ATOM 6898 C CA . CYS A 1 879 ? 27.026 12.616 -20.297 1.00 94.81 879 CYS A CA 1
ATOM 6899 C C . CYS A 1 879 ? 25.635 13.243 -20.440 1.00 94.81 879 CYS A C 1
ATOM 6901 O O . CYS A 1 879 ? 25.390 14.341 -19.937 1.00 94.81 879 CYS A O 1
ATOM 6903 N N . LEU A 1 880 ? 24.736 12.562 -21.143 1.00 94.62 880 LEU A N 1
ATOM 6904 C CA . LEU A 1 880 ? 23.393 13.037 -21.468 1.00 94.62 880 LEU A CA 1
ATOM 6905 C C . LEU A 1 880 ? 22.367 11.968 -21.099 1.00 94.62 880 LEU A C 1
ATOM 6907 O O . LEU A 1 880 ? 22.656 10.773 -21.161 1.00 94.62 880 LEU A O 1
ATOM 6911 N N . GLU A 1 881 ? 21.159 12.389 -20.747 1.00 93.44 881 GLU A N 1
ATOM 6912 C CA . GLU A 1 881 ? 20.017 11.488 -20.632 1.00 93.44 881 GLU A CA 1
ATOM 6913 C C . GLU A 1 881 ? 19.799 10.783 -21.974 1.00 93.44 881 GLU A C 1
ATOM 6915 O O . GLU A 1 881 ? 19.897 11.400 -23.039 1.00 93.44 881 GLU A O 1
ATOM 6920 N N . GLY A 1 882 ? 19.524 9.482 -21.958 1.00 92.88 882 GLY A N 1
ATOM 6921 C CA . GLY A 1 882 ? 19.407 8.749 -23.208 1.00 92.88 882 GLY A CA 1
ATOM 6922 C C . GLY A 1 882 ? 18.997 7.293 -23.096 1.00 92.88 882 GLY A C 1
ATOM 6923 O O . GLY A 1 882 ? 18.726 6.758 -22.026 1.00 92.88 882 GLY A O 1
ATOM 6924 N N . SER A 1 883 ? 18.931 6.663 -24.260 1.00 92.38 883 SER A N 1
ATOM 6925 C CA . SER A 1 883 ? 18.609 5.251 -24.453 1.00 92.38 883 SER A CA 1
ATOM 6926 C C . SER A 1 883 ? 19.676 4.574 -25.306 1.00 92.38 883 SER A C 1
ATOM 6928 O O . SER A 1 883 ? 20.580 5.230 -25.836 1.00 92.38 883 SER A O 1
ATOM 6930 N N . SER A 1 884 ? 19.526 3.269 -25.529 1.00 90.25 884 SER A N 1
ATOM 6931 C CA . SER A 1 884 ? 20.384 2.535 -26.464 1.00 90.25 884 SER A CA 1
ATOM 6932 C C . SER A 1 884 ? 20.424 3.158 -27.869 1.00 90.25 884 SER A C 1
ATOM 6934 O O . SER A 1 884 ? 21.453 3.102 -28.544 1.00 90.25 884 SER A O 1
ATOM 6936 N N . ARG A 1 885 ? 19.328 3.803 -28.292 1.00 90.38 885 ARG A N 1
ATOM 6937 C CA . ARG A 1 885 ? 19.186 4.426 -29.615 1.00 90.38 885 ARG A CA 1
ATOM 6938 C C . ARG A 1 885 ? 19.821 5.809 -29.729 1.00 90.38 885 ARG A C 1
ATOM 6940 O O . ARG A 1 885 ? 20.122 6.234 -30.845 1.00 90.38 885 ARG A O 1
ATOM 6947 N N . GLY A 1 886 ? 20.018 6.516 -28.620 1.00 93.00 886 GLY A N 1
ATOM 6948 C CA . GLY A 1 886 ? 20.556 7.873 -28.638 1.00 93.00 886 GLY A CA 1
ATOM 6949 C C . GLY A 1 886 ? 20.156 8.722 -27.432 1.00 93.00 886 GLY A C 1
ATOM 6950 O O . GLY A 1 886 ? 19.386 8.265 -26.579 1.00 93.00 886 GLY A O 1
ATOM 6951 N N . PRO A 1 887 ? 20.649 9.971 -27.382 1.00 94.25 887 PRO A N 1
ATOM 6952 C CA . PRO A 1 887 ? 20.273 10.938 -26.359 1.00 94.25 887 PRO A CA 1
ATOM 6953 C C . PRO A 1 887 ? 18.776 11.257 -26.417 1.00 94.25 887 PRO A C 1
ATOM 6955 O O . PRO A 1 887 ? 18.146 11.254 -27.482 1.00 94.25 887 PRO A O 1
ATOM 6958 N N . MET A 1 888 ? 18.208 11.532 -25.252 1.00 92.62 888 MET A N 1
ATOM 6959 C CA . MET A 1 888 ? 16.797 11.817 -25.057 1.00 92.62 888 MET A CA 1
ATOM 6960 C C . MET A 1 888 ? 16.616 13.129 -24.303 1.00 92.62 888 MET A C 1
ATOM 6962 O O . MET A 1 888 ? 17.434 13.510 -23.470 1.00 92.62 888 MET A O 1
ATOM 6966 N N . LYS A 1 889 ? 15.507 13.810 -24.574 1.00 89.19 889 LYS A N 1
ATOM 6967 C CA . LYS A 1 889 ? 15.105 15.027 -23.870 1.00 89.19 889 LYS A CA 1
ATOM 6968 C C . LYS A 1 889 ? 13.645 14.945 -23.434 1.00 89.19 889 LYS A C 1
ATOM 6970 O O . LYS A 1 889 ? 12.852 14.285 -24.110 1.00 89.19 889 LYS A O 1
ATOM 6975 N N . PRO A 1 890 ? 13.262 15.647 -22.360 1.00 84.88 890 PRO A N 1
ATOM 6976 C CA . PRO A 1 890 ? 11.862 15.757 -21.984 1.00 84.88 890 PRO A CA 1
ATOM 6977 C C . PRO A 1 890 ? 11.072 16.520 -23.059 1.00 84.88 890 PRO A C 1
ATOM 6979 O O . PRO A 1 890 ? 11.548 17.523 -23.598 1.00 84.88 890 PRO A O 1
ATOM 6982 N N . VAL A 1 891 ? 9.851 16.066 -23.362 1.00 82.12 891 VAL A N 1
ATOM 6983 C CA . VAL A 1 891 ? 8.958 16.709 -24.356 1.00 82.12 891 VAL A CA 1
ATOM 6984 C C . VAL A 1 891 ? 8.615 18.148 -23.956 1.00 82.12 891 VAL A C 1
ATOM 6986 O O . VAL A 1 891 ? 8.488 19.032 -24.800 1.00 82.12 891 VAL A O 1
ATOM 6989 N N . SER A 1 892 ? 8.474 18.395 -22.654 1.00 73.69 892 SER A N 1
ATOM 6990 C CA . SER A 1 892 ? 8.242 19.718 -22.075 1.00 73.69 892 SER A CA 1
ATOM 6991 C C . SER A 1 892 ? 8.865 19.800 -20.685 1.00 73.69 892 SER A C 1
ATOM 6993 O O . SER A 1 892 ? 9.141 18.777 -20.065 1.00 73.69 892 SER A O 1
ATOM 6995 N N . MET A 1 893 ? 9.030 21.012 -20.145 1.00 58.38 893 MET A N 1
ATOM 6996 C CA . MET A 1 893 ? 9.603 21.206 -18.805 1.00 58.38 893 MET A CA 1
ATOM 6997 C C . MET A 1 893 ? 8.815 20.529 -17.669 1.00 58.38 893 MET A C 1
ATOM 6999 O O . MET A 1 893 ? 9.294 20.518 -16.538 1.00 58.38 893 MET A O 1
ATOM 7003 N N . HIS A 1 894 ? 7.589 20.054 -17.912 1.00 53.53 894 HIS A N 1
ATOM 7004 C CA . HIS A 1 894 ? 6.704 19.475 -16.889 1.00 53.53 894 HIS A CA 1
ATOM 7005 C C . HIS A 1 894 ? 6.268 18.039 -17.224 1.00 53.53 894 HIS A C 1
ATOM 7007 O O . HIS A 1 894 ? 5.480 17.462 -16.479 1.00 53.53 894 HIS A O 1
ATOM 7013 N N . SER A 1 895 ? 6.766 17.461 -18.324 1.00 60.69 895 SER A N 1
ATOM 7014 C CA . SER A 1 895 ? 6.492 16.071 -18.695 1.00 60.69 895 SER A CA 1
ATOM 7015 C C . SER A 1 895 ? 7.658 15.171 -18.298 1.00 60.69 895 SER A C 1
ATOM 7017 O O . SER A 1 895 ? 8.816 15.514 -18.532 1.00 60.69 895 SER A O 1
ATOM 7019 N N . ASN A 1 896 ? 7.338 14.003 -17.739 1.00 64.12 896 ASN A N 1
ATOM 7020 C CA . ASN A 1 896 ? 8.302 12.923 -17.526 1.00 64.12 896 ASN A CA 1
ATOM 7021 C C . ASN A 1 896 ? 8.496 12.066 -18.794 1.00 64.12 896 ASN A C 1
ATOM 7023 O O . ASN A 1 896 ? 9.308 11.145 -18.788 1.00 64.12 896 ASN A O 1
ATOM 7027 N N . GLU A 1 897 ? 7.764 12.351 -19.878 1.00 77.75 897 GLU A N 1
ATOM 7028 C CA . GLU A 1 897 ? 7.960 11.679 -21.161 1.00 77.75 897 GLU A CA 1
ATOM 7029 C C . GLU A 1 897 ? 9.234 12.176 -21.843 1.00 77.75 897 GLU A C 1
ATOM 7031 O O . GLU A 1 897 ? 9.428 13.376 -22.068 1.00 77.75 897 GLU A O 1
ATOM 7036 N N . MET A 1 898 ? 10.080 11.217 -22.203 1.00 85.31 898 MET A N 1
ATOM 7037 C CA . MET A 1 898 ? 11.356 11.437 -22.868 1.00 85.31 898 MET A CA 1
ATOM 7038 C C . MET A 1 898 ? 11.243 11.049 -24.341 1.00 85.31 898 MET A C 1
ATOM 7040 O O . MET A 1 898 ? 10.695 10.000 -24.680 1.00 85.31 898 MET A O 1
ATOM 7044 N N . VAL A 1 899 ? 11.804 11.869 -25.225 1.00 89.81 899 VAL A N 1
ATOM 7045 C CA . VAL A 1 899 ? 11.859 11.622 -26.673 1.00 89.81 899 VAL A CA 1
ATOM 7046 C C . VAL A 1 899 ? 13.290 11.687 -27.181 1.00 89.81 899 VAL A C 1
ATOM 7048 O O . VAL A 1 899 ? 14.111 12.430 -26.649 1.00 89.81 899 VAL A O 1
ATOM 7051 N N . LEU A 1 900 ? 13.589 10.908 -28.221 1.00 91.50 900 LEU A N 1
ATOM 7052 C CA . LEU A 1 900 ? 14.900 10.907 -28.872 1.00 91.50 900 LEU A CA 1
ATOM 7053 C C . LEU A 1 900 ? 15.200 12.272 -29.502 1.00 91.50 900 LEU A C 1
ATOM 7055 O O . LEU A 1 900 ? 14.372 12.821 -30.229 1.00 91.50 900 LEU A O 1
ATOM 7059 N N . ASP A 1 901 ? 16.408 12.782 -29.276 1.00 91.81 901 ASP A N 1
ATOM 7060 C CA . ASP A 1 901 ? 16.908 13.989 -29.929 1.00 91.81 901 ASP A CA 1
ATOM 7061 C C . ASP A 1 901 ? 18.357 13.804 -30.379 1.00 91.81 901 ASP A C 1
ATOM 7063 O O . ASP A 1 901 ? 19.308 14.173 -29.691 1.00 91.81 901 ASP A O 1
ATOM 7067 N N . ALA A 1 902 ? 18.518 13.270 -31.589 1.00 89.56 902 ALA A N 1
ATOM 7068 C CA . ALA A 1 902 ? 19.828 13.030 -32.185 1.00 89.56 902 ALA A CA 1
ATOM 7069 C C . ALA A 1 902 ? 20.673 14.308 -32.371 1.00 89.56 902 ALA A C 1
ATOM 7071 O O . ALA A 1 902 ? 21.884 14.201 -32.554 1.00 89.56 902 ALA A O 1
ATOM 7072 N N . SER A 1 903 ? 20.082 15.509 -32.303 1.00 89.94 903 SER A N 1
ATOM 7073 C CA . SER A 1 903 ? 20.839 16.762 -32.419 1.00 89.94 903 SER A CA 1
ATOM 7074 C C . SER A 1 903 ? 21.769 17.014 -31.229 1.00 89.94 903 SER A C 1
ATOM 7076 O O . SER A 1 903 ? 22.782 17.695 -31.388 1.00 89.94 903 SER A O 1
ATOM 7078 N N . LEU A 1 904 ? 21.473 16.415 -30.068 1.00 90.50 904 LEU A N 1
ATOM 7079 C CA . LEU A 1 904 ? 22.305 16.502 -28.865 1.00 90.50 904 LEU A CA 1
ATOM 7080 C C . LEU A 1 904 ? 23.620 15.715 -28.995 1.00 90.50 904 LEU A C 1
ATOM 7082 O O . LEU A 1 904 ? 24.599 16.058 -28.342 1.00 90.50 904 LEU A O 1
ATOM 7086 N N . CYS A 1 905 ? 23.656 14.686 -29.849 1.00 92.75 905 CYS A N 1
ATOM 7087 C CA . CYS A 1 905 ? 24.858 13.909 -30.155 1.00 92.75 905 CYS A CA 1
ATOM 7088 C C . CYS A 1 905 ? 24.957 13.661 -31.673 1.00 92.75 905 CYS A C 1
ATOM 7090 O O . CYS A 1 905 ? 24.601 12.583 -32.165 1.00 92.75 905 CYS A O 1
ATOM 7092 N N . PRO A 1 906 ? 25.367 14.682 -32.447 1.00 91.44 906 PRO A N 1
ATOM 7093 C CA . PRO A 1 906 ? 25.220 14.680 -33.895 1.00 91.44 906 PRO A CA 1
ATOM 7094 C C . PRO A 1 906 ? 26.261 13.787 -34.578 1.00 91.44 906 PRO A C 1
ATOM 7096 O O . PRO A 1 906 ? 27.426 14.164 -34.729 1.00 91.44 906 PRO A O 1
ATOM 7099 N N . LYS A 1 907 ? 25.808 12.639 -35.094 1.00 87.94 907 LYS A N 1
ATOM 7100 C CA . LYS A 1 907 ? 26.639 11.722 -35.898 1.00 87.94 907 LYS A CA 1
ATOM 7101 C C . LYS A 1 907 ? 27.272 12.402 -37.118 1.00 87.94 907 LYS A C 1
ATOM 7103 O O . LYS A 1 907 ? 28.403 12.094 -37.463 1.00 87.94 907 LYS A O 1
ATOM 7108 N N . GLU A 1 908 ? 26.585 13.372 -37.726 1.00 88.06 908 GLU A N 1
ATOM 7109 C CA . GLU A 1 908 ? 27.087 14.158 -38.870 1.00 88.06 908 GLU A CA 1
ATOM 7110 C C . GLU A 1 908 ? 28.364 14.953 -38.552 1.00 88.06 908 GLU A C 1
ATOM 7112 O O . GLU A 1 908 ? 29.135 15.279 -39.450 1.00 88.06 908 GLU A O 1
ATOM 7117 N N . LYS A 1 909 ? 28.601 15.262 -37.271 1.00 87.81 909 LYS A N 1
ATOM 7118 C CA . LYS A 1 909 ? 29.807 15.950 -36.789 1.00 87.81 909 LYS A CA 1
ATOM 7119 C C . LYS A 1 909 ? 30.830 14.983 -36.178 1.00 87.81 909 LYS A C 1
ATOM 7121 O O . LYS A 1 909 ? 31.703 15.428 -35.440 1.00 87.81 909 LYS A O 1
ATOM 7126 N N . ASN A 1 910 ? 30.717 13.684 -36.469 1.00 88.00 910 ASN A N 1
ATOM 7127 C CA . ASN A 1 910 ? 31.553 12.605 -35.930 1.00 88.00 910 ASN A CA 1
ATOM 7128 C C . ASN A 1 910 ? 31.492 12.451 -34.398 1.00 88.00 910 ASN A C 1
ATOM 7130 O O . ASN A 1 910 ? 32.454 11.995 -33.787 1.00 88.00 910 ASN A O 1
ATOM 7134 N N . TYR A 1 911 ? 30.374 12.827 -33.770 1.00 91.69 911 TYR A N 1
ATOM 7135 C CA . TYR A 1 911 ? 30.125 12.467 -32.374 1.00 91.69 911 TYR A CA 1
ATOM 7136 C C . TYR A 1 911 ? 29.627 11.024 -32.292 1.00 91.69 911 TYR A C 1
ATOM 7138 O O . TYR A 1 911 ? 28.812 10.589 -33.113 1.00 91.69 911 TYR A O 1
ATOM 7146 N N . GLU A 1 912 ? 30.083 10.296 -31.277 1.00 90.88 912 GLU A N 1
ATOM 7147 C CA . GLU A 1 912 ? 29.734 8.889 -31.071 1.00 90.88 912 GLU A CA 1
ATOM 7148 C C . GLU A 1 912 ? 28.931 8.705 -29.784 1.00 90.88 912 GLU A C 1
ATOM 7150 O O . GLU A 1 912 ? 29.313 9.188 -28.720 1.00 90.88 912 GLU A O 1
ATOM 7155 N N . TRP A 1 913 ? 27.806 7.995 -29.885 1.00 93.69 913 TRP A N 1
ATOM 7156 C CA . TRP A 1 913 ? 26.935 7.699 -28.751 1.00 93.69 913 TRP A CA 1
ATOM 7157 C C . TRP A 1 913 ? 27.260 6.335 -28.143 1.00 93.69 913 TRP A C 1
ATOM 7159 O O . TRP A 1 913 ? 27.205 5.313 -28.830 1.00 93.69 913 TRP A O 1
ATOM 7169 N N . SER A 1 914 ? 27.510 6.324 -26.839 1.00 91.81 914 SER A N 1
ATOM 7170 C CA . SER A 1 914 ? 27.786 5.138 -26.035 1.00 91.81 914 SER A CA 1
ATOM 7171 C C . SER A 1 914 ? 26.765 5.022 -24.908 1.00 91.81 914 SER A C 1
ATOM 7173 O O . SER A 1 914 ? 26.658 5.919 -24.085 1.00 91.81 914 SER A O 1
ATOM 7175 N N . PHE A 1 915 ? 26.037 3.906 -24.836 1.00 88.88 915 PHE A N 1
ATOM 7176 C CA . PHE A 1 915 ? 25.049 3.653 -23.769 1.00 88.88 915 PHE A CA 1
ATOM 7177 C C . PHE A 1 915 ? 25.372 2.418 -22.914 1.00 88.88 915 PHE A C 1
ATOM 7179 O O . PHE A 1 915 ? 24.957 2.319 -21.770 1.00 88.88 915 PHE A O 1
ATOM 7186 N N . ILE A 1 916 ? 26.126 1.467 -23.470 1.00 82.88 916 ILE A N 1
ATOM 7187 C CA . ILE A 1 916 ? 26.389 0.163 -22.837 1.00 82.88 916 ILE A CA 1
ATOM 7188 C C . ILE A 1 916 ? 27.860 0.014 -22.463 1.00 82.88 916 ILE A C 1
ATOM 7190 O O . ILE A 1 916 ? 28.198 -0.513 -21.408 1.00 82.88 916 ILE A O 1
ATOM 7194 N N . GLN A 1 917 ? 28.746 0.466 -23.348 1.00 86.44 917 GLN A N 1
ATOM 7195 C CA . GLN A 1 917 ? 30.188 0.413 -23.164 1.00 86.44 917 GLN A CA 1
ATOM 7196 C C . GLN A 1 917 ? 30.787 1.757 -23.530 1.00 86.44 917 GLN A C 1
ATOM 7198 O O . GLN A 1 917 ? 30.375 2.394 -24.506 1.00 86.44 917 GLN A O 1
ATOM 7203 N N . CYS A 1 918 ? 31.767 2.168 -22.734 1.00 88.62 918 CYS A N 1
ATOM 7204 C CA . CYS A 1 918 ? 32.512 3.376 -23.012 1.00 88.62 918 CYS A CA 1
ATOM 7205 C C . CYS A 1 918 ? 33.314 3.249 -24.306 1.00 88.62 918 CYS A C 1
ATOM 7207 O O . CYS A 1 918 ? 33.741 2.143 -24.655 1.00 88.62 918 CYS A O 1
ATOM 7209 N N . PRO A 1 919 ? 33.556 4.377 -24.997 1.00 88.38 919 PRO A N 1
ATOM 7210 C CA . PRO A 1 919 ? 34.526 4.420 -26.078 1.00 88.38 919 PRO A CA 1
ATOM 7211 C C . PRO A 1 919 ? 35.869 3.864 -25.603 1.00 88.38 919 PRO A C 1
ATOM 7213 O O . PRO A 1 919 ? 36.253 4.054 -24.449 1.00 88.38 919 PRO A O 1
ATOM 7216 N N . ALA A 1 920 ? 36.601 3.203 -26.499 1.00 85.94 920 ALA A N 1
ATOM 7217 C CA . ALA A 1 920 ? 37.887 2.600 -26.155 1.00 85.94 920 ALA A CA 1
ATOM 7218 C C . ALA A 1 920 ? 38.914 3.647 -25.675 1.00 85.94 920 ALA A C 1
ATOM 7220 O O . ALA A 1 920 ? 39.720 3.360 -24.790 1.00 85.94 920 ALA A O 1
ATOM 7221 N N . CYS A 1 921 ? 38.842 4.871 -26.208 1.00 88.50 921 CYS A N 1
ATOM 7222 C CA . CYS A 1 921 ? 39.701 5.975 -25.807 1.00 88.50 921 CYS A CA 1
ATOM 7223 C C . CYS A 1 921 ? 39.103 6.780 -24.646 1.00 88.50 921 CYS A C 1
ATOM 7225 O O . CYS A 1 921 ? 38.015 7.334 -24.800 1.00 88.50 921 CYS A O 1
ATOM 7227 N N . GLN A 1 922 ? 39.807 6.885 -23.511 1.00 90.81 922 GLN A N 1
ATOM 7228 C CA . GLN A 1 922 ? 39.315 7.542 -22.286 1.00 90.81 922 GLN A CA 1
ATOM 7229 C C . GLN A 1 922 ? 40.360 8.444 -21.594 1.00 90.81 922 GLN A C 1
ATOM 7231 O O . GLN A 1 922 ? 40.321 8.610 -20.381 1.00 90.81 922 GLN A O 1
ATOM 7236 N N . CYS A 1 923 ? 41.256 9.099 -22.342 1.00 92.44 923 CYS A N 1
ATOM 7237 C CA . CYS A 1 923 ? 42.373 9.895 -21.794 1.00 92.44 923 CYS A CA 1
ATOM 7238 C C . CYS A 1 923 ? 42.002 11.231 -21.126 1.00 92.44 923 CYS A C 1
ATOM 7240 O O . CYS A 1 923 ? 42.849 12.126 -21.025 1.00 92.44 923 CYS A O 1
ATOM 7242 N N . ASN A 1 924 ? 40.738 11.402 -20.730 1.00 91.19 924 ASN A N 1
ATOM 7243 C CA . ASN A 1 924 ? 40.200 12.593 -20.076 1.00 91.19 924 ASN A CA 1
ATOM 7244 C C . ASN A 1 924 ? 40.557 13.912 -20.775 1.00 91.19 924 ASN A C 1
ATOM 7246 O O . ASN A 1 924 ? 40.585 14.955 -20.136 1.00 91.19 924 ASN A O 1
ATOM 7250 N N . GLY A 1 925 ? 40.841 13.913 -22.080 1.00 92.38 925 GLY A N 1
ATOM 7251 C CA . GLY A 1 925 ? 41.225 15.142 -22.766 1.00 92.38 925 GLY A CA 1
ATOM 7252 C C . GLY A 1 925 ? 42.670 15.592 -22.629 1.00 92.38 925 GLY A C 1
ATOM 7253 O O . GLY A 1 925 ? 43.020 16.628 -23.197 1.00 92.38 925 GLY A O 1
ATOM 7254 N N . HIS A 1 926 ? 43.493 14.844 -21.901 1.00 92.75 926 HIS A N 1
ATOM 7255 C CA . HIS A 1 926 ? 44.882 15.192 -21.601 1.00 92.75 926 HIS A CA 1
ATOM 7256 C C . HIS A 1 926 ? 45.895 14.381 -22.411 1.00 92.75 926 HIS A C 1
ATOM 7258 O O . HIS A 1 926 ? 47.096 14.635 -22.339 1.00 92.75 926 HIS A O 1
ATOM 7264 N N . SER A 1 927 ? 45.430 13.434 -23.224 1.00 92.44 927 SER A N 1
ATOM 7265 C CA . SER A 1 927 ? 46.244 12.733 -24.212 1.00 92.44 927 SER A CA 1
ATOM 7266 C C . SER A 1 927 ? 45.385 12.248 -25.379 1.00 92.44 927 SER A C 1
ATOM 7268 O O . SER A 1 927 ? 44.159 12.245 -25.290 1.00 92.44 927 SER A O 1
ATOM 7270 N N . THR A 1 928 ? 46.022 11.845 -26.474 1.00 90.69 928 THR A N 1
ATOM 7271 C CA . THR A 1 928 ? 45.374 11.154 -27.597 1.00 90.69 928 THR A CA 1
ATOM 7272 C C . THR A 1 928 ? 45.631 9.660 -27.489 1.00 90.69 928 THR A C 1
ATOM 7274 O O . THR A 1 928 ? 46.726 9.257 -27.087 1.00 90.69 928 THR A O 1
ATOM 7277 N N . CYS A 1 929 ? 44.659 8.835 -27.873 1.00 87.88 929 CYS A N 1
ATOM 7278 C CA . CYS A 1 929 ? 44.844 7.389 -27.806 1.00 87.88 929 CYS A CA 1
ATOM 7279 C C . CYS A 1 929 ? 45.642 6.832 -28.985 1.00 87.88 929 CYS A C 1
ATOM 7281 O O . CYS A 1 929 ? 45.345 7.119 -30.147 1.00 87.88 929 CYS A O 1
ATOM 7283 N N . ILE A 1 930 ? 46.594 5.957 -28.673 1.00 84.06 930 ILE A N 1
ATOM 7284 C CA . ILE A 1 930 ? 47.310 5.091 -29.611 1.00 84.06 930 ILE A CA 1
ATOM 7285 C C . ILE A 1 930 ? 46.663 3.701 -29.555 1.00 84.06 930 ILE A C 1
ATOM 7287 O O . ILE A 1 930 ? 46.258 3.238 -28.487 1.00 84.06 930 ILE A O 1
ATOM 7291 N N . ASN A 1 931 ? 46.533 3.033 -30.708 1.00 77.75 931 ASN A N 1
ATOM 7292 C CA . ASN A 1 931 ? 45.881 1.718 -30.836 1.00 77.75 931 ASN A CA 1
ATOM 7293 C C . ASN A 1 931 ? 44.463 1.672 -30.229 1.00 77.75 931 ASN A C 1
ATOM 7295 O O . ASN A 1 931 ? 44.020 0.643 -29.725 1.00 77.75 931 ASN A O 1
ATOM 7299 N N . SER A 1 932 ? 43.763 2.809 -30.271 1.00 71.31 932 SER A N 1
ATOM 7300 C CA . SER A 1 932 ? 42.376 3.005 -29.834 1.00 71.31 932 SER A CA 1
ATOM 7301 C C . SER A 1 932 ? 42.087 2.912 -28.328 1.00 71.31 932 SER A C 1
ATOM 7303 O O . SER A 1 932 ? 40.985 3.290 -27.951 1.00 71.31 932 SER A O 1
ATOM 7305 N N . ASN A 1 933 ? 43.013 2.480 -27.459 1.00 81.56 933 ASN A N 1
ATOM 7306 C CA . ASN A 1 933 ? 42.727 2.321 -26.019 1.00 81.56 933 ASN A CA 1
ATOM 7307 C C . ASN A 1 933 ? 43.843 2.722 -25.032 1.00 81.56 933 ASN A C 1
ATOM 7309 O O . ASN A 1 933 ? 43.593 2.721 -23.825 1.00 81.56 933 ASN A O 1
ATOM 7313 N N . VAL A 1 934 ? 45.049 3.069 -25.499 1.00 87.38 934 VAL A N 1
ATOM 7314 C CA . VAL A 1 934 ? 46.165 3.480 -24.627 1.00 87.38 934 VAL A CA 1
ATOM 7315 C C . VAL A 1 934 ? 46.443 4.967 -24.793 1.00 87.38 934 VAL A C 1
ATOM 7317 O O . VAL A 1 934 ? 46.657 5.432 -25.910 1.00 87.38 934 VAL A O 1
ATOM 7320 N N . CYS A 1 935 ? 46.482 5.709 -23.687 1.00 89.69 935 CYS A N 1
ATOM 7321 C CA . CYS A 1 935 ? 46.927 7.100 -23.685 1.00 89.69 935 CYS A CA 1
ATOM 7322 C C . CYS A 1 935 ? 48.427 7.180 -23.941 1.00 89.69 935 CYS A C 1
ATOM 7324 O O . CYS A 1 935 ? 49.186 6.472 -23.287 1.00 89.69 935 CYS A O 1
ATOM 7326 N N . ASP A 1 936 ? 48.840 8.036 -24.876 1.00 88.75 936 ASP A N 1
ATOM 7327 C CA . ASP A 1 936 ? 50.249 8.217 -25.228 1.00 88.75 936 ASP A CA 1
ATOM 7328 C C . ASP A 1 936 ? 51.062 8.784 -24.050 1.00 88.75 936 ASP A C 1
ATOM 7330 O O . ASP A 1 936 ? 51.640 8.052 -23.251 1.00 88.75 936 ASP A O 1
ATOM 7334 N N . HIS A 1 937 ? 51.087 10.110 -23.922 1.00 89.94 937 HIS A N 1
ATOM 7335 C CA . HIS A 1 937 ? 51.716 10.822 -22.817 1.00 89.94 937 HIS A CA 1
ATOM 7336 C C . HIS A 1 937 ? 50.705 11.804 -22.237 1.00 89.94 937 HIS A C 1
ATOM 7338 O O . HIS A 1 937 ? 50.141 12.626 -22.970 1.00 89.94 937 HIS A O 1
ATOM 7344 N N . CYS A 1 938 ? 50.457 11.706 -20.932 1.00 91.69 938 CYS A N 1
ATOM 7345 C CA . CYS A 1 938 ? 49.555 12.610 -20.229 1.00 91.69 938 CYS A CA 1
ATOM 7346 C C . CYS A 1 938 ? 50.139 14.027 -20.187 1.00 91.69 938 CYS A C 1
ATOM 7348 O O . CYS A 1 938 ? 51.290 14.237 -19.802 1.00 91.69 938 CYS A O 1
ATOM 7350 N N . LYS A 1 939 ? 49.346 15.004 -20.631 1.00 92.19 939 LYS A N 1
ATOM 7351 C CA . LYS A 1 939 ? 49.689 16.433 -20.656 1.00 92.19 939 LYS A CA 1
ATOM 7352 C C . LYS A 1 939 ? 48.984 17.164 -19.511 1.00 92.19 939 LYS A C 1
ATOM 7354 O O . LYS A 1 939 ? 48.264 16.565 -18.723 1.00 92.19 939 LYS A O 1
ATOM 7359 N N . ASN A 1 940 ? 49.196 18.476 -19.406 1.00 91.62 940 ASN A N 1
ATOM 7360 C CA . ASN A 1 940 ? 48.513 19.339 -18.428 1.00 91.62 940 ASN A CA 1
ATOM 7361 C C . ASN A 1 940 ? 48.690 18.902 -16.964 1.00 91.62 940 ASN A C 1
ATOM 7363 O O . ASN A 1 940 ? 47.749 18.984 -16.186 1.00 91.62 940 ASN A O 1
ATOM 7367 N N . LEU A 1 941 ? 49.896 18.452 -16.596 1.00 94.00 941 LEU A N 1
ATOM 7368 C CA . LEU A 1 941 ? 50.233 18.088 -15.212 1.00 94.00 941 LEU A CA 1
ATOM 7369 C C . LEU A 1 941 ? 49.387 16.918 -14.673 1.00 94.00 941 LEU A C 1
ATOM 7371 O O . LEU A 1 941 ? 49.181 16.792 -13.467 1.00 94.00 941 LEU A O 1
ATOM 7375 N N . THR A 1 942 ? 48.917 16.049 -15.571 1.00 94.44 942 THR A N 1
ATOM 7376 C CA . THR A 1 942 ? 48.139 14.851 -15.240 1.00 94.44 942 THR A CA 1
ATOM 7377 C C . THR A 1 942 ? 48.979 13.578 -15.338 1.00 94.44 942 THR A C 1
ATOM 7379 O O . THR A 1 942 ? 50.026 13.537 -15.984 1.00 94.44 942 THR A O 1
ATOM 7382 N N . THR A 1 943 ? 48.529 12.526 -14.666 1.00 92.81 943 THR A N 1
ATOM 7383 C CA . THR A 1 943 ? 49.127 11.190 -14.628 1.00 92.81 943 THR A CA 1
ATOM 7384 C C . THR A 1 943 ? 48.034 10.134 -14.421 1.00 92.81 943 THR A C 1
ATOM 7386 O O . THR A 1 943 ? 46.869 10.467 -14.190 1.00 92.81 943 THR A O 1
ATOM 7389 N N . GLY A 1 944 ? 48.397 8.856 -14.506 1.00 90.69 944 GLY A N 1
ATOM 7390 C CA . GLY A 1 944 ? 47.465 7.723 -14.479 1.00 90.69 944 GLY A CA 1
ATOM 7391 C C . GLY A 1 944 ? 47.310 7.059 -15.847 1.00 90.69 944 GLY A C 1
ATOM 7392 O O . GLY A 1 944 ? 47.880 7.509 -16.841 1.00 90.69 944 GLY A O 1
ATOM 7393 N N . LYS A 1 945 ? 46.570 5.946 -15.905 1.00 90.06 945 LYS A N 1
ATOM 7394 C CA . LYS A 1 945 ? 46.426 5.152 -17.146 1.00 90.06 945 LYS A CA 1
ATOM 7395 C C . LYS A 1 945 ? 45.565 5.851 -18.198 1.00 90.06 945 LYS A C 1
ATOM 7397 O O . LYS A 1 945 ? 45.705 5.574 -19.384 1.00 90.06 945 LYS A O 1
ATOM 7402 N N . GLN A 1 946 ? 44.667 6.712 -17.743 1.00 91.50 946 GLN A N 1
ATOM 7403 C CA . GLN A 1 946 ? 43.690 7.475 -18.509 1.00 91.50 946 GLN A CA 1
ATOM 7404 C C . GLN A 1 946 ? 43.873 8.989 -18.286 1.00 91.50 946 GLN A C 1
ATOM 7406 O O . GLN A 1 946 ? 42.966 9.772 -18.562 1.00 91.50 946 GLN A O 1
ATOM 7411 N N . CYS A 1 947 ? 45.036 9.413 -17.774 1.00 92.50 947 CYS A N 1
ATOM 7412 C CA . CYS A 1 947 ? 45.327 10.799 -17.391 1.00 92.50 947 CYS A CA 1
ATOM 7413 C C . CYS A 1 947 ? 44.306 11.388 -16.395 1.00 92.50 947 CYS A C 1
ATOM 7415 O O . CYS A 1 947 ? 43.917 12.550 -16.482 1.00 92.50 947 CYS A O 1
ATOM 7417 N N . GLU A 1 948 ? 43.844 10.551 -15.468 1.00 91.06 948 GLU A N 1
ATOM 7418 C CA . GLU A 1 948 ? 42.703 10.780 -14.580 1.00 91.06 948 GLU A CA 1
ATOM 7419 C C . GLU A 1 948 ? 43.068 11.395 -13.219 1.00 91.06 948 GLU A C 1
ATOM 7421 O O . GLU A 1 948 ? 42.186 11.703 -12.421 1.00 91.06 948 GLU A O 1
ATOM 7426 N N . THR A 1 949 ? 44.358 11.580 -12.934 1.00 93.25 949 THR A N 1
ATOM 7427 C CA . THR A 1 949 ? 44.851 12.124 -11.657 1.00 93.25 949 THR A CA 1
ATOM 7428 C C . THR A 1 949 ? 45.872 13.231 -11.874 1.00 93.25 949 THR A C 1
ATOM 7430 O O . THR A 1 949 ? 46.560 13.256 -12.891 1.00 93.25 949 THR A O 1
ATOM 7433 N N . CYS A 1 950 ? 46.001 14.149 -10.918 1.00 95.44 950 CYS A N 1
ATOM 7434 C CA . CYS A 1 950 ? 47.048 15.167 -10.961 1.00 95.44 950 CYS A CA 1
ATOM 7435 C C . CYS A 1 950 ? 48.412 14.575 -10.605 1.00 95.44 950 CYS A C 1
ATOM 7437 O O . CYS A 1 950 ? 48.521 13.687 -9.757 1.00 95.44 950 CYS A O 1
ATOM 7439 N N . MET A 1 951 ? 49.470 15.079 -11.240 1.00 94.00 951 MET A N 1
ATOM 7440 C CA . MET A 1 951 ? 50.840 14.751 -10.856 1.00 94.00 951 MET A CA 1
ATOM 7441 C C . MET A 1 951 ? 51.095 15.141 -9.388 1.00 94.00 951 MET A C 1
ATOM 7443 O O . MET A 1 951 ? 50.527 16.127 -8.910 1.00 94.00 951 MET A O 1
ATOM 7447 N N . PRO A 1 952 ? 51.970 14.417 -8.663 1.00 93.56 952 PRO A N 1
ATOM 7448 C CA . PRO A 1 952 ? 52.300 14.750 -7.280 1.00 93.56 952 PRO A CA 1
ATOM 7449 C C . PRO A 1 952 ? 52.704 16.224 -7.120 1.00 93.56 952 PRO A C 1
ATOM 7451 O O . PRO A 1 952 ? 53.603 16.699 -7.810 1.00 93.56 952 PRO A O 1
ATOM 7454 N N . GLY A 1 953 ? 52.039 16.937 -6.206 1.00 92.69 953 GLY A N 1
ATOM 7455 C CA . GLY A 1 953 ? 52.252 18.370 -5.960 1.00 92.69 953 GLY A CA 1
ATOM 7456 C C . GLY A 1 953 ? 51.238 19.307 -6.629 1.00 92.69 953 GLY A C 1
ATOM 7457 O O . GLY A 1 953 ? 51.215 20.487 -6.285 1.00 92.69 953 GLY A O 1
ATOM 7458 N N . TYR A 1 954 ? 50.378 18.792 -7.512 1.00 92.50 954 TYR A N 1
ATOM 7459 C CA . TYR A 1 954 ? 49.285 19.527 -8.156 1.00 92.50 954 TYR A CA 1
ATOM 7460 C C . TYR A 1 954 ? 47.922 19.026 -7.658 1.00 92.50 954 TYR A C 1
ATOM 7462 O O . TYR A 1 954 ? 47.789 17.865 -7.263 1.00 92.50 954 TYR A O 1
ATOM 7470 N N . TYR A 1 955 ? 46.908 19.896 -7.655 1.00 91.94 955 TYR A N 1
ATOM 7471 C CA . TYR A 1 955 ? 45.587 19.613 -7.083 1.00 91.94 955 TYR A CA 1
ATOM 7472 C C . TYR A 1 955 ? 44.483 20.122 -8.005 1.00 91.94 955 TYR A C 1
ATOM 7474 O O . TYR A 1 955 ? 44.568 21.229 -8.523 1.00 91.94 955 TYR A O 1
ATOM 7482 N N . GLY A 1 956 ? 43.416 19.343 -8.147 1.00 91.38 956 GLY A N 1
ATOM 7483 C CA . GLY A 1 956 ? 42.291 19.680 -9.006 1.00 91.38 956 GLY A CA 1
ATOM 7484 C C . GLY A 1 956 ? 41.504 18.437 -9.402 1.00 91.38 956 GLY A C 1
ATOM 7485 O O . GLY A 1 956 ? 41.651 17.378 -8.791 1.00 91.38 956 GLY A O 1
ATOM 7486 N N . ASP A 1 957 ? 40.671 18.582 -10.424 1.00 90.88 957 ASP A N 1
ATOM 7487 C CA . ASP A 1 957 ? 39.901 17.496 -11.029 1.00 90.88 957 ASP A CA 1
ATOM 7488 C C . ASP A 1 957 ? 40.195 17.501 -12.537 1.00 90.88 957 ASP A C 1
ATOM 7490 O O . ASP A 1 957 ? 39.624 18.330 -13.253 1.00 90.88 957 ASP A O 1
ATOM 7494 N N . PRO A 1 958 ? 41.103 16.633 -13.022 1.00 92.31 958 PRO A N 1
ATOM 7495 C CA . PRO A 1 958 ? 41.472 16.563 -14.435 1.00 92.31 958 PRO A CA 1
ATOM 7496 C C . PRO A 1 958 ? 40.462 15.788 -15.290 1.00 92.31 958 PRO A C 1
ATOM 7498 O O . PRO A 1 958 ? 40.690 15.575 -16.479 1.00 92.31 958 PRO A O 1
ATOM 7501 N N . THR A 1 959 ? 39.342 15.323 -14.732 1.00 91.50 959 THR A N 1
ATOM 7502 C CA . THR A 1 959 ? 38.394 14.531 -15.521 1.00 91.50 959 THR A CA 1
ATOM 7503 C C . THR A 1 959 ? 37.788 15.349 -16.665 1.00 91.50 959 THR A C 1
ATOM 7505 O O . THR A 1 959 ? 37.444 16.523 -16.511 1.00 91.50 959 THR A O 1
ATOM 7508 N N . ASN A 1 960 ? 37.673 14.723 -17.842 1.00 91.62 960 ASN A N 1
ATOM 7509 C CA . ASN A 1 960 ? 37.028 15.289 -19.036 1.00 91.62 960 ASN A CA 1
ATOM 7510 C C . ASN A 1 960 ? 37.509 16.697 -19.445 1.00 91.62 960 ASN A C 1
ATOM 7512 O O . ASN A 1 960 ? 36.725 17.584 -19.786 1.00 91.62 960 ASN A O 1
ATOM 7516 N N . GLY A 1 961 ? 38.824 16.905 -19.440 1.00 90.06 961 GLY A N 1
ATOM 7517 C CA . GLY A 1 961 ? 39.467 18.158 -19.823 1.00 90.06 961 GLY A CA 1
ATOM 7518 C C . GLY A 1 961 ? 39.503 19.197 -18.714 1.00 90.06 961 GLY A C 1
ATOM 7519 O O . GLY A 1 961 ? 39.668 20.379 -19.023 1.00 90.06 961 GLY A O 1
ATOM 7520 N N . GLY A 1 962 ? 39.308 18.765 -17.467 1.00 91.00 962 GLY A N 1
ATOM 7521 C CA . GLY A 1 962 ? 39.483 19.577 -16.275 1.00 91.00 962 GLY A CA 1
ATOM 7522 C C . GLY A 1 962 ? 40.938 19.996 -16.052 1.00 91.00 962 GLY A C 1
ATOM 7523 O O . GLY A 1 962 ? 41.772 19.936 -16.955 1.00 91.00 962 GLY A O 1
ATOM 7524 N N . GLN A 1 963 ? 41.247 20.503 -14.863 1.00 92.38 963 GLN A N 1
ATOM 7525 C CA . GLN A 1 963 ? 42.563 21.079 -14.581 1.00 92.38 963 GLN A CA 1
ATOM 7526 C C . GLN A 1 963 ? 43.140 20.566 -13.267 1.00 92.38 963 GLN A C 1
ATOM 7528 O O . GLN A 1 963 ? 42.420 20.393 -12.280 1.00 92.38 963 GLN A O 1
ATOM 7533 N N . CYS A 1 964 ? 44.454 20.372 -13.324 1.00 89.44 964 CYS A N 1
ATOM 7534 C CA . CYS A 1 964 ? 45.417 20.354 -12.237 1.00 89.44 964 CYS A CA 1
ATOM 7535 C C . CYS A 1 964 ? 46.242 21.656 -12.337 1.00 89.44 964 CYS A C 1
ATOM 7537 O O . CYS A 1 964 ? 46.830 22.043 -11.312 1.00 89.44 964 CYS A O 1
#

Foldseek 3Di:
DAFPFEEEAEDQKDKDWNDQAWHDAQDKYKYKYAADAQKKKKKWWPFAAAAALAKWKWKFQDFFPLGFTFFIDHHGDDDPDDDLADTDMDMHGRRMMMIIIGHHRDDTDRHTMMMMHILAQDVCLVVFFHWDADPVDGNHIFTDGHQQFDDRSSLHGLADPQLPPPPFFHQDRDPPSFTDGDPQADDRSRPAGVQGLDKAKDFDDQDPPALQDFFFQWEWDDDPQKIWIAAGDDSDCPSDQGIKIARNVVRGIDGQDEPDDDAHFGQWEWEDDDQKIWIAWGWHPALLTATDGWIWIAGNPVRYIDTADAAEDPPDDRARFGQWYWYWAQEPVRFTWIKIAWGAGLAQGTDRWIKIQGPPRSHIDTDDAAFADDFGYHQWEWEADNLQQKIKIAWHWTQDFLRDIWIAQWIWIQNPHRNYIFTFDGQVQTFGQWEWYDFLQKIKIAKGQRDTPDPPPPGDARWDGWIKIARNQQRDIDTDDGHPDPHDDTFGRWYWDDDPRKIKIAWGDDSGRGGTIMIMDHRALQVDQDQVCSCVSDDPFHWDDDPGGIHGNVVCVVVVDDRRDYDPDDQAQQVVQQVDQFQRNLQRYPNQWFAAPVSGIGHDDDDGHNHNVPGDDDPQSVQQSRQAQSSQVSDPQWAQDPVSSGIGGDPQCLPHPQWGDWDQKTKHKDQDWDFLVVLQVVLVVSVWGFADQPDLRSVVVVVVVCVVPVPDNFFAFGQWFADPVPAIAGVVRHHDDCPNAHADVPPPDPAAGGWTWDDDVGTHIYGHHSRHIGRMTMTMDGRPDCVVVRDDGDDRQSVDQAPCSLQVPFQQWKAQLQSSGIHGNSCSCVSQVSVSRPDIDNHDDDDSFQQSDQAQVSLLSDSQWKWWAAPPQLQATGIAGDGPVAGWDAPDPRDSNIDHDCVNRPVVNVIDIGRRDGFLHQLQNQAHDDPRHFGDDGHQQFDDRSSQHHHPPDDWGSHRNTHD

Sequence (964 aa):
QHCFFFCRLTEPSGYLTDGPINYKYKTKCTWLIEGYPNAILRLRFNHFATECSWDHMYVYDGDSIYAPLIAVFSGLIVPEVRGNETVPEVVTTSGYALLHFFSDAAYNLTGFNIFYSINSCPNNCSEHGKCTTSVSVPSRVYCECDKYWKGEACDIPYCKANCGSPDHGYCDLTGEKLCVCNDSWQGPDCSLNVPSTESYWILPNVKPFSPSVGRASHKAVLHGKFMWVIGGYTFNYSSFQMVLNYNLESSIWNVVPVSKGPLQRYGHTLALYQEDIYMYGGKIETNNGNVTDELWIFNIHSQTWSTRTPAVLVHGQQYAVEGHSAHIVELDSRDVVMIIIFGYSAIYGYTSIVQEYYIRSNSWLVPETKGAIVQGGYGHTSVYDELTKSVYVHGGYKALPGNKYGLVDDLYRYEVNTRTWTILKESGFARYLHSAVLINGAMLIFGGNTHNDTSLSNGAKCFSADFLAYDIACDEWKILPKPNLHRDVNRFGHTAVVSNGSMYIFGGFSSVLLNDILVYKPPNCEAFRDEELCKNARPGIRCLWNKKHCESWESGHANNILRAKCPKKTAAADDRCYRYADCASCTANTNGCQWCDDKKCISANSNCIKNYTKCHVRNEQICNKLTSCKSCSLHLNCQWDQRQQECQALPAHLCGEGWSHIGDACLRINSSRESYDNAKLYCYNLSGNLASLTTSKEVEFVLDEIQKYTLQKISPWVGLRKINISYWGWDDMSPFTNTTLQWLPGEPNDSGFCAYLERAEVAGLKANPCTAMADGLVCEKPVVSPNQNARPCKKPCSLRTTCSNCTSNGMECMWCSSTKRCVDSNAYIISFPYGQCLEWQTATCSPQNCSGLRTCGQCLEQPGCGWCNDPSNTGKGQCLEGSSRGPMKPVSMHSNEMVLDASLCPKEKNYEWSFIQCPACQCNGHSTCINSNVCDHCKNLTTGKQCETCMPGYYGDPTNGGQC

InterPro domains:
  IPR000742 EGF-like domain [PS00022] (143-154)
  IPR000742 EGF-like domain [PS50026] (117-155)
  IPR000859 CUB domain [PF00431] (16-116)
  IPR000859 CUB domain [PS01180] (3-119)
  IPR000859 CUB domain [SM00042] (3-119)
  IPR000859 CUB domain [cd00041] (10-118)
  IPR001304 C-type lectin-like [PS50041] (662-780)
  IPR001304 C-type lectin-like [SM00034] (655-780)
  IPR002049 Laminin-type EGF domain [PS01248] (935-964)
  IPR002049 Laminin-type EGF domain [PS50027] (921-964)
  IPR002049 Laminin-type EGF domain [SM00180] (921-964)
  IPR002049 Laminin-type EGF domain [cd00055] (920-964)
  IPR002165 Plexin repeat [PF01437] (797-845)
  IPR015915 Kelch-type beta-propeller [G3DSA:2.120.10.80] (187-369)
  IPR015915 Kelch-type beta-propeller [G3DSA:2.120.10.80] (370-533)
  IPR015915 Kelch-type beta-propeller [SSF117281] (262-526)
  IPR016186 C-type lectin-like/link domain superfamily [G3DSA:3.10.100.10] (649-792)
  IPR016187 C-type lectin fold [SSF56436] (613-784)
  IPR016201 PSI domain [SM00423] (524-567)
  IPR016201 PSI domain [SM00423] (576-616)